Protein 5F8C (pdb70)

Solvent-accessible surface area: 46878 Å² total

Radius of gyration: 42.43 Å; Cα contacts (8 Å, |Δi|>4): 2053; chains: 3; bounding box: 80×77×141 Å

Organism: Mycobacterium tuberculosis (strain ATCC 25618 / H37Rv) (NCBI:txid83332)

Structure (mmCIF, N/CA/C/O backbone):
data_5F8C
#
_entry.id   5F8C
#
_cell.length_a   109.254
_cell.length_b   140.635
_cell.length_c   97.239
_cell.angle_alpha   90.00
_cell.angle_beta   98.56
_cell.angle_gamma   90.00
#
_symmetry.space_group_name_H-M   'C 1 2 1'
#
loop_
_entity.id
_entity.type
_entity.pdbx_description
1 polymer Methyltransferase
2 non-polymer GLYCEROL
3 water water
#
loop_
_atom_site.group_PDB
_atom_site.id
_atom_site.type_symbol
_atom_site.label_atom_id
_atom_site.label_alt_id
_atom_site.label_comp_id
_atom_site.label_asym_id
_atom_site.label_entity_id
_atom_site.label_seq_id
_atom_site.pdbx_PDB_ins_code
_atom_site.Cartn_x
_atom_site.Cartn_y
_atom_site.Cartn_z
_atom_site.occupancy
_atom_site.B_iso_or_equiv
_atom_site.auth_seq_id
_atom_site.auth_comp_id
_atom_site.auth_asym_id
_atom_site.auth_atom_id
_atom_site.pdbx_PDB_model_num
ATOM 1 N N . MET A 1 21 ? 11.794 4.005 8.166 1.00 42.40 5 MET A N 1
ATOM 2 C CA . MET A 1 21 ? 12.191 2.716 8.811 1.00 42.36 5 MET A CA 1
ATOM 3 C C . MET A 1 21 ? 10.956 1.939 9.267 1.00 37.82 5 MET A C 1
ATOM 4 O O . MET A 1 21 ? 10.130 2.441 10.019 1.00 37.64 5 MET A O 1
ATOM 9 N N . GLU A 1 22 ? 10.863 0.695 8.824 1.00 36.07 6 GLU A N 1
ATOM 10 C CA . GLU A 1 22 ? 9.751 -0.178 9.182 1.00 32.27 6 GLU A CA 1
ATOM 11 C C . GLU A 1 22 ? 9.772 -0.554 10.659 1.00 31.09 6 GLU A C 1
ATOM 12 O O . GLU A 1 22 ? 10.794 -1.035 11.174 1.00 31.61 6 GLU A O 1
ATOM 18 N N . THR A 1 23 ? 8.637 -0.358 11.331 1.00 29.12 7 THR A N 1
ATOM 19 C CA . THR A 1 23 ? 8.503 -0.739 12.725 1.00 31.01 7 THR A CA 1
ATOM 20 C C . THR A 1 23 ? 8.062 -2.179 12.908 1.00 32.25 7 THR A C 1
ATOM 21 O O . THR A 1 23 ? 7.551 -2.807 11.987 1.00 30.86 7 THR A O 1
ATOM 25 N N . THR A 1 24 ? 8.244 -2.675 14.124 1.00 34.30 8 THR A N 1
ATOM 26 C CA . THR A 1 24 ? 7.706 -3.967 14.531 1.00 36.79 8 THR A CA 1
ATOM 27 C C . THR A 1 24 ? 6.209 -4.063 14.198 1.00 38.52 8 THR A C 1
ATOM 28 O O . THR A 1 24 ? 5.778 -5.040 13.582 1.00 34.84 8 THR A O 1
ATOM 32 N N . GLU A 1 25 ? 5.440 -3.034 14.556 1.00 35.62 9 GLU A N 1
ATOM 33 C CA . GLU A 1 25 ? 3.992 -3.004 14.273 1.00 37.59 9 GLU A CA 1
ATOM 34 C C . GLU A 1 25 ? 3.684 -3.064 12.778 1.00 33.37 9 GLU A C 1
ATOM 35 O O . GLU A 1 25 ? 2.780 -3.807 12.351 1.00 30.34 9 GLU A O 1
ATOM 41 N N . GLU A 1 26 ? 4.413 -2.264 12.000 1.00 29.52 10 GLU A N 1
ATOM 42 C CA . GLU A 1 26 ? 4.253 -2.230 10.558 1.00 29.62 10 GLU A CA 1
ATOM 43 C C . GLU A 1 26 ? 4.633 -3.574 9.948 1.00 27.51 10 GLU A C 1
ATOM 44 O O . GLU A 1 26 ? 3.950 -4.044 9.042 1.00 25.29 10 GLU A O 1
ATOM 50 N N . PHE A 1 27 ? 5.713 -4.193 10.438 1.00 26.04 11 PHE A N 1
ATOM 51 C CA . PHE A 1 27 ? 6.062 -5.521 9.922 1.00 25.40 11 PHE A CA 1
ATOM 52 C C . PHE A 1 27 ? 4.986 -6.566 10.246 1.00 24.63 11 PHE A C 1
ATOM 53 O O . PHE A 1 27 ? 4.605 -7.364 9.373 1.00 24.02 11 PHE A O 1
ATOM 61 N N . GLY A 1 28 ? 4.505 -6.542 11.483 1.00 23.84 12 GLY A N 1
ATOM 62 C CA . GLY A 1 28 ? 3.411 -7.406 11.929 1.00 23.93 12 GLY A CA 1
ATOM 63 C C . GLY A 1 28 ? 2.199 -7.287 11.022 1.00 25.07 12 GLY A C 1
ATOM 64 O O . GLY A 1 28 ? 1.686 -8.306 10.539 1.00 26.68 12 GLY A O 1
ATOM 65 N N . ASN A 1 29 ? 1.769 -6.060 10.763 1.00 24.95 13 ASN A N 1
ATOM 66 C CA . ASN A 1 29 ? 0.657 -5.823 9.836 1.00 26.65 13 ASN A CA 1
ATOM 67 C C . ASN A 1 29 ? 0.925 -6.318 8.411 1.00 25.33 13 ASN A C 1
ATOM 68 O O . ASN A 1 29 ? 0.043 -6.919 7.804 1.00 23.06 13 ASN A O 1
ATOM 73 N N . ARG A 1 30 ? 2.132 -6.082 7.886 1.00 23.51 14 ARG A N 1
ATOM 74 C CA . ARG A 1 30 ? 2.480 -6.522 6.538 1.00 24.52 14 ARG A CA 1
ATOM 75 C C . ARG A 1 30 ? 2.463 -8.044 6.445 1.00 25.37 14 ARG A C 1
ATOM 76 O O . ARG A 1 30 ? 1.949 -8.617 5.460 1.00 22.78 14 ARG A O 1
ATOM 84 N N . PHE A 1 31 ? 3.018 -8.710 7.453 1.00 24.75 15 PHE A N 1
ATOM 85 C CA . PHE A 1 31 ? 3.057 -10.170 7.416 1.00 25.17 15 PHE A CA 1
ATOM 86 C C . PHE A 1 31 ? 1.682 -10.828 7.610 1.00 24.60 15 PHE A C 1
ATOM 87 O O . PHE A 1 31 ? 1.374 -11.830 6.954 1.00 22.00 15 PHE A O 1
ATOM 95 N N . VAL A 1 32 ? 0.869 -10.283 8.503 1.00 22.91 16 VAL A N 1
ATOM 96 C CA . VAL A 1 32 ? -0.509 -10.749 8.617 1.00 23.36 16 VAL A CA 1
ATOM 97 C C . VAL A 1 32 ? -1.244 -10.589 7.275 1.00 22.73 16 VAL A C 1
ATOM 98 O O . VAL A 1 32 ? -1.950 -11.512 6.832 1.00 21.96 16 VAL A O 1
ATOM 102 N N . ALA A 1 33 ? -1.052 -9.452 6.607 1.00 22.38 17 ALA A N 1
ATOM 103 C CA . ALA A 1 33 ? -1.592 -9.252 5.263 1.00 23.19 17 ALA A CA 1
ATOM 104 C C . ALA A 1 33 ? -1.051 -10.284 4.252 1.00 23.38 17 ALA A C 1
ATOM 105 O O . ALA A 1 33 ? -1.785 -10.727 3.358 1.00 22.37 17 ALA A O 1
ATOM 107 N N . ALA A 1 34 ? 0.200 -10.712 4.405 1.00 22.24 18 ALA A N 1
ATOM 108 C CA . ALA A 1 34 ? 0.742 -11.768 3.508 1.00 21.98 18 ALA A CA 1
ATOM 109 C C . ALA A 1 34 ? 0.001 -13.085 3.744 1.00 21.85 18 ALA A C 1
ATOM 110 O O . ALA A 1 34 ? -0.312 -13.813 2.780 1.00 20.43 18 ALA A O 1
ATOM 112 N N . ILE A 1 35 ? -0.277 -13.373 5.016 1.00 20.61 19 ILE A N 1
ATOM 113 C CA . ILE A 1 35 ? -1.009 -14.582 5.405 1.00 21.72 19 ILE A CA 1
ATOM 114 C C . ILE A 1 35 ? -2.411 -14.579 4.768 1.00 21.00 19 ILE A C 1
ATOM 115 O O . ILE A 1 35 ? -2.848 -15.595 4.208 1.00 20.61 19 ILE A O 1
ATOM 120 N N . ASP A 1 36 ? -3.099 -13.454 4.885 1.00 20.75 20 ASP A N 1
ATOM 121 C CA . ASP A 1 36 ? -4.395 -13.264 4.218 1.00 21.21 20 ASP A CA 1
ATOM 122 C C . ASP A 1 36 ? -4.289 -13.430 2.703 1.00 21.90 20 ASP A C 1
ATOM 123 O O . ASP A 1 36 ? -5.183 -14.042 2.090 1.00 21.73 20 ASP A O 1
ATOM 128 N N . SER A 1 37 ? -3.219 -12.884 2.094 1.00 21.47 21 SER A N 1
ATOM 129 C CA . SER A 1 37 ? -3.014 -13.000 0.646 1.00 22.02 21 SER A CA 1
ATOM 130 C C . SER A 1 37 ? -2.797 -14.450 0.200 1.00 22.07 21 SER A C 1
ATOM 131 O O . SER A 1 37 ? -3.319 -14.864 -0.843 1.00 21.76 21 SER A O 1
ATOM 134 N N . ALA A 1 38 ? -2.008 -15.196 0.972 1.00 20.71 22 ALA A N 1
ATOM 135 C CA . ALA A 1 38 ? -1.823 -16.617 0.778 1.00 21.82 22 ALA A CA 1
ATOM 136 C C . ALA A 1 38 ? -3.142 -17.407 0.810 1.00 20.66 22 ALA A C 1
ATOM 137 O O . ALA A 1 38 ? -3.388 -18.260 -0.053 1.00 21.46 22 ALA A O 1
ATOM 139 N N . GLY A 1 39 ? -3.979 -17.139 1.811 1.00 20.32 23 GLY A N 1
ATOM 140 C CA . GLY A 1 39 ? -5.316 -17.739 1.868 1.00 20.31 23 GLY A CA 1
ATOM 141 C C . GLY A 1 39 ? -6.112 -17.398 0.626 1.00 18.68 23 GLY A C 1
ATOM 142 O O . GLY A 1 39 ? -6.682 -18.276 -0.013 1.00 20.06 23 GLY A O 1
ATOM 143 N N . LEU A 1 40 ? -6.078 -16.129 0.237 1.00 19.57 24 LEU A N 1
ATOM 144 C CA . LEU A 1 40 ? -6.779 -15.661 -0.946 1.00 20.33 24 LEU A CA 1
ATOM 145 C C . LEU A 1 40 ? -6.286 -16.371 -2.217 1.00 20.49 24 LEU A C 1
ATOM 146 O O . LEU A 1 40 ? -7.100 -16.744 -3.049 1.00 19.03 24 LEU A O 1
ATOM 151 N N . ALA A 1 41 ? -4.975 -16.575 -2.345 1.00 20.35 25 ALA A N 1
ATOM 152 C CA . ALA A 1 41 ? -4.441 -17.325 -3.499 1.00 21.48 25 ALA A CA 1
ATOM 153 C C . ALA A 1 41 ? -4.999 -18.743 -3.578 1.00 20.97 25 ALA A C 1
ATOM 154 O O . ALA A 1 41 ? -5.415 -19.189 -4.655 1.00 21.42 25 ALA A O 1
ATOM 156 N N . ILE A 1 42 ? -5.066 -19.423 -2.437 1.00 20.59 26 ILE A N 1
ATOM 157 C CA . ILE A 1 42 ? -5.655 -20.748 -2.386 1.00 21.44 26 ILE A CA 1
ATOM 158 C C . ILE A 1 42 ? -7.147 -20.712 -2.797 1.00 20.09 26 ILE A C 1
ATOM 159 O O . ILE A 1 42 ? -7.589 -21.531 -3.591 1.00 19.44 26 ILE A O 1
ATOM 164 N N . LEU A 1 43 ? -7.900 -19.764 -2.255 1.00 19.67 27 LEU A N 1
ATOM 165 C CA . LEU A 1 43 ? -9.304 -19.585 -2.664 1.00 19.28 27 LEU A CA 1
ATOM 166 C C . LEU A 1 43 ? -9.457 -19.377 -4.164 1.00 18.93 27 LEU A C 1
ATOM 167 O O . LEU A 1 43 ? -10.321 -19.993 -4.787 1.00 18.32 27 LEU A O 1
ATOM 172 N N . VAL A 1 44 ? -8.615 -18.528 -4.759 1.00 18.49 28 VAL A N 1
ATOM 173 C CA . VAL A 1 44 ? -8.651 -18.308 -6.189 1.00 20.27 28 VAL A CA 1
ATOM 174 C C . VAL A 1 44 ? -8.356 -19.612 -6.950 1.00 20.51 28 VAL A C 1
ATOM 175 O O . VAL A 1 44 ? -9.035 -19.932 -7.921 1.00 18.94 28 VAL A O 1
ATOM 179 N N . SER A 1 45 ? -7.348 -20.354 -6.517 1.00 20.41 29 SER A N 1
ATOM 180 C CA . SER A 1 45 ? -7.067 -21.676 -7.087 1.00 21.25 29 SER A CA 1
ATOM 181 C C . SER A 1 45 ? -8.293 -22.623 -7.072 1.00 21.11 29 SER A C 1
ATOM 182 O O . SER A 1 45 ? -8.615 -23.275 -8.072 1.00 21.96 29 SER A O 1
ATOM 185 N N . VAL A 1 46 ? -8.948 -22.692 -5.923 1.00 20.68 30 VAL A N 1
ATOM 186 C CA . VAL A 1 46 ? -10.187 -23.450 -5.757 1.00 21.82 30 VAL A CA 1
ATOM 187 C C . VAL A 1 46 ? -11.278 -22.924 -6.709 1.00 21.51 30 VAL A C 1
ATOM 188 O O . VAL A 1 46 ? -11.981 -23.715 -7.343 1.00 22.39 30 VAL A O 1
ATOM 192 N N . GLY A 1 47 ? -11.383 -21.598 -6.807 1.00 21.55 31 GLY A N 1
ATOM 193 C CA . GLY A 1 47 ? -12.300 -20.926 -7.719 1.00 22.10 31 GLY A CA 1
ATOM 194 C C . GLY A 1 47 ? -12.106 -21.278 -9.178 1.00 22.68 31 GLY A C 1
ATOM 195 O O . GLY A 1 47 ? -13.080 -21.417 -9.928 1.00 22.08 31 GLY A O 1
ATOM 196 N N . HIS A 1 48 ? -10.852 -21.418 -9.570 1.00 20.96 32 HIS A N 1
ATOM 197 C CA . HIS A 1 48 ? -10.507 -21.855 -10.917 1.00 22.64 32 HIS A CA 1
ATOM 198 C C . HIS A 1 48 ? -10.896 -23.308 -11.159 1.00 22.95 32 HIS A C 1
ATOM 199 O O . HIS A 1 48 ? -11.640 -23.622 -12.102 1.00 24.37 32 HIS A O 1
ATOM 206 N N . GLN A 1 49 ? -10.424 -24.189 -10.292 1.00 22.30 33 GLN A N 1
ATOM 207 C CA . GLN A 1 49 ? -10.589 -25.627 -10.504 1.00 23.66 33 GLN A CA 1
ATOM 208 C C . GLN A 1 49 ? -12.044 -26.090 -10.409 1.00 24.88 33 GLN A C 1
ATOM 209 O O . GLN A 1 49 ? -12.419 -27.021 -11.106 1.00 24.23 33 GLN A O 1
ATOM 215 N N . THR A 1 50 ? -12.861 -25.414 -9.603 1.00 24.13 34 THR A N 1
ATOM 216 C CA . THR A 1 50 ? -14.275 -25.747 -9.459 1.00 24.06 34 THR A CA 1
ATOM 217 C C . THR A 1 50 ? -15.169 -25.107 -10.526 1.00 24.98 34 THR A C 1
ATOM 218 O O . THR A 1 50 ? -16.344 -25.415 -10.576 1.00 24.52 34 THR A O 1
ATOM 222 N N . GLY A 1 51 ? -14.643 -24.183 -11.327 1.00 24.65 35 GLY A N 1
ATOM 223 C CA . GLY A 1 51 ? -15.468 -23.389 -12.246 1.00 25.71 35 GLY A CA 1
ATOM 224 C C . GLY A 1 51 ? -16.289 -22.265 -11.619 1.00 25.20 35 GLY A C 1
ATOM 225 O O . GLY A 1 51 ? -17.099 -21.622 -12.321 1.00 24.39 35 GLY A O 1
ATOM 226 N N . LEU A 1 52 ? -16.084 -21.991 -10.324 1.00 23.22 36 LEU A N 1
ATOM 227 C CA . LEU A 1 52 ? -16.820 -20.924 -9.648 1.00 23.59 36 LEU A CA 1
ATOM 228 C C . LEU A 1 52 ? -16.568 -19.549 -10.243 1.00 23.00 36 LEU A C 1
ATOM 229 O O . LEU A 1 52 ? -17.508 -18.770 -10.388 1.00 22.95 36 LEU A O 1
ATOM 234 N N . LEU A 1 53 ? -15.308 -19.241 -10.566 1.00 21.47 37 LEU A N 1
ATOM 235 C CA . LEU A 1 53 ? -14.960 -17.956 -11.133 1.00 22.80 37 LEU A CA 1
ATOM 236 C C . LEU A 1 53 ? -15.605 -17.786 -12.506 1.00 24.10 37 LEU A C 1
ATOM 237 O O . LEU A 1 53 ? -16.184 -16.746 -12.779 1.00 24.09 37 LEU A O 1
ATOM 242 N N . ASP A 1 54 ? -15.496 -18.809 -13.349 1.00 25.58 38 ASP A N 1
ATOM 243 C CA . ASP A 1 54 ? -16.170 -18.820 -14.659 1.00 25.63 38 ASP A CA 1
ATOM 244 C C . ASP A 1 54 ? -17.686 -18.621 -14.501 1.00 27.47 38 ASP A C 1
ATOM 245 O O . ASP A 1 54 ? -18.286 -17.805 -15.206 1.00 26.62 38 ASP A O 1
ATOM 250 N N . THR A 1 55 ? -18.285 -19.348 -13.565 1.00 27.50 39 THR A N 1
ATOM 251 C CA . THR A 1 55 ? -19.720 -19.240 -13.303 1.00 26.86 39 THR A CA 1
ATOM 252 C C . THR A 1 55 ? -20.138 -17.821 -12.932 1.00 26.79 39 THR A C 1
ATOM 253 O O . THR A 1 55 ? -21.092 -17.292 -13.514 1.00 26.06 39 THR A O 1
ATOM 257 N N . MET A 1 56 ? -19.426 -17.185 -11.999 1.00 24.31 40 MET A N 1
ATOM 258 C CA . MET A 1 56 ? -19.782 -15.829 -11.567 1.00 23.79 40 MET A CA 1
ATOM 259 C C . MET A 1 56 ? -19.549 -14.788 -12.654 1.00 24.95 40 MET A C 1
ATOM 260 O O . MET A 1 56 ? -20.261 -13.797 -12.710 1.00 25.71 40 MET A O 1
ATOM 265 N N . ALA A 1 57 ? -18.567 -15.002 -13.527 1.00 24.39 41 ALA A N 1
ATOM 266 C CA . ALA A 1 57 ? -18.371 -14.095 -14.648 1.00 26.86 41 ALA A CA 1
ATOM 267 C C . ALA A 1 57 ? -19.584 -14.061 -15.607 1.00 28.42 41 ALA A C 1
ATOM 268 O O . ALA A 1 57 ? -19.772 -13.076 -16.286 1.00 29.67 41 ALA A O 1
ATOM 270 N N . GLY A 1 58 ? -20.391 -15.122 -15.639 1.00 29.69 42 GLY A N 1
ATOM 271 C CA . GLY A 1 58 ? -21.639 -15.155 -16.427 1.00 32.38 42 GLY A CA 1
ATOM 272 C C . GLY A 1 58 ? -22.934 -14.889 -15.669 1.00 34.05 42 GLY A C 1
ATOM 273 O O . GLY A 1 58 ? -24.019 -15.148 -16.214 1.00 34.25 42 GLY A O 1
ATOM 274 N N . LEU A 1 59 ? -22.842 -14.369 -14.437 1.00 32.22 43 LEU A N 1
ATOM 275 C CA . LEU A 1 59 ? -24.024 -14.109 -13.607 1.00 31.47 43 LEU A CA 1
ATOM 276 C C . LEU A 1 59 ? -24.163 -12.658 -13.197 1.00 31.18 43 LEU A C 1
ATOM 277 O O . LEU A 1 59 ? -23.155 -11.978 -12.945 1.00 32.61 43 LEU A O 1
ATOM 282 N N . PRO A 1 60 ? -25.423 -12.191 -13.058 1.00 30.27 44 PRO A N 1
ATOM 283 C CA . PRO A 1 60 ? -25.666 -10.950 -12.357 1.00 31.25 44 PRO A CA 1
ATOM 284 C C . PRO A 1 60 ? -25.431 -11.168 -10.847 1.00 29.70 44 PRO A C 1
ATOM 285 O O . PRO A 1 60 ? -25.172 -12.310 -10.425 1.00 27.80 44 PRO A O 1
ATOM 289 N N . PRO A 1 61 ? -25.518 -10.096 -10.043 1.00 28.66 45 PRO A N 1
ATOM 290 C CA . PRO A 1 61 ? -25.463 -10.279 -8.586 1.00 28.61 45 PRO A CA 1
ATOM 291 C C . PRO A 1 61 ? -26.408 -11.385 -8.124 1.00 28.21 45 PRO A C 1
ATOM 292 O O . PRO A 1 61 ? -27.550 -11.464 -8.582 1.00 27.78 45 PRO A O 1
ATOM 296 N N . ALA A 1 62 ? -25.898 -12.285 -7.288 1.00 25.05 46 ALA A N 1
ATOM 297 C CA . ALA A 1 62 ? -26.623 -13.515 -6.968 1.00 25.59 46 ALA A CA 1
ATOM 298 C C . ALA A 1 62 ? -26.335 -14.017 -5.562 1.00 25.07 46 ALA A C 1
ATOM 299 O O . ALA A 1 62 ? -25.270 -13.731 -4.996 1.00 24.48 46 ALA A O 1
ATOM 301 N N . THR A 1 63 ? -27.282 -14.764 -5.008 1.00 25.11 47 THR A N 1
ATOM 302 C CA . THR A 1 63 ? -27.103 -15.369 -3.680 1.00 25.01 47 THR A CA 1
ATOM 303 C C . THR A 1 63 ? -26.116 -16.538 -3.739 1.00 23.15 47 THR A C 1
ATOM 304 O O . THR A 1 63 ? -25.799 -17.045 -4.824 1.00 23.44 47 THR A O 1
ATOM 308 N N . SER A 1 64 ? -25.628 -16.945 -2.566 1.00 23.97 48 SER A N 1
ATOM 309 C CA . SER A 1 64 ? -24.789 -18.141 -2.423 1.00 23.75 48 SER A CA 1
ATOM 310 C C . SER A 1 64 ? -25.493 -19.359 -3.036 1.00 24.79 48 SER A C 1
ATOM 311 O O . SER A 1 64 ? -24.918 -20.094 -3.832 1.00 23.73 48 SER A O 1
ATOM 314 N N . MET A 1 65 ? -26.759 -19.542 -2.692 1.00 24.42 49 MET A N 1
ATOM 315 C CA . MET A 1 65 ? -27.540 -20.626 -3.287 1.00 26.38 49 MET A CA 1
ATOM 316 C C . MET A 1 65 ? -27.652 -20.528 -4.805 1.00 24.00 49 MET A C 1
ATOM 317 O O . MET A 1 65 ? -27.538 -21.534 -5.466 1.00 23.43 49 MET A O 1
ATOM 322 N N . GLU A 1 66 ? -27.886 -19.334 -5.340 1.00 24.22 50 GLU A N 1
ATOM 323 C CA . GLU A 1 66 ? -27.967 -19.156 -6.797 1.00 25.35 50 GLU A CA 1
ATOM 324 C C . GLU A 1 66 ? -26.633 -19.490 -7.491 1.00 24.62 50 GLU A C 1
ATOM 325 O O . GLU A 1 66 ? -26.586 -20.142 -8.531 1.00 22.74 50 GLU A O 1
ATOM 331 N N . ILE A 1 67 ? -25.538 -19.043 -6.894 1.00 23.16 51 ILE A N 1
ATOM 332 C CA . ILE A 1 67 ? -24.220 -19.298 -7.459 1.00 23.20 51 ILE A CA 1
ATOM 333 C C . ILE A 1 67 ? -23.914 -20.796 -7.452 1.00 22.45 51 ILE A C 1
ATOM 334 O O . ILE A 1 67 ? -23.434 -21.337 -8.451 1.00 22.90 51 ILE A O 1
ATOM 339 N N . ALA A 1 68 ? -24.204 -21.458 -6.333 1.00 23.53 52 ALA A N 1
ATOM 340 C CA . ALA A 1 68 ? -23.933 -22.868 -6.188 1.00 24.63 52 ALA A CA 1
ATOM 341 C C . ALA A 1 68 ? -24.769 -23.657 -7.204 1.00 27.08 52 ALA A C 1
ATOM 342 O O . ALA A 1 68 ? -24.280 -24.599 -7.824 1.00 26.79 52 ALA A O 1
ATOM 344 N N . GLU A 1 69 ? -26.022 -23.253 -7.371 1.00 29.10 53 GLU A N 1
ATOM 345 C CA . GLU A 1 69 ? -26.920 -23.915 -8.348 1.00 30.93 53 GLU A CA 1
ATOM 346 C C . GLU A 1 69 ? -26.388 -23.779 -9.756 1.00 30.14 53 GLU A C 1
ATOM 347 O O . GLU A 1 69 ? -26.284 -24.770 -10.480 1.00 28.56 53 GLU A O 1
ATOM 353 N N . ALA A 1 70 ? -25.992 -22.562 -10.123 1.00 30.23 54 ALA A N 1
ATOM 354 C CA . ALA A 1 70 ? -25.423 -22.297 -11.447 1.00 29.03 54 ALA A CA 1
ATOM 355 C C . ALA A 1 70 ? -24.119 -23.061 -11.689 1.00 30.35 54 ALA A C 1
ATOM 356 O O . ALA A 1 70 ? -23.865 -23.516 -12.804 1.00 27.41 54 ALA A O 1
ATOM 358 N N . ALA A 1 71 ? -23.306 -23.216 -10.639 1.00 28.72 55 ALA A N 1
ATOM 359 C CA . ALA A 1 71 ? -22.027 -23.922 -10.740 1.00 27.48 55 ALA A CA 1
ATOM 360 C C . ALA A 1 71 ? -22.160 -25.442 -10.657 1.00 26.82 55 ALA A C 1
ATOM 361 O O . ALA A 1 71 ? -21.234 -26.145 -10.986 1.00 28.53 55 ALA A O 1
ATOM 363 N N . GLY A 1 72 ? -23.287 -25.944 -10.172 1.00 27.34 56 GLY A N 1
ATOM 364 C CA . GLY A 1 72 ? -23.471 -27.370 -9.939 1.00 26.71 56 GLY A CA 1
ATOM 365 C C . GLY A 1 72 ? -22.676 -27.875 -8.743 1.00 26.63 56 GLY A C 1
ATOM 366 O O . GLY A 1 72 ? -22.164 -28.987 -8.776 1.00 26.95 56 GLY A O 1
ATOM 367 N N . LEU A 1 73 ? -22.587 -27.058 -7.694 1.00 26.43 57 LEU A N 1
ATOM 368 C CA . LEU A 1 73 ? -21.746 -27.351 -6.536 1.00 26.96 57 LEU A CA 1
ATOM 369 C C . LEU A 1 73 ? -22.515 -27.228 -5.232 1.00 26.35 57 LEU A C 1
ATOM 370 O O . LEU A 1 73 ? -23.582 -26.609 -5.168 1.00 26.09 57 LEU A O 1
ATOM 375 N N . GLU A 1 74 ? -21.933 -27.811 -4.191 1.00 24.46 58 GLU A N 1
ATOM 376 C CA . GLU A 1 74 ? -22.508 -27.834 -2.851 1.00 25.86 58 GLU A CA 1
ATOM 377 C C . GLU A 1 74 ? -22.526 -26.450 -2.231 1.00 24.15 58 GLU A C 1
ATOM 378 O O . GLU A 1 74 ? -21.461 -25.843 -2.050 1.00 23.60 58 GLU A O 1
ATOM 384 N N . GLU A 1 75 ? -23.719 -25.956 -1.882 1.00 22.36 59 GLU A N 1
ATOM 385 C CA . GLU A 1 75 ? -23.848 -24.568 -1.439 1.00 22.01 59 GLU A CA 1
ATOM 386 C C . GLU A 1 75 ? -23.032 -24.267 -0.190 1.00 21.31 59 GLU A C 1
ATOM 387 O O . GLU A 1 75 ? -22.485 -23.182 -0.071 1.00 21.33 59 GLU A O 1
ATOM 393 N N . ARG A 1 76 ? -22.956 -25.194 0.752 1.00 21.07 60 ARG A N 1
ATOM 394 C CA . ARG A 1 76 ? -22.237 -24.877 1.984 1.00 21.11 60 ARG A CA 1
ATOM 395 C C . ARG A 1 76 ? -20.758 -24.557 1.700 1.00 20.62 60 ARG A C 1
ATOM 396 O O . ARG A 1 76 ? -20.204 -23.627 2.304 1.00 20.52 60 ARG A O 1
ATOM 404 N N . TYR A 1 77 ? -20.158 -25.282 0.758 1.00 20.12 61 TYR A N 1
ATOM 405 C CA . TYR A 1 77 ? -18.772 -25.013 0.327 1.00 20.81 61 TYR A CA 1
ATOM 406 C C . TYR A 1 77 ? -18.612 -23.673 -0.401 1.00 22.22 61 TYR A C 1
ATOM 407 O O . TYR A 1 77 ? -17.732 -22.859 -0.058 1.00 19.52 61 TYR A O 1
ATOM 416 N N . VAL A 1 78 ? -19.493 -23.440 -1.372 1.00 19.81 62 VAL A N 1
ATOM 417 C CA . VAL A 1 78 ? -19.576 -22.183 -2.101 1.00 20.75 62 VAL A CA 1
ATOM 418 C C . VAL A 1 78 ? -19.715 -21.007 -1.141 1.00 19.85 62 VAL A C 1
ATOM 419 O O . VAL A 1 78 ? -19.015 -20.003 -1.315 1.00 18.93 62 VAL A O 1
ATOM 423 N N . ARG A 1 79 ? -20.578 -21.140 -0.123 1.00 19.11 63 ARG A N 1
ATOM 424 C CA . ARG A 1 79 ? -20.802 -20.069 0.834 1.00 19.24 63 ARG A CA 1
ATOM 425 C C . ARG A 1 79 ? -19.517 -19.690 1.572 1.00 18.91 63 ARG A C 1
ATOM 426 O O . ARG A 1 79 ? -19.204 -18.514 1.695 1.00 19.65 63 ARG A O 1
ATOM 434 N N . GLU A 1 80 ? -18.782 -20.675 2.056 1.00 19.06 64 GLU A N 1
ATOM 435 C CA . GLU A 1 80 ? -17.548 -20.368 2.817 1.00 18.70 64 GLU A CA 1
ATOM 436 C C . GLU A 1 80 ? -16.507 -19.754 1.898 1.00 18.17 64 GLU A C 1
ATOM 437 O O . GLU A 1 80 ? -15.849 -18.792 2.282 1.00 18.29 64 GLU A O 1
ATOM 443 N N . TRP A 1 81 ? -16.385 -20.309 0.695 1.00 17.45 65 TRP A N 1
ATOM 444 C CA . TRP A 1 81 ? -15.520 -19.777 -0.364 1.00 18.70 65 TRP A CA 1
ATOM 445 C C . TRP A 1 81 ? -15.836 -18.308 -0.680 1.00 19.16 65 TRP A C 1
ATOM 446 O O . TRP A 1 81 ? -14.926 -17.453 -0.706 1.00 18.57 65 TRP A O 1
ATOM 457 N N . LEU A 1 82 ? -17.122 -18.009 -0.865 1.00 18.49 66 LEU A N 1
ATOM 458 C CA . LEU A 1 82 ? -17.570 -16.651 -1.081 1.00 19.26 66 LEU A CA 1
ATOM 459 C C . LEU A 1 82 ? -17.141 -15.687 0.022 1.00 18.90 66 LEU A C 1
ATOM 460 O O . LEU A 1 82 ? -16.756 -14.565 -0.283 1.00 18.50 66 LEU A O 1
ATOM 465 N N . GLY A 1 83 ? -17.214 -16.136 1.280 1.00 18.82 67 GLY A N 1
ATOM 466 C CA . GLY A 1 83 ? -16.837 -15.321 2.441 1.00 19.42 67 GLY A CA 1
ATOM 467 C C . GLY A 1 83 ? -15.395 -14.852 2.333 1.00 18.46 67 GLY A C 1
ATOM 468 O O . GLY A 1 83 ? -15.116 -13.662 2.438 1.00 18.81 67 GLY A O 1
ATOM 469 N N . GLY A 1 84 ? -14.480 -15.786 2.090 1.00 19.05 68 GLY A N 1
ATOM 470 C CA . GLY A 1 84 ? -13.048 -15.432 1.943 1.00 19.24 68 GLY A CA 1
ATOM 471 C C . GLY A 1 84 ? -12.713 -14.637 0.690 1.00 19.36 68 GLY A C 1
ATOM 472 O O . GLY A 1 84 ? -11.844 -13.771 0.700 1.00 18.60 68 GLY A O 1
ATOM 473 N N . MET A 1 85 ? -13.402 -14.933 -0.409 1.00 19.32 69 MET A N 1
ATOM 474 C CA . MET A 1 85 ? -13.229 -14.167 -1.653 1.00 19.35 69 MET A CA 1
ATOM 475 C C . MET A 1 85 ? -13.694 -12.713 -1.487 1.00 18.69 69 MET A C 1
ATOM 476 O O . MET A 1 85 ? -13.185 -11.815 -2.164 1.00 18.86 69 MET A O 1
ATOM 481 N N . THR A 1 86 ? -14.673 -12.510 -0.603 1.00 18.24 70 THR A N 1
ATOM 482 C CA . THR A 1 86 ? -15.217 -11.199 -0.271 1.00 18.46 70 THR A CA 1
ATOM 483 C C . THR A 1 86 ? -14.295 -10.434 0.671 1.00 19.02 70 THR A C 1
ATOM 484 O O . THR A 1 86 ? -13.973 -9.274 0.421 1.00 20.18 70 THR A O 1
ATOM 488 N N . THR A 1 87 ? -13.829 -11.072 1.737 1.00 19.42 71 THR A N 1
ATOM 489 C CA . THR A 1 87 ? -12.875 -10.401 2.640 1.00 19.26 71 THR A CA 1
ATOM 490 C C . THR A 1 87 ? -11.533 -10.117 1.933 1.00 20.89 71 THR A C 1
ATOM 491 O O . THR A 1 87 ? -10.857 -9.145 2.260 1.00 20.52 71 THR A O 1
ATOM 495 N N . GLY A 1 88 ? -11.190 -10.931 0.939 1.00 20.24 72 GLY A N 1
ATOM 496 C CA . GLY A 1 88 ? -10.008 -10.691 0.104 1.00 21.65 72 GLY A CA 1
ATOM 497 C C . GLY A 1 88 ? -10.200 -9.631 -0.968 1.00 22.52 72 GLY A C 1
ATOM 498 O O . GLY A 1 88 ? -9.286 -9.401 -1.764 1.00 22.66 72 GLY A O 1
ATOM 499 N N . GLN A 1 89 ? -11.389 -9.026 -1.020 1.00 23.71 73 GLN A N 1
ATOM 500 C CA . GLN A 1 89 ? -11.714 -7.937 -1.947 1.00 25.48 73 GLN A CA 1
ATOM 501 C C . GLN A 1 89 ? -11.556 -8.346 -3.418 1.00 24.69 73 GLN A C 1
ATOM 502 O O . GLN A 1 89 ? -11.037 -7.586 -4.254 1.00 23.22 73 GLN A O 1
ATOM 508 N N . ILE A 1 90 ? -12.024 -9.555 -3.737 1.00 22.30 74 ILE A N 1
ATOM 509 C CA . ILE A 1 90 ? -12.188 -9.970 -5.124 1.00 21.72 74 ILE A CA 1
ATOM 510 C C . ILE A 1 90 ? -13.687 -10.017 -5.430 1.00 22.86 74 ILE A C 1
ATOM 511 O O . ILE A 1 90 ? -14.155 -9.331 -6.337 1.00 21.64 74 ILE A O 1
ATOM 516 N N . VAL A 1 91 ? -14.423 -10.819 -4.673 1.00 22.68 75 VAL A N 1
ATOM 517 C CA . VAL A 1 91 ? -15.887 -10.845 -4.763 1.00 22.44 75 VAL A CA 1
ATOM 518 C C . VAL A 1 91 ? -16.423 -9.660 -3.955 1.00 23.13 75 VAL A C 1
ATOM 519 O O . VAL A 1 91 ? -15.824 -9.290 -2.941 1.00 19.55 75 VAL A O 1
ATOM 523 N N . GLU A 1 92 ? -17.492 -9.033 -4.468 1.00 21.96 76 GLU A N 1
ATOM 524 C CA . GLU A 1 92 ? -18.192 -7.940 -3.792 1.00 24.44 76 GLU A CA 1
ATOM 525 C C . GLU A 1 92 ? -19.513 -8.457 -3.251 1.00 22.78 76 GLU A C 1
ATOM 526 O O . GLU A 1 92 ? -20.237 -9.146 -3.960 1.00 23.43 76 GLU A O 1
ATOM 532 N N . TYR A 1 93 ? -19.820 -8.108 -2.003 1.00 23.13 77 TYR A N 1
ATOM 533 C CA . TYR A 1 93 ? -21.006 -8.592 -1.308 1.00 21.99 77 TYR A CA 1
ATOM 534 C C . TYR A 1 93 ? -21.862 -7.404 -0.936 1.00 22.59 77 TYR A C 1
ATOM 535 O O . TYR A 1 93 ? -21.348 -6.394 -0.414 1.00 22.59 77 TYR A O 1
ATOM 544 N N . ASP A 1 94 ? -23.162 -7.545 -1.185 1.00 22.05 78 ASP A N 1
ATOM 545 C CA . ASP A 1 94 ? -24.129 -6.511 -0.832 1.00 23.71 78 ASP A CA 1
ATOM 546 C C . ASP A 1 94 ? -25.011 -7.046 0.280 1.00 22.80 78 ASP A C 1
ATOM 547 O O . ASP A 1 94 ? -25.874 -7.893 0.029 1.00 22.31 78 ASP A O 1
ATOM 552 N N . ALA A 1 95 ? -24.815 -6.525 1.493 1.00 21.53 79 ALA A N 1
ATOM 553 C CA . ALA A 1 95 ? -25.482 -7.066 2.691 1.00 22.99 79 ALA A CA 1
ATOM 554 C C . ALA A 1 95 ? -26.999 -6.875 2.664 1.00 22.89 79 ALA A C 1
ATOM 555 O O . ALA A 1 95 ? -27.744 -7.685 3.199 1.00 22.02 79 ALA A O 1
ATOM 557 N N . GLY A 1 96 ? -27.453 -5.809 2.009 1.00 23.52 80 GLY A N 1
ATOM 558 C CA . GLY A 1 96 ? -28.887 -5.505 1.917 1.00 23.48 80 GLY A CA 1
ATOM 559 C C . GLY A 1 96 ? -29.679 -6.583 1.213 1.00 24.27 80 GLY A C 1
ATOM 560 O O . GLY A 1 96 ? -30.785 -6.914 1.646 1.00 25.50 80 GLY A O 1
ATOM 561 N N . SER A 1 97 ? -29.102 -7.140 0.146 1.00 23.73 81 SER A N 1
ATOM 562 C CA . SER A 1 97 ? -29.716 -8.198 -0.663 1.00 25.32 81 SER A CA 1
ATOM 563 C C . SER A 1 97 ? -29.063 -9.591 -0.521 1.00 25.48 81 SER A C 1
ATOM 564 O O . SER A 1 97 ? -29.516 -10.555 -1.138 1.00 23.90 81 SER A O 1
ATOM 567 N N . SER A 1 98 ? -27.995 -9.696 0.267 1.00 25.67 82 SER A N 1
ATOM 568 C CA . SER A 1 98 ? -27.250 -10.942 0.417 1.00 24.82 82 SER A CA 1
ATOM 569 C C . SER A 1 98 ? -26.788 -11.502 -0.925 1.00 23.78 82 SER A C 1
ATOM 570 O O . SER A 1 98 ? -26.808 -12.717 -1.121 1.00 25.21 82 SER A O 1
ATOM 573 N N . THR A 1 99 ? -26.402 -10.611 -1.846 1.00 23.61 83 THR A N 1
ATOM 574 C CA . THR A 1 99 ? -25.917 -11.015 -3.151 1.00 22.82 83 THR A CA 1
ATOM 575 C C . THR A 1 99 ? -24.421 -10.767 -3.289 1.00 23.38 83 THR A C 1
ATOM 576 O O . THR A 1 99 ? -23.865 -9.871 -2.661 1.00 23.52 83 THR A O 1
ATOM 580 N N . TYR A 1 100 ? -23.807 -11.566 -4.151 1.00 22.10 84 TYR A N 1
ATOM 581 C CA . TYR A 1 100 ? -22.405 -11.489 -4.455 1.00 22.76 84 TYR A CA 1
ATOM 582 C C . TYR A 1 100 ? -22.199 -11.271 -5.941 1.00 23.25 84 TYR A C 1
ATOM 583 O O . TYR A 1 100 ? -22.975 -11.774 -6.763 1.00 24.33 84 TYR A O 1
ATOM 592 N N . SER A 1 101 ? -21.128 -10.568 -6.292 1.00 23.83 85 SER A N 1
ATOM 593 C CA . SER A 1 101 ? -20.767 -10.346 -7.681 1.00 25.48 85 SER A CA 1
ATOM 594 C C . SER A 1 101 ? -19.260 -10.270 -7.843 1.00 25.63 85 SER A C 1
ATOM 595 O O . SER A 1 101 ? -18.535 -9.862 -6.932 1.00 25.53 85 SER A O 1
ATOM 598 N N . LEU A 1 102 ? -18.813 -10.682 -9.022 1.00 25.22 86 LEU A N 1
ATOM 599 C CA . LEU A 1 102 ? -17.412 -10.631 -9.406 1.00 24.81 86 LEU A CA 1
ATOM 600 C C . LEU A 1 102 ? -17.292 -9.493 -10.419 1.00 26.31 86 LEU A C 1
ATOM 601 O O . LEU A 1 102 ? -17.784 -9.619 -11.534 1.00 25.43 86 LEU A O 1
ATOM 606 N N . PRO A 1 103 ? -16.673 -8.367 -10.034 1.00 24.95 87 PRO A N 1
ATOM 607 C CA . PRO A 1 103 ? -16.541 -7.255 -10.984 1.00 26.74 87 PRO A CA 1
ATOM 608 C C . PRO A 1 103 ? -15.851 -7.678 -12.280 1.00 27.60 87 PRO A C 1
ATOM 609 O O . PRO A 1 103 ? -14.924 -8.504 -12.252 1.00 24.63 87 PRO A O 1
ATOM 613 N N . ALA A 1 104 ? -16.324 -7.125 -13.400 1.00 26.87 88 ALA A N 1
ATOM 614 C CA . ALA A 1 104 ? -15.831 -7.496 -14.735 1.00 28.10 88 ALA A CA 1
ATOM 615 C C . ALA A 1 104 ? -14.322 -7.314 -14.881 1.00 25.62 88 ALA A C 1
ATOM 616 O O . ALA A 1 104 ? -13.654 -8.163 -15.469 1.00 26.67 88 ALA A O 1
ATOM 618 N N . HIS A 1 105 ? -13.785 -6.239 -14.323 1.00 26.48 89 HIS A N 1
ATOM 619 C CA . HIS A 1 105 ? -12.345 -5.955 -14.418 1.00 27.37 89 HIS A CA 1
ATOM 620 C C . HIS A 1 105 ? -11.503 -7.025 -13.710 1.00 27.97 89 HIS A C 1
ATOM 621 O O . HIS A 1 105 ? -10.371 -7.280 -14.110 1.00 29.23 89 HIS A O 1
ATOM 628 N N . ARG A 1 106 ? -12.071 -7.657 -12.683 1.00 25.26 90 ARG A N 1
ATOM 629 C CA . ARG A 1 106 ? -11.410 -8.768 -12.007 1.00 26.54 90 ARG A CA 1
ATOM 630 C C . ARG A 1 106 ? -11.641 -10.095 -12.715 1.00 25.79 90 ARG A C 1
ATOM 631 O O . ARG A 1 106 ? -10.689 -10.879 -12.896 1.00 26.71 90 ARG A O 1
ATOM 639 N N . ALA A 1 107 ? -12.889 -10.341 -13.117 1.00 25.88 91 ALA A N 1
ATOM 640 C CA . ALA A 1 107 ? -13.275 -11.541 -13.879 1.00 27.15 91 ALA A CA 1
ATOM 641 C C . ALA A 1 107 ? -12.416 -11.747 -15.109 1.00 28.81 91 ALA A C 1
ATOM 642 O O . ALA A 1 107 ? -11.963 -12.870 -15.382 1.00 28.98 91 ALA A O 1
ATOM 644 N N . GLY A 1 108 ? -12.174 -10.649 -15.820 1.00 30.50 92 GLY A N 1
ATOM 645 C CA . GLY A 1 108 ? -11.328 -10.635 -17.013 1.00 32.96 92 GLY A CA 1
ATOM 646 C C . GLY A 1 108 ? -9.959 -11.280 -16.888 1.00 35.50 92 GLY A C 1
ATOM 647 O O . GLY A 1 108 ? -9.406 -11.721 -17.902 1.00 36.57 92 GLY A O 1
ATOM 648 N N . MET A 1 109 ? -9.396 -11.344 -15.678 1.00 34.27 93 MET A N 1
ATOM 649 C CA . MET A 1 109 ? -8.096 -12.022 -15.485 1.00 34.04 93 MET A CA 1
ATOM 650 C C . MET A 1 109 ? -8.088 -13.194 -14.505 1.00 31.11 93 MET A C 1
ATOM 651 O O . MET A 1 109 ? -7.012 -13.594 -14.028 1.00 31.34 93 MET A O 1
ATOM 656 N N . LEU A 1 110 ? -9.270 -13.747 -14.231 1.00 28.21 94 LEU A N 1
ATOM 657 C CA . LEU A 1 110 ? -9.429 -14.876 -13.303 1.00 26.57 94 LEU A CA 1
ATOM 658 C C . LEU A 1 110 ? -10.258 -16.024 -13.885 1.00 26.63 94 LEU A C 1
ATOM 659 O O . LEU A 1 110 ? -10.587 -16.975 -13.169 1.00 26.73 94 LEU A O 1
ATOM 664 N N . THR A 1 111 ? -10.557 -15.949 -15.187 1.00 26.65 95 THR A N 1
ATOM 665 C CA . THR A 1 111 ? -11.437 -16.874 -15.860 1.00 26.49 95 THR A CA 1
ATOM 666 C C . THR A 1 111 ? -10.787 -17.467 -17.110 1.00 28.78 95 THR A C 1
ATOM 667 O O . THR A 1 111 ? -9.896 -16.857 -17.723 1.00 28.39 95 THR A O 1
ATOM 671 N N . ARG A 1 112 ? -11.296 -18.635 -17.489 1.00 29.88 96 ARG A N 1
ATOM 672 C CA . ARG A 1 112 ? -10.810 -19.387 -18.663 1.00 32.73 96 ARG A CA 1
ATOM 673 C C . ARG A 1 112 ? -10.949 -18.629 -19.974 1.00 35.61 96 ARG A C 1
ATOM 674 O O . ARG A 1 112 ? -10.145 -18.838 -20.884 1.00 37.01 96 ARG A O 1
ATOM 682 N N . ALA A 1 113 ? -11.911 -17.712 -20.046 1.00 35.40 97 ALA A N 1
ATOM 683 C CA . ALA A 1 113 ? -12.015 -16.780 -21.174 1.00 38.15 97 ALA A CA 1
ATOM 684 C C . ALA A 1 113 ? -10.749 -15.938 -21.438 1.00 41.29 97 ALA A C 1
ATOM 685 O O . ALA A 1 113 ? -10.577 -15.449 -22.543 1.00 40.24 97 ALA A O 1
ATOM 687 N N . ALA A 1 114 ? -9.872 -15.771 -20.446 1.00 42.07 98 ALA A N 1
ATOM 688 C CA . ALA A 1 114 ? -8.571 -15.107 -20.645 1.00 43.23 98 ALA A CA 1
ATOM 689 C C . ALA A 1 114 ? -7.430 -16.041 -21.103 1.00 44.66 98 ALA A C 1
ATOM 690 O O . ALA A 1 114 ? -6.307 -15.585 -21.293 1.00 46.79 98 ALA A O 1
ATOM 692 N N . GLY A 1 115 ? -7.710 -17.336 -21.258 1.00 45.78 99 GLY A N 1
ATOM 693 C CA . GLY A 1 115 ? -6.717 -18.328 -21.679 1.00 46.47 99 GLY A CA 1
ATOM 694 C C . GLY A 1 115 ? -5.385 -18.264 -20.930 1.00 49.08 99 GLY A C 1
ATOM 695 O O . GLY A 1 115 ? -5.358 -18.466 -19.705 1.00 45.28 99 GLY A O 1
ATOM 696 N N . PRO A 1 116 ? -4.272 -17.972 -21.654 1.00 48.27 100 PRO A N 1
ATOM 697 C CA . PRO A 1 116 ? -2.959 -17.888 -20.989 1.00 48.85 100 PRO A CA 1
ATOM 698 C C . PRO A 1 116 ? -2.794 -16.687 -20.022 1.00 46.82 100 PRO A C 1
ATOM 699 O O . PRO A 1 116 ? -1.898 -16.732 -19.182 1.00 48.87 100 PRO A O 1
ATOM 703 N N . ASP A 1 117 ? -3.645 -15.655 -20.137 1.00 43.52 101 ASP A N 1
ATOM 704 C CA . ASP A 1 117 ? -3.674 -14.517 -19.202 1.00 43.08 101 ASP A CA 1
ATOM 705 C C . ASP A 1 117 ? -4.610 -14.686 -17.984 1.00 39.74 101 ASP A C 1
ATOM 706 O O . ASP A 1 117 ? -4.866 -13.733 -17.240 1.00 39.48 101 ASP A O 1
ATOM 711 N N . ASN A 1 118 ? -5.131 -15.884 -17.799 1.00 36.07 102 ASN A N 1
ATOM 712 C CA . ASN A 1 118 ? -5.872 -16.221 -16.580 1.00 31.99 102 ASN A CA 1
ATOM 713 C C . ASN A 1 118 ? -4.915 -16.370 -15.387 1.00 29.08 102 ASN A C 1
ATOM 714 O O . ASN A 1 118 ? -4.304 -17.414 -15.218 1.00 27.39 102 ASN A O 1
ATOM 719 N N . LEU A 1 119 ? -4.831 -15.344 -14.542 1.00 27.45 103 LEU A N 1
ATOM 720 C CA . LEU A 1 119 ? -3.984 -15.384 -13.343 1.00 27.85 103 LEU A CA 1
ATOM 721 C C . LEU A 1 119 ? -4.424 -16.388 -12.273 1.00 27.08 103 LEU A C 1
ATOM 722 O O . LEU A 1 119 ? -3.630 -16.744 -11.408 1.00 28.24 103 LEU A O 1
ATOM 727 N N . ALA A 1 120 ? -5.677 -16.841 -12.302 1.00 25.98 104 ALA A N 1
ATOM 728 C CA . ALA A 1 120 ? -6.110 -17.897 -11.385 1.00 25.01 104 ALA A CA 1
ATOM 729 C C . ALA A 1 120 ? -5.310 -19.191 -11.533 1.00 25.65 104 ALA A C 1
ATOM 730 O O . ALA A 1 120 ? -5.179 -19.961 -10.588 1.00 24.57 104 ALA A O 1
ATOM 732 N N . VAL A 1 121 ? -4.777 -19.425 -12.727 1.00 27.40 105 VAL A N 1
ATOM 733 C CA . VAL A 1 121 ? -3.968 -20.609 -12.990 1.00 27.31 105 VAL A CA 1
ATOM 734 C C . VAL A 1 121 ? -2.687 -20.599 -12.162 1.00 27.40 105 VAL A C 1
ATOM 735 O O . VAL A 1 121 ? -2.309 -21.640 -11.583 1.00 27.59 105 VAL A O 1
ATOM 739 N N . ILE A 1 122 ? -2.013 -19.452 -12.115 1.00 25.28 106 ILE A N 1
ATOM 740 C CA . ILE A 1 122 ? -0.799 -19.310 -11.302 1.00 28.50 106 ILE A CA 1
ATOM 741 C C . ILE A 1 122 ? -1.061 -19.502 -9.797 1.00 25.85 106 ILE A C 1
ATOM 742 O O . ILE A 1 122 ? -0.216 -20.052 -9.078 1.00 25.63 106 ILE A O 1
ATOM 747 N N . ALA A 1 123 ? -2.256 -19.111 -9.338 1.00 24.96 107 ALA A N 1
ATOM 748 C CA . ALA A 1 123 ? -2.654 -19.364 -7.959 1.00 23.35 107 ALA A CA 1
ATOM 749 C C . ALA A 1 123 ? -2.601 -20.855 -7.579 1.00 22.73 107 ALA A C 1
ATOM 750 O O . ALA A 1 123 ? -2.306 -21.175 -6.437 1.00 22.28 107 ALA A O 1
ATOM 752 N N . GLN A 1 124 ? -2.894 -21.755 -8.523 1.00 22.16 108 GLN A N 1
ATOM 753 C CA . GLN A 1 124 ? -2.785 -23.218 -8.260 1.00 25.48 108 GLN A CA 1
ATOM 754 C C . GLN A 1 124 ? -1.418 -23.664 -7.751 1.00 27.70 108 GLN A C 1
ATOM 755 O O . GLN A 1 124 ? -1.311 -24.617 -6.991 1.00 24.47 108 GLN A O 1
ATOM 761 N N . PHE A 1 125 ? -0.370 -22.945 -8.118 1.00 34.23 109 PHE A N 1
ATOM 762 C CA . PHE A 1 125 ? 0.971 -23.318 -7.662 1.00 38.36 109 PHE A CA 1
ATOM 763 C C . PHE A 1 125 ? 1.185 -23.202 -6.129 1.00 38.82 109 PHE A C 1
ATOM 764 O O . PHE A 1 125 ? 2.031 -23.894 -5.574 1.00 36.02 109 PHE A O 1
ATOM 772 N N . VAL A 1 126 ? 0.340 -22.453 -5.412 1.00 38.64 110 VAL A N 1
ATOM 773 C CA . VAL A 1 126 ? 0.433 -22.389 -3.948 1.00 39.14 110 VAL A CA 1
ATOM 774 C C . VAL A 1 126 ? 0.133 -23.721 -3.244 1.00 38.33 110 VAL A C 1
ATOM 775 O O . VAL A 1 126 ? 0.885 -24.142 -2.352 1.00 34.84 110 VAL A O 1
ATOM 779 N N . SER A 1 127 ? -0.974 -24.366 -3.616 1.00 33.02 111 SER A N 1
ATOM 780 C CA . SER A 1 127 ? -1.260 -25.730 -3.143 1.00 32.79 111 SER A CA 1
ATOM 781 C C . SER A 1 127 ? -0.228 -26.720 -3.644 1.00 30.74 111 SER A C 1
ATOM 782 O O . SER A 1 127 ? 0.112 -27.680 -2.927 1.00 32.26 111 SER A O 1
ATOM 785 N N . LEU A 1 128 ? 0.210 -26.553 -4.892 1.00 27.69 112 LEU A N 1
ATOM 786 C CA . LEU A 1 128 ? 1.145 -27.523 -5.475 1.00 27.11 112 LEU A CA 1
ATOM 787 C C . LEU A 1 128 ? 2.492 -27.512 -4.747 1.00 27.17 112 LEU A C 1
ATOM 788 O O . LEU A 1 128 ? 3.072 -28.564 -4.497 1.00 25.09 112 LEU A O 1
ATOM 793 N N . LEU A 1 129 ? 2.980 -26.332 -4.391 1.00 29.15 113 LEU A N 1
ATOM 794 C CA . LEU A 1 129 ? 4.225 -26.239 -3.589 1.00 32.15 113 LEU A CA 1
ATOM 795 C C . LEU A 1 129 ? 3.995 -26.681 -2.156 1.00 32.93 113 LEU A C 1
ATOM 796 O O . LEU A 1 129 ? 4.818 -27.393 -1.582 1.00 35.20 113 LEU A O 1
ATOM 801 N N . GLY A 1 130 ? 2.854 -26.308 -1.581 1.00 32.81 114 GLY A N 1
ATOM 802 C CA . GLY A 1 130 ? 2.458 -26.810 -0.279 1.00 31.03 114 GLY A CA 1
ATOM 803 C C . GLY A 1 130 ? 2.415 -28.311 -0.141 1.00 32.15 114 GLY A C 1
ATOM 804 O O . GLY A 1 130 ? 2.825 -28.844 0.890 1.00 32.08 114 GLY A O 1
ATOM 805 N N . GLU A 1 131 ? 1.930 -29.018 -1.169 1.00 31.09 115 GLU A N 1
ATOM 806 C CA . GLU A 1 131 ? 1.910 -30.477 -1.134 1.00 30.13 115 GLU A CA 1
ATOM 807 C C . GLU A 1 131 ? 3.301 -31.113 -0.965 1.00 29.92 115 GLU A C 1
ATOM 808 O O . GLU A 1 131 ? 3.391 -32.271 -0.516 1.00 29.73 115 GLU A O 1
ATOM 814 N N . VAL A 1 132 ? 4.356 -30.411 -1.407 1.00 27.87 116 VAL A N 1
ATOM 815 C CA . VAL A 1 132 ? 5.741 -30.920 -1.307 1.00 26.75 116 VAL A CA 1
ATOM 816 C C . VAL A 1 132 ? 6.604 -30.282 -0.217 1.00 25.85 116 VAL A C 1
ATOM 817 O O . VAL A 1 132 ? 7.781 -30.637 -0.085 1.00 24.01 116 VAL A O 1
ATOM 821 N N . GLU A 1 133 ? 6.008 -29.428 0.609 1.00 24.22 117 GLU A N 1
ATOM 822 C CA . GLU A 1 133 ? 6.773 -28.673 1.582 1.00 24.84 117 GLU A CA 1
ATOM 823 C C . GLU A 1 133 ? 7.584 -29.572 2.510 1.00 24.38 117 GLU A C 1
ATOM 824 O O . GLU A 1 133 ? 8.775 -29.346 2.700 1.00 24.34 117 GLU A O 1
ATOM 830 N N . GLN A 1 134 ? 6.955 -30.598 3.067 1.00 24.82 118 GLN A N 1
ATOM 831 C CA . GLN A 1 134 ? 7.665 -31.494 3.991 1.00 25.37 118 GLN A CA 1
ATOM 832 C C . GLN A 1 134 ? 8.793 -32.255 3.288 1.00 25.37 118 GLN A C 1
ATOM 833 O O . GLN A 1 134 ? 9.892 -32.399 3.833 1.00 25.18 118 GLN A O 1
ATOM 839 N N . LYS A 1 135 ? 8.546 -32.698 2.064 1.00 24.42 119 LYS A N 1
ATOM 840 C CA . LYS A 1 135 ? 9.596 -33.351 1.251 1.00 24.59 119 LYS A CA 1
ATOM 841 C C . LYS A 1 135 ? 10.788 -32.441 0.969 1.00 24.24 119 LYS A C 1
ATOM 842 O O . LYS A 1 135 ? 11.936 -32.879 1.063 1.00 24.15 119 LYS A O 1
ATOM 848 N N . VAL A 1 136 ? 10.521 -31.180 0.639 1.00 22.99 120 VAL A N 1
ATOM 849 C CA . VAL A 1 136 ? 11.597 -30.212 0.390 1.00 23.14 120 VAL A CA 1
ATOM 850 C C . VAL A 1 136 ? 12.383 -29.905 1.671 1.00 23.65 120 VAL A C 1
ATOM 851 O O . VAL A 1 136 ? 13.617 -29.878 1.658 1.00 23.78 120 VAL A O 1
ATOM 855 N N . ILE A 1 137 ? 11.672 -29.694 2.775 1.00 22.67 121 ILE A N 1
ATOM 856 C CA . ILE A 1 137 ? 12.293 -29.469 4.077 1.00 24.09 121 ILE A CA 1
ATOM 857 C C . ILE A 1 137 ? 13.290 -30.590 4.431 1.00 25.06 121 ILE A C 1
ATOM 858 O O . ILE A 1 137 ? 14.384 -30.308 4.940 1.00 23.37 121 ILE A O 1
ATOM 863 N N . ARG A 1 138 ? 12.928 -31.838 4.150 1.00 25.00 122 ARG A N 1
ATOM 864 C CA . ARG A 1 138 ? 13.836 -32.955 4.397 1.00 27.32 122 ARG A CA 1
ATOM 865 C C . ARG A 1 138 ? 15.143 -32.770 3.621 1.00 27.62 122 ARG A C 1
ATOM 866 O O . ARG A 1 138 ? 16.213 -33.097 4.131 1.00 25.49 122 ARG A O 1
ATOM 874 N N . CYS A 1 139 ? 15.056 -32.242 2.404 1.00 24.06 123 CYS A N 1
ATOM 875 C CA . CYS A 1 139 ? 16.251 -32.006 1.606 1.00 25.60 123 CYS A CA 1
ATOM 876 C C . CYS A 1 139 ? 17.180 -30.945 2.167 1.00 24.65 123 CYS A C 1
ATOM 877 O O . CYS A 1 139 ? 18.367 -31.030 1.911 1.00 23.87 123 CYS A O 1
ATOM 880 N N . PHE A 1 140 ? 16.664 -29.965 2.917 1.00 23.41 124 PHE A N 1
ATOM 881 C CA . PHE A 1 140 ? 17.526 -28.977 3.604 1.00 24.56 124 PHE A CA 1
ATOM 882 C C . PHE A 1 140 ? 18.499 -29.688 4.559 1.00 26.63 124 PHE A C 1
ATOM 883 O O . PHE A 1 140 ? 19.621 -29.233 4.751 1.00 26.87 124 PHE A O 1
ATOM 891 N N . ARG A 1 141 ? 18.035 -30.778 5.168 1.00 29.07 125 ARG A N 1
ATOM 892 C CA . ARG A 1 141 ? 18.796 -31.534 6.165 1.00 31.52 125 ARG A CA 1
ATOM 893 C C . ARG A 1 141 ? 19.632 -32.621 5.515 1.00 32.21 125 ARG A C 1
ATOM 894 O O . ARG A 1 141 ? 20.816 -32.767 5.832 1.00 33.85 125 ARG A O 1
ATOM 902 N N . GLU A 1 142 ? 19.027 -33.370 4.588 1.00 28.83 126 GLU A N 1
ATOM 903 C CA . GLU A 1 142 ? 19.645 -34.573 4.029 1.00 31.41 126 GLU A CA 1
ATOM 904 C C . GLU A 1 142 ? 20.241 -34.452 2.616 1.00 30.37 126 GLU A C 1
ATOM 905 O O . GLU A 1 142 ? 20.844 -35.403 2.122 1.00 29.78 126 GLU A O 1
ATOM 911 N N . GLY A 1 143 ? 20.062 -33.308 1.956 1.00 27.79 127 GLY A N 1
ATOM 912 C CA . GLY A 1 143 ? 20.540 -33.131 0.600 1.00 26.42 127 GLY A CA 1
ATOM 913 C C . GLY A 1 143 ? 19.696 -33.892 -0.392 1.00 25.49 127 GLY A C 1
ATOM 914 O O . GLY A 1 143 ? 18.590 -34.317 -0.075 1.00 25.92 127 GLY A O 1
ATOM 915 N N . GLY A 1 144 ? 20.230 -34.049 -1.593 1.00 23.25 128 GLY A N 1
ATOM 916 C CA . GLY A 1 144 ? 19.490 -34.616 -2.692 1.00 23.53 128 GLY A CA 1
ATOM 917 C C . GLY A 1 144 ? 18.362 -33.670 -3.112 1.00 22.66 128 GLY A C 1
ATOM 918 O O . GLY A 1 144 ? 18.497 -32.442 -3.043 1.00 21.80 128 GLY A O 1
ATOM 919 N N . GLY A 1 145 ? 17.253 -34.249 -3.523 1.00 21.50 129 GLY A N 1
ATOM 920 C CA . GLY A 1 145 ? 16.126 -33.470 -4.033 1.00 22.04 129 GLY A CA 1
ATOM 921 C C . GLY A 1 145 ? 14.867 -34.281 -4.143 1.00 22.92 129 GLY A C 1
ATOM 922 O O . GLY A 1 145 ? 14.876 -35.500 -3.943 1.00 21.75 129 GLY A O 1
ATOM 923 N N . VAL A 1 146 ? 13.775 -33.602 -4.464 1.00 22.88 130 VAL A N 1
ATOM 924 C CA . VAL A 1 146 ? 12.491 -34.266 -4.692 1.00 23.88 130 VAL A CA 1
ATOM 925 C C . VAL A 1 146 ? 12.380 -34.609 -6.170 1.00 24.48 130 VAL A C 1
ATOM 926 O O . VAL A 1 146 ? 12.450 -33.710 -7.020 1.00 23.84 130 VAL A O 1
ATOM 930 N N . PRO A 1 147 ? 12.199 -35.911 -6.501 1.00 25.37 131 PRO A N 1
ATOM 931 C CA . PRO A 1 147 ? 12.193 -36.308 -7.909 1.00 25.09 131 PRO A CA 1
ATOM 932 C C . PRO A 1 147 ? 11.044 -35.762 -8.746 1.00 23.55 131 PRO A C 1
ATOM 933 O O . PRO A 1 147 ? 9.952 -35.519 -8.229 1.00 22.30 131 PRO A O 1
ATOM 937 N N . TYR A 1 148 ? 11.327 -35.603 -10.027 1.00 24.09 132 TYR A N 1
ATOM 938 C CA . TYR A 1 148 ? 10.371 -35.135 -11.029 1.00 27.08 132 TYR A CA 1
ATOM 939 C C . TYR A 1 148 ? 9.029 -35.890 -10.935 1.00 27.36 132 TYR A C 1
ATOM 940 O O . TYR A 1 148 ? 7.952 -35.287 -11.004 1.00 26.96 132 TYR A O 1
ATOM 949 N N . SER A 1 149 ? 9.109 -37.205 -10.737 1.00 27.92 133 SER A N 1
ATOM 950 C CA . SER A 1 149 ? 7.926 -38.060 -10.609 1.00 29.00 133 SER A CA 1
ATOM 951 C C . SER A 1 149 ? 6.973 -37.693 -9.470 1.00 28.97 133 SER A C 1
ATOM 952 O O . SER A 1 149 ? 5.839 -38.128 -9.476 1.00 29.22 133 SER A O 1
ATOM 955 N N . GLU A 1 150 ? 7.403 -36.888 -8.500 1.00 28.63 134 GLU A N 1
ATOM 956 C CA . GLU A 1 150 ? 6.508 -36.468 -7.425 1.00 28.66 134 GLU A CA 1
ATOM 957 C C . GLU A 1 150 ? 5.538 -35.342 -7.819 1.00 26.38 134 GLU A C 1
ATOM 958 O O . GLU A 1 150 ? 4.678 -35.012 -7.026 1.00 27.07 134 GLU A O 1
ATOM 964 N N . TYR A 1 151 ? 5.669 -34.764 -9.014 1.00 25.58 135 TYR A N 1
ATOM 965 C CA . TYR A 1 151 ? 4.921 -33.550 -9.393 1.00 24.67 135 TYR A CA 1
ATOM 966 C C . TYR A 1 151 ? 4.029 -33.726 -10.628 1.00 26.40 135 TYR A C 1
ATOM 967 O O . TYR A 1 151 ? 4.047 -32.877 -11.526 1.00 24.86 135 TYR A O 1
ATOM 976 N N . PRO A 1 152 ? 3.245 -34.818 -10.696 1.00 27.62 136 PRO A N 1
ATOM 977 C CA . PRO A 1 152 ? 2.467 -34.989 -11.936 1.00 28.65 136 PRO A CA 1
ATOM 978 C C . PRO A 1 152 ? 1.446 -33.877 -12.200 1.00 28.47 136 PRO A C 1
ATOM 979 O O . PRO A 1 152 ? 1.325 -33.416 -13.341 1.00 28.93 136 PRO A O 1
ATOM 983 N N . ARG A 1 153 ? 0.747 -33.411 -11.166 1.00 27.83 137 ARG A N 1
ATOM 984 C CA . ARG A 1 153 ? -0.254 -32.365 -11.367 1.00 29.24 137 ARG A CA 1
ATOM 985 C C . ARG A 1 153 ? 0.375 -31.055 -11.833 1.00 28.38 137 ARG A C 1
ATOM 986 O O . ARG A 1 153 ? -0.080 -30.445 -12.802 1.00 29.24 137 ARG A O 1
ATOM 994 N N . PHE A 1 154 ? 1.428 -30.651 -11.135 1.00 28.91 138 PHE A N 1
ATOM 995 C CA . PHE A 1 154 ? 2.273 -29.505 -11.494 1.00 30.76 138 PHE A CA 1
ATOM 996 C C . PHE A 1 154 ? 2.655 -29.543 -12.982 1.00 29.98 138 PHE A C 1
ATOM 997 O O . PHE A 1 154 ? 2.429 -28.576 -13.713 1.00 30.72 138 PHE A O 1
ATOM 1005 N N . HIS A 1 155 ? 3.194 -30.676 -13.429 1.00 28.90 139 HIS A N 1
ATOM 1006 C CA . HIS A 1 155 ? 3.634 -30.811 -14.837 1.00 30.00 139 HIS A CA 1
ATOM 1007 C C . HIS A 1 155 ? 2.486 -30.777 -15.856 1.00 31.54 139 HIS A C 1
ATOM 1008 O O . HIS A 1 155 ? 2.622 -30.182 -16.932 1.00 28.50 139 HIS A O 1
ATOM 1015 N N . LYS A 1 156 ? 1.368 -31.396 -15.490 1.00 31.94 140 LYS A N 1
ATOM 1016 C CA . LYS A 1 156 ? 0.161 -31.397 -16.319 1.00 34.97 140 LYS A CA 1
ATOM 1017 C C . LYS A 1 156 ? -0.315 -29.970 -16.535 1.00 33.98 140 LYS A C 1
ATOM 1018 O O . LYS A 1 156 ? -0.693 -29.597 -17.655 1.00 36.97 140 LYS A O 1
ATOM 1024 N N . LEU A 1 157 ? -0.255 -29.153 -15.484 1.00 33.88 141 LEU A N 1
ATOM 1025 C CA . LEU A 1 157 ? -0.695 -27.773 -15.575 1.00 34.56 141 LEU A CA 1
ATOM 1026 C C . LEU A 1 157 ? 0.225 -26.928 -16.438 1.00 34.00 141 LEU A C 1
ATOM 1027 O O . LEU A 1 157 ? -0.240 -26.121 -17.264 1.00 33.24 141 LEU A O 1
ATOM 1032 N N . MET A 1 158 ? 1.528 -27.059 -16.209 1.00 32.71 142 MET A N 1
ATOM 1033 C CA . MET A 1 158 ? 2.518 -26.395 -17.069 1.00 33.42 142 MET A CA 1
ATOM 1034 C C . MET A 1 158 ? 2.328 -26.748 -18.549 1.00 32.17 142 MET A C 1
ATOM 1035 O O . MET A 1 158 ? 2.442 -25.871 -19.403 1.00 33.69 142 MET A O 1
ATOM 1040 N N . ALA A 1 159 ? 2.022 -28.012 -18.846 1.00 31.56 143 ALA A N 1
ATOM 1041 C CA . ALA A 1 159 ? 1.814 -28.441 -20.229 1.00 34.06 143 ALA A CA 1
ATOM 1042 C C . ALA A 1 159 ? 0.573 -27.787 -20.848 1.00 36.13 143 ALA A C 1
ATOM 1043 O O . ALA A 1 159 ? 0.612 -27.334 -22.004 1.00 35.58 143 ALA A O 1
ATOM 1045 N N . GLU A 1 160 ? -0.515 -27.725 -20.080 1.00 35.93 144 GLU A N 1
ATOM 1046 C CA . GLU A 1 160 ? -1.740 -27.034 -20.524 1.00 38.38 144 GLU A CA 1
ATOM 1047 C C . GLU A 1 160 ? -1.492 -25.555 -20.791 1.00 37.84 144 GLU A C 1
ATOM 1048 O O . GLU A 1 160 ? -1.947 -25.022 -21.804 1.00 36.28 144 GLU A O 1
ATOM 1054 N N . MET A 1 161 ? -0.791 -24.901 -19.858 1.00 37.86 145 MET A N 1
ATOM 1055 C CA . MET A 1 161 ? -0.494 -23.457 -19.938 1.00 40.20 145 MET A CA 1
ATOM 1056 C C . MET A 1 161 ? 0.370 -23.175 -21.188 1.00 38.40 145 MET A C 1
ATOM 1057 O O . MET A 1 161 ? 0.053 -22.289 -21.992 1.00 37.03 145 MET A O 1
ATOM 1062 N N . SER A 1 162 ? 1.428 -23.963 -21.365 1.00 37.43 146 SER A N 1
ATOM 1063 C CA . SER A 1 162 ? 2.308 -23.835 -22.544 1.00 38.28 146 SER A CA 1
ATOM 1064 C C . SER A 1 162 ? 1.558 -24.081 -23.870 1.00 36.42 146 SER A C 1
ATOM 1065 O O . SER A 1 162 ? 1.753 -23.339 -24.840 1.00 33.84 146 SER A O 1
ATOM 1068 N N . GLY A 1 163 ? 0.703 -25.104 -23.899 1.00 37.80 147 GLY A N 1
ATOM 1069 C CA . GLY A 1 163 ? -0.185 -25.362 -25.047 1.00 39.12 147 GLY A CA 1
ATOM 1070 C C . GLY A 1 163 ? -0.959 -24.131 -25.515 1.00 39.29 147 GLY A C 1
ATOM 1071 O O . GLY A 1 163 ? -0.979 -23.816 -26.718 1.00 40.04 147 GLY A O 1
ATOM 1072 N N . MET A 1 164 ? -1.575 -23.429 -24.562 1.00 39.06 148 MET A N 1
ATOM 1073 C CA . MET A 1 164 ? -2.311 -22.179 -24.837 1.00 42.05 148 MET A CA 1
ATOM 1074 C C . MET A 1 164 ? -1.415 -21.045 -25.349 1.00 41.63 148 MET A C 1
ATOM 1075 O O . MET A 1 164 ? -1.791 -20.345 -26.304 1.00 40.95 148 MET A O 1
ATOM 1080 N N . VAL A 1 165 ? -0.238 -20.878 -24.739 1.00 36.64 149 VAL A N 1
ATOM 1081 C CA . VAL A 1 165 ? 0.743 -19.883 -25.204 1.00 37.16 149 VAL A CA 1
ATOM 1082 C C . VAL A 1 165 ? 1.232 -20.205 -26.624 1.00 36.07 149 VAL A C 1
ATOM 1083 O O . VAL A 1 165 ? 1.264 -19.319 -27.467 1.00 40.06 149 VAL A O 1
ATOM 1087 N N . PHE A 1 166 ? 1.597 -21.459 -26.893 1.00 35.15 150 PHE A N 1
ATOM 1088 C CA . PHE A 1 166 ? 1.972 -21.863 -28.254 1.00 36.46 150 PHE A CA 1
ATOM 1089 C C . PHE A 1 166 ? 0.858 -21.549 -29.275 1.00 39.53 150 PHE A C 1
ATOM 1090 O O . PHE A 1 166 ? 1.122 -20.925 -30.302 1.00 36.40 150 PHE A O 1
ATOM 1098 N N . ASP A 1 167 ? -0.375 -21.962 -28.972 1.00 40.21 151 ASP A N 1
ATOM 1099 C CA . ASP A 1 167 ? -1.546 -21.642 -29.819 1.00 40.77 151 ASP A CA 1
ATOM 1100 C C . ASP A 1 167 ? -1.680 -20.137 -30.088 1.00 40.27 151 ASP A C 1
ATOM 1101 O O . ASP A 1 167 ? -1.891 -19.734 -31.226 1.00 41.02 151 ASP A O 1
ATOM 1106 N N . ALA A 1 168 ? -1.515 -19.321 -29.047 1.00 42.04 152 ALA A N 1
ATOM 1107 C CA . ALA A 1 168 ? -1.713 -17.875 -29.133 1.00 41.68 152 ALA A CA 1
ATOM 1108 C C . ALA A 1 168 ? -0.579 -17.107 -29.827 1.00 44.28 152 ALA A C 1
ATOM 1109 O O . ALA A 1 168 ? -0.848 -16.129 -30.533 1.00 43.21 152 ALA A O 1
ATOM 1111 N N . ALA A 1 169 ? 0.674 -17.521 -29.622 1.00 41.84 153 ALA A N 1
ATOM 1112 C CA . ALA A 1 169 ? 1.811 -16.657 -29.967 1.00 38.73 153 ALA A CA 1
ATOM 1113 C C . ALA A 1 169 ? 3.007 -17.257 -30.717 1.00 35.86 153 ALA A C 1
ATOM 1114 O O . ALA A 1 169 ? 3.819 -16.487 -31.237 1.00 33.22 153 ALA A O 1
ATOM 1116 N N . LEU A 1 170 ? 3.118 -18.578 -30.810 1.00 34.56 154 LEU A N 1
ATOM 1117 C CA . LEU A 1 170 ? 4.343 -19.198 -31.341 1.00 34.94 154 LEU A CA 1
ATOM 1118 C C . LEU A 1 170 ? 4.614 -18.755 -32.777 1.00 35.25 154 LEU A C 1
ATOM 1119 O O . LEU A 1 170 ? 5.685 -18.229 -33.082 1.00 30.88 154 LEU A O 1
ATOM 1124 N N . ILE A 1 171 ? 3.610 -18.927 -33.636 1.00 35.54 155 ILE A N 1
ATOM 1125 C CA . ILE A 1 171 ? 3.779 -18.680 -35.061 1.00 37.15 155 ILE A CA 1
ATOM 1126 C C . ILE A 1 171 ? 3.891 -17.187 -35.354 1.00 34.24 155 ILE A C 1
ATOM 1127 O O . ILE A 1 171 ? 4.755 -16.781 -36.103 1.00 32.91 155 ILE A O 1
ATOM 1132 N N . ASP A 1 172 ? 3.039 -16.371 -34.755 1.00 37.37 156 ASP A N 1
ATOM 1133 C CA . ASP A 1 172 ? 2.919 -14.970 -35.164 1.00 38.19 156 ASP A CA 1
ATOM 1134 C C . ASP A 1 172 ? 3.741 -13.962 -34.355 1.00 37.14 156 ASP A C 1
ATOM 1135 O O . ASP A 1 172 ? 3.929 -12.833 -34.811 1.00 33.92 156 ASP A O 1
ATOM 1140 N N . VAL A 1 173 ? 4.225 -14.348 -33.170 1.00 32.33 157 VAL A N 1
ATOM 1141 C CA . VAL A 1 173 ? 4.941 -13.413 -32.281 1.00 33.56 157 VAL A CA 1
ATOM 1142 C C . VAL A 1 173 ? 6.353 -13.920 -31.957 1.00 31.94 157 VAL A C 1
ATOM 1143 O O . VAL A 1 173 ? 7.340 -13.183 -32.123 1.00 31.00 157 VAL A O 1
ATOM 1147 N N . VAL A 1 174 ? 6.448 -15.170 -31.503 1.00 29.38 158 VAL A N 1
ATOM 1148 C CA . VAL A 1 174 ? 7.740 -15.725 -31.031 1.00 28.95 158 VAL A CA 1
ATOM 1149 C C . VAL A 1 174 ? 8.735 -15.996 -32.167 1.00 27.09 158 VAL A C 1
ATOM 1150 O O . VAL A 1 174 ? 9.823 -15.450 -32.160 1.00 26.30 158 VAL A O 1
ATOM 1154 N N . LEU A 1 175 ? 8.375 -16.833 -33.134 1.00 26.62 159 LEU A N 1
ATOM 1155 C CA . LEU A 1 175 ? 9.298 -17.175 -34.221 1.00 27.40 159 LEU A CA 1
ATOM 1156 C C . LEU A 1 175 ? 9.793 -15.960 -35.041 1.00 27.74 159 LEU A C 1
ATOM 1157 O O . LEU A 1 175 ? 10.964 -15.922 -35.402 1.00 26.69 159 LEU A O 1
ATOM 1162 N N . PRO A 1 176 ? 8.928 -14.953 -35.292 1.00 29.67 160 PRO A N 1
ATOM 1163 C CA . PRO A 1 176 ? 9.378 -13.693 -35.926 1.00 30.09 160 PRO A CA 1
ATOM 1164 C C . PRO A 1 176 ? 10.414 -12.853 -35.148 1.00 31.03 160 PRO A C 1
ATOM 1165 O O . PRO A 1 176 ? 11.076 -12.009 -35.749 1.00 28.72 160 PRO A O 1
ATOM 1169 N N . LEU A 1 177 ? 10.615 -13.105 -33.851 1.00 28.65 161 LEU A N 1
ATOM 1170 C CA . LEU A 1 177 ? 11.752 -12.495 -33.147 1.00 28.45 161 LEU A CA 1
ATOM 1171 C C . LEU A 1 177 ? 13.109 -12.825 -33.775 1.00 27.04 161 LEU A C 1
ATOM 1172 O O . LEU A 1 177 ? 14.028 -12.030 -33.678 1.00 28.68 161 LEU A O 1
ATOM 1177 N N . VAL A 1 178 ? 13.231 -13.997 -34.390 1.00 26.81 162 VAL A N 1
ATOM 1178 C CA . VAL A 1 178 ? 14.462 -14.425 -35.017 1.00 28.50 162 VAL A CA 1
ATOM 1179 C C . VAL A 1 178 ? 14.432 -13.922 -36.459 1.00 29.24 162 VAL A C 1
ATOM 1180 O O . VAL A 1 178 ? 13.646 -14.435 -37.273 1.00 26.89 162 VAL A O 1
ATOM 1184 N N . ASP A 1 179 ? 15.269 -12.924 -36.754 1.00 30.79 163 ASP A N 1
ATOM 1185 C CA . ASP A 1 179 ? 15.305 -12.298 -38.079 1.00 33.52 163 ASP A CA 1
ATOM 1186 C C . ASP A 1 179 ? 15.510 -13.390 -39.121 1.00 34.39 163 ASP A C 1
ATOM 1187 O O . ASP A 1 179 ? 16.433 -14.203 -39.000 1.00 33.76 163 ASP A O 1
ATOM 1192 N N . GLY A 1 180 ? 14.600 -13.448 -40.086 1.00 32.11 164 GLY A N 1
ATOM 1193 C CA . GLY A 1 180 ? 14.700 -14.389 -41.194 1.00 33.06 164 GLY A CA 1
ATOM 1194 C C . GLY A 1 180 ? 14.189 -15.788 -40.935 1.00 32.36 164 GLY A C 1
ATOM 1195 O O . GLY A 1 180 ? 14.135 -16.596 -41.858 1.00 32.33 164 GLY A O 1
ATOM 1196 N N . LEU A 1 181 ? 13.789 -16.090 -39.699 1.00 30.70 165 LEU A N 1
ATOM 1197 C CA . LEU A 1 181 ? 13.375 -17.432 -39.366 1.00 30.27 165 LEU A CA 1
ATOM 1198 C C . LEU A 1 181 ? 12.050 -17.854 -40.031 1.00 30.89 165 LEU A C 1
ATOM 1199 O O . LEU A 1 181 ? 11.985 -18.942 -40.587 1.00 32.20 165 LEU A O 1
ATOM 1204 N N . PRO A 1 182 ? 10.997 -17.015 -39.971 1.00 32.39 166 PRO A N 1
ATOM 1205 C CA . PRO A 1 182 ? 9.786 -17.472 -40.675 1.00 34.82 166 PRO A CA 1
ATOM 1206 C C . PRO A 1 182 ? 10.020 -17.789 -42.175 1.00 35.40 166 PRO A C 1
ATOM 1207 O O . PRO A 1 182 ? 9.543 -18.811 -42.652 1.00 35.40 166 PRO A O 1
ATOM 1211 N N . ASP A 1 183 ? 10.795 -16.969 -42.882 1.00 39.28 167 ASP A N 1
ATOM 1212 C CA . ASP A 1 183 ? 11.090 -17.242 -44.312 1.00 41.21 167 ASP A CA 1
ATOM 1213 C C . ASP A 1 183 ? 11.935 -18.495 -44.533 1.00 41.72 167 ASP A C 1
ATOM 1214 O O . ASP A 1 183 ? 11.734 -19.230 -45.501 1.00 39.53 167 ASP A O 1
ATOM 1219 N N . ARG A 1 184 ? 12.883 -18.731 -43.633 1.00 39.44 168 ARG A N 1
ATOM 1220 C CA . ARG A 1 184 ? 13.709 -19.933 -43.664 1.00 40.34 168 ARG A CA 1
ATOM 1221 C C . ARG A 1 184 ? 12.886 -21.195 -43.457 1.00 36.90 168 ARG A C 1
ATOM 1222 O O . ARG A 1 184 ? 13.121 -22.213 -44.124 1.00 34.40 168 ARG A O 1
ATOM 1230 N N . LEU A 1 185 ? 11.928 -21.129 -42.530 1.00 34.99 169 LEU A N 1
ATOM 1231 C CA . LEU A 1 185 ? 11.015 -22.238 -42.284 1.00 34.19 169 LEU A CA 1
ATOM 1232 C C . LEU A 1 185 ? 10.052 -22.467 -43.465 1.00 35.96 169 LEU A C 1
ATOM 1233 O O . LEU A 1 185 ? 9.760 -23.613 -43.807 1.00 35.47 169 LEU A O 1
ATOM 1238 N N . ARG A 1 186 ? 9.537 -21.379 -44.030 1.00 39.53 170 ARG A N 1
ATOM 1239 C CA . ARG A 1 186 ? 8.663 -21.445 -45.223 1.00 40.50 170 ARG A CA 1
ATOM 1240 C C . ARG A 1 186 ? 9.409 -22.037 -46.411 1.00 37.81 170 ARG A C 1
ATOM 1241 O O . ARG A 1 186 ? 8.906 -22.921 -47.087 1.00 39.15 170 ARG A O 1
ATOM 1249 N N . SER A 1 187 ? 10.628 -21.563 -46.630 1.00 38.14 171 SER A N 1
ATOM 1250 C CA . SER A 1 187 ? 11.501 -22.065 -47.689 1.00 38.91 171 SER A CA 1
ATOM 1251 C C . SER A 1 187 ? 11.910 -23.540 -47.486 1.00 39.46 171 SER A C 1
ATOM 1252 O O . SER A 1 187 ? 11.934 -24.321 -48.439 1.00 37.08 171 SER A O 1
ATOM 1255 N N . GLY A 1 188 ? 12.234 -23.925 -46.253 1.00 37.04 172 GLY A N 1
ATOM 1256 C CA . GLY A 1 188 ? 12.500 -25.333 -45.931 1.00 35.93 172 GLY A CA 1
ATOM 1257 C C . GLY A 1 188 ? 13.743 -25.520 -45.090 1.00 35.45 172 GLY A C 1
ATOM 1258 O O . GLY A 1 188 ? 14.856 -25.173 -45.510 1.00 34.91 172 GLY A O 1
ATOM 1259 N N . ALA A 1 189 ? 13.543 -26.072 -43.897 1.00 34.98 173 ALA A N 1
ATOM 1260 C CA . ALA A 1 189 ? 14.605 -26.290 -42.927 1.00 34.25 173 ALA A CA 1
ATOM 1261 C C . ALA A 1 189 ? 14.387 -27.592 -42.156 1.00 32.27 173 ALA A C 1
ATOM 1262 O O . ALA A 1 189 ? 13.261 -28.070 -42.020 1.00 31.45 173 ALA A O 1
ATOM 1264 N N . ASP A 1 190 ? 15.479 -28.156 -41.652 1.00 30.97 174 ASP A N 1
ATOM 1265 C CA . ASP A 1 190 ? 15.404 -29.253 -40.674 1.00 30.97 174 ASP A CA 1
ATOM 1266 C C . ASP A 1 190 ? 15.398 -28.650 -39.274 1.00 30.11 174 ASP A C 1
ATOM 1267 O O . ASP A 1 190 ? 16.283 -27.869 -38.918 1.00 28.58 174 ASP A O 1
ATOM 1272 N N . VAL A 1 191 ? 14.358 -28.975 -38.521 1.00 29.20 175 VAL A N 1
ATOM 1273 C CA . VAL A 1 191 ? 14.057 -28.320 -37.264 1.00 30.39 175 VAL A CA 1
ATOM 1274 C C . VAL A 1 191 ? 13.866 -29.362 -36.172 1.00 30.66 175 VAL A C 1
ATOM 1275 O O . VAL A 1 191 ? 13.250 -30.402 -36.411 1.00 30.74 175 VAL A O 1
ATOM 1279 N N . ALA A 1 192 ? 14.377 -29.085 -34.969 1.00 27.47 176 ALA A N 1
ATOM 1280 C CA . ALA A 1 192 ? 14.047 -29.922 -33.808 1.00 26.82 176 ALA A CA 1
ATOM 1281 C C . ALA A 1 192 ? 13.588 -29.094 -32.636 1.00 26.24 176 ALA A C 1
ATOM 1282 O O . ALA A 1 192 ? 14.071 -27.979 -32.413 1.00 24.73 176 ALA A O 1
ATOM 1284 N N . ASP A 1 193 ? 12.627 -29.638 -31.902 1.00 26.51 177 ASP A N 1
ATOM 1285 C CA . ASP A 1 193 ? 12.188 -29.058 -30.663 1.00 26.14 177 ASP A CA 1
ATOM 1286 C C . ASP A 1 193 ? 12.628 -29.961 -29.499 1.00 26.84 177 ASP A C 1
ATOM 1287 O O . ASP A 1 193 ? 12.127 -31.075 -29.341 1.00 26.65 177 ASP A O 1
ATOM 1292 N N . PHE A 1 194 ? 13.563 -29.459 -28.686 1.00 25.30 178 PHE A N 1
ATOM 1293 C CA . PHE A 1 194 ? 14.161 -30.248 -27.611 1.00 25.32 178 PHE A CA 1
ATOM 1294 C C . PHE A 1 194 ? 13.325 -30.055 -26.362 1.00 24.48 178 PHE A C 1
ATOM 1295 O O . PHE A 1 194 ? 13.225 -28.954 -25.856 1.00 26.06 178 PHE A O 1
ATOM 1303 N N . GLY A 1 195 ? 12.754 -31.139 -25.837 1.00 25.03 179 GLY A N 1
ATOM 1304 C CA . GLY A 1 195 ? 11.870 -31.073 -24.678 1.00 26.34 179 GLY A CA 1
ATOM 1305 C C . GLY A 1 195 ? 10.458 -30.762 -25.128 1.00 28.28 179 GLY A C 1
ATOM 1306 O O . GLY A 1 195 ? 9.794 -29.903 -24.569 1.00 27.48 179 GLY A O 1
ATOM 1307 N N . CYS A 1 196 ? 9.997 -31.510 -26.124 1.00 29.38 180 CYS A N 1
ATOM 1308 C CA . CYS A 1 196 ? 8.764 -31.181 -26.843 1.00 30.89 180 CYS A CA 1
ATOM 1309 C C . CYS A 1 196 ? 7.471 -31.543 -26.099 1.00 32.95 180 CYS A C 1
ATOM 1310 O O . CYS A 1 196 ? 6.405 -31.119 -26.522 1.00 31.23 180 CYS A O 1
ATOM 1313 N N . GLY A 1 197 ? 7.556 -32.302 -25.000 1.00 33.04 181 GLY A N 1
ATOM 1314 C CA . GLY A 1 197 ? 6.359 -32.793 -24.316 1.00 33.68 181 GLY A CA 1
ATOM 1315 C C . GLY A 1 197 ? 5.479 -33.551 -25.295 1.00 35.62 181 GLY A C 1
ATOM 1316 O O . GLY A 1 197 ? 5.989 -34.335 -26.101 1.00 34.92 181 GLY A O 1
ATOM 1317 N N . SER A 1 198 ? 4.174 -33.268 -25.266 1.00 37.64 182 SER A N 1
ATOM 1318 C CA . SER A 1 198 ? 3.194 -33.868 -26.197 1.00 41.95 182 SER A CA 1
ATOM 1319 C C . SER A 1 198 ? 3.325 -33.420 -27.663 1.00 41.33 182 SER A C 1
ATOM 1320 O O . SER A 1 198 ? 2.617 -33.939 -28.528 1.00 40.19 182 SER A O 1
ATOM 1323 N N . GLY A 1 199 ? 4.164 -32.425 -27.942 1.00 38.92 183 GLY A N 1
ATOM 1324 C CA . GLY A 1 199 ? 4.479 -32.061 -29.316 1.00 37.23 183 GLY A CA 1
ATOM 1325 C C . GLY A 1 199 ? 3.648 -30.927 -29.895 1.00 36.75 183 GLY A C 1
ATOM 1326 O O . GLY A 1 199 ? 3.558 -30.799 -31.117 1.00 35.81 183 GLY A O 1
ATOM 1327 N N . ARG A 1 200 ? 3.036 -30.116 -29.033 1.00 35.17 184 ARG A N 1
ATOM 1328 C CA . ARG A 1 200 ? 2.210 -29.014 -29.480 1.00 36.79 184 ARG A CA 1
ATOM 1329 C C . ARG A 1 200 ? 2.979 -28.059 -30.401 1.00 37.87 184 ARG A C 1
ATOM 1330 O O . ARG A 1 200 ? 2.473 -27.657 -31.461 1.00 33.64 184 ARG A O 1
ATOM 1338 N N . ALA A 1 201 ? 4.196 -27.689 -29.995 1.00 32.99 185 ALA A N 1
ATOM 1339 C CA . ALA A 1 201 ? 4.954 -26.722 -30.758 1.00 32.55 185 ALA A CA 1
ATOM 1340 C C . ALA A 1 201 ? 5.299 -27.284 -32.135 1.00 31.57 185 ALA A C 1
ATOM 1341 O O . ALA A 1 201 ? 5.113 -26.599 -33.153 1.00 30.63 185 ALA A O 1
ATOM 1343 N N . VAL A 1 202 ? 5.778 -28.527 -32.160 1.00 31.14 186 VAL A N 1
ATOM 1344 C CA . VAL A 1 202 ? 6.089 -29.229 -33.404 1.00 32.35 186 VAL A CA 1
ATOM 1345 C C . VAL A 1 202 ? 4.847 -29.309 -34.315 1.00 34.63 186 VAL A C 1
ATOM 1346 O O . VAL A 1 202 ? 4.961 -29.106 -35.519 1.00 31.19 186 VAL A O 1
ATOM 1350 N N . LYS A 1 203 ? 3.682 -29.564 -33.726 1.00 36.86 187 LYS A N 1
ATOM 1351 C CA . LYS A 1 203 ? 2.440 -29.719 -34.486 1.00 42.06 187 LYS A CA 1
ATOM 1352 C C . LYS A 1 203 ? 2.107 -28.422 -35.205 1.00 40.99 187 LYS A C 1
ATOM 1353 O O . LYS A 1 203 ? 1.902 -28.420 -36.427 1.00 41.24 187 LYS A O 1
ATOM 1359 N N . LEU A 1 204 ? 2.097 -27.329 -34.441 1.00 39.11 188 LEU A N 1
ATOM 1360 C CA . LEU A 1 204 ? 1.847 -25.996 -34.982 1.00 39.06 188 LEU A CA 1
ATOM 1361 C C . LEU A 1 204 ? 2.837 -25.579 -36.071 1.00 39.11 188 LEU A C 1
ATOM 1362 O O . LEU A 1 204 ? 2.440 -25.039 -37.112 1.00 36.95 188 LEU A O 1
ATOM 1367 N N . MET A 1 205 ? 4.119 -25.797 -35.820 1.00 36.81 189 MET A N 1
ATOM 1368 C CA . MET A 1 205 ? 5.152 -25.428 -36.792 1.00 37.05 189 MET A CA 1
ATOM 1369 C C . MET A 1 205 ? 5.067 -26.280 -38.058 1.00 36.25 189 MET A C 1
ATOM 1370 O O . MET A 1 205 ? 5.190 -25.759 -39.167 1.00 37.33 189 MET A O 1
ATOM 1375 N N . ALA A 1 206 ? 4.849 -27.580 -37.888 1.00 34.30 190 ALA A N 1
ATOM 1376 C CA . ALA A 1 206 ? 4.717 -28.496 -39.014 1.00 36.99 190 ALA A CA 1
ATOM 1377 C C . ALA A 1 206 ? 3.519 -28.150 -39.912 1.00 38.05 190 ALA A C 1
ATOM 1378 O O . ALA A 1 206 ? 3.583 -28.393 -41.122 1.00 36.47 190 ALA A O 1
ATOM 1380 N N . GLN A 1 207 ? 2.462 -27.591 -39.307 1.00 39.34 191 GLN A N 1
ATOM 1381 C CA . GLN A 1 207 ? 1.277 -27.109 -40.029 1.00 42.79 191 GLN A CA 1
ATOM 1382 C C . GLN A 1 207 ? 1.551 -25.824 -40.780 1.00 43.60 191 GLN A C 1
ATOM 1383 O O . GLN A 1 207 ? 1.148 -25.687 -41.940 1.00 41.49 191 GLN A O 1
ATOM 1389 N N . ALA A 1 208 ? 2.193 -24.870 -40.100 1.00 39.09 192 ALA A N 1
ATOM 1390 C CA . ALA A 1 208 ? 2.511 -23.584 -40.693 1.00 37.37 192 ALA A CA 1
ATOM 1391 C C . ALA A 1 208 ? 3.564 -23.704 -41.795 1.00 38.39 192 ALA A C 1
ATOM 1392 O O . ALA A 1 208 ? 3.560 -22.899 -42.727 1.00 38.74 192 ALA A O 1
ATOM 1394 N N . PHE A 1 209 ? 4.448 -24.700 -41.701 1.00 35.53 193 PHE A N 1
ATOM 1395 C CA . PHE A 1 209 ? 5.639 -24.758 -42.566 1.00 36.52 193 PHE A CA 1
ATOM 1396 C C . PHE A 1 209 ? 5.815 -26.136 -43.217 1.00 34.02 193 PHE A C 1
ATOM 1397 O O . PHE A 1 209 ? 6.663 -26.944 -42.824 1.00 31.77 193 PHE A O 1
ATOM 1405 N N . GLY A 1 210 ? 4.999 -26.409 -44.239 1.00 30.89 194 GLY A N 1
ATOM 1406 C CA . GLY A 1 210 ? 5.073 -27.656 -44.947 1.00 30.60 194 GLY A CA 1
ATOM 1407 C C . GLY A 1 210 ? 6.403 -27.979 -45.613 1.00 31.51 194 GLY A C 1
ATOM 1408 O O . GLY A 1 210 ? 6.684 -29.140 -45.866 1.00 34.75 194 GLY A O 1
ATOM 1409 N N . ALA A 1 211 ? 7.218 -26.975 -45.935 1.00 32.68 195 ALA A N 1
ATOM 1410 C CA . ALA A 1 211 ? 8.530 -27.249 -46.561 1.00 34.01 195 ALA A CA 1
ATOM 1411 C C . ALA A 1 211 ? 9.557 -27.792 -45.553 1.00 34.46 195 ALA A C 1
ATOM 1412 O O . ALA A 1 211 ? 10.535 -28.461 -45.933 1.00 35.12 195 ALA A O 1
ATOM 1414 N N . SER A 1 212 ? 9.344 -27.497 -44.276 1.00 34.41 196 SER A N 1
ATOM 1415 C CA . SER A 1 212 ? 10.305 -27.881 -43.238 1.00 33.55 196 SER A CA 1
ATOM 1416 C C . SER A 1 212 ? 9.991 -29.247 -42.611 1.00 35.56 196 SER A C 1
ATOM 1417 O O . SER A 1 212 ? 8.856 -29.710 -42.657 1.00 35.41 196 SER A O 1
ATOM 1420 N N . ARG A 1 213 ? 11.035 -29.909 -42.100 1.00 36.88 197 ARG A N 1
ATOM 1421 C CA . ARG A 1 213 ? 10.921 -31.193 -41.401 1.00 37.72 197 ARG A CA 1
ATOM 1422 C C . ARG A 1 213 ? 11.154 -30.911 -39.909 1.00 39.38 197 ARG A C 1
ATOM 1423 O O . ARG A 1 213 ? 12.125 -30.239 -39.558 1.00 34.95 197 ARG A O 1
ATOM 1431 N N . PHE A 1 214 ? 10.246 -31.397 -39.059 1.00 37.69 198 PHE A N 1
ATOM 1432 C CA . PHE A 1 214 ? 10.291 -31.169 -37.612 1.00 36.85 198 PHE A CA 1
ATOM 1433 C C . PHE A 1 214 ? 10.437 -32.480 -36.833 1.00 37.95 198 PHE A C 1
ATOM 1434 O O . PHE A 1 214 ? 9.715 -33.450 -37.104 1.00 37.19 198 PHE A O 1
ATOM 1442 N N . THR A 1 215 ? 11.382 -32.510 -35.882 1.00 35.19 199 THR A N 1
ATOM 1443 C CA . THR A 1 215 ? 11.526 -33.615 -34.921 1.00 33.63 199 THR A CA 1
ATOM 1444 C C . THR A 1 215 ? 11.325 -33.064 -33.511 1.00 33.72 199 THR A C 1
ATOM 1445 O O . THR A 1 215 ? 12.033 -32.151 -33.107 1.00 31.05 199 THR A O 1
ATOM 1449 N N . GLY A 1 216 ? 10.325 -33.568 -32.796 1.00 31.81 200 GLY A N 1
ATOM 1450 C CA . GLY A 1 216 ? 10.161 -33.296 -31.364 1.00 30.25 200 GLY A CA 1
ATOM 1451 C C . GLY A 1 216 ? 10.908 -34.360 -30.567 1.00 29.94 200 GLY A C 1
ATOM 1452 O O . GLY A 1 216 ? 10.744 -35.551 -30.822 1.00 29.52 200 GLY A O 1
ATOM 1453 N N . ILE A 1 217 ? 11.740 -33.937 -29.615 1.00 28.06 201 ILE A N 1
ATOM 1454 C CA . ILE A 1 217 ? 12.497 -34.861 -28.753 1.00 26.73 201 ILE A CA 1
ATOM 1455 C C . ILE A 1 217 ? 12.020 -34.670 -27.317 1.00 28.14 201 ILE A C 1
ATOM 1456 O O . ILE A 1 217 ? 11.955 -33.547 -26.833 1.00 27.56 201 ILE A O 1
ATOM 1461 N N . ASP A 1 218 ? 11.664 -35.760 -26.641 1.00 28.82 202 ASP A N 1
ATOM 1462 C CA . ASP A 1 218 ? 11.250 -35.680 -25.237 1.00 31.86 202 ASP A CA 1
ATOM 1463 C C . ASP A 1 218 ? 11.680 -36.930 -24.479 1.00 33.68 202 ASP A C 1
ATOM 1464 O O . ASP A 1 218 ? 11.812 -37.994 -25.073 1.00 34.47 202 ASP A O 1
ATOM 1469 N N . PHE A 1 219 ? 11.875 -36.795 -23.170 1.00 33.22 203 PHE A N 1
ATOM 1470 C CA . PHE A 1 219 ? 12.309 -37.933 -22.343 1.00 36.93 203 PHE A CA 1
ATOM 1471 C C . PHE A 1 219 ? 11.204 -38.985 -22.127 1.00 37.55 203 PHE A C 1
ATOM 1472 O O . PHE A 1 219 ? 11.519 -40.108 -21.750 1.00 37.14 203 PHE A O 1
ATOM 1480 N N . SER A 1 220 ? 9.930 -38.614 -22.327 1.00 38.86 204 SER A N 1
ATOM 1481 C CA . SER A 1 220 ? 8.790 -39.468 -21.978 1.00 39.71 204 SER A CA 1
ATOM 1482 C C . SER A 1 220 ? 8.294 -40.296 -23.161 1.00 42.38 204 SER A C 1
ATOM 1483 O O . SER A 1 220 ? 7.856 -39.739 -24.172 1.00 35.95 204 SER A O 1
ATOM 1486 N N . ASP A 1 221 ? 8.335 -41.625 -23.008 1.00 45.26 205 ASP A N 1
ATOM 1487 C CA . ASP A 1 221 ? 7.793 -42.566 -24.011 1.00 49.51 205 ASP A CA 1
ATOM 1488 C C . ASP A 1 221 ? 6.325 -42.283 -24.334 1.00 47.74 205 ASP A C 1
ATOM 1489 O O . ASP A 1 221 ? 5.913 -42.391 -25.494 1.00 47.57 205 ASP A O 1
ATOM 1494 N N . GLU A 1 222 ? 5.561 -41.890 -23.312 1.00 48.04 206 GLU A N 1
ATOM 1495 C CA . GLU A 1 222 ? 4.140 -41.586 -23.474 1.00 49.94 206 GLU A CA 1
ATOM 1496 C C . GLU A 1 222 ? 3.913 -40.332 -24.304 1.00 47.22 206 GLU A C 1
ATOM 1497 O O . GLU A 1 222 ? 3.082 -40.329 -25.224 1.00 46.51 206 GLU A O 1
ATOM 1503 N N . ALA A 1 223 ? 4.634 -39.267 -23.954 1.00 42.00 207 ALA A N 1
ATOM 1504 C CA . ALA A 1 223 ? 4.540 -37.994 -24.671 1.00 39.48 207 ALA A CA 1
ATOM 1505 C C . ALA A 1 223 ? 4.885 -38.159 -26.148 1.00 37.95 207 ALA A C 1
ATOM 1506 O O . ALA A 1 223 ? 4.193 -37.622 -27.011 1.00 40.34 207 ALA A O 1
ATOM 1508 N N . VAL A 1 224 ? 5.952 -38.906 -26.416 1.00 36.36 208 VAL A N 1
ATOM 1509 C CA . VAL A 1 224 ? 6.405 -39.196 -27.774 1.00 38.05 208 VAL A CA 1
ATOM 1510 C C . VAL A 1 224 ? 5.321 -39.962 -28.551 1.00 41.80 208 VAL A C 1
ATOM 1511 O O . VAL A 1 224 ? 4.938 -39.548 -29.658 1.00 38.40 208 VAL A O 1
ATOM 1515 N N . ALA A 1 225 ? 4.805 -41.043 -27.961 1.00 43.08 209 ALA A N 1
ATOM 1516 C CA . ALA A 1 225 ? 3.722 -41.804 -28.597 1.00 45.38 209 ALA A CA 1
ATOM 1517 C C . ALA A 1 225 ? 2.495 -40.918 -28.896 1.00 46.12 209 ALA A C 1
ATOM 1518 O O . ALA A 1 225 ? 1.928 -40.984 -29.991 1.00 48.24 209 ALA A O 1
ATOM 1520 N N . ALA A 1 226 ? 2.114 -40.066 -27.942 1.00 47.78 210 ALA A N 1
ATOM 1521 C CA . ALA A 1 226 ? 0.999 -39.128 -28.139 1.00 46.12 210 ALA A CA 1
ATOM 1522 C C . ALA A 1 226 ? 1.263 -38.135 -29.281 1.00 48.57 210 ALA A C 1
ATOM 1523 O O . ALA A 1 226 ? 0.341 -37.770 -30.017 1.00 47.30 210 ALA A O 1
ATOM 1525 N N . GLY A 1 227 ? 2.514 -37.689 -29.413 1.00 46.12 211 GLY A N 1
ATOM 1526 C CA . GLY A 1 227 ? 2.908 -36.821 -30.521 1.00 46.11 211 GLY A CA 1
ATOM 1527 C C . GLY A 1 227 ? 2.757 -37.504 -31.869 1.00 44.31 211 GLY A C 1
ATOM 1528 O O . GLY A 1 227 ? 2.215 -36.926 -32.808 1.00 41.20 211 GLY A O 1
ATOM 1529 N N . THR A 1 228 ? 3.245 -38.736 -31.948 1.00 45.85 212 THR A N 1
ATOM 1530 C CA . THR A 1 228 ? 3.217 -39.535 -33.171 1.00 47.44 212 THR A CA 1
ATOM 1531 C C . THR A 1 228 ? 1.774 -39.805 -33.630 1.00 51.11 212 THR A C 1
ATOM 1532 O O . THR A 1 228 ? 1.448 -39.628 -34.813 1.00 49.50 212 THR A O 1
ATOM 1536 N N . GLU A 1 229 ? 0.926 -40.190 -32.672 1.00 53.69 213 GLU A N 1
ATOM 1537 C CA . GLU A 1 229 ? -0.496 -40.464 -32.913 1.00 56.69 213 GLU A CA 1
ATOM 1538 C C . GLU A 1 229 ? -1.177 -39.232 -33.507 1.00 55.27 213 GLU A C 1
ATOM 1539 O O . GLU A 1 229 ? -1.881 -39.325 -34.517 1.00 51.87 213 GLU A O 1
ATOM 1545 N N . GLU A 1 230 ? -0.933 -38.080 -32.885 1.00 53.12 214 GLU A N 1
ATOM 1546 C CA . GLU A 1 230 ? -1.547 -36.822 -33.299 1.00 52.12 214 GLU A CA 1
ATOM 1547 C C . GLU A 1 230 ? -1.082 -36.361 -34.689 1.00 52.16 214 GLU A C 1
ATOM 1548 O O . GLU A 1 230 ? -1.882 -35.851 -35.472 1.00 49.85 214 GLU A O 1
ATOM 1554 N N . ALA A 1 231 ? 0.204 -36.542 -34.984 1.00 51.09 215 ALA A N 1
ATOM 1555 C CA . ALA A 1 231 ? 0.746 -36.271 -36.324 1.00 51.35 215 ALA A CA 1
ATOM 1556 C C . ALA A 1 231 ? 0.110 -37.172 -37.387 1.00 51.27 215 ALA A C 1
ATOM 1557 O O . ALA A 1 231 ? -0.134 -36.729 -38.508 1.00 53.01 215 ALA A O 1
ATOM 1559 N N . ALA A 1 232 ? -0.131 -38.433 -37.031 1.00 53.37 216 ALA A N 1
ATOM 1560 C CA . ALA A 1 232 ? -0.846 -39.366 -37.907 1.00 54.00 216 ALA A CA 1
ATOM 1561 C C . ALA A 1 232 ? -2.291 -38.896 -38.125 1.00 57.00 216 ALA A C 1
ATOM 1562 O O . ALA A 1 232 ? -2.739 -38.806 -39.270 1.00 60.17 216 ALA A O 1
ATOM 1564 N N . ARG A 1 233 ? -2.995 -38.578 -37.032 1.00 57.79 217 ARG A N 1
ATOM 1565 C CA . ARG A 1 233 ? -4.350 -37.988 -37.098 1.00 59.18 217 ARG A CA 1
ATOM 1566 C C . ARG A 1 233 ? -4.486 -36.881 -38.144 1.00 58.84 217 ARG A C 1
ATOM 1567 O O . ARG A 1 233 ? -5.401 -36.906 -38.962 1.00 56.54 217 ARG A O 1
ATOM 1575 N N . LEU A 1 234 ? -3.562 -35.924 -38.105 1.00 56.13 218 LEU A N 1
ATOM 1576 C CA . LEU A 1 234 ? -3.632 -34.711 -38.922 1.00 55.15 218 LEU A CA 1
ATOM 1577 C C . LEU A 1 234 ? -2.880 -34.780 -40.266 1.00 52.53 218 LEU A C 1
ATOM 1578 O O . LEU A 1 234 ? -2.788 -33.770 -40.968 1.00 52.19 218 LEU A O 1
ATOM 1583 N N . GLY A 1 235 ? -2.356 -35.953 -40.625 1.00 49.33 219 GLY A N 1
ATOM 1584 C CA . GLY A 1 235 ? -1.601 -36.121 -41.866 1.00 50.98 219 GLY A CA 1
ATOM 1585 C C . GLY A 1 235 ? -0.331 -35.281 -41.952 1.00 50.98 219 GLY A C 1
ATOM 1586 O O . GLY A 1 235 ? 0.027 -34.799 -43.035 1.00 45.65 219 GLY A O 1
ATOM 1587 N N . LEU A 1 236 ? 0.348 -35.108 -40.814 1.00 48.18 220 LEU A N 1
ATOM 1588 C CA . LEU A 1 236 ? 1.581 -34.324 -40.757 1.00 47.46 220 LEU A CA 1
ATOM 1589 C C . LEU A 1 236 ? 2.791 -35.222 -40.976 1.00 47.30 220 LEU A C 1
ATOM 1590 O O . LEU A 1 236 ? 3.498 -35.569 -40.031 1.00 46.47 220 LEU A O 1
ATOM 1595 N N . ALA A 1 237 ? 3.033 -35.584 -42.236 1.00 46.63 221 ALA A N 1
ATOM 1596 C CA . ALA A 1 237 ? 4.197 -36.412 -42.603 1.00 48.15 221 ALA A CA 1
ATOM 1597 C C . ALA A 1 237 ? 5.545 -35.751 -42.246 1.00 45.54 221 ALA A C 1
ATOM 1598 O O . ALA A 1 237 ? 6.529 -36.448 -42.013 1.00 46.82 221 ALA A O 1
ATOM 1600 N N . ASN A 1 238 ? 5.575 -34.418 -42.207 1.00 43.26 222 ASN A N 1
ATOM 1601 C CA . ASN A 1 238 ? 6.792 -33.660 -41.868 1.00 42.23 222 ASN A CA 1
ATOM 1602 C C . ASN A 1 238 ? 7.049 -33.425 -40.349 1.00 42.43 222 ASN A C 1
ATOM 1603 O O . ASN A 1 238 ? 7.862 -32.563 -39.987 1.00 41.04 222 ASN A O 1
ATOM 1608 N N . ALA A 1 239 ? 6.337 -34.155 -39.485 1.00 41.92 223 ALA A N 1
ATOM 1609 C CA . ALA A 1 239 ? 6.543 -34.115 -38.034 1.00 40.13 223 ALA A CA 1
ATOM 1610 C C . ALA A 1 239 ? 6.812 -35.531 -37.525 1.00 39.87 223 ALA A C 1
ATOM 1611 O O . ALA A 1 239 ? 5.986 -36.423 -37.721 1.00 39.35 223 ALA A O 1
ATOM 1613 N N . THR A 1 240 ? 7.961 -35.742 -36.880 1.00 38.28 224 THR A N 1
ATOM 1614 C CA . THR A 1 240 ? 8.245 -36.996 -36.173 1.00 38.85 224 THR A CA 1
ATOM 1615 C C . THR A 1 240 ? 8.641 -36.709 -34.726 1.00 38.05 224 THR A C 1
ATOM 1616 O O . THR A 1 240 ? 8.998 -35.577 -34.368 1.00 35.73 224 THR A O 1
ATOM 1620 N N . PHE A 1 241 ? 8.572 -37.749 -33.902 1.00 35.36 225 PHE A N 1
ATOM 1621 C CA . PHE A 1 241 ? 8.872 -37.642 -32.475 1.00 36.02 225 PHE A CA 1
ATOM 1622 C C . PHE A 1 241 ? 9.778 -38.773 -32.036 1.00 35.52 225 PHE A C 1
ATOM 1623 O O . PHE A 1 241 ? 9.679 -39.886 -32.540 1.00 34.11 225 PHE A O 1
ATOM 1631 N N . GLU A 1 242 ? 10.683 -38.469 -31.113 1.00 34.53 226 GLU A N 1
ATOM 1632 C CA . GLU A 1 242 ? 11.687 -39.422 -30.696 1.00 33.47 226 GLU A CA 1
ATOM 1633 C C . GLU A 1 242 ? 11.916 -39.300 -29.198 1.00 34.84 226 GLU A C 1
ATOM 1634 O O . GLU A 1 242 ? 11.992 -38.175 -28.678 1.00 33.02 226 GLU A O 1
ATOM 1640 N N . ARG A 1 243 ? 12.015 -40.435 -28.506 1.00 31.64 227 ARG A N 1
ATOM 1641 C CA . ARG A 1 243 ? 12.280 -40.431 -27.071 1.00 32.26 227 ARG A CA 1
ATOM 1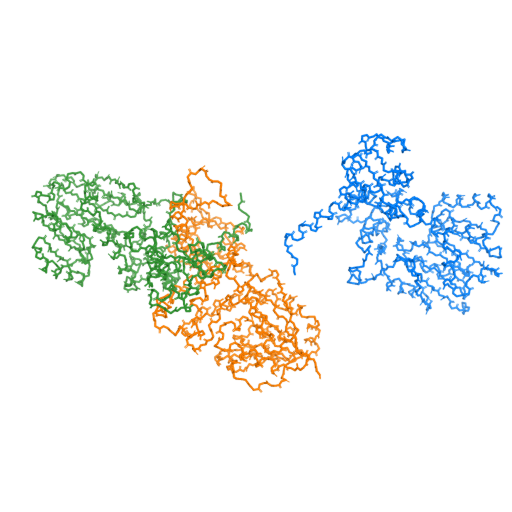642 C C . ARG A 1 243 ? 13.769 -40.420 -26.861 1.00 30.91 227 ARG A C 1
ATOM 1643 O O . ARG A 1 243 ? 14.465 -41.322 -27.310 1.00 31.14 227 ARG A O 1
ATOM 1651 N N . HIS A 1 244 ? 14.265 -39.364 -26.222 1.00 29.87 228 HIS A N 1
ATOM 1652 C CA . HIS A 1 244 ? 15.654 -39.296 -25.799 1.00 29.33 228 HIS A CA 1
ATOM 1653 C C . HIS A 1 244 ? 15.734 -38.418 -24.553 1.00 28.72 228 HIS A C 1
ATOM 1654 O O . HIS A 1 244 ? 14.920 -37.509 -24.369 1.00 28.14 228 HIS A O 1
ATOM 1661 N N . ASP A 1 245 ? 16.722 -38.691 -23.711 1.00 29.36 229 ASP A N 1
ATOM 1662 C CA . ASP A 1 245 ? 17.102 -37.771 -22.633 1.00 29.22 229 ASP A CA 1
ATOM 1663 C C . ASP A 1 245 ? 17.973 -36.705 -23.275 1.00 27.13 229 ASP A C 1
ATOM 1664 O O . ASP A 1 245 ? 18.924 -37.036 -23.978 1.00 25.99 229 ASP A O 1
ATOM 1669 N N . LEU A 1 246 ? 17.693 -35.431 -23.010 1.00 25.45 230 LEU A N 1
ATOM 1670 C CA . LEU A 1 246 ? 18.412 -34.355 -23.701 1.00 25.78 230 LEU A CA 1
ATOM 1671 C C . LEU A 1 246 ? 19.919 -34.317 -23.405 1.00 22.83 230 LEU A C 1
ATOM 1672 O O . LEU A 1 246 ? 20.681 -33.786 -24.201 1.00 21.02 230 LEU A O 1
ATOM 1677 N N . ALA A 1 247 ? 20.347 -34.900 -22.284 1.00 22.68 231 ALA A N 1
ATOM 1678 C CA . ALA A 1 247 ? 21.779 -34.933 -21.935 1.00 23.15 231 ALA A CA 1
ATOM 1679 C C . ALA A 1 247 ? 22.594 -35.990 -22.703 1.00 23.44 231 ALA A C 1
ATOM 1680 O O . ALA A 1 247 ? 23.817 -35.962 -22.649 1.00 23.20 231 ALA A O 1
ATOM 1682 N N . GLU A 1 248 ? 21.927 -36.911 -23.393 1.00 24.41 232 GLU A N 1
ATOM 1683 C CA . GLU A 1 248 ? 22.615 -37.957 -24.141 1.00 25.83 232 GLU A CA 1
ATOM 1684 C C . GLU A 1 248 ? 22.000 -38.107 -25.541 1.00 25.04 232 GLU A C 1
ATOM 1685 O O . GLU A 1 248 ? 20.996 -38.798 -25.731 1.00 23.93 232 GLU A O 1
ATOM 1691 N N . LEU A 1 249 ? 22.600 -37.410 -26.509 1.00 24.23 233 LEU A N 1
ATOM 1692 C CA . LEU A 1 249 ? 22.079 -37.362 -27.877 1.00 24.31 233 LEU A CA 1
ATOM 1693 C C . LEU A 1 249 ? 23.167 -37.693 -28.863 1.00 24.56 233 LEU A C 1
ATOM 1694 O O . LEU A 1 249 ? 24.340 -37.439 -28.603 1.00 23.53 233 LEU A O 1
ATOM 1699 N N . ASP A 1 250 ? 22.769 -38.234 -30.014 1.00 24.70 234 ASP A N 1
ATOM 1700 C CA . ASP A 1 250 ? 23.714 -38.537 -31.075 1.00 25.81 234 ASP A CA 1
ATOM 1701 C C . ASP A 1 250 ? 23.515 -37.663 -32.323 1.00 28.38 234 ASP A C 1
ATOM 1702 O O . ASP A 1 250 ? 24.060 -37.981 -33.387 1.00 27.80 234 ASP A O 1
ATOM 1707 N N . LYS A 1 251 ? 22.762 -36.565 -32.178 1.00 25.74 235 LYS A N 1
ATOM 1708 C CA . LYS A 1 251 ? 22.453 -35.677 -33.297 1.00 26.18 235 LYS A CA 1
ATOM 1709 C C . LYS A 1 251 ? 23.672 -34.816 -33.604 1.00 26.73 235 LYS A C 1
ATOM 1710 O O . LYS A 1 251 ? 24.185 -34.120 -32.716 1.00 25.80 235 LYS A O 1
ATOM 1716 N N . VAL A 1 252 ? 24.163 -34.891 -34.840 1.00 27.40 236 VAL A N 1
ATOM 1717 C CA . VAL A 1 252 ? 25.328 -34.111 -35.256 1.00 28.29 236 VAL A CA 1
ATOM 1718 C C . VAL A 1 252 ? 25.080 -33.463 -36.616 1.00 28.86 236 VAL A C 1
ATOM 1719 O O . VAL A 1 252 ? 24.850 -34.158 -37.615 1.00 25.85 236 VAL A O 1
ATOM 1723 N N . GLY A 1 253 ? 25.121 -32.127 -36.652 1.00 27.50 237 GLY A N 1
ATOM 1724 C CA . GLY A 1 253 ? 24.820 -31.380 -37.876 1.00 28.39 237 GLY A CA 1
ATOM 1725 C C . GLY A 1 253 ? 23.513 -31.839 -38.499 1.00 28.83 237 GLY A C 1
ATOM 1726 O O . GLY A 1 253 ? 23.421 -32.032 -39.710 1.00 30.41 237 GLY A O 1
ATOM 1727 N N . ALA A 1 254 ? 22.503 -32.006 -37.660 1.00 27.71 238 ALA A N 1
ATOM 1728 C CA . ALA A 1 254 ? 21.224 -32.558 -38.077 1.00 29.10 238 ALA A CA 1
ATOM 1729 C C . ALA A 1 254 ? 20.171 -31.502 -38.357 1.00 29.84 238 ALA A C 1
ATOM 1730 O O . ALA A 1 254 ? 19.284 -31.743 -39.158 1.00 31.45 238 ALA A O 1
ATOM 1732 N N . TYR A 1 255 ? 20.245 -30.357 -37.678 1.00 27.07 239 TYR A N 1
ATOM 1733 C CA . TYR A 1 255 ? 19.161 -29.378 -37.702 1.00 28.17 239 TYR A CA 1
ATOM 1734 C C . TYR A 1 255 ? 19.687 -27.981 -38.048 1.00 26.83 239 TYR A C 1
ATOM 1735 O O . TYR A 1 255 ? 20.800 -27.608 -37.657 1.00 27.92 239 TYR A O 1
ATOM 1744 N N . ASP A 1 256 ? 18.894 -27.248 -38.824 1.00 27.51 240 ASP A N 1
ATOM 1745 C CA . ASP A 1 256 ? 19.134 -25.824 -39.111 1.00 27.64 240 ASP A CA 1
ATOM 1746 C C . ASP A 1 256 ? 18.575 -24.957 -38.005 1.00 25.56 240 ASP A C 1
ATOM 1747 O O . ASP A 1 256 ? 19.075 -23.861 -37.768 1.00 26.74 240 ASP A O 1
ATOM 1752 N N . VAL A 1 257 ? 17.515 -25.427 -37.357 1.00 24.08 241 VAL A N 1
ATOM 1753 C CA . VAL A 1 257 ? 16.834 -24.673 -36.321 1.00 25.17 241 VAL A CA 1
ATOM 1754 C C . VAL A 1 257 ? 16.557 -25.602 -35.132 1.00 26.53 241 VAL A C 1
ATOM 1755 O O . VAL A 1 257 ? 16.119 -26.731 -35.323 1.00 26.35 241 VAL A O 1
ATOM 1759 N N . ILE A 1 258 ? 16.845 -25.139 -33.912 1.00 24.58 242 ILE A N 1
ATOM 1760 C CA . ILE A 1 258 ? 16.472 -25.868 -32.701 1.00 23.22 242 ILE A CA 1
ATOM 1761 C C . ILE A 1 258 ? 15.768 -24.923 -31.756 1.00 22.96 242 ILE A C 1
ATOM 1762 O O . ILE A 1 258 ? 16.251 -23.825 -31.503 1.00 22.94 242 ILE A O 1
ATOM 1767 N N . THR A 1 259 ? 14.628 -25.363 -31.234 1.00 23.68 243 THR A N 1
ATOM 1768 C CA . THR A 1 259 ? 13.898 -24.633 -30.225 1.00 23.80 243 THR A CA 1
ATOM 1769 C C . THR A 1 259 ? 13.968 -25.355 -28.902 1.00 23.32 243 THR A C 1
ATOM 1770 O O . THR A 1 259 ? 13.980 -26.572 -28.860 1.00 24.16 243 THR A O 1
ATOM 1774 N N . VAL A 1 260 ? 14.024 -24.589 -27.827 1.00 25.06 244 VAL A N 1
ATOM 1775 C CA . VAL A 1 260 ? 14.002 -25.135 -26.478 1.00 25.76 244 VAL A CA 1
ATOM 1776 C C . VAL A 1 260 ? 13.148 -24.203 -25.633 1.00 25.24 244 VAL A C 1
ATOM 1777 O O . VAL A 1 260 ? 13.586 -23.107 -25.251 1.00 24.35 244 VAL A O 1
ATOM 1781 N N . PHE A 1 261 ? 11.927 -24.631 -25.341 1.00 25.33 245 PHE A N 1
ATOM 1782 C CA . PHE A 1 261 ? 10.979 -23.837 -24.571 1.00 27.15 245 PHE A CA 1
ATOM 1783 C C . PHE A 1 261 ? 10.944 -24.250 -23.089 1.00 29.12 245 PHE A C 1
ATOM 1784 O O . PHE A 1 261 ? 10.400 -25.288 -22.748 1.00 30.29 245 PHE A O 1
ATOM 1792 N N . ASP A 1 262 ? 11.551 -23.424 -22.236 1.00 29.02 246 ASP A N 1
ATOM 1793 C CA . ASP A 1 262 ? 11.538 -23.549 -20.769 1.00 35.58 246 ASP A CA 1
ATOM 1794 C C . ASP A 1 262 ? 12.261 -24.758 -20.164 1.00 34.56 246 ASP A C 1
ATOM 1795 O O . ASP A 1 262 ? 12.265 -24.917 -18.938 1.00 42.05 246 ASP A O 1
ATOM 1800 N N . ALA A 1 263 ? 12.916 -25.566 -20.981 1.00 31.62 247 ALA A N 1
ATOM 1801 C CA . ALA A 1 263 ? 13.439 -26.855 -20.530 1.00 32.19 247 ALA A CA 1
ATOM 1802 C C . ALA A 1 263 ? 14.850 -26.829 -19.871 1.00 31.36 247 ALA A C 1
ATOM 1803 O O . ALA A 1 263 ? 15.163 -27.715 -19.078 1.00 34.44 247 ALA A O 1
ATOM 1805 N N . ILE A 1 264 ? 15.694 -25.848 -20.174 1.00 29.33 248 ILE A N 1
ATOM 1806 C CA . ILE A 1 264 ? 17.124 -25.964 -19.824 1.00 27.67 248 ILE A CA 1
ATOM 1807 C C . ILE A 1 264 ? 17.386 -25.884 -18.315 1.00 29.65 248 ILE A C 1
ATOM 1808 O O . ILE A 1 264 ? 18.163 -26.681 -17.763 1.00 30.50 248 ILE A O 1
ATOM 1813 N N . HIS A 1 265 ? 16.751 -24.938 -17.630 1.00 28.81 249 HIS A N 1
ATOM 1814 C CA . HIS A 1 265 ? 17.158 -24.668 -16.247 1.00 28.42 249 HIS A CA 1
ATOM 1815 C C . HIS A 1 265 ? 16.805 -25.807 -15.285 1.00 27.35 249 HIS A C 1
ATOM 1816 O O . HIS A 1 265 ? 17.434 -25.912 -14.254 1.00 26.21 249 HIS A O 1
ATOM 1823 N N . ASP A 1 266 ? 15.825 -26.643 -15.650 1.00 28.01 250 ASP A N 1
ATOM 1824 C CA . ASP A 1 266 ? 15.441 -27.869 -14.918 1.00 30.10 250 ASP A CA 1
ATOM 1825 C C . ASP A 1 266 ? 16.402 -29.065 -15.063 1.00 27.88 250 ASP A C 1
ATOM 1826 O O . ASP A 1 266 ? 16.304 -30.028 -14.313 1.00 26.52 250 ASP A O 1
ATOM 1831 N N . GLN A 1 267 ? 17.281 -29.024 -16.051 1.00 26.04 251 GLN A N 1
ATOM 1832 C CA . GLN A 1 267 ? 18.063 -30.207 -16.403 1.00 25.00 251 GLN A CA 1
ATOM 1833 C C . GLN A 1 267 ? 19.018 -30.596 -15.281 1.00 23.43 251 GLN A C 1
ATOM 1834 O O . GLN A 1 267 ? 19.463 -29.747 -14.505 1.00 23.76 251 GLN A O 1
ATOM 1840 N N . ALA A 1 268 ? 19.335 -31.878 -15.212 1.00 22.21 252 ALA A N 1
ATOM 1841 C CA . ALA A 1 268 ? 20.437 -32.355 -14.381 1.00 21.31 252 ALA A CA 1
ATOM 1842 C C . ALA A 1 268 ? 21.782 -31.855 -14.905 1.00 19.75 252 ALA A C 1
ATOM 1843 O O . ALA A 1 268 ? 22.665 -31.498 -14.126 1.00 20.79 252 ALA A O 1
ATOM 1845 N N . GLN A 1 269 ? 21.934 -31.839 -16.218 1.00 19.60 253 GLN A N 1
ATOM 1846 C CA . GLN A 1 269 ? 23.208 -31.503 -16.849 1.00 20.29 253 GLN A CA 1
ATOM 1847 C C . GLN A 1 269 ? 22.971 -30.448 -17.922 1.00 20.48 253 GLN A C 1
ATOM 1848 O O . GLN A 1 269 ? 23.111 -30.732 -19.117 1.00 20.16 253 GLN A O 1
ATOM 1854 N N . PRO A 1 270 ? 22.642 -29.202 -17.494 1.00 19.53 254 PRO A N 1
ATOM 1855 C CA . PRO A 1 270 ? 22.321 -28.153 -18.493 1.00 19.54 254 PRO A CA 1
ATOM 1856 C C . PRO A 1 270 ? 23.457 -27.820 -19.459 1.00 19.00 254 PRO A C 1
ATOM 1857 O O . PRO A 1 270 ? 23.198 -27.569 -20.621 1.00 18.28 254 PRO A O 1
ATOM 1861 N N . ALA A 1 271 ? 24.704 -27.827 -18.988 1.00 18.32 255 ALA A N 1
ATOM 1862 C CA . ALA A 1 271 ? 25.833 -27.534 -19.847 1.00 19.13 255 ALA A CA 1
ATOM 1863 C C . ALA A 1 271 ? 25.986 -28.598 -20.928 1.00 19.85 255 ALA A C 1
ATOM 1864 O O . ALA A 1 271 ? 26.273 -28.272 -22.075 1.00 19.99 255 ALA A O 1
ATOM 1866 N N . ARG A 1 272 ? 25.759 -29.860 -20.572 1.00 19.46 256 ARG A N 1
ATOM 1867 C CA . ARG A 1 272 ? 25.869 -30.930 -21.542 1.00 19.81 256 ARG A CA 1
ATOM 1868 C C . ARG A 1 272 ? 24.717 -30.832 -22.558 1.00 19.60 256 ARG A C 1
ATOM 1869 O O . ARG A 1 272 ? 24.924 -31.027 -23.763 1.00 19.34 256 ARG A O 1
ATOM 1877 N N . VAL A 1 273 ? 23.522 -30.500 -22.084 1.00 19.42 257 VAL A N 1
ATOM 1878 C CA . VAL A 1 273 ? 22.382 -30.269 -22.992 1.00 20.12 257 VAL A CA 1
ATOM 1879 C C . VAL A 1 273 ? 22.687 -29.164 -24.001 1.00 19.86 257 VAL A C 1
ATOM 1880 O O . VAL A 1 273 ? 22.447 -29.337 -25.198 1.00 20.42 257 VAL A O 1
ATOM 1884 N N . LEU A 1 274 ? 23.236 -28.042 -23.538 1.00 19.57 258 LEU A N 1
ATOM 1885 C CA . LEU A 1 274 ? 23.591 -26.947 -24.436 1.00 20.22 258 LEU A CA 1
ATOM 1886 C C . LEU A 1 274 ? 24.696 -27.343 -25.411 1.00 21.13 258 LEU A C 1
ATOM 1887 O O . LEU A 1 274 ? 24.672 -26.951 -26.573 1.00 20.56 258 LEU A O 1
ATOM 1892 N N . GLN A 1 275 ? 25.649 -28.142 -24.943 1.00 22.33 259 GLN A N 1
ATOM 1893 C CA . GLN A 1 275 ? 26.715 -28.668 -25.829 1.00 24.32 259 GLN A CA 1
ATOM 1894 C C . GLN A 1 275 ? 26.125 -29.584 -26.926 1.00 23.63 259 GLN A C 1
ATOM 1895 O O . GLN A 1 275 ? 26.539 -29.539 -28.090 1.00 23.11 259 GLN A O 1
ATOM 1901 N N . ASN A 1 276 ? 25.176 -30.421 -26.531 1.00 21.78 260 ASN A N 1
ATOM 1902 C CA . ASN A 1 276 ? 24.454 -31.286 -27.463 1.00 22.27 260 ASN A CA 1
ATOM 1903 C C . ASN A 1 276 ? 23.671 -30.480 -28.496 1.00 22.15 260 ASN A C 1
ATOM 1904 O O . ASN A 1 276 ? 23.630 -30.853 -29.656 1.00 21.79 260 ASN A O 1
ATOM 1909 N N . ILE A 1 277 ? 23.061 -29.379 -28.061 1.00 22.21 261 ILE A N 1
ATOM 1910 C CA . ILE A 1 277 ? 22.350 -28.479 -28.979 1.00 21.64 261 ILE A CA 1
ATOM 1911 C C . ILE A 1 277 ? 23.317 -27.901 -30.017 1.00 22.89 261 ILE A C 1
ATOM 1912 O O . ILE A 1 277 ? 23.034 -27.918 -31.212 1.00 22.01 261 ILE A O 1
ATOM 1917 N N . TYR A 1 278 ? 24.456 -27.383 -29.560 1.00 21.74 262 TYR A N 1
ATOM 1918 C CA . TYR A 1 278 ? 25.459 -26.839 -30.462 1.00 22.25 262 TYR A CA 1
ATOM 1919 C C . TYR A 1 278 ? 25.953 -27.879 -31.482 1.00 22.90 262 TYR A C 1
ATOM 1920 O O . TYR A 1 278 ? 26.114 -27.574 -32.659 1.00 23.16 262 TYR A O 1
ATOM 1929 N N . ARG A 1 279 ? 26.202 -29.102 -31.017 1.00 23.17 263 ARG A N 1
ATOM 1930 C CA . ARG A 1 279 ? 26.664 -30.190 -31.891 1.00 24.61 263 ARG A CA 1
ATOM 1931 C C . ARG A 1 279 ? 25.612 -30.574 -32.926 1.00 23.66 263 ARG A C 1
ATOM 1932 O O . ARG A 1 279 ? 25.950 -30.874 -34.073 1.00 24.54 263 ARG A O 1
ATOM 1940 N N . ALA A 1 280 ? 24.351 -30.577 -32.496 1.00 22.86 264 ALA A N 1
ATOM 1941 C CA . ALA A 1 280 ? 23.213 -30.950 -33.331 1.00 23.52 264 ALA A CA 1
ATOM 1942 C C . ALA A 1 280 ? 22.877 -29.945 -34.437 1.00 25.10 264 ALA A C 1
ATOM 1943 O O . ALA A 1 280 ? 22.262 -30.320 -35.457 1.00 23.91 264 ALA A O 1
ATOM 1945 N N . LEU A 1 281 ? 23.236 -28.687 -34.218 1.00 25.40 265 LEU A N 1
ATOM 1946 C CA . LEU A 1 281 ? 23.060 -27.644 -35.224 1.00 26.33 265 LEU A CA 1
ATOM 1947 C C . LEU A 1 281 ? 24.055 -27.782 -36.335 1.00 26.26 265 LEU A C 1
ATOM 1948 O O . LEU A 1 281 ? 25.233 -28.028 -36.101 1.00 26.69 265 LEU A O 1
ATOM 1953 N N . ARG A 1 282 ? 23.588 -27.533 -37.543 1.00 27.27 266 ARG A N 1
ATOM 1954 C CA . ARG A 1 282 ? 24.478 -27.381 -38.684 1.00 28.91 266 ARG A CA 1
ATOM 1955 C C . ARG A 1 282 ? 25.126 -26.011 -38.669 1.00 28.62 266 ARG A C 1
ATOM 1956 O O . ARG A 1 282 ? 24.596 -25.093 -38.040 1.00 26.98 266 ARG A O 1
ATOM 1964 N N . PRO A 1 283 ? 26.261 -25.856 -39.380 1.00 30.38 267 PRO A N 1
ATOM 1965 C CA . PRO A 1 283 ? 26.814 -24.515 -39.565 1.00 29.51 267 PRO A CA 1
ATOM 1966 C C . PRO A 1 283 ? 25.751 -23.561 -40.137 1.00 27.46 267 PRO A C 1
ATOM 1967 O O . PRO A 1 283 ? 24.946 -23.962 -40.968 1.00 28.41 267 PRO A O 1
ATOM 1971 N N . GLY A 1 284 ? 25.698 -22.333 -39.628 1.00 26.73 268 GLY A N 1
ATOM 1972 C CA . GLY A 1 284 ? 24.668 -21.369 -40.033 1.00 26.93 268 GLY A CA 1
ATOM 1973 C C . GLY A 1 284 ? 23.345 -21.544 -39.308 1.00 26.81 268 GLY A C 1
ATOM 1974 O O . GLY A 1 284 ? 22.400 -20.806 -39.559 1.00 26.77 268 GLY A O 1
ATOM 1975 N N . GLY A 1 285 ? 23.295 -22.493 -38.377 1.00 25.08 269 GLY A N 1
ATOM 1976 C CA . GLY A 1 285 ? 22.081 -22.826 -37.677 1.00 25.69 269 GLY A CA 1
ATOM 1977 C C . GLY A 1 285 ? 21.742 -21.835 -36.582 1.00 24.31 269 GLY A C 1
ATOM 1978 O O . GLY A 1 285 ? 22.551 -20.981 -36.225 1.00 25.36 269 GLY A O 1
ATOM 1979 N N . VAL A 1 286 ? 20.547 -21.967 -36.036 1.00 23.60 270 VAL A N 1
ATOM 1980 C CA . VAL A 1 286 ? 20.133 -21.094 -34.949 1.00 23.51 270 VAL A CA 1
ATOM 1981 C C . VAL A 1 286 ? 19.354 -21.851 -33.882 1.00 23.75 270 VAL A C 1
ATOM 1982 O O . VAL A 1 286 ? 18.478 -22.686 -34.176 1.00 22.66 270 VAL A O 1
ATOM 1986 N N . LEU A 1 287 ? 19.682 -21.526 -32.635 1.00 22.32 271 LEU A N 1
ATOM 1987 C CA . LEU A 1 287 ? 18.959 -21.977 -31.459 1.00 22.32 271 LEU A CA 1
ATOM 1988 C C . LEU A 1 287 ? 18.082 -20.849 -30.955 1.00 22.83 271 LEU A C 1
ATOM 1989 O O . LEU A 1 287 ? 18.573 -19.733 -30.747 1.00 23.09 271 LEU A O 1
ATOM 1994 N N . LEU A 1 288 ? 16.806 -21.143 -30.735 1.00 21.39 272 LEU A N 1
ATOM 1995 C CA . LEU A 1 288 ? 15.920 -20.261 -30.019 1.00 21.47 272 LEU A CA 1
ATOM 1996 C C . LEU A 1 288 ? 15.653 -20.910 -28.664 1.00 21.80 272 LEU A C 1
ATOM 1997 O O . LEU A 1 288 ? 14.956 -21.923 -28.574 1.00 22.22 272 LEU A O 1
ATOM 2002 N N . MET A 1 289 ? 16.213 -20.323 -27.604 1.00 21.16 273 MET A N 1
ATOM 2003 C CA . MET A 1 289 ? 16.016 -20.847 -26.252 1.00 22.17 273 MET A CA 1
ATOM 2004 C C . MET A 1 289 ? 15.169 -19.845 -25.498 1.00 21.64 273 MET A C 1
ATOM 2005 O O . MET A 1 289 ? 15.564 -18.697 -25.346 1.00 21.71 273 MET A O 1
ATOM 2010 N N . VAL A 1 290 ? 14.033 -20.303 -24.992 1.00 21.77 274 VAL A N 1
ATOM 2011 C CA . VAL A 1 290 ? 13.134 -19.457 -24.225 1.00 21.68 274 VAL A CA 1
ATOM 2012 C C . VAL A 1 290 ? 13.257 -19.887 -22.765 1.00 22.32 274 VAL A C 1
ATOM 2013 O O . VAL A 1 290 ? 13.078 -21.046 -22.444 1.00 22.76 274 VAL A O 1
ATOM 2017 N N . ASP A 1 291 ? 13.596 -18.949 -21.882 1.00 22.24 275 ASP A N 1
ATOM 2018 C CA . ASP A 1 291 ? 13.747 -19.284 -20.477 1.00 23.82 275 ASP A CA 1
ATOM 2019 C C . ASP A 1 291 ? 13.456 -18.051 -19.630 1.00 24.49 275 ASP A C 1
ATOM 2020 O O . ASP A 1 291 ? 13.176 -16.972 -20.159 1.00 24.60 275 ASP A O 1
ATOM 2025 N N . ILE A 1 292 ? 13.501 -18.222 -18.317 1.00 23.43 276 ILE A N 1
ATOM 2026 C CA . ILE A 1 292 ? 12.922 -17.265 -17.391 1.00 24.21 276 ILE A CA 1
ATOM 2027 C C . ILE A 1 292 ? 13.681 -15.957 -17.321 1.00 23.28 276 ILE A C 1
ATOM 2028 O O . ILE A 1 292 ? 14.907 -15.937 -17.128 1.00 23.33 276 ILE A O 1
ATOM 2033 N N . LYS A 1 293 ? 12.928 -14.863 -17.424 1.00 22.66 277 LYS A N 1
ATOM 2034 C CA . LYS A 1 293 ? 13.484 -13.524 -17.333 1.00 22.63 277 LYS A CA 1
ATOM 2035 C C . LYS A 1 293 ? 13.728 -13.178 -15.875 1.00 21.63 277 LYS A C 1
ATOM 2036 O O . LYS A 1 293 ? 12.787 -13.051 -15.074 1.00 21.91 277 LYS A O 1
ATOM 2042 N N . ALA A 1 294 ? 15.006 -13.069 -15.537 1.00 20.40 278 ALA A N 1
ATOM 2043 C CA . ALA A 1 294 ? 15.455 -12.652 -14.232 1.00 20.48 278 ALA A CA 1
ATOM 2044 C C . ALA A 1 294 ? 16.952 -12.403 -1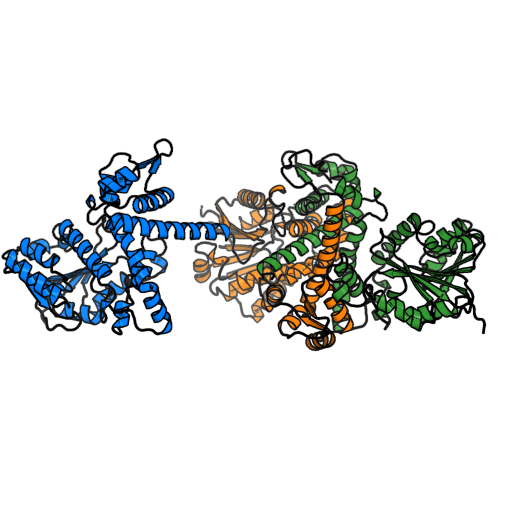4.314 1.00 20.04 278 ALA A C 1
ATOM 2045 O O . ALA A 1 294 ? 17.603 -12.787 -15.280 1.00 20.37 278 ALA A O 1
ATOM 2047 N N . SER A 1 295 ? 17.494 -11.759 -13.290 1.00 20.84 279 SER A N 1
ATOM 2048 C CA . SER A 1 295 ? 18.923 -11.551 -13.183 1.00 20.09 279 SER A CA 1
ATOM 2049 C C . SER A 1 295 ? 19.540 -12.701 -12.406 1.00 19.75 279 SER A C 1
ATOM 2050 O O . SER A 1 295 ? 18.907 -13.275 -11.519 1.00 18.99 279 SER A O 1
ATOM 2053 N N . SER A 1 296 ? 20.793 -12.987 -12.742 1.00 18.85 280 SER A N 1
ATOM 2054 C CA . SER A 1 296 ? 21.641 -13.900 -11.998 1.00 19.18 280 SER A CA 1
ATOM 2055 C C . SER A 1 296 ? 22.173 -13.268 -10.710 1.00 20.66 280 SER A C 1
ATOM 2056 O O . SER A 1 296 ? 22.761 -13.975 -9.889 1.00 20.55 280 SER A O 1
ATOM 2059 N N . GLN A 1 297 ? 21.972 -11.960 -10.528 1.00 20.99 281 GLN A N 1
ATOM 2060 C CA . GLN A 1 297 ? 22.357 -11.278 -9.286 1.00 21.65 281 GLN A CA 1
ATOM 2061 C C . GLN A 1 297 ? 21.115 -10.930 -8.486 1.00 20.51 281 GLN A C 1
ATOM 2062 O O . GLN A 1 297 ? 20.268 -10.182 -8.935 1.00 19.42 281 GLN A O 1
ATOM 2068 N N . LEU A 1 298 ? 21.037 -11.486 -7.288 1.00 19.87 282 LEU A N 1
ATOM 2069 C CA . LEU A 1 298 ? 19.886 -11.341 -6.407 1.00 20.23 282 LEU A CA 1
ATOM 2070 C C . LEU A 1 298 ? 19.403 -9.895 -6.248 1.00 21.12 282 LEU A C 1
ATOM 2071 O O . LEU A 1 298 ? 18.204 -9.633 -6.290 1.00 20.79 282 LEU A O 1
ATOM 2076 N N . GLU A 1 299 ? 20.328 -8.965 -6.025 1.00 21.56 283 GLU A N 1
ATOM 2077 C CA . GLU A 1 299 ? 19.943 -7.571 -5.780 1.00 22.15 283 GLU A CA 1
ATOM 2078 C C . GLU A 1 299 ? 19.102 -6.964 -6.910 1.00 21.84 283 GLU A C 1
ATOM 2079 O O . GLU A 1 299 ? 18.271 -6.106 -6.652 1.00 22.06 283 GLU A O 1
ATOM 2085 N N . ASP A 1 300 ? 19.302 -7.421 -8.144 1.00 21.34 284 ASP A N 1
ATOM 2086 C CA . ASP A 1 300 ? 18.528 -6.929 -9.301 1.00 22.16 284 ASP A CA 1
ATOM 2087 C C . ASP A 1 300 ? 17.064 -7.395 -9.305 1.00 22.56 284 ASP A C 1
ATOM 2088 O O . ASP A 1 300 ? 16.223 -6.760 -9.954 1.00 22.40 284 ASP A O 1
ATOM 2093 N N . ASN A 1 301 ? 16.769 -8.523 -8.651 1.00 21.04 285 ASN A N 1
ATOM 2094 C CA . ASN A 1 301 ? 15.433 -9.092 -8.660 1.00 21.48 285 ASN A CA 1
ATOM 2095 C C . ASN A 1 301 ? 14.548 -8.548 -7.543 1.00 21.42 285 ASN A C 1
ATOM 2096 O O . ASN A 1 301 ? 13.326 -8.686 -7.584 1.00 20.67 285 ASN A O 1
ATOM 2101 N N . VAL A 1 302 ? 15.169 -7.888 -6.568 1.00 22.45 286 VAL A N 1
ATOM 2102 C CA . VAL A 1 302 ? 14.437 -7.295 -5.452 1.00 23.64 286 VAL A CA 1
ATOM 2103 C C . VAL A 1 302 ? 13.551 -6.174 -6.019 1.00 25.09 286 VAL A C 1
ATOM 2104 O O . VAL A 1 302 ? 14.034 -5.312 -6.752 1.00 26.68 286 VAL A O 1
ATOM 2108 N N . GLY A 1 303 ? 12.267 -6.225 -5.719 1.00 25.99 287 GLY A N 1
ATOM 2109 C CA . GLY A 1 303 ? 11.325 -5.231 -6.226 1.00 28.15 287 GLY A CA 1
ATOM 2110 C C . GLY A 1 303 ? 10.656 -5.557 -7.544 1.00 28.02 287 GLY A C 1
ATOM 2111 O O . GLY A 1 303 ? 9.693 -4.886 -7.924 1.00 31.00 287 GLY A O 1
ATOM 2112 N N . VAL A 1 304 ? 11.134 -6.572 -8.260 1.00 26.30 288 VAL A N 1
ATOM 2113 C CA . VAL A 1 304 ? 10.522 -6.940 -9.517 1.00 24.60 288 VAL A CA 1
ATOM 2114 C C . VAL A 1 304 ? 9.372 -7.882 -9.195 1.00 23.80 288 VAL A C 1
ATOM 2115 O O . VAL A 1 304 ? 9.574 -8.872 -8.488 1.00 22.35 288 VAL A O 1
ATOM 2119 N N . PRO A 1 305 ? 8.154 -7.579 -9.699 1.00 22.93 289 PRO A N 1
ATOM 2120 C CA . PRO A 1 305 ? 7.045 -8.498 -9.466 1.00 22.75 289 PRO A CA 1
ATOM 2121 C C . PRO A 1 305 ? 7.352 -9.930 -9.914 1.00 20.97 289 PRO A C 1
ATOM 2122 O O . PRO A 1 305 ? 8.040 -10.142 -10.919 1.00 20.09 289 PRO A O 1
ATOM 2126 N N . LEU A 1 306 ? 6.862 -10.871 -9.120 1.00 20.37 290 LEU A N 1
ATOM 2127 C CA . LEU A 1 306 ? 6.993 -12.314 -9.317 1.00 21.25 290 LEU A CA 1
ATOM 2128 C C . LEU A 1 306 ? 8.356 -12.873 -8.891 1.00 19.54 290 LEU A C 1
ATOM 2129 O O . LEU A 1 306 ? 8.531 -14.086 -8.959 1.00 19.11 290 LEU A O 1
ATOM 2134 N N . SER A 1 307 ? 9.296 -12.041 -8.441 1.00 19.22 291 SER A N 1
ATOM 2135 C CA . SER A 1 307 ? 10.604 -12.577 -8.017 1.00 19.03 291 SER A CA 1
ATOM 2136 C C . SER A 1 307 ? 10.474 -13.593 -6.857 1.00 18.67 291 SER A C 1
ATOM 2137 O O . SER A 1 307 ? 11.068 -14.650 -6.912 1.00 18.38 291 SER A O 1
ATOM 2140 N N . THR A 1 308 ? 9.686 -13.289 -5.827 1.00 17.60 292 THR A N 1
ATOM 2141 C CA . THR A 1 308 ? 9.518 -14.229 -4.719 1.00 18.21 292 THR A CA 1
ATOM 2142 C C . THR A 1 308 ? 8.891 -15.543 -5.177 1.00 18.29 292 THR A C 1
ATOM 2143 O O . THR A 1 308 ? 9.338 -16.623 -4.775 1.00 18.65 292 THR A O 1
ATOM 2147 N N . TYR A 1 309 ? 7.844 -15.439 -5.990 1.00 18.47 293 TYR A N 1
ATOM 2148 C CA . TYR A 1 309 ? 7.228 -16.588 -6.638 1.00 19.34 293 TYR A CA 1
ATOM 2149 C C . TYR A 1 309 ? 8.264 -17.421 -7.397 1.00 19.04 293 TYR A C 1
ATOM 2150 O O . TYR A 1 309 ? 8.276 -18.648 -7.264 1.00 19.59 293 TYR A O 1
ATOM 2159 N N . LEU A 1 310 ? 9.156 -16.762 -8.147 1.00 18.33 294 LEU A N 1
ATOM 2160 C CA . LEU A 1 310 ? 10.161 -17.490 -8.911 1.00 18.36 294 LEU A CA 1
ATOM 2161 C C . LEU A 1 310 ? 11.186 -18.183 -8.019 1.00 17.47 294 LEU A C 1
ATOM 2162 O O . LEU A 1 310 ? 11.526 -19.332 -8.306 1.00 17.60 294 LEU A O 1
ATOM 2167 N N . TYR A 1 311 ? 11.662 -17.518 -6.957 1.00 17.48 295 TYR A N 1
ATOM 2168 C CA . TYR A 1 311 ? 12.570 -18.191 -5.995 1.00 18.64 295 TYR A CA 1
ATOM 2169 C C . TYR A 1 311 ? 11.879 -19.356 -5.292 1.00 18.61 295 TYR A C 1
ATOM 2170 O O . TYR A 1 311 ? 12.496 -20.401 -5.048 1.00 17.80 295 TYR A O 1
ATOM 2179 N N . THR A 1 312 ? 10.601 -19.185 -4.964 1.00 18.36 296 THR A N 1
ATOM 2180 C CA . THR A 1 312 ? 9.868 -20.214 -4.242 1.00 19.03 296 THR A CA 1
ATOM 2181 C C . THR A 1 312 ? 9.629 -21.447 -5.126 1.00 19.91 296 THR A C 1
ATOM 2182 O O . THR A 1 312 ? 9.862 -22.591 -4.690 1.00 18.98 296 THR A O 1
ATOM 2186 N N . THR A 1 313 ? 9.188 -21.203 -6.361 1.00 19.86 297 THR A N 1
ATOM 2187 C CA . THR A 1 313 ? 9.025 -22.238 -7.392 1.00 22.36 297 THR A CA 1
ATOM 2188 C C . THR A 1 313 ? 10.343 -22.975 -7.660 1.00 21.57 297 THR A C 1
ATOM 2189 O O . THR A 1 313 ? 10.348 -24.199 -7.833 1.00 21.37 297 THR A O 1
ATOM 2193 N N . SER A 1 314 ? 11.447 -22.232 -7.650 1.00 19.83 298 SER A N 1
ATOM 2194 C CA . SER A 1 314 ? 12.774 -22.820 -7.832 1.00 20.01 298 SER A CA 1
ATOM 2195 C C . SER A 1 314 ? 13.102 -23.767 -6.660 1.00 19.12 298 SER A C 1
ATOM 2196 O O . SER A 1 314 ? 13.350 -24.940 -6.867 1.00 18.04 298 SER A O 1
ATOM 2199 N N . LEU A 1 315 ? 13.084 -23.228 -5.445 1.00 19.19 299 LEU A N 1
ATOM 2200 C CA . LEU A 1 315 ? 13.408 -23.974 -4.235 1.00 19.72 299 LEU A CA 1
ATOM 2201 C C . LEU A 1 315 ? 12.607 -25.270 -4.141 1.00 20.70 299 LEU A C 1
ATOM 2202 O O . LEU A 1 315 ? 13.151 -26.338 -3.782 1.00 20.16 299 LEU A O 1
ATOM 2207 N N . MET A 1 316 ? 11.314 -25.170 -4.432 1.00 20.58 300 MET A N 1
ATOM 2208 C CA . MET A 1 316 ? 10.374 -26.243 -4.122 1.00 22.04 300 MET A CA 1
ATOM 2209 C C . MET A 1 316 ? 10.041 -27.126 -5.300 1.00 20.96 300 MET A C 1
ATOM 2210 O O . MET A 1 316 ? 9.364 -28.125 -5.114 1.00 21.61 300 MET A O 1
ATOM 2215 N N . HIS A 1 317 ? 10.574 -26.808 -6.478 1.00 20.43 301 HIS A N 1
ATOM 2216 C CA . HIS A 1 317 ? 10.378 -27.615 -7.673 1.00 21.22 301 HIS A CA 1
ATOM 2217 C C . HIS A 1 317 ? 11.568 -27.600 -8.632 1.00 20.86 301 HIS A C 1
ATOM 2218 O O . HIS A 1 317 ? 12.287 -28.592 -8.728 1.00 21.09 301 HIS A O 1
ATOM 2233 N N . MET A 1 319 ? 14.639 -26.291 -8.935 1.00 19.34 303 MET A N 1
ATOM 2234 C CA . MET A 1 319 ? 15.993 -26.578 -8.403 1.00 18.93 303 MET A CA 1
ATOM 2235 C C . MET A 1 319 ? 16.056 -28.002 -7.844 1.00 20.02 303 MET A C 1
ATOM 2236 O O . MET A 1 319 ? 16.982 -28.740 -8.149 1.00 20.29 303 MET A O 1
ATOM 2241 N N . THR A 1 320 ? 15.071 -28.371 -7.026 1.00 19.50 304 THR A N 1
ATOM 2242 C CA . THR A 1 320 ? 15.122 -29.642 -6.281 1.00 19.27 304 THR A CA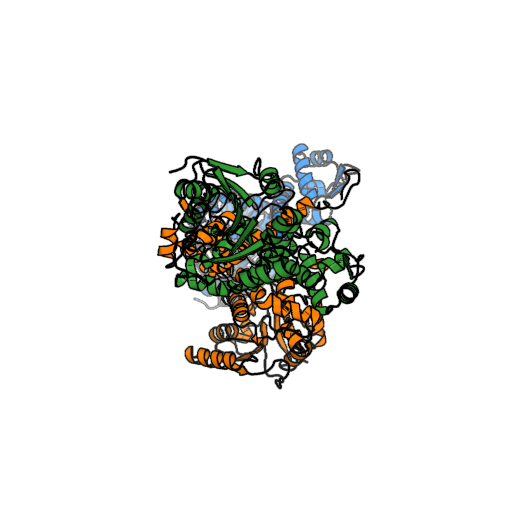 1
ATOM 2243 C C . THR A 1 320 ? 15.002 -30.865 -7.213 1.00 19.97 304 THR A C 1
ATOM 2244 O O . THR A 1 320 ? 15.640 -31.853 -6.965 1.00 20.38 304 THR A O 1
ATOM 2248 N N . VAL A 1 321 ? 14.249 -30.766 -8.308 1.00 20.25 305 VAL A N 1
ATOM 2249 C CA . VAL A 1 321 ? 14.130 -31.872 -9.259 1.00 22.08 305 VAL A CA 1
ATOM 2250 C C . VAL A 1 321 ? 15.476 -32.194 -9.916 1.00 22.31 305 VAL A C 1
ATOM 2251 O O . VAL A 1 321 ? 15.798 -33.372 -10.139 1.00 22.71 305 VAL A O 1
ATOM 2255 N N . SER A 1 322 ? 16.256 -31.158 -10.192 1.00 19.94 306 SER A N 1
ATOM 2256 C CA . SER A 1 322 ? 17.603 -31.310 -10.753 1.00 20.25 306 SER A CA 1
ATOM 2257 C C . SER A 1 322 ? 18.549 -31.923 -9.717 1.00 19.90 306 SER A C 1
ATOM 2258 O O . SER A 1 322 ? 19.304 -32.860 -10.026 1.00 21.49 306 SER A O 1
ATOM 2261 N N . LEU A 1 323 ? 18.493 -31.417 -8.495 1.00 19.74 307 LEU A N 1
ATOM 2262 C CA . LEU A 1 323 ? 19.300 -31.953 -7.395 1.00 20.96 307 LEU A CA 1
ATOM 2263 C C . LEU A 1 323 ? 18.978 -33.414 -7.039 1.00 21.64 307 LEU A C 1
ATOM 2264 O O . LEU A 1 323 ? 19.877 -34.123 -6.604 1.00 20.30 307 LEU A O 1
ATOM 2269 N N . ALA A 1 324 ? 17.733 -33.854 -7.258 1.00 20.98 308 ALA A N 1
ATOM 2270 C CA . ALA A 1 324 ? 17.319 -35.262 -7.092 1.00 21.57 308 ALA A CA 1
ATOM 2271 C C . ALA A 1 324 ? 18.154 -36.203 -7.962 1.00 23.05 308 ALA A C 1
ATOM 2272 O O . ALA A 1 324 ? 18.444 -37.331 -7.564 1.00 23.62 308 ALA A O 1
ATOM 2274 N N . LEU A 1 325 ? 18.506 -35.721 -9.150 1.00 22.59 309 LEU A N 1
ATOM 2275 C CA . LEU A 1 325 ? 19.324 -36.445 -10.123 1.00 22.98 309 LEU A CA 1
ATOM 2276 C C . LEU A 1 325 ? 20.832 -36.205 -9.936 1.00 23.16 309 LEU A C 1
ATOM 2277 O O . LEU A 1 325 ? 21.604 -36.463 -10.866 1.00 23.32 309 LEU A O 1
ATOM 2282 N N . ASP A 1 326 ? 21.235 -35.709 -8.766 1.00 24.00 310 ASP A N 1
ATOM 2283 C CA . ASP A 1 326 ? 22.586 -35.206 -8.529 1.00 25.00 310 ASP A CA 1
ATOM 2284 C C . ASP A 1 326 ? 23.004 -34.261 -9.667 1.00 24.17 310 ASP A C 1
ATOM 2285 O O . ASP A 1 326 ? 24.079 -34.392 -10.277 1.00 22.07 310 ASP A O 1
ATOM 2290 N N . GLY A 1 327 ? 22.127 -33.304 -9.960 1.00 21.79 311 GLY A N 1
ATOM 2291 C CA . GLY A 1 327 ? 22.325 -32.395 -11.069 1.00 20.83 311 GLY A CA 1
ATOM 2292 C C . GLY A 1 327 ? 22.808 -31.025 -10.644 1.00 21.02 311 GLY A C 1
ATOM 2293 O O . GLY A 1 327 ? 23.151 -30.792 -9.471 1.00 20.05 311 GLY A O 1
ATOM 2294 N N . ALA A 1 328 ? 22.807 -30.115 -11.619 1.00 20.62 312 ALA A N 1
ATOM 2295 C CA . ALA A 1 328 ? 23.385 -28.785 -11.473 1.00 20.78 312 ALA A CA 1
ATOM 2296 C C . ALA A 1 328 ? 22.595 -27.885 -10.529 1.00 19.44 312 ALA A C 1
ATOM 2297 O O . ALA A 1 328 ? 23.176 -27.047 -9.826 1.00 19.40 312 ALA A O 1
ATOM 2299 N N . GLY A 1 329 ? 21.288 -28.082 -10.483 1.00 18.97 313 GLY A N 1
ATOM 2300 C CA . GLY A 1 329 ? 20.426 -27.305 -9.610 1.00 19.22 313 GLY A CA 1
ATOM 2301 C C . GLY A 1 329 ? 20.527 -25.805 -9.853 1.00 19.60 313 GLY A C 1
ATOM 2302 O O . GLY A 1 329 ? 20.591 -25.014 -8.907 1.00 20.05 313 GLY A O 1
ATOM 2303 N N . LEU A 1 330 ? 20.528 -25.415 -11.120 1.00 19.35 314 LEU A N 1
ATOM 2304 C CA . LEU A 1 330 ? 20.621 -23.999 -11.462 1.00 20.34 314 LEU A CA 1
ATOM 2305 C C . LEU A 1 330 ? 19.395 -23.222 -10.986 1.00 19.55 314 LEU A C 1
ATOM 2306 O O . LEU A 1 330 ? 19.526 -22.063 -10.577 1.00 18.92 314 LEU A O 1
ATOM 2311 N N . GLY A 1 331 ? 18.227 -23.865 -11.034 1.00 18.82 315 GLY A N 1
ATOM 2312 C CA . GLY A 1 331 ? 16.998 -23.251 -10.573 1.00 19.35 315 GLY A CA 1
ATOM 2313 C C . GLY A 1 331 ? 16.380 -22.304 -11.578 1.00 19.03 315 GLY A C 1
ATOM 2314 O O . GLY A 1 331 ? 16.992 -21.942 -12.593 1.00 17.78 315 GLY A O 1
ATOM 2315 N N . THR A 1 332 ? 15.149 -21.916 -11.270 1.00 19.14 316 THR A N 1
ATOM 2316 C CA . THR A 1 332 ? 14.299 -21.050 -12.122 1.00 20.59 316 THR A CA 1
ATOM 2317 C C . THR A 1 332 ? 14.911 -19.658 -12.344 1.00 19.60 316 THR A C 1
ATOM 2318 O O . THR A 1 332 ? 14.709 -19.055 -13.403 1.00 20.69 316 THR A O 1
ATOM 2322 N N . VAL A 1 333 ? 15.674 -19.178 -11.360 1.00 19.37 317 VAL A N 1
ATOM 2323 C CA . VAL A 1 333 ? 16.228 -17.837 -11.372 1.00 19.45 317 VAL A CA 1
ATOM 2324 C C . VAL A 1 333 ? 17.690 -17.860 -11.812 1.00 19.43 317 VAL A C 1
ATOM 2325 O O . VAL A 1 333 ? 18.481 -16.993 -11.428 1.00 19.29 317 VAL A O 1
ATOM 2329 N N . TRP A 1 334 ? 18.078 -18.870 -12.586 1.00 19.06 318 TRP A N 1
ATOM 2330 C CA . TRP A 1 334 ? 19.469 -18.936 -13.051 1.00 19.46 318 TRP A CA 1
ATOM 2331 C C . TRP A 1 334 ? 19.936 -17.612 -13.670 1.00 19.74 318 TRP A C 1
ATOM 2332 O O . TRP A 1 334 ? 21.051 -17.194 -13.440 1.00 19.28 318 TRP A O 1
ATOM 2343 N N . GLY A 1 335 ? 19.052 -16.954 -14.429 1.00 18.95 319 GLY A N 1
ATOM 2344 C CA . GLY A 1 335 ? 19.243 -15.564 -14.805 1.00 18.86 319 GLY A CA 1
ATOM 2345 C C . GLY A 1 335 ? 19.912 -15.345 -16.142 1.00 19.09 319 GLY A C 1
ATOM 2346 O O . GLY A 1 335 ? 20.609 -16.210 -16.654 1.00 18.47 319 GLY A O 1
ATOM 2347 N N . ARG A 1 336 ? 19.680 -14.168 -16.718 1.00 19.22 320 ARG A N 1
ATOM 2348 C CA . ARG A 1 336 ? 20.213 -13.825 -18.036 1.00 19.98 320 ARG A CA 1
ATOM 2349 C C . ARG A 1 336 ? 21.725 -13.976 -18.167 1.00 19.48 320 ARG A C 1
ATOM 2350 O O . ARG A 1 336 ? 22.221 -14.537 -19.141 1.00 18.65 320 ARG A O 1
ATOM 2358 N N . GLN A 1 337 ? 22.454 -13.440 -17.193 1.00 20.18 321 GLN A N 1
ATOM 2359 C CA . GLN A 1 337 ? 23.910 -13.379 -17.292 1.00 19.93 321 GLN A CA 1
ATOM 2360 C C . GLN A 1 337 ? 24.495 -14.781 -17.353 1.00 18.83 321 GLN A C 1
ATOM 2361 O O . GLN A 1 337 ? 25.334 -15.068 -18.223 1.00 18.72 321 GLN A O 1
ATOM 2367 N N . LEU A 1 338 ? 24.041 -15.652 -16.458 1.00 19.34 322 LEU A N 1
ATOM 2368 C CA . LEU A 1 338 ? 24.491 -17.052 -16.427 1.00 19.13 322 LEU A CA 1
ATOM 2369 C C . LEU A 1 338 ? 24.051 -17.817 -17.686 1.00 18.95 322 LEU A C 1
ATOM 2370 O O . LEU A 1 338 ? 24.834 -18.571 -18.259 1.00 16.99 322 LEU A O 1
ATOM 2375 N N . ALA A 1 339 ? 22.811 -17.600 -18.131 1.00 18.28 323 ALA A N 1
ATOM 2376 C CA . ALA A 1 339 ? 22.338 -18.228 -19.354 1.00 17.85 323 ALA A CA 1
ATOM 2377 C C . ALA A 1 339 ? 23.205 -17.833 -20.564 1.00 18.37 323 ALA A C 1
ATOM 2378 O O . ALA A 1 339 ? 23.603 -18.681 -21.356 1.00 19.50 323 ALA A O 1
ATOM 2380 N N . THR A 1 340 ? 23.506 -16.544 -20.675 1.00 19.42 324 THR A N 1
ATOM 2381 C CA . THR A 1 340 ? 24.352 -16.000 -21.733 1.00 20.08 324 THR A CA 1
ATOM 2382 C C . THR A 1 340 ? 25.765 -16.591 -21.718 1.00 20.30 324 THR A C 1
ATOM 2383 O O . THR A 1 340 ? 26.276 -17.007 -22.780 1.00 18.85 324 THR A O 1
ATOM 2387 N N . SER A 1 341 ? 26.388 -16.646 -20.543 1.00 20.50 325 SER A N 1
ATOM 2388 C CA . SER A 1 341 ? 27.743 -17.224 -20.431 1.00 22.03 325 SER A CA 1
ATOM 2389 C C . SER A 1 341 ? 27.766 -18.745 -20.676 1.00 20.97 325 SER A C 1
ATOM 2390 O O . SER A 1 341 ? 28.686 -19.239 -21.324 1.00 21.02 325 SER A O 1
ATOM 2393 N N . MET A 1 342 ? 26.737 -19.472 -20.239 1.00 19.46 326 MET A N 1
ATOM 2394 C CA . MET A 1 342 ? 26.646 -20.916 -20.559 1.00 19.56 326 MET A CA 1
ATOM 2395 C C . MET A 1 342 ? 26.470 -21.203 -22.055 1.00 19.44 326 MET A C 1
ATOM 2396 O O . MET A 1 342 ? 26.983 -22.195 -22.552 1.00 19.84 326 MET A O 1
ATOM 2401 N N . LEU A 1 343 ? 25.754 -20.337 -22.765 1.00 19.82 327 LEU A N 1
ATOM 2402 C CA . LEU A 1 343 ? 25.643 -20.445 -24.208 1.00 20.13 327 LEU A CA 1
ATOM 2403 C C . LEU A 1 343 ? 27.003 -20.256 -24.849 1.00 20.99 327 LEU A C 1
ATOM 2404 O O . LEU A 1 343 ? 27.361 -21.006 -25.752 1.00 20.40 327 LEU A O 1
ATOM 2409 N N . ALA A 1 344 ? 27.768 -19.268 -24.367 1.00 21.09 328 ALA A N 1
ATOM 2410 C CA . ALA A 1 344 ? 29.165 -19.114 -24.806 1.00 22.19 328 ALA A CA 1
ATOM 2411 C C . ALA A 1 344 ? 30.012 -20.372 -24.517 1.00 23.28 328 ALA A C 1
ATOM 2412 O O . ALA A 1 344 ? 30.764 -20.827 -25.403 1.00 23.56 328 ALA A O 1
ATOM 2414 N N . ASP A 1 345 ? 29.874 -20.945 -23.323 1.00 21.80 329 ASP A N 1
ATOM 2415 C CA . ASP A 1 345 ? 30.607 -22.173 -22.957 1.00 23.21 329 ASP A CA 1
ATOM 2416 C C . ASP A 1 345 ? 30.278 -23.320 -23.916 1.00 22.99 329 ASP A C 1
ATOM 2417 O O . ASP A 1 345 ? 31.137 -24.135 -24.237 1.00 23.58 329 ASP A O 1
ATOM 2422 N N . ALA A 1 346 ? 29.033 -23.365 -24.395 1.00 22.25 330 ALA A N 1
ATOM 2423 C CA . ALA A 1 346 ? 28.596 -24.399 -25.319 1.00 21.88 330 ALA A CA 1
ATOM 2424 C C . ALA A 1 346 ? 29.114 -24.232 -26.744 1.00 23.69 330 ALA A C 1
ATOM 2425 O O . ALA A 1 346 ? 28.911 -25.125 -27.562 1.00 24.64 330 ALA A O 1
ATOM 2427 N N . GLY A 1 347 ? 29.694 -23.074 -27.062 1.00 23.80 331 GLY A N 1
ATOM 2428 C CA . GLY A 1 347 ? 30.334 -22.813 -28.362 1.00 25.82 331 GLY A CA 1
ATOM 2429 C C . GLY A 1 347 ? 29.730 -21.672 -29.174 1.00 26.91 331 GLY A C 1
ATOM 2430 O O . GLY A 1 347 ? 30.281 -21.298 -30.217 1.00 28.42 331 GLY A O 1
ATOM 2431 N N . PHE A 1 348 ? 28.612 -21.105 -28.718 1.00 26.78 332 PHE A N 1
ATOM 2432 C CA . PHE A 1 348 ? 27.968 -19.996 -29.422 1.00 27.31 332 PHE A CA 1
ATOM 2433 C C . PHE A 1 348 ? 28.753 -18.705 -29.189 1.00 29.24 332 PHE A C 1
ATOM 2434 O O . PHE A 1 348 ? 28.945 -18.308 -28.045 1.00 31.34 332 PHE A O 1
ATOM 2442 N N . THR A 1 349 ? 29.252 -18.084 -30.261 1.00 29.25 333 THR A N 1
ATOM 2443 C CA . THR A 1 349 ? 29.924 -16.777 -30.188 1.00 27.61 333 THR A CA 1
ATOM 2444 C C . THR A 1 349 ? 28.975 -15.624 -30.577 1.00 28.04 333 THR A C 1
ATOM 2445 O O . THR A 1 349 ? 29.392 -14.465 -30.604 1.00 29.27 333 THR A O 1
ATOM 2449 N N . ASP A 1 350 ? 27.712 -15.937 -30.862 1.00 25.14 334 ASP A N 1
ATOM 2450 C CA . ASP A 1 350 ? 26.748 -14.973 -31.392 1.00 24.20 334 ASP A CA 1
ATOM 2451 C C . ASP A 1 350 ? 25.421 -15.175 -30.677 1.00 24.95 334 ASP A C 1
ATOM 2452 O O . ASP A 1 350 ? 24.605 -16.037 -31.063 1.00 24.99 334 ASP A O 1
ATOM 2457 N N . VAL A 1 351 ? 25.201 -14.377 -29.635 1.00 23.71 335 VAL A N 1
ATOM 2458 C CA . VAL A 1 351 ? 23.999 -14.507 -28.799 1.00 24.27 335 VAL A CA 1
ATOM 2459 C C . VAL A 1 351 ? 23.314 -13.150 -28.639 1.00 25.91 335 VAL A C 1
ATOM 2460 O O . VAL A 1 351 ? 23.983 -12.154 -28.287 1.00 25.61 335 VAL A O 1
ATOM 2464 N N . THR A 1 352 ? 22.000 -13.106 -28.877 1.00 24.47 336 THR A N 1
ATOM 2465 C CA . THR A 1 352 ? 21.194 -11.940 -28.541 1.00 24.96 336 THR A CA 1
ATOM 2466 C C . THR A 1 352 ? 20.026 -12.351 -27.642 1.00 25.44 336 THR A C 1
ATOM 2467 O O . THR A 1 352 ? 19.666 -13.538 -27.549 1.00 25.58 336 THR A O 1
ATOM 2471 N N . VAL A 1 353 ? 19.493 -11.381 -26.925 1.00 23.93 337 VAL A N 1
ATOM 2472 C CA . VAL A 1 353 ? 18.378 -11.610 -25.997 1.00 24.51 337 VAL A CA 1
ATOM 2473 C C . VAL A 1 353 ? 17.266 -10.719 -26.474 1.00 26.29 337 VAL A C 1
ATOM 2474 O O . VAL A 1 353 ? 17.432 -9.506 -26.521 1.00 26.99 337 VAL A O 1
ATOM 2478 N N . ALA A 1 354 ? 16.157 -11.325 -26.876 1.00 27.06 338 ALA A N 1
ATOM 2479 C CA . ALA A 1 354 ? 14.984 -10.577 -27.293 1.00 28.37 338 ALA A CA 1
ATOM 2480 C C . ALA A 1 354 ? 13.931 -10.636 -26.195 1.00 27.55 338 ALA A C 1
ATOM 2481 O O . ALA A 1 354 ? 13.845 -11.604 -25.428 1.00 26.28 338 ALA A O 1
ATOM 2483 N N . GLU A 1 355 ? 13.158 -9.565 -26.100 1.00 30.43 339 GLU A N 1
ATOM 2484 C CA . GLU A 1 355 ? 12.011 -9.492 -25.206 1.00 33.04 339 GLU A CA 1
ATOM 2485 C C . GLU A 1 355 ? 10.733 -9.190 -26.001 1.00 37.37 339 GLU A C 1
ATOM 2486 O O . GLU A 1 355 ? 10.793 -8.570 -27.058 1.00 39.44 339 GLU A O 1
ATOM 2492 N N . ILE A 1 356 ? 9.592 -9.666 -25.513 1.00 38.41 340 ILE A N 1
ATOM 2493 C CA . ILE A 1 356 ? 8.290 -9.231 -26.025 1.00 41.34 340 ILE A CA 1
ATOM 2494 C C . ILE A 1 356 ? 7.676 -8.373 -24.928 1.00 43.86 340 ILE A C 1
ATOM 2495 O O . ILE A 1 356 ? 7.558 -8.830 -23.789 1.00 40.39 340 ILE A O 1
ATOM 2500 N N . GLU A 1 357 ? 7.314 -7.134 -25.278 1.00 48.73 341 GLU A N 1
ATOM 2501 C CA . GLU A 1 357 ? 6.662 -6.182 -24.359 1.00 53.56 341 GLU A CA 1
ATOM 2502 C C . GLU A 1 357 ? 5.519 -6.829 -23.571 1.00 52.80 341 GLU A C 1
ATOM 2503 O O . GLU A 1 357 ? 5.384 -6.581 -22.374 1.00 50.36 341 GLU A O 1
ATOM 2509 N N . SER A 1 358 ? 4.723 -7.660 -24.249 1.00 52.50 342 SER A N 1
ATOM 2510 C CA . SER A 1 358 ? 3.607 -8.396 -23.637 1.00 57.90 342 SER A CA 1
ATOM 2511 C C . SER A 1 358 ? 4.005 -9.751 -23.028 1.00 56.51 342 SER A C 1
ATOM 2512 O O . SER A 1 358 ? 3.243 -10.731 -23.129 1.00 61.13 342 SER A O 1
ATOM 2515 N N . ASP A 1 359 ? 5.189 -9.816 -22.415 1.00 52.29 343 ASP A N 1
ATOM 2516 C CA . ASP A 1 359 ? 5.674 -11.041 -21.793 1.00 45.45 343 ASP A CA 1
ATOM 2517 C C . ASP A 1 359 ? 6.752 -10.702 -20.754 1.00 41.50 343 ASP A C 1
ATOM 2518 O O . ASP A 1 359 ? 7.914 -10.481 -21.100 1.00 36.12 343 ASP A O 1
ATOM 2523 N N . VAL A 1 360 ? 6.344 -10.653 -19.490 1.00 35.91 344 VAL A N 1
ATOM 2524 C CA . VAL A 1 360 ? 7.254 -10.293 -18.399 1.00 36.69 344 VAL A CA 1
ATOM 2525 C C . VAL A 1 360 ? 8.072 -11.478 -17.895 1.00 32.46 344 VAL A C 1
ATOM 2526 O O . VAL A 1 360 ? 9.075 -11.264 -17.226 1.00 34.18 344 VAL A O 1
ATOM 2530 N N . LEU A 1 361 ? 7.650 -12.709 -18.188 1.00 31.03 345 LEU A N 1
ATOM 2531 C CA . LEU A 1 361 ? 8.296 -13.873 -17.571 1.00 32.39 345 LEU A CA 1
ATOM 2532 C C . LEU A 1 361 ? 9.414 -14.510 -18.381 1.00 28.92 345 LEU A C 1
ATOM 2533 O O . LEU A 1 361 ? 10.218 -15.216 -17.787 1.00 28.73 345 LEU A O 1
ATOM 2538 N N . ASN A 1 362 ? 9.484 -14.276 -19.698 1.00 26.41 346 ASN A N 1
ATOM 2539 C CA . ASN A 1 362 ? 10.441 -15.010 -20.563 1.00 26.44 346 ASN A CA 1
ATOM 2540 C C . ASN A 1 362 ? 11.441 -14.108 -21.258 1.00 23.53 346 ASN A C 1
ATOM 2541 O O . ASN A 1 362 ? 11.090 -13.037 -21.738 1.00 22.22 346 ASN A O 1
ATOM 2546 N N . ASN A 1 363 ? 12.694 -14.557 -21.315 1.00 22.82 347 ASN A N 1
ATOM 2547 C CA . ASN A 1 363 ? 13.672 -14.056 -22.276 1.00 21.65 347 ASN A CA 1
ATOM 2548 C C . ASN A 1 363 ? 13.719 -14.992 -23.460 1.00 21.95 347 ASN A C 1
ATOM 2549 O O . ASN A 1 363 ? 13.563 -16.200 -23.305 1.00 23.74 347 ASN A O 1
ATOM 2554 N N . TYR A 1 364 ? 13.999 -14.429 -24.627 1.00 21.36 348 TYR A N 1
ATOM 2555 C CA . TYR A 1 364 ? 14.150 -15.168 -25.867 1.00 21.73 348 TYR A CA 1
ATOM 2556 C C . TYR A 1 364 ? 15.586 -15.072 -26.312 1.00 21.84 348 TYR A C 1
ATOM 2557 O O . TYR A 1 364 ? 15.993 -14.062 -26.876 1.00 22.36 348 TYR A O 1
ATOM 2566 N N . TYR A 1 365 ? 16.356 -16.128 -26.051 1.00 21.62 349 TYR A N 1
ATOM 2567 C CA . TYR A 1 365 ? 17.777 -16.168 -26.394 1.00 21.48 349 TYR A CA 1
ATOM 2568 C C . TYR A 1 365 ? 17.940 -16.707 -27.806 1.00 21.41 349 TYR A C 1
ATOM 2569 O O . TYR A 1 365 ? 17.419 -17.779 -28.128 1.00 21.89 349 TYR A O 1
ATOM 2578 N N . ILE A 1 366 ? 18.642 -15.949 -28.648 1.00 22.30 350 ILE A N 1
ATOM 2579 C CA . ILE A 1 366 ? 18.836 -16.301 -30.047 1.00 22.65 350 ILE A CA 1
ATOM 2580 C C . ILE A 1 366 ? 20.317 -16.518 -30.228 1.00 22.74 350 ILE A C 1
ATOM 2581 O O . ILE A 1 366 ? 21.099 -15.569 -30.164 1.00 23.09 350 ILE A O 1
ATOM 2586 N N . ALA A 1 367 ? 20.701 -17.776 -30.433 1.00 21.49 351 ALA A N 1
ATOM 2587 C CA . ALA A 1 367 ? 22.108 -18.157 -30.463 1.00 22.13 351 ALA A CA 1
ATOM 2588 C C . ALA A 1 367 ? 22.397 -18.745 -31.826 1.00 23.83 351 ALA A C 1
ATOM 2589 O O . ALA A 1 367 ? 21.821 -19.770 -32.181 1.00 23.06 351 ALA A O 1
ATOM 2591 N N . ARG A 1 368 ? 23.271 -18.087 -32.595 1.00 25.04 352 ARG A N 1
ATOM 2592 C CA . ARG A 1 368 ? 23.571 -18.514 -33.964 1.00 26.63 352 ARG A CA 1
ATOM 2593 C C . ARG A 1 368 ? 24.909 -19.212 -34.055 1.00 26.79 352 ARG A C 1
ATOM 2594 O O . ARG A 1 368 ? 25.871 -18.815 -33.397 1.00 27.33 352 ARG A O 1
ATOM 2602 N N . LYS A 1 369 ? 24.961 -20.265 -34.871 1.00 25.11 353 LYS A N 1
ATOM 2603 C CA . LYS A 1 369 ? 26.187 -21.027 -35.081 1.00 26.03 353 LYS A CA 1
ATOM 2604 C C . LYS A 1 369 ? 26.906 -20.505 -36.333 1.00 26.23 353 LYS A C 1
ATOM 2605 O O . LYS A 1 369 ? 26.266 -20.243 -37.353 1.00 23.78 353 LYS A O 1
ATOM 2611 N N . LEU A 1 370 ? 28.229 -20.351 -36.214 1.00 29.08 354 LEU A N 1
ATOM 2612 C CA . LEU A 1 370 ? 29.143 -19.971 -37.309 1.00 33.58 354 LEU A CA 1
ATOM 2613 C C . LEU A 1 370 ? 28.850 -20.785 -38.586 1.00 34.22 354 LEU A C 1
ATOM 2614 O O . LEU A 1 370 ? 28.477 -21.957 -38.513 1.00 29.46 354 LEU A O 1
ATOM 2619 N N . GLU A 1 371 ? 29.029 -20.170 -39.750 1.00 32.96 355 GLU A N 1
ATOM 2620 C CA . GLU A 1 371 ? 28.783 -20.861 -41.023 1.00 38.09 355 GLU A CA 1
ATOM 2621 C C . GLU A 1 371 ? 29.946 -21.778 -41.456 1.00 35.59 355 GLU A C 1
ATOM 2622 O O . GLU A 1 371 ? 29.809 -22.584 -42.363 1.00 31.68 355 GLU A O 1
ATOM 2628 N N . HIS A 1 372 ? 31.053 -21.649 -40.798 1.00 36.36 356 HIS A N 1
ATOM 2629 C CA . HIS A 1 372 ? 32.245 -22.363 -41.141 1.00 45.21 356 HIS A CA 1
ATOM 2630 C C . HIS A 1 372 ? 32.175 -23.887 -41.043 1.00 45.24 356 HIS A C 1
ATOM 2631 O O . HIS A 1 372 ? 31.623 -24.393 -40.123 1.00 38.99 356 HIS A O 1
ATOM 2638 N N . HIS A 1 373 ? 32.685 -24.601 -42.039 1.00 48.35 357 HIS A N 1
ATOM 2639 C CA . HIS A 1 373 ? 32.583 -26.072 -42.007 1.00 55.94 357 HIS A CA 1
ATOM 2640 C C . HIS A 1 373 ? 33.507 -26.667 -40.947 1.00 57.98 357 HIS A C 1
ATOM 2641 O O . HIS A 1 373 ? 34.497 -26.043 -40.573 1.00 56.95 357 HIS A O 1
ATOM 2648 N N . HIS A 1 374 ? 33.172 -27.841 -40.451 1.00 66.04 358 HIS A N 1
ATOM 2649 C CA . HIS A 1 374 ? 34.023 -28.470 -39.469 1.00 74.53 358 HIS A CA 1
ATOM 2650 C C . HIS A 1 374 ? 35.488 -28.383 -39.913 1.00 75.17 358 HIS A C 1
ATOM 2651 O O . HIS A 1 374 ? 35.851 -28.818 -41.002 1.00 73.33 358 HIS A O 1
ATOM 2658 N N . HIS B 1 10 ? -11.370 13.381 41.471 1.00 72.38 -6 HIS B N 1
ATOM 2659 C CA . HIS B 1 10 ? -11.580 11.994 41.993 1.00 72.37 -6 HIS B CA 1
ATOM 2660 C C . HIS B 1 10 ? -12.918 11.445 41.510 1.00 65.02 -6 HIS B C 1
ATOM 2661 O O . HIS B 1 10 ? -13.904 12.181 41.436 1.00 61.94 -6 HIS B O 1
ATOM 2668 N N . SER B 1 11 ? -12.939 10.150 41.192 1.00 59.85 -5 SER B N 1
ATOM 2669 C CA . SER B 1 11 ? -14.121 9.504 40.613 1.00 55.20 -5 SER B CA 1
ATOM 2670 C C . SER B 1 11 ? -15.112 9.027 41.676 1.00 50.68 -5 SER B C 1
ATOM 2671 O O . SER B 1 11 ? -14.789 8.194 42.527 1.00 48.28 -5 SER B O 1
ATOM 2674 N N . SER B 1 12 ? -16.325 9.567 41.597 1.00 46.36 -4 SER B N 1
ATOM 2675 C CA . SER B 1 12 ? -17.449 9.133 42.418 1.00 47.13 -4 SER B CA 1
ATOM 2676 C C . SER B 1 12 ? -17.953 7.729 42.051 1.00 46.33 -4 SER B C 1
ATOM 2677 O O . SER B 1 12 ? -18.565 7.059 42.886 1.00 47.37 -4 SER B O 1
ATOM 2680 N N . GLY B 1 13 ? -17.714 7.303 40.804 1.00 42.42 -3 GLY B N 1
ATOM 2681 C CA . GLY B 1 13 ? -18.366 6.118 40.253 1.00 41.81 -3 GLY B CA 1
ATOM 2682 C C . GLY B 1 13 ? -19.655 6.432 39.505 1.00 40.21 -3 GLY B C 1
ATOM 2683 O O . GLY B 1 13 ? -20.235 5.535 38.897 1.00 40.97 -3 GLY B O 1
ATOM 2684 N N . LEU B 1 14 ? -20.107 7.687 39.537 1.00 41.06 -2 LEU B N 1
ATOM 2685 C CA . LEU B 1 14 ? -21.358 8.097 38.881 1.00 43.44 -2 LEU B CA 1
ATOM 2686 C C . LEU B 1 14 ? -21.175 8.639 37.465 1.00 42.67 -2 LEU B C 1
ATOM 2687 O O . LEU B 1 14 ? -22.175 8.914 36.787 1.00 43.47 -2 LEU B O 1
ATOM 2692 N N . VAL B 1 15 ? -19.925 8.843 37.031 1.00 40.00 -1 VAL B N 1
ATOM 2693 C CA . VAL B 1 15 ? -19.650 9.574 35.793 1.00 38.19 -1 VAL B CA 1
ATOM 2694 C C . VAL B 1 15 ? -18.676 8.788 34.920 1.00 34.96 -1 VAL B C 1
ATOM 2695 O O . VAL B 1 15 ? -17.614 8.400 35.394 1.00 35.53 -1 VAL B O 1
ATOM 2699 N N . PRO B 1 16 ? -19.035 8.548 33.646 1.00 31.65 0 PRO B N 1
ATOM 2700 C CA . PRO B 1 16 ? -18.072 7.913 32.741 1.00 31.66 0 PRO B CA 1
ATOM 2701 C C . PRO B 1 16 ? -16.919 8.861 32.417 1.00 33.09 0 PRO B C 1
ATOM 2702 O O . PRO B 1 16 ? -17.158 10.027 32.112 1.00 34.06 0 PRO B O 1
ATOM 2706 N N . ARG B 1 17 ? -15.687 8.361 32.524 1.00 35.82 1 ARG B N 1
ATOM 2707 C CA . ARG B 1 17 ? -14.492 9.142 32.226 1.00 36.96 1 ARG B CA 1
ATOM 2708 C C . ARG B 1 17 ? -13.682 8.438 31.161 1.00 35.40 1 ARG B C 1
ATOM 2709 O O . ARG B 1 17 ? -13.747 7.217 31.030 1.00 34.02 1 ARG B O 1
ATOM 2717 N N . GLY B 1 18 ? -12.919 9.230 30.407 1.00 36.62 2 GLY B N 1
ATOM 2718 C CA . GLY B 1 18 ? -12.105 8.725 29.313 1.00 38.11 2 GLY B CA 1
ATOM 2719 C C . GLY B 1 18 ? -10.874 7.992 29.784 1.00 41.65 2 GLY B C 1
ATOM 2720 O O . GLY B 1 18 ? -10.323 7.177 29.048 1.00 44.10 2 GLY B O 1
ATOM 2721 N N . SER B 1 19 ? -10.437 8.293 31.006 1.00 43.17 3 SER B N 1
ATOM 2722 C CA . SER B 1 19 ? -9.303 7.606 31.620 1.00 46.09 3 SER B CA 1
ATOM 2723 C C . SER B 1 19 ? -9.495 7.457 33.130 1.00 46.63 3 SER B C 1
ATOM 2724 O O . SER B 1 19 ? -10.286 8.190 33.743 1.00 48.30 3 SER B O 1
ATOM 2727 N N . HIS B 1 20 ? -8.772 6.501 33.712 1.00 48.97 4 HIS B N 1
ATOM 2728 C CA . HIS B 1 20 ? -8.747 6.289 35.161 1.00 50.77 4 HIS B CA 1
ATOM 2729 C C . HIS B 1 20 ? -8.216 7.544 35.854 1.00 49.88 4 HIS B C 1
ATOM 2730 O O . HIS B 1 20 ? -7.196 8.103 35.432 1.00 46.89 4 HIS B O 1
ATOM 2737 N N . MET B 1 21 ? -8.910 7.971 36.908 1.00 46.80 5 MET B N 1
ATOM 2738 C CA . MET B 1 21 ? -8.515 9.134 37.700 1.00 48.90 5 MET B CA 1
ATOM 2739 C C . MET B 1 21 ? -7.687 8.671 38.893 1.00 47.85 5 MET B C 1
ATOM 2740 O O . MET B 1 21 ? -8.192 7.961 39.766 1.00 46.48 5 MET B O 1
ATOM 2745 N N . GLU B 1 22 ? -6.422 9.081 38.926 1.00 44.91 6 GLU B N 1
ATOM 2746 C CA . GLU B 1 22 ? -5.474 8.607 39.937 1.00 44.50 6 GLU B CA 1
ATOM 2747 C C . GLU B 1 22 ? -5.830 9.185 41.307 1.00 43.45 6 GLU B C 1
ATOM 2748 O O . GLU B 1 22 ? -6.047 10.395 41.436 1.00 43.83 6 GLU B O 1
ATOM 2754 N N . THR B 1 23 ? -5.875 8.317 42.318 1.00 47.40 7 THR B N 1
ATOM 2755 C CA . THR B 1 23 ? -6.161 8.727 43.705 1.00 48.55 7 THR B CA 1
ATOM 2756 C C . THR B 1 23 ? -4.901 9.202 44.423 1.00 51.77 7 THR B C 1
ATOM 2757 O O . THR B 1 23 ? -3.776 8.980 43.955 1.00 48.29 7 THR B O 1
ATOM 2761 N N . THR B 1 24 ? -5.100 9.857 45.562 1.00 54.88 8 THR B N 1
ATOM 2762 C CA . THR B 1 24 ? -3.997 10.252 46.445 1.00 57.41 8 THR B CA 1
ATOM 2763 C C . THR B 1 24 ? -3.152 9.016 46.825 1.00 57.55 8 THR B C 1
ATOM 2764 O O . THR B 1 24 ? -1.924 9.044 46.699 1.00 54.91 8 THR B O 1
ATOM 2768 N N . GLU B 1 25 ? -3.813 7.929 47.227 1.00 55.89 9 GLU B N 1
ATOM 2769 C CA . GLU B 1 25 ? -3.127 6.673 47.581 1.00 56.90 9 GLU B CA 1
ATOM 2770 C C . GLU B 1 25 ? -2.268 6.089 46.452 1.00 53.12 9 GLU B C 1
ATOM 2771 O O . GLU B 1 25 ? -1.112 5.726 46.680 1.00 46.99 9 GLU B O 1
ATOM 2777 N N . GLU B 1 26 ? -2.863 5.948 45.265 1.00 48.24 10 GLU B N 1
ATOM 2778 C CA . GLU B 1 26 ? -2.177 5.375 44.107 1.00 45.32 10 GLU B CA 1
ATOM 2779 C C . GLU B 1 26 ? -0.950 6.196 43.722 1.00 39.51 10 GLU B C 1
ATOM 2780 O O . GLU B 1 26 ? 0.048 5.625 43.296 1.00 39.30 10 GLU B O 1
ATOM 2786 N N . PHE B 1 27 ? -1.045 7.518 43.848 1.00 36.81 11 PHE B N 1
ATOM 2787 C CA . PHE B 1 27 ? 0.092 8.382 43.554 1.00 37.25 11 PHE B CA 1
ATOM 2788 C C . PHE B 1 27 ? 1.202 8.174 44.589 1.00 36.66 11 PHE B C 1
ATOM 2789 O O . PHE B 1 27 ? 2.379 8.113 44.236 1.00 30.83 11 PHE B O 1
ATOM 2797 N N . GLY B 1 28 ? 0.813 8.072 45.857 1.00 35.24 12 GLY B N 1
ATOM 2798 C CA . GLY B 1 28 ? 1.755 7.772 46.939 1.00 35.33 12 GLY B CA 1
ATOM 2799 C C . GLY B 1 28 ? 2.549 6.519 46.686 1.00 34.45 12 GLY B C 1
ATOM 2800 O O . GLY B 1 28 ? 3.779 6.526 46.804 1.00 36.99 12 GLY B O 1
ATOM 2801 N N . ASN B 1 29 ? 1.855 5.460 46.284 1.00 35.16 13 ASN B N 1
ATOM 2802 C CA . ASN B 1 29 ? 2.499 4.210 45.918 1.00 35.94 13 ASN B CA 1
ATOM 2803 C C . ASN B 1 29 ? 3.388 4.345 44.688 1.00 34.70 13 ASN B C 1
ATOM 2804 O O . ASN B 1 29 ? 4.492 3.783 44.651 1.00 31.14 13 ASN B O 1
ATOM 2809 N N . ARG B 1 30 ? 2.890 5.052 43.673 1.00 33.96 14 ARG B N 1
ATOM 2810 C CA . ARG B 1 30 ? 3.686 5.276 42.461 1.00 34.54 14 ARG B CA 1
ATOM 2811 C C . ARG B 1 30 ? 4.973 6.022 42.794 1.00 29.73 14 ARG B C 1
ATOM 2812 O O . ARG B 1 30 ? 6.039 5.620 42.338 1.00 30.77 14 ARG B O 1
ATOM 2820 N N . PHE B 1 31 ? 4.885 7.072 43.599 1.00 30.47 15 PHE B N 1
ATOM 2821 C CA . PHE B 1 31 ? 6.073 7.855 43.902 1.00 30.51 15 PHE B CA 1
ATOM 2822 C C . PHE B 1 31 ? 7.076 7.100 44.771 1.00 30.94 15 PHE B C 1
ATOM 2823 O O . PHE B 1 31 ? 8.277 7.227 44.565 1.00 27.53 15 PHE B O 1
ATOM 2831 N N . VAL B 1 32 ? 6.593 6.302 45.723 1.00 30.02 16 VAL B N 1
ATOM 2832 C CA . VAL B 1 32 ? 7.496 5.456 46.521 1.00 29.19 16 VAL B CA 1
ATOM 2833 C C . VAL B 1 32 ? 8.202 4.447 45.614 1.00 29.39 16 VAL B C 1
ATOM 2834 O O . VAL B 1 32 ? 9.416 4.222 45.747 1.00 27.33 16 VAL B O 1
ATOM 2838 N N . ALA B 1 33 ? 7.464 3.861 44.673 1.00 28.09 17 ALA B N 1
ATOM 2839 C CA . ALA B 1 33 ? 8.072 2.966 43.690 1.00 28.43 17 ALA B CA 1
ATOM 2840 C C . ALA B 1 33 ? 9.162 3.669 42.852 1.00 27.95 17 ALA B C 1
ATOM 2841 O O . ALA B 1 33 ? 10.177 3.052 42.511 1.00 27.58 17 ALA B O 1
ATOM 2843 N N . ALA B 1 34 ? 8.949 4.947 42.543 1.00 28.27 18 ALA B N 1
ATOM 2844 C CA . ALA B 1 34 ? 9.945 5.749 41.807 1.00 27.07 18 ALA B CA 1
ATOM 2845 C C . ALA B 1 34 ? 11.231 5.916 42.617 1.00 26.84 18 ALA B C 1
ATOM 2846 O O . ALA B 1 34 ? 12.330 5.791 42.071 1.00 24.97 18 ALA B O 1
ATOM 2848 N N . ILE B 1 35 ? 11.080 6.193 43.908 1.00 26.22 19 ILE B N 1
ATOM 2849 C CA . ILE B 1 35 ? 12.229 6.282 44.826 1.00 26.93 19 ILE B CA 1
ATOM 2850 C C . ILE B 1 35 ? 13.001 4.969 44.872 1.00 26.44 19 ILE B C 1
ATOM 2851 O O . ILE B 1 35 ? 14.247 4.983 44.839 1.00 26.14 19 ILE B O 1
ATOM 2856 N N . ASP B 1 36 ? 12.290 3.844 44.984 1.00 24.39 20 ASP B N 1
ATOM 2857 C CA . ASP B 1 36 ? 12.942 2.527 44.909 1.00 26.26 20 ASP B CA 1
ATOM 2858 C C . ASP B 1 36 ? 13.641 2.321 43.561 1.00 25.94 20 ASP B C 1
ATOM 2859 O O . ASP B 1 36 ? 14.749 1.787 43.517 1.00 24.66 20 ASP B O 1
ATOM 2864 N N . SER B 1 37 ? 12.999 2.738 42.465 1.00 25.81 21 SER B N 1
ATOM 2865 C CA . SER B 1 37 ? 13.622 2.625 41.136 1.00 26.89 21 SER B CA 1
ATOM 2866 C C . SER B 1 37 ? 14.911 3.447 41.001 1.00 25.76 21 SER B C 1
ATOM 2867 O O . SER B 1 37 ? 15.848 3.006 40.334 1.00 28.11 21 SER B O 1
ATOM 2870 N N . ALA B 1 38 ? 14.934 4.626 41.613 1.00 25.46 22 ALA B N 1
ATOM 2871 C CA . ALA B 1 38 ? 16.111 5.488 41.636 1.00 24.85 22 ALA B CA 1
ATOM 2872 C C . ALA B 1 38 ? 17.253 4.816 42.371 1.00 23.72 22 ALA B C 1
ATOM 2873 O O . ALA B 1 38 ? 18.392 4.833 41.913 1.00 23.81 22 ALA B O 1
ATOM 2875 N N . GLY B 1 39 ? 16.943 4.240 43.532 1.00 22.80 23 GLY B N 1
ATOM 2876 C CA . GLY B 1 39 ? 17.906 3.392 44.245 1.00 22.93 23 GLY B CA 1
ATOM 2877 C C . GLY B 1 39 ? 18.445 2.261 43.390 1.00 22.59 23 GLY B C 1
ATOM 2878 O O . GLY B 1 39 ? 19.665 2.050 43.315 1.00 22.62 23 GLY B O 1
ATOM 2879 N N . LEU B 1 40 ? 17.551 1.548 42.713 1.00 22.58 24 LEU B N 1
ATOM 2880 C CA . LEU B 1 40 ? 17.966 0.431 41.870 1.00 23.66 24 LEU B CA 1
ATOM 2881 C C . LEU B 1 40 ? 18.857 0.899 40.714 1.00 23.79 24 LEU B C 1
ATOM 2882 O O . LEU B 1 40 ? 19.837 0.241 40.393 1.00 24.15 24 LEU B O 1
ATOM 2887 N N . ALA B 1 41 ? 18.529 2.033 40.108 1.00 25.59 25 ALA B N 1
ATOM 2888 C CA . ALA B 1 41 ? 19.388 2.552 39.031 1.00 25.46 25 ALA B CA 1
ATOM 2889 C C . ALA B 1 41 ? 20.817 2.829 39.547 1.00 25.57 25 ALA B C 1
ATOM 2890 O O . ALA B 1 41 ? 21.799 2.494 38.870 1.00 27.54 25 ALA B O 1
ATOM 2892 N N . ILE B 1 42 ? 20.928 3.428 40.728 1.00 24.84 26 ILE B N 1
ATOM 2893 C CA . ILE B 1 42 ? 22.230 3.663 41.351 1.00 25.41 26 ILE B CA 1
ATOM 2894 C C . ILE B 1 42 ? 22.967 2.333 41.591 1.00 26.53 26 ILE B C 1
ATOM 2895 O O . ILE B 1 42 ? 24.167 2.218 41.307 1.00 25.79 26 ILE B O 1
ATOM 2900 N N . LEU B 1 43 ? 22.248 1.324 42.086 1.00 24.08 27 LEU B N 1
ATOM 2901 C CA . LEU B 1 43 ? 22.839 0.005 42.278 1.00 25.02 27 LEU B CA 1
ATOM 2902 C C . LEU B 1 43 ? 23.321 -0.606 40.955 1.00 24.06 27 LEU B C 1
ATOM 2903 O O . LEU B 1 43 ? 24.397 -1.201 40.907 1.00 24.64 27 LEU B O 1
ATOM 2908 N N . VAL B 1 44 ? 22.550 -0.441 39.883 1.00 24.43 28 VAL B N 1
ATOM 2909 C CA . VAL B 1 44 ? 22.956 -0.991 38.577 1.00 25.27 28 VAL B CA 1
ATOM 2910 C C . VAL B 1 44 ? 24.212 -0.267 38.049 1.00 26.07 28 VAL B C 1
ATOM 2911 O O . VAL B 1 44 ? 25.127 -0.913 37.521 1.00 25.48 28 VAL B O 1
ATOM 2915 N N . SER B 1 45 ? 24.260 1.047 38.242 1.00 26.81 29 SER B N 1
ATOM 2916 C CA . SER B 1 45 ? 25.456 1.856 37.945 1.00 26.87 29 SER B CA 1
ATOM 2917 C C . SER B 1 45 ? 26.683 1.371 38.694 1.00 26.64 29 SER B C 1
ATOM 2918 O O . SER B 1 45 ? 27.745 1.228 38.106 1.00 26.68 29 SER B O 1
ATOM 2921 N N . VAL B 1 46 ? 26.532 1.115 39.986 1.00 26.33 30 VAL B N 1
ATOM 2922 C CA . VAL B 1 46 ? 27.620 0.561 40.794 1.00 27.58 30 VAL B CA 1
ATOM 2923 C C . VAL B 1 46 ? 28.007 -0.827 40.264 1.00 28.57 30 VAL B C 1
ATOM 2924 O O . VAL B 1 46 ? 29.200 -1.166 40.192 1.00 29.95 30 VAL B O 1
ATOM 2928 N N . GLY B 1 47 ? 27.004 -1.622 39.903 1.00 28.86 31 GLY B N 1
ATOM 2929 C CA . GLY B 1 47 ? 27.226 -2.957 39.336 1.00 28.98 31 GLY B CA 1
ATOM 2930 C C . GLY B 1 47 ? 28.023 -2.948 38.034 1.00 29.54 31 GLY B C 1
ATOM 2931 O O . GLY B 1 47 ? 28.861 -3.837 37.809 1.00 28.53 31 GLY B O 1
ATOM 2932 N N . HIS B 1 48 ? 27.759 -1.948 37.194 1.00 28.66 32 HIS B N 1
ATOM 2933 C CA . HIS B 1 48 ? 28.517 -1.747 35.939 1.00 29.57 32 HIS B CA 1
ATOM 2934 C C . HIS B 1 48 ? 29.959 -1.325 36.221 1.00 30.45 32 HIS B C 1
ATOM 2935 O O . HIS B 1 48 ? 30.887 -1.914 35.680 1.00 32.30 32 HIS B O 1
ATOM 2942 N N . GLN B 1 49 ? 30.145 -0.336 37.091 1.00 30.24 33 GLN B N 1
ATOM 2943 C CA . GLN B 1 49 ? 31.475 0.243 37.322 1.00 30.45 33 GLN B CA 1
ATOM 2944 C C . GLN B 1 49 ? 32.424 -0.641 38.125 1.00 32.73 33 GLN B C 1
ATOM 2945 O O . GLN B 1 49 ? 33.636 -0.542 37.955 1.00 32.90 33 GLN B O 1
ATOM 2951 N N . THR B 1 50 ? 31.879 -1.496 38.995 1.00 32.35 34 THR B N 1
ATOM 2952 C CA . THR B 1 50 ? 32.667 -2.478 39.749 1.00 33.14 34 THR B CA 1
ATOM 2953 C C . THR B 1 50 ? 32.924 -3.793 39.010 1.00 33.08 34 THR B C 1
ATOM 2954 O O . THR B 1 50 ? 33.658 -4.636 39.515 1.00 32.73 34 THR B O 1
ATOM 2958 N N . GLY B 1 51 ? 32.268 -4.002 37.873 1.00 34.54 35 GLY B N 1
ATOM 2959 C CA . GLY B 1 51 ? 32.310 -5.295 37.175 1.00 34.40 35 GLY B CA 1
ATOM 2960 C C . GLY B 1 51 ? 31.503 -6.416 37.824 1.00 34.31 35 GLY B C 1
ATOM 2961 O O . GLY B 1 51 ? 31.647 -7.577 37.445 1.00 34.79 35 GLY B O 1
ATOM 2962 N N . LEU B 1 52 ? 30.631 -6.082 38.783 1.00 32.44 36 LEU B N 1
ATOM 2963 C CA . LEU B 1 52 ? 29.810 -7.083 39.462 1.00 30.69 36 LEU B CA 1
ATOM 2964 C C . LEU B 1 52 ? 28.803 -7.746 38.534 1.00 29.21 36 LEU B C 1
ATOM 2965 O O . LEU B 1 52 ? 28.613 -8.953 38.587 1.00 30.69 36 LEU B O 1
ATOM 2970 N N . LEU B 1 53 ? 28.156 -6.969 37.683 1.00 29.60 37 LEU B N 1
ATOM 2971 C CA . LEU B 1 53 ? 27.183 -7.528 36.758 1.00 31.40 37 LEU B CA 1
ATOM 2972 C C . LEU B 1 53 ? 27.886 -8.474 35.764 1.00 33.90 37 LEU B C 1
ATOM 2973 O O . LEU B 1 53 ? 27.408 -9.585 35.505 1.00 30.41 37 LEU B O 1
ATOM 2978 N N . ASP B 1 54 ? 29.038 -8.038 35.250 1.00 34.87 38 ASP B N 1
ATOM 2979 C CA . ASP B 1 54 ? 29.855 -8.883 34.379 1.00 35.85 38 ASP B CA 1
ATOM 2980 C C . ASP B 1 54 ? 30.216 -10.196 35.069 1.00 37.66 38 ASP B C 1
ATOM 2981 O O . ASP B 1 54 ? 29.948 -11.272 34.523 1.00 38.08 38 ASP B O 1
ATOM 2986 N N . THR B 1 55 ? 30.772 -10.104 36.280 1.00 38.91 39 THR B N 1
ATOM 2987 C CA . THR B 1 55 ? 31.152 -11.281 37.071 1.00 39.14 39 THR B CA 1
ATOM 2988 C C . THR B 1 55 ? 30.004 -12.271 37.231 1.00 38.98 39 THR B C 1
ATOM 2989 O O . THR B 1 55 ? 30.159 -13.465 36.955 1.00 37.01 39 THR B O 1
ATOM 2993 N N . MET B 1 56 ? 28.851 -11.777 37.667 1.00 37.10 40 MET B N 1
ATOM 2994 C CA . MET B 1 56 ? 27.690 -12.638 37.870 1.00 36.67 40 MET B CA 1
ATOM 2995 C C . MET B 1 56 ? 27.181 -13.294 36.581 1.00 38.34 40 MET B C 1
ATOM 2996 O O . MET B 1 56 ? 26.713 -14.439 36.623 1.00 38.95 40 MET B O 1
ATOM 3001 N N . ALA B 1 57 ? 27.295 -12.604 35.442 1.00 37.90 41 ALA B N 1
ATOM 3002 C CA . ALA B 1 57 ? 26.898 -13.177 34.151 1.00 38.13 41 ALA B CA 1
ATOM 3003 C C . ALA B 1 57 ? 27.673 -14.443 33.754 1.00 40.07 41 ALA B C 1
ATOM 3004 O O . ALA B 1 57 ? 27.161 -15.235 32.975 1.00 43.73 41 ALA B O 1
ATOM 3006 N N . GLY B 1 58 ? 28.879 -14.622 34.287 1.00 40.79 42 GLY B N 1
ATOM 3007 C CA . GLY B 1 58 ? 29.669 -15.845 34.083 1.00 45.00 42 GLY B CA 1
ATOM 3008 C C . GLY B 1 58 ? 29.816 -16.742 35.305 1.00 46.47 42 GLY B C 1
ATOM 3009 O O . GLY B 1 58 ? 30.833 -17.426 35.442 1.00 48.01 42 GLY B O 1
ATOM 3010 N N . LEU B 1 59 ? 28.811 -16.742 36.188 1.00 46.71 43 LEU B N 1
ATOM 3011 C CA . LEU B 1 59 ? 28.800 -17.591 37.387 1.00 44.80 43 LEU B CA 1
ATOM 3012 C C . LEU B 1 59 ? 27.499 -18.350 37.468 1.00 41.69 43 LEU B C 1
ATOM 3013 O O . LEU B 1 59 ? 26.470 -17.846 37.043 1.00 40.97 43 LEU B O 1
ATOM 3018 N N . PRO B 1 60 ? 27.530 -19.552 38.059 1.00 40.90 44 PRO B N 1
ATOM 3019 C CA . PRO B 1 60 ? 26.284 -20.205 38.429 1.00 41.89 44 PRO B CA 1
ATOM 3020 C C . PRO B 1 60 ? 25.758 -19.562 39.730 1.00 40.25 44 PRO B C 1
ATOM 3021 O O . PRO B 1 60 ? 26.429 -18.683 40.282 1.00 39.86 44 PRO B O 1
ATOM 3025 N N . PRO B 1 61 ? 24.582 -20.000 40.224 1.00 40.60 45 PRO B N 1
ATOM 3026 C CA . PRO B 1 61 ? 24.130 -19.497 41.523 1.00 39.85 45 PRO B CA 1
ATOM 3027 C C . PRO B 1 61 ? 25.253 -19.568 42.560 1.00 38.41 45 PRO B C 1
ATOM 3028 O O . PRO B 1 61 ? 25.956 -20.581 42.645 1.00 38.51 45 PRO B O 1
ATOM 3032 N N . ALA B 1 62 ? 25.471 -18.473 43.284 1.00 34.76 46 ALA B N 1
ATOM 3033 C CA . ALA B 1 62 ? 26.608 -18.376 44.18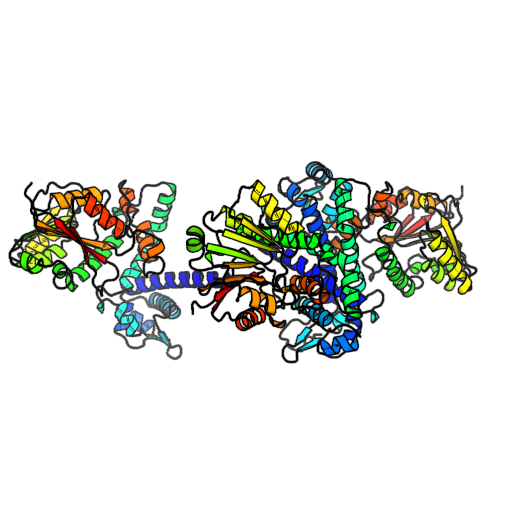9 1.00 33.85 46 ALA B CA 1
ATOM 3034 C C . ALA B 1 62 ? 26.278 -17.546 45.424 1.00 34.69 46 ALA B C 1
ATOM 3035 O O . ALA B 1 62 ? 25.353 -16.731 45.406 1.00 33.71 46 ALA B O 1
ATOM 3037 N N . THR B 1 63 ? 27.041 -17.776 46.486 1.00 34.64 47 THR B N 1
ATOM 3038 C CA . THR B 1 63 ? 26.904 -17.031 47.727 1.00 35.92 47 THR B CA 1
ATOM 3039 C C . THR B 1 63 ? 27.477 -15.631 47.560 1.00 36.01 47 THR B C 1
ATOM 3040 O O . THR B 1 63 ? 28.190 -15.331 46.586 1.00 35.19 47 THR B O 1
ATOM 3044 N N . SER B 1 64 ? 27.184 -14.773 48.534 1.00 36.43 48 SER B N 1
ATOM 3045 C CA . SER B 1 64 ? 27.759 -13.435 48.575 1.00 34.63 48 SER B CA 1
ATOM 3046 C C . SER B 1 64 ? 29.294 -13.494 48.573 1.00 36.52 48 SER B C 1
ATOM 3047 O O . SER B 1 64 ? 29.952 -12.783 47.791 1.00 34.54 48 SER B O 1
ATOM 3050 N N . MET B 1 65 ? 29.855 -14.360 49.421 1.00 37.25 49 MET B N 1
ATOM 3051 C CA . MET B 1 65 ? 31.316 -14.505 49.514 1.00 38.79 49 MET B CA 1
ATOM 3052 C C . MET B 1 65 ? 31.932 -14.996 48.201 1.00 37.79 49 MET B C 1
ATOM 3053 O O . MET B 1 65 ? 32.970 -14.482 47.781 1.00 37.84 49 MET B O 1
ATOM 3058 N N . GLU B 1 66 ? 31.285 -15.966 47.564 1.00 38.65 50 GLU B N 1
ATOM 3059 C CA . GLU B 1 66 ? 31.723 -16.475 46.250 1.00 40.28 50 GLU B CA 1
ATOM 3060 C C . GLU B 1 66 ? 31.754 -15.381 45.165 1.00 41.68 50 GLU B C 1
ATOM 3061 O O . GLU B 1 66 ? 32.736 -15.249 44.420 1.00 39.43 50 GLU B O 1
ATOM 3067 N N . ILE B 1 67 ? 30.687 -14.588 45.096 1.00 39.01 51 ILE B N 1
ATOM 3068 C CA . ILE B 1 67 ? 30.590 -13.507 44.119 1.00 37.63 51 ILE B CA 1
ATOM 3069 C C . ILE B 1 67 ? 31.665 -12.462 44.366 1.00 38.09 51 ILE B C 1
ATOM 3070 O O . ILE B 1 67 ? 32.263 -11.959 43.413 1.00 38.96 51 ILE B O 1
ATOM 3075 N N . ALA B 1 68 ? 31.898 -12.143 45.638 1.00 37.28 52 ALA B N 1
ATOM 3076 C CA . ALA B 1 68 ? 32.906 -11.164 46.024 1.00 37.94 52 ALA B CA 1
ATOM 3077 C C . ALA B 1 68 ? 34.313 -11.605 45.621 1.00 40.06 52 ALA B C 1
ATOM 3078 O O . ALA B 1 68 ? 35.095 -10.795 45.093 1.00 38.22 52 ALA B O 1
ATOM 3080 N N . GLU B 1 69 ? 34.627 -12.870 45.905 1.00 42.92 53 GLU B N 1
ATOM 3081 C CA . GLU B 1 69 ? 35.928 -13.462 45.546 1.00 47.28 53 GLU B CA 1
ATOM 3082 C C . GLU B 1 69 ? 36.138 -13.457 44.043 1.00 44.47 53 GLU B C 1
ATOM 3083 O O . GLU B 1 69 ? 37.174 -13.003 43.566 1.00 47.71 53 GLU B O 1
ATOM 3089 N N . ALA B 1 70 ? 35.134 -13.916 43.308 1.00 43.36 54 ALA B N 1
ATOM 3090 C CA . ALA B 1 70 ? 35.173 -13.900 41.845 1.00 42.71 54 ALA B CA 1
ATOM 3091 C C . ALA B 1 70 ? 35.337 -12.482 41.264 1.00 44.01 54 ALA B C 1
ATOM 3092 O O . ALA B 1 70 ? 36.113 -12.281 40.327 1.00 41.53 54 ALA B O 1
ATOM 3094 N N . ALA B 1 71 ? 34.638 -11.500 41.833 1.00 39.33 55 ALA B N 1
ATOM 3095 C CA . ALA B 1 71 ? 34.735 -10.118 41.355 1.00 38.91 55 ALA B CA 1
ATOM 3096 C C . ALA B 1 71 ? 35.970 -9.405 41.877 1.00 35.34 55 ALA B C 1
ATOM 3097 O O . ALA B 1 71 ? 36.315 -8.354 41.360 1.00 37.98 55 ALA B O 1
ATOM 3099 N N . GLY B 1 72 ? 36.615 -9.948 42.907 1.00 37.08 56 GLY B N 1
ATOM 3100 C CA . GLY B 1 72 ? 37.804 -9.334 43.517 1.00 37.51 56 GLY B CA 1
ATOM 3101 C C . GLY B 1 72 ? 37.507 -8.118 44.372 1.00 39.18 56 GLY B C 1
ATOM 3102 O O . GLY B 1 72 ? 38.274 -7.153 44.383 1.00 41.36 56 GLY B O 1
ATOM 3103 N N . LEU B 1 73 ? 36.405 -8.182 45.117 1.00 39.13 57 LEU B N 1
ATOM 3104 C CA . LEU B 1 73 ? 35.880 -7.037 45.863 1.00 38.05 57 LEU B CA 1
ATOM 3105 C C . LEU B 1 73 ? 35.541 -7.408 47.312 1.00 37.15 57 LEU B C 1
ATOM 3106 O O . LEU B 1 73 ? 35.444 -8.584 47.662 1.00 35.68 57 LEU B O 1
ATOM 3111 N N . GLU B 1 74 ? 35.348 -6.378 48.132 1.00 36.85 58 GLU B N 1
ATOM 3112 C CA . GLU B 1 74 ? 35.012 -6.531 49.551 1.00 37.15 58 GLU B CA 1
ATOM 3113 C C . GLU B 1 74 ? 33.627 -7.146 49.700 1.00 35.39 58 GLU B C 1
ATOM 3114 O O . GLU B 1 74 ? 32.642 -6.584 49.200 1.00 33.19 58 GLU B O 1
ATOM 3120 N N . GLU B 1 75 ? 33.558 -8.287 50.386 1.00 32.41 59 GLU B N 1
ATOM 3121 C CA . GLU B 1 75 ? 32.311 -9.026 50.510 1.00 31.73 59 GLU B CA 1
ATOM 3122 C C . GLU B 1 75 ? 31.194 -8.221 51.175 1.00 29.96 59 GLU B C 1
ATOM 3123 O O . GLU B 1 75 ? 30.031 -8.375 50.790 1.00 29.33 59 GLU B O 1
ATOM 3129 N N . ARG B 1 76 ? 31.529 -7.394 52.164 1.00 29.48 60 ARG B N 1
ATOM 3130 C CA . ARG B 1 76 ? 30.477 -6.678 52.923 1.00 29.95 60 ARG B CA 1
ATOM 3131 C C . ARG B 1 76 ? 29.727 -5.678 52.033 1.00 29.41 60 ARG B C 1
ATOM 3132 O O . ARG B 1 76 ? 28.501 -5.529 52.153 1.00 28.71 60 ARG B O 1
ATOM 3140 N N . TYR B 1 77 ? 30.464 -5.030 51.126 1.00 29.56 61 TYR B N 1
ATOM 3141 C CA . TYR B 1 77 ? 29.875 -4.156 50.104 1.00 28.04 61 TYR B CA 1
ATOM 3142 C C . TYR B 1 77 ? 29.049 -4.918 49.079 1.00 26.88 61 TYR B C 1
ATOM 3143 O O . TYR B 1 77 ? 27.915 -4.531 48.791 1.00 25.12 61 TYR B O 1
ATOM 3152 N N . VAL B 1 78 ? 29.596 -6.020 48.563 1.00 27.33 62 VAL B N 1
ATOM 3153 C CA . VAL B 1 78 ? 28.886 -6.874 47.620 1.00 28.50 62 VAL B CA 1
ATOM 3154 C C . VAL B 1 78 ? 27.573 -7.389 48.221 1.00 29.04 62 VAL B C 1
ATOM 3155 O O . VAL B 1 78 ? 26.551 -7.434 47.529 1.00 28.66 62 VAL B O 1
ATOM 3159 N N . ARG B 1 79 ? 27.614 -7.775 49.496 1.00 29.00 63 ARG B N 1
ATOM 3160 C CA . ARG B 1 79 ? 26.419 -8.292 50.191 1.00 27.52 63 ARG B CA 1
ATOM 3161 C C . ARG B 1 79 ? 25.297 -7.271 50.203 1.00 25.72 63 ARG B C 1
ATOM 3162 O O . ARG B 1 79 ? 24.171 -7.586 49.810 1.00 27.08 63 ARG B O 1
ATOM 3170 N N . GLU B 1 80 ? 25.604 -6.042 50.618 1.00 26.63 64 GLU B N 1
ATOM 3171 C CA . GLU B 1 80 ? 24.564 -4.993 50.693 1.00 25.60 64 GLU B CA 1
ATOM 3172 C C . GLU B 1 80 ? 24.041 -4.624 49.309 1.00 24.67 64 GLU B C 1
ATOM 3173 O O . GLU B 1 80 ? 22.836 -4.444 49.121 1.00 23.99 64 GLU B O 1
ATOM 3179 N N . TRP B 1 81 ? 24.952 -4.550 48.336 1.00 25.11 65 TRP B N 1
ATOM 3180 C CA . TRP B 1 81 ? 24.600 -4.383 46.928 1.00 24.79 65 TRP B CA 1
ATOM 3181 C C . TRP B 1 81 ? 23.642 -5.472 46.432 1.00 24.21 65 TRP B C 1
ATOM 3182 O O . TRP B 1 81 ? 22.617 -5.153 45.825 1.00 25.81 65 TRP B O 1
ATOM 3193 N N . LEU B 1 82 ? 23.964 -6.739 46.708 1.00 24.98 66 LEU B N 1
ATOM 3194 C CA . LEU B 1 82 ? 23.103 -7.869 46.327 1.00 25.70 66 LEU B CA 1
ATOM 3195 C C . LEU B 1 82 ? 21.705 -7.747 46.939 1.00 24.66 66 LEU B C 1
ATOM 3196 O O . LEU B 1 82 ? 20.723 -8.102 46.292 1.00 25.29 66 LEU B O 1
ATOM 3201 N N . GLY B 1 83 ? 21.630 -7.235 48.164 1.00 24.44 67 GLY B N 1
ATOM 3202 C CA . GLY B 1 83 ? 20.339 -7.056 48.857 1.00 24.15 67 GLY B CA 1
ATOM 3203 C C . GLY B 1 83 ? 19.399 -6.202 48.040 1.00 23.48 67 GLY B C 1
ATOM 3204 O O . GLY B 1 83 ? 18.286 -6.619 47.687 1.00 25.43 67 GLY B O 1
ATOM 3205 N N . GLY B 1 84 ? 19.862 -5.010 47.699 1.00 23.84 68 GLY B N 1
ATOM 3206 C CA . GLY B 1 84 ? 19.068 -4.072 46.909 1.00 23.46 68 GLY B CA 1
ATOM 3207 C C . GLY B 1 84 ? 18.796 -4.540 45.486 1.00 23.93 68 GLY B C 1
ATOM 3208 O O . GLY B 1 84 ? 17.706 -4.327 44.944 1.00 22.57 68 GLY B O 1
ATOM 3209 N N . MET B 1 85 ? 19.791 -5.178 44.877 1.00 25.46 69 MET B N 1
ATOM 3210 C CA . MET B 1 85 ? 19.606 -5.774 43.540 1.00 26.11 69 MET B CA 1
ATOM 3211 C C . MET B 1 85 ? 18.560 -6.886 43.546 1.00 25.55 69 MET B C 1
ATOM 3212 O O . MET B 1 85 ? 17.860 -7.104 42.532 1.00 25.93 69 MET B O 1
ATOM 3217 N N . THR B 1 86 ? 18.448 -7.573 44.688 1.00 24.73 70 THR B N 1
ATOM 3218 C CA . THR B 1 86 ? 17.437 -8.605 44.890 1.00 24.83 70 THR B CA 1
ATOM 3219 C C . THR B 1 86 ? 16.059 -8.015 45.161 1.00 25.21 70 THR B C 1
ATOM 3220 O O . THR B 1 86 ? 15.075 -8.416 44.511 1.00 26.10 70 THR B O 1
ATOM 3224 N N . THR B 1 87 ? 15.966 -7.039 46.072 1.00 24.21 71 THR B N 1
ATOM 3225 C CA . THR B 1 87 ? 14.673 -6.396 46.338 1.00 25.82 71 THR B CA 1
ATOM 3226 C C . THR B 1 87 ? 14.147 -5.657 45.110 1.00 26.28 71 THR B C 1
ATOM 3227 O O . THR B 1 87 ? 12.938 -5.583 44.900 1.00 25.86 71 THR B O 1
ATOM 3231 N N . GLY B 1 88 ? 15.064 -5.155 44.284 1.00 25.91 72 GLY B N 1
ATOM 3232 C CA . GLY B 1 88 ? 14.720 -4.548 43.006 1.00 27.21 72 GLY B CA 1
ATOM 3233 C C . GLY B 1 88 ? 14.350 -5.534 41.900 1.00 28.68 72 GLY B C 1
ATOM 3234 O O . GLY B 1 88 ? 14.050 -5.096 40.788 1.00 28.48 72 GLY B O 1
ATOM 3235 N N . GLN B 1 89 ? 14.405 -6.841 42.190 1.00 28.40 73 GLN B N 1
ATOM 3236 C CA . GLN B 1 89 ? 14.007 -7.916 41.267 1.00 31.43 73 GLN B CA 1
ATOM 3237 C C . GLN B 1 89 ? 14.840 -7.923 39.975 1.00 30.29 73 GLN B C 1
ATOM 3238 O O . GLN B 1 89 ? 14.310 -8.062 38.863 1.00 30.41 73 GLN B O 1
ATOM 3244 N N . ILE B 1 90 ? 16.145 -7.748 40.149 1.00 28.84 74 ILE B N 1
ATOM 3245 C CA . ILE B 1 90 ? 17.119 -7.981 39.088 1.00 28.93 74 ILE B CA 1
ATOM 3246 C C . ILE B 1 90 ? 17.850 -9.257 39.451 1.00 28.26 74 ILE B C 1
ATOM 3247 O O . ILE B 1 90 ? 17.768 -10.226 38.717 1.00 28.97 74 ILE B O 1
ATOM 3252 N N . VAL B 1 91 ? 18.566 -9.255 40.573 1.00 27.72 75 VAL B N 1
ATOM 3253 C CA . VAL B 1 91 ? 19.205 -10.453 41.104 1.00 28.65 75 VAL B CA 1
ATOM 3254 C C . VAL B 1 91 ? 18.143 -11.330 41.777 1.00 30.66 75 VAL B C 1
ATOM 3255 O O . VAL B 1 91 ? 17.188 -10.810 42.366 1.00 30.37 75 VAL B O 1
ATOM 3259 N N . GLU B 1 92 ? 18.292 -12.650 41.633 1.00 31.86 76 GLU B N 1
ATOM 3260 C CA . GLU B 1 92 ? 17.401 -13.648 42.247 1.00 32.96 76 GLU B CA 1
ATO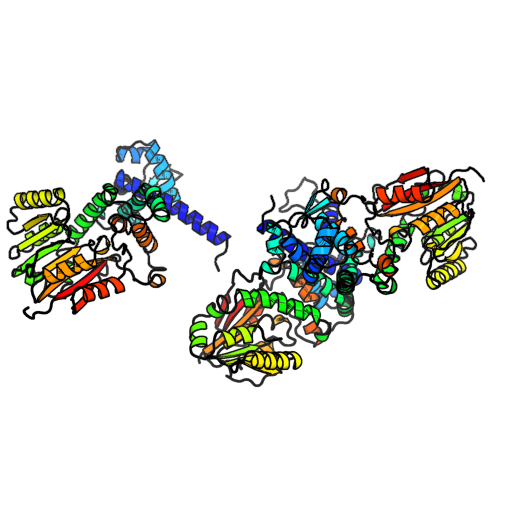M 3261 C C . GLU B 1 92 ? 18.133 -14.282 43.421 1.00 30.89 76 GLU B C 1
ATOM 3262 O O . GLU B 1 92 ? 19.291 -14.670 43.295 1.00 28.68 76 GLU B O 1
ATOM 3268 N N . TYR B 1 93 ? 17.449 -14.379 44.562 1.00 30.80 77 TYR B N 1
ATOM 3269 C CA . TYR B 1 93 ? 18.007 -14.963 45.772 1.00 30.99 77 TYR B CA 1
ATOM 3270 C C . TYR B 1 93 ? 17.233 -16.218 46.133 1.00 30.11 77 TYR B C 1
ATOM 3271 O O . TYR B 1 93 ? 16.002 -16.207 46.157 1.00 30.40 77 TYR B O 1
ATOM 3280 N N . ASP B 1 94 ? 17.967 -17.278 46.418 1.00 32.18 78 ASP B N 1
ATOM 3281 C CA . ASP B 1 94 ? 17.375 -18.510 46.914 1.00 33.90 78 ASP B CA 1
ATOM 3282 C C . ASP B 1 94 ? 17.713 -18.653 48.386 1.00 30.73 78 ASP B C 1
ATOM 3283 O O . ASP B 1 94 ? 18.864 -18.946 48.759 1.00 29.03 78 ASP B O 1
ATOM 3288 N N . ALA B 1 95 ? 16.698 -18.464 49.221 1.00 31.50 79 ALA B N 1
ATOM 3289 C CA . ALA B 1 95 ? 16.872 -18.493 50.669 1.00 32.60 79 ALA B CA 1
ATOM 3290 C C . ALA B 1 95 ? 17.298 -19.880 51.202 1.00 32.21 79 ALA B C 1
ATOM 3291 O O . ALA B 1 95 ? 18.010 -19.964 52.198 1.00 33.03 79 ALA B O 1
ATOM 3293 N N . GLY B 1 96 ? 16.881 -20.955 50.537 1.00 32.12 80 GLY B N 1
ATOM 3294 C CA . GLY B 1 96 ? 17.306 -22.316 50.920 1.00 32.50 80 GLY B CA 1
ATOM 3295 C C . GLY B 1 96 ? 18.821 -22.479 50.965 1.00 33.32 80 GLY B C 1
ATOM 3296 O O . GLY B 1 96 ? 19.398 -23.018 51.929 1.00 32.10 80 GLY B O 1
ATOM 3297 N N . SER B 1 97 ? 19.474 -21.965 49.929 1.00 34.77 81 SER B N 1
ATOM 3298 C CA . SER B 1 97 ? 20.909 -22.126 49.756 1.00 36.85 81 SER B CA 1
ATOM 3299 C C . SER B 1 97 ? 21.732 -20.870 50.044 1.00 35.86 81 SER B C 1
ATOM 3300 O O . SER B 1 97 ? 22.958 -20.947 50.044 1.00 37.83 81 SER B O 1
ATOM 3303 N N . SER B 1 98 ? 21.077 -19.730 50.298 1.00 36.80 82 SER B N 1
ATOM 3304 C CA . SER B 1 98 ? 21.751 -18.419 50.372 1.00 36.08 82 SER B CA 1
ATOM 3305 C C . SER B 1 98 ? 22.610 -18.121 49.138 1.00 32.92 82 SER B C 1
ATOM 3306 O O . SER B 1 98 ? 23.729 -17.624 49.262 1.00 31.95 82 SER B O 1
ATOM 3309 N N . THR B 1 99 ? 22.079 -18.432 47.963 1.00 31.15 83 THR B N 1
ATOM 3310 C CA . THR B 1 99 ? 22.767 -18.168 46.697 1.00 31.67 83 THR B CA 1
ATOM 3311 C C . THR B 1 99 ? 22.030 -17.119 45.878 1.00 30.22 83 THR B C 1
ATOM 3312 O O . THR B 1 99 ? 20.810 -17.002 45.957 1.00 31.45 83 THR B O 1
ATOM 3316 N N . TYR B 1 100 ? 22.790 -16.371 45.087 1.00 30.21 84 TYR B N 1
ATOM 3317 C CA . TYR B 1 100 ? 22.280 -15.307 44.253 1.00 31.63 84 TYR B CA 1
ATOM 3318 C C . TYR B 1 100 ? 22.608 -15.612 42.797 1.00 32.42 84 TYR B C 1
ATOM 3319 O O . TYR B 1 100 ? 23.679 -16.137 42.504 1.00 32.18 84 TYR B O 1
ATOM 3328 N N . SER B 1 101 ? 21.700 -15.229 41.910 1.00 32.38 85 SER B N 1
ATOM 3329 C CA . SER B 1 101 ? 21.825 -15.469 40.479 1.00 36.25 85 SER B CA 1
ATOM 3330 C C . SER B 1 101 ? 21.336 -14.257 39.674 1.00 34.72 85 SER B C 1
ATOM 3331 O O . SER B 1 101 ? 20.335 -13.629 40.036 1.00 36.41 85 SER B O 1
ATOM 3334 N N . LEU B 1 102 ? 22.030 -13.941 38.578 1.00 33.75 86 LEU B N 1
ATOM 3335 C CA . LEU B 1 102 ? 21.554 -12.943 37.609 1.00 32.89 86 LEU B CA 1
ATOM 3336 C C . LEU B 1 102 ? 20.940 -13.666 36.408 1.00 33.69 86 LEU B C 1
ATOM 3337 O O . LEU B 1 102 ? 21.673 -14.233 35.623 1.00 33.78 86 LEU B O 1
ATOM 3342 N N . PRO B 1 103 ? 19.603 -13.670 36.269 1.00 35.80 87 PRO B N 1
ATOM 3343 C CA . PRO B 1 103 ? 18.985 -14.339 35.122 1.00 35.41 87 PRO B CA 1
ATOM 3344 C C . PRO B 1 103 ? 19.576 -13.904 33.763 1.00 37.30 87 PRO B C 1
ATOM 3345 O O . PRO B 1 103 ? 19.894 -12.719 33.566 1.00 34.65 87 PRO B O 1
ATOM 3349 N N . ALA B 1 104 ? 19.724 -14.865 32.849 1.00 37.82 88 ALA B N 1
ATOM 3350 C CA . ALA B 1 104 ? 20.353 -14.623 31.535 1.00 37.86 88 ALA B CA 1
ATOM 3351 C C . ALA B 1 104 ? 19.657 -13.530 30.752 1.00 37.79 88 ALA B C 1
ATOM 3352 O O . ALA B 1 104 ? 20.321 -12.708 30.136 1.00 40.13 88 ALA B O 1
ATOM 3354 N N . HIS B 1 105 ? 18.326 -13.520 30.770 1.00 38.73 89 HIS B N 1
ATOM 3355 C CA . HIS B 1 105 ? 17.562 -12.494 30.059 1.00 39.57 89 HIS B CA 1
ATOM 3356 C C . HIS B 1 105 ? 17.833 -11.071 30.576 1.00 40.49 89 HIS B C 1
ATOM 3357 O O . HIS B 1 105 ? 17.692 -10.100 29.822 1.00 39.11 89 HIS B O 1
ATOM 3364 N N . ARG B 1 106 ? 18.218 -10.958 31.848 1.00 35.30 90 ARG B N 1
ATOM 3365 C CA . ARG B 1 106 ? 18.610 -9.673 32.430 1.00 34.87 90 ARG B CA 1
ATOM 3366 C C . ARG B 1 106 ? 20.097 -9.380 32.205 1.00 33.11 90 ARG B C 1
ATOM 3367 O O . ARG B 1 106 ? 20.457 -8.246 31.883 1.00 33.05 90 ARG B O 1
ATOM 3375 N N . ALA B 1 107 ? 20.948 -10.388 32.376 1.00 33.68 91 ALA B N 1
ATOM 3376 C CA . ALA B 1 107 ? 22.388 -10.262 32.108 1.00 36.34 91 ALA B CA 1
ATOM 3377 C C . ALA B 1 107 ? 22.660 -9.756 30.681 1.00 39.51 91 ALA B C 1
ATOM 3378 O O . ALA B 1 107 ? 23.548 -8.943 30.476 1.00 39.46 91 ALA B O 1
ATOM 3380 N N . GLY B 1 108 ? 21.851 -10.208 29.721 1.00 41.64 92 GLY B N 1
ATOM 3381 C CA . GLY B 1 108 ? 21.884 -9.691 28.345 1.00 43.32 92 GLY B CA 1
ATOM 3382 C C . GLY B 1 108 ? 21.455 -8.244 28.114 1.00 42.26 92 GLY B C 1
ATOM 3383 O O . GLY B 1 108 ? 21.551 -7.771 26.992 1.00 42.57 92 GLY B O 1
ATOM 3384 N N . MET B 1 109 ? 20.968 -7.548 29.146 1.00 40.11 93 MET B N 1
ATOM 3385 C CA . MET B 1 109 ? 20.659 -6.112 29.082 1.00 39.32 93 MET B CA 1
ATOM 3386 C C . MET B 1 109 ? 21.528 -5.267 30.040 1.00 35.55 93 MET B C 1
ATOM 3387 O O . MET B 1 109 ? 21.295 -4.063 30.163 1.00 32.41 93 MET B O 1
ATOM 3392 N N . LEU B 1 110 ? 22.514 -5.875 30.706 1.00 31.04 94 LEU B N 1
ATOM 3393 C CA . LEU B 1 110 ? 23.213 -5.231 31.838 1.00 31.02 94 LEU B CA 1
ATOM 3394 C C . LEU B 1 110 ? 24.720 -5.472 31.917 1.00 29.05 94 LEU B C 1
ATOM 3395 O O . LEU B 1 110 ? 25.349 -5.088 32.901 1.00 29.18 94 LEU B O 1
ATOM 3400 N N . THR B 1 111 ? 25.316 -6.053 30.880 1.00 30.69 95 THR B N 1
ATOM 3401 C CA . THR B 1 111 ? 26.724 -6.447 30.910 1.00 32.38 95 THR B CA 1
ATOM 3402 C C . THR B 1 111 ? 27.443 -5.958 29.654 1.00 33.51 95 THR B C 1
ATOM 3403 O O . THR B 1 111 ? 26.804 -5.718 28.618 1.00 35.01 95 THR B O 1
ATOM 3407 N N . ARG B 1 112 ? 28.761 -5.832 29.759 1.00 35.24 96 ARG B N 1
ATOM 3408 C CA . ARG B 1 112 ? 29.603 -5.341 28.656 1.00 39.04 96 ARG B CA 1
ATOM 3409 C C . ARG B 1 112 ? 29.506 -6.229 27.415 1.00 42.29 96 ARG B C 1
ATOM 3410 O O . ARG B 1 112 ? 29.432 -5.712 26.292 1.00 45.43 96 ARG B O 1
ATOM 3418 N N . ALA B 1 113 ? 29.441 -7.545 27.622 1.00 42.20 97 ALA B N 1
ATOM 3419 C CA . ALA B 1 113 ? 29.231 -8.491 26.526 1.00 44.11 97 ALA B CA 1
ATOM 3420 C C . ALA B 1 113 ? 27.961 -8.225 25.708 1.00 44.75 97 ALA B C 1
ATOM 3421 O O . ALA B 1 113 ? 27.894 -8.626 24.554 1.00 45.96 97 ALA B O 1
ATOM 3423 N N . ALA B 1 114 ? 26.965 -7.546 26.279 1.00 42.56 98 ALA B N 1
ATOM 3424 C CA . ALA B 1 114 ? 25.769 -7.155 25.522 1.00 41.82 98 ALA B CA 1
ATOM 3425 C C . ALA B 1 114 ? 25.986 -5.968 24.567 1.00 42.52 98 ALA B C 1
ATOM 3426 O O . ALA B 1 114 ? 25.038 -5.548 23.909 1.00 38.99 98 ALA B O 1
ATOM 3428 N N . GLY B 1 115 ? 27.194 -5.399 24.533 1.00 44.26 99 GLY B N 1
ATOM 3429 C CA . GLY B 1 115 ? 27.549 -4.366 23.564 1.00 47.40 99 GLY B CA 1
ATOM 3430 C C . GLY B 1 115 ? 26.613 -3.177 23.650 1.00 47.61 99 GLY B C 1
ATOM 3431 O O . GLY B 1 115 ? 26.530 -2.550 24.707 1.00 51.43 99 GLY B O 1
ATOM 3432 N N . PRO B 1 116 ? 25.867 -2.890 22.563 1.00 48.51 100 PRO B N 1
ATOM 3433 C CA . PRO B 1 116 ? 24.960 -1.742 22.553 1.00 46.54 100 PRO B CA 1
ATOM 3434 C C . PRO B 1 116 ? 23.640 -1.922 23.322 1.00 44.95 100 PRO B C 1
ATOM 3435 O O . PRO B 1 116 ? 22.911 -0.947 23.489 1.00 40.14 100 PRO B O 1
ATOM 3439 N N . ASP B 1 117 ? 23.323 -3.139 23.773 1.00 44.00 101 ASP B N 1
ATOM 3440 C CA . ASP B 1 117 ? 22.114 -3.356 24.574 1.00 43.84 101 ASP B CA 1
ATOM 3441 C C . ASP B 1 117 ? 22.379 -3.247 26.082 1.00 39.78 101 ASP B C 1
ATOM 3442 O O . ASP B 1 117 ? 21.469 -3.505 26.877 1.00 40.20 101 ASP B O 1
ATOM 3447 N N . ASN B 1 118 ? 23.600 -2.872 26.474 1.00 35.62 102 ASN B N 1
ATOM 3448 C CA . ASN B 1 118 ? 23.940 -2.725 27.887 1.00 35.57 102 ASN B CA 1
ATOM 3449 C C . ASN B 1 118 ? 23.296 -1.485 28.519 1.00 34.40 102 ASN B C 1
ATOM 3450 O O . ASN B 1 118 ? 23.847 -0.390 28.461 1.00 35.03 102 ASN B O 1
ATOM 3455 N N . LEU B 1 119 ? 22.151 -1.687 29.167 1.00 34.35 103 LEU B N 1
ATOM 3456 C CA . LEU B 1 119 ? 21.411 -0.610 29.826 1.00 32.52 103 LEU B CA 1
ATOM 3457 C C . LEU B 1 119 ? 22.004 -0.144 31.153 1.00 31.49 103 LEU B C 1
ATOM 3458 O O . LEU B 1 119 ? 21.559 0.864 31.687 1.00 30.73 103 LEU B O 1
ATOM 3463 N N . ALA B 1 120 ? 22.992 -0.862 31.685 1.00 31.86 104 ALA B N 1
ATOM 3464 C CA . ALA B 1 120 ? 23.668 -0.451 32.917 1.00 31.82 104 ALA B CA 1
ATOM 3465 C C . ALA B 1 120 ? 24.551 0.779 32.731 1.00 32.08 104 ALA B C 1
ATOM 3466 O O . ALA B 1 120 ? 24.895 1.446 33.707 1.00 29.32 104 ALA B O 1
ATOM 3468 N N . VAL B 1 121 ? 24.908 1.081 31.480 1.00 32.87 105 VAL B N 1
ATOM 3469 C CA . VAL B 1 121 ? 25.683 2.276 31.175 1.00 30.29 105 VAL B CA 1
ATOM 3470 C C . VAL B 1 121 ? 24.868 3.540 31.455 1.00 27.79 105 VAL B C 1
ATOM 3471 O O . VAL B 1 121 ? 25.327 4.393 32.189 1.00 27.34 105 VAL B O 1
ATOM 3475 N N . ILE B 1 122 ? 23.670 3.655 30.880 1.00 26.69 106 ILE B N 1
ATOM 3476 C CA . ILE B 1 122 ? 22.801 4.814 31.118 1.00 28.13 106 ILE B CA 1
ATOM 3477 C C . ILE B 1 122 ? 22.431 4.990 32.606 1.00 26.85 106 ILE B C 1
ATOM 3478 O O . ILE B 1 122 ? 22.238 6.116 33.051 1.00 26.25 106 ILE B O 1
ATOM 3483 N N . ALA B 1 123 ? 22.386 3.897 33.376 1.00 26.63 107 ALA B N 1
ATOM 3484 C CA . ALA B 1 123 ? 22.161 3.974 34.841 1.00 26.56 107 ALA B CA 1
ATOM 3485 C C . ALA B 1 123 ? 23.133 4.913 35.573 1.00 26.70 107 ALA B C 1
ATOM 3486 O O . ALA B 1 123 ? 22.799 5.491 36.606 1.00 27.14 107 ALA B O 1
ATOM 3488 N N . GLN B 1 124 ? 24.334 5.072 35.030 1.00 27.81 108 GLN B N 1
ATOM 3489 C CA . GLN B 1 124 ? 25.332 5.973 35.624 1.00 27.93 108 GLN B CA 1
ATOM 3490 C C . GLN B 1 124 ? 24.899 7.430 35.664 1.00 28.35 108 GLN B C 1
ATOM 3491 O O . GLN B 1 124 ? 25.467 8.191 36.448 1.00 28.74 108 GLN B O 1
ATOM 3497 N N . PHE B 1 125 ? 23.896 7.814 34.860 1.00 29.35 109 PHE B N 1
ATOM 3498 C CA . PHE B 1 125 ? 23.407 9.200 34.823 1.00 29.65 109 PHE B CA 1
ATOM 3499 C C . PHE B 1 125 ? 22.910 9.710 36.166 1.00 29.13 109 PHE B C 1
ATOM 3500 O O . PHE B 1 125 ? 23.100 10.883 36.470 1.00 27.34 109 PHE B O 1
ATOM 3508 N N . VAL B 1 126 ? 22.299 8.825 36.975 1.00 27.09 110 VAL B N 1
ATOM 3509 C CA . VAL B 1 126 ? 21.612 9.249 38.195 1.00 29.27 110 VAL B CA 1
ATOM 3510 C C . VAL B 1 126 ? 22.594 9.962 39.125 1.00 28.66 110 VAL B C 1
ATOM 3511 O O . VAL B 1 126 ? 22.360 11.089 39.538 1.00 29.95 110 VAL B O 1
ATOM 3515 N N . SER B 1 127 ? 23.703 9.301 39.418 1.00 30.03 111 SER B N 1
ATOM 3516 C CA . SER B 1 127 ? 24.721 9.875 40.290 1.00 30.48 111 SER B CA 1
ATOM 3517 C C . SER B 1 127 ? 25.433 11.062 39.670 1.00 29.91 111 SER B C 1
ATOM 3518 O O . SER B 1 127 ? 25.810 12.002 40.379 1.00 29.61 111 SER B O 1
ATOM 3521 N N . LEU B 1 128 ? 25.639 11.027 38.357 1.00 29.08 112 LEU B N 1
ATOM 3522 C CA . LEU B 1 128 ? 26.263 12.169 37.678 1.00 30.28 112 LEU B CA 1
ATOM 3523 C C . LEU B 1 128 ? 25.410 13.442 37.763 1.00 29.88 112 LEU B C 1
ATOM 3524 O O . LEU B 1 128 ? 25.941 14.526 38.011 1.00 28.62 112 LEU B O 1
ATOM 3529 N N . LEU B 1 129 ? 24.099 13.321 37.582 1.00 29.50 113 LEU B N 1
ATOM 3530 C CA . LEU B 1 129 ? 23.212 14.478 37.796 1.00 29.80 113 LEU B CA 1
ATOM 3531 C C . LEU B 1 129 ? 23.078 14.811 39.282 1.00 29.49 113 LEU B C 1
ATOM 3532 O O . LEU B 1 129 ? 22.968 15.998 39.661 1.00 29.49 113 LEU B O 1
ATOM 3537 N N . GLY B 1 130 ? 23.089 13.785 40.130 1.00 27.25 114 GLY B N 1
ATOM 3538 C CA . GLY B 1 130 ? 23.077 13.991 41.566 1.00 29.54 114 GLY B CA 1
ATOM 3539 C C . GLY B 1 130 ? 24.228 14.849 42.049 1.00 30.12 114 GLY B C 1
ATOM 3540 O O . GLY B 1 130 ? 24.047 15.711 42.910 1.00 31.94 114 GLY B O 1
ATOM 3541 N N . GLU B 1 131 ? 25.406 14.624 41.470 1.00 31.35 115 GLU B N 1
ATOM 3542 C CA . GLU B 1 131 ? 26.612 15.421 41.778 1.00 30.39 115 GLU B CA 1
ATOM 3543 C C . GLU B 1 131 ? 26.493 16.918 41.455 1.00 29.34 115 GLU B C 1
ATOM 3544 O O . GLU B 1 131 ? 27.214 17.720 42.051 1.00 31.35 115 GLU B O 1
ATOM 3550 N N . VAL B 1 132 ? 25.619 17.300 40.517 1.00 28.26 116 VAL B N 1
ATOM 3551 C CA . VAL B 1 132 ? 25.455 18.718 40.165 1.00 27.59 116 VAL B CA 1
ATOM 3552 C C . VAL B 1 132 ? 24.128 19.333 40.595 1.00 27.69 116 VAL B C 1
ATOM 3553 O O . VAL B 1 132 ? 23.854 20.485 40.249 1.00 27.03 116 VAL B O 1
ATOM 3557 N N . GLU B 1 133 ? 23.308 18.592 41.355 1.00 27.19 117 GLU B N 1
ATOM 3558 C CA . GLU B 1 133 ? 21.969 19.069 41.694 1.00 28.29 117 GLU B CA 1
ATOM 3559 C C . GLU B 1 133 ? 21.983 20.448 42.363 1.00 27.03 117 GLU B C 1
ATOM 3560 O O . GLU B 1 133 ? 21.204 21.317 41.992 1.00 27.09 117 GLU B O 1
ATOM 3566 N N . GLN B 1 134 ? 22.842 20.635 43.360 1.00 27.98 118 GLN B N 1
ATOM 3567 C CA . GLN B 1 134 ? 22.875 21.895 44.114 1.00 28.94 118 GLN B CA 1
ATOM 3568 C C . GLN B 1 134 ? 23.268 23.069 43.207 1.00 28.72 118 GLN B C 1
ATOM 3569 O O . GLN B 1 134 ? 22.661 24.133 43.269 1.00 29.53 118 GLN B O 1
ATOM 3575 N N . LYS B 1 135 ? 24.245 22.844 42.335 1.00 29.58 119 LYS B N 1
ATOM 3576 C CA . LYS B 1 135 ? 24.665 23.860 41.355 1.00 30.62 119 LYS B CA 1
ATOM 3577 C C . LYS B 1 135 ? 23.557 24.227 40.381 1.00 30.47 119 LYS B C 1
ATOM 3578 O O . LYS B 1 135 ? 23.352 25.398 40.095 1.00 33.00 119 LYS B O 1
ATOM 3584 N N . VAL B 1 136 ? 22.834 23.229 39.882 1.00 28.87 120 VAL B N 1
ATOM 3585 C CA . VAL B 1 136 ? 21.724 23.489 38.964 1.00 28.76 120 VAL B CA 1
ATOM 3586 C C . VAL B 1 136 ? 20.621 24.263 39.691 1.00 28.83 120 VAL B C 1
ATOM 3587 O O . VAL B 1 136 ? 20.039 25.196 39.122 1.00 30.04 120 VAL B O 1
ATOM 3591 N N . ILE B 1 137 ? 20.323 23.869 40.933 1.00 28.65 121 ILE B N 1
ATOM 3592 C CA . ILE B 1 137 ? 19.290 24.545 41.716 1.00 29.84 121 ILE B CA 1
ATOM 3593 C C . ILE B 1 137 ? 19.595 26.044 41.848 1.00 30.71 121 ILE B C 1
ATOM 3594 O O . ILE B 1 137 ? 18.701 26.868 41.702 1.00 31.06 121 ILE B O 1
ATOM 3599 N N . ARG B 1 138 ? 20.855 26.378 42.099 1.00 32.39 122 ARG B N 1
ATOM 3600 C CA . ARG B 1 138 ? 21.280 27.771 42.205 1.00 35.33 122 ARG B CA 1
ATOM 3601 C C . ARG B 1 138 ? 20.907 28.572 40.951 1.00 34.87 122 ARG B C 1
ATOM 3602 O O . ARG B 1 138 ? 20.443 29.708 41.066 1.00 33.71 122 ARG B O 1
ATOM 3610 N N . CYS B 1 139 ? 21.067 27.967 39.771 1.00 33.39 123 CYS B N 1
ATOM 3611 C CA . CYS B 1 139 ? 20.718 28.634 38.510 1.00 31.96 123 CYS B CA 1
ATOM 3612 C C . CYS B 1 139 ? 19.239 28.941 38.342 1.00 31.41 123 CYS B C 1
ATOM 3613 O O . CYS B 1 139 ? 18.902 29.877 37.612 1.00 31.36 123 CYS B O 1
ATOM 3616 N N . PHE B 1 140 ? 18.351 28.173 38.987 1.00 31.38 124 PHE B N 1
ATOM 3617 C CA . PHE B 1 140 ? 16.920 28.509 38.992 1.00 32.61 124 PHE B CA 1
ATOM 3618 C C . PHE B 1 140 ? 16.726 29.899 39.623 1.00 35.48 124 PHE B C 1
ATOM 3619 O O . PHE B 1 140 ? 15.860 30.656 39.192 1.00 36.22 124 PHE B O 1
ATOM 3627 N N . ARG B 1 141 ? 17.530 30.209 40.641 1.00 38.70 125 ARG B N 1
ATOM 3628 C CA . ARG B 1 141 ? 17.447 31.489 41.355 1.00 41.96 125 ARG B CA 1
ATOM 3629 C C . ARG B 1 141 ? 18.240 32.581 40.629 1.00 41.66 125 ARG B C 1
ATOM 3630 O O . ARG B 1 141 ? 17.721 33.669 40.370 1.00 41.51 125 ARG B O 1
ATOM 3638 N N . GLU B 1 142 ? 19.486 32.260 40.280 1.00 40.06 126 GLU B N 1
ATOM 3639 C CA . GLU B 1 142 ? 20.482 33.242 39.848 1.00 40.28 126 GLU B CA 1
ATOM 3640 C C . GLU B 1 142 ? 20.747 33.335 38.342 1.00 39.26 126 GLU B C 1
ATOM 3641 O O . GLU B 1 142 ? 21.562 34.150 37.915 1.00 37.85 126 GLU B O 1
ATOM 3647 N N . GLY B 1 143 ? 20.078 32.515 37.537 1.00 36.44 127 GLY B N 1
ATOM 3648 C CA . GLY B 1 143 ? 20.334 32.495 36.102 1.00 34.69 127 GLY B CA 1
ATOM 3649 C C . GLY B 1 143 ? 21.684 31.924 35.726 1.00 33.74 127 GLY B C 1
ATOM 3650 O O . GLY B 1 143 ? 22.350 31.274 36.538 1.00 32.18 127 GLY B O 1
ATOM 3651 N N . GLY B 1 144 ? 22.086 32.159 34.479 1.00 32.60 128 GLY B N 1
ATOM 3652 C CA . GLY B 1 144 ? 23.324 31.580 33.961 1.00 33.10 128 GLY B CA 1
ATOM 3653 C C . GLY B 1 144 ? 23.196 30.066 33.860 1.00 30.30 128 GLY B C 1
ATOM 3654 O O . GLY B 1 144 ? 22.113 29.554 33.589 1.00 30.71 128 GLY B O 1
ATOM 3655 N N . GLY B 1 145 ? 24.291 29.362 34.100 1.00 27.47 129 GLY B N 1
ATOM 3656 C CA . GLY B 1 145 ? 24.289 27.904 34.065 1.00 29.75 129 GLY B CA 1
ATOM 3657 C C . GLY B 1 145 ? 25.530 27.293 34.663 1.00 30.28 129 GLY B C 1
ATOM 3658 O O . GLY B 1 145 ? 26.436 28.005 35.079 1.00 33.05 129 GLY B O 1
ATOM 3659 N N . VAL B 1 146 ? 25.573 25.966 34.684 1.00 29.64 130 VAL B N 1
ATOM 3660 C CA . VAL B 1 146 ? 26.719 25.227 35.171 1.00 28.34 130 VAL B CA 1
ATOM 3661 C C . VAL B 1 146 ? 27.670 24.966 34.001 1.00 29.75 130 VAL B C 1
ATOM 3662 O O . VAL B 1 146 ? 27.267 24.344 33.010 1.00 29.01 130 VAL B O 1
ATOM 3666 N N . PRO B 1 147 ? 28.935 25.423 34.113 1.00 28.98 131 PRO B N 1
ATOM 3667 C CA . PRO B 1 147 ? 29.873 25.277 33.004 1.00 30.46 131 PRO B CA 1
ATOM 3668 C C . PRO B 1 147 ? 30.191 23.842 32.625 1.00 30.75 131 PRO B C 1
ATOM 3669 O O . PRO B 1 147 ? 30.189 22.940 33.495 1.00 29.42 131 PRO B O 1
ATOM 3673 N N . TYR B 1 148 ? 30.498 23.667 31.342 1.00 29.92 132 TYR B N 1
ATOM 3674 C CA . TYR B 1 148 ? 30.950 22.400 30.751 1.00 31.72 132 TYR B CA 1
ATOM 3675 C C . TYR B 1 148 ? 32.034 21.725 31.587 1.00 32.01 132 TYR B C 1
ATOM 3676 O O . TYR B 1 148 ? 31.992 20.516 31.808 1.00 31.36 132 TYR B O 1
ATOM 3685 N N . SER B 1 149 ? 32.988 22.520 32.066 1.00 31.87 133 SER B N 1
ATOM 3686 C CA . SER B 1 149 ? 34.145 22.024 32.833 1.00 32.32 133 SER B CA 1
ATOM 3687 C C . SER B 1 149 ? 33.801 21.301 34.129 1.00 31.41 133 SER B C 1
ATOM 3688 O O . SER B 1 149 ? 34.634 20.585 34.661 1.00 34.10 133 SER B O 1
ATOM 3691 N N . GLU B 1 150 ? 32.597 21.510 34.646 1.00 32.30 134 GLU B N 1
ATOM 3692 C CA . GLU B 1 150 ? 32.119 20.812 35.843 1.00 34.19 134 GLU B CA 1
ATOM 3693 C C . GLU B 1 150 ? 31.715 19.349 35.605 1.00 32.38 134 GLU B C 1
ATOM 3694 O O . GLU B 1 150 ? 31.451 18.639 36.566 1.00 32.98 134 GLU B O 1
ATOM 3700 N N . TYR B 1 151 ? 31.677 18.896 34.350 1.00 31.36 135 TYR B N 1
ATOM 3701 C CA . TYR B 1 151 ? 31.139 17.582 34.003 1.00 30.57 135 TYR B CA 1
ATOM 3702 C C . TYR B 1 151 ? 32.125 16.590 33.341 1.00 30.96 135 TYR B C 1
ATOM 3703 O O . TYR B 1 151 ? 31.739 15.882 32.398 1.00 31.42 135 TYR B O 1
ATOM 3712 N N . PRO B 1 152 ? 33.378 16.492 33.824 1.00 32.96 136 PRO B N 1
ATOM 3713 C CA . PRO B 1 152 ? 34.295 15.578 33.119 1.00 34.41 136 PRO B CA 1
ATOM 3714 C C . PRO B 1 152 ? 33.802 14.116 33.054 1.00 36.85 136 PRO B C 1
ATOM 3715 O O . PRO B 1 152 ? 33.829 13.509 31.969 1.00 35.01 136 PRO B O 1
ATOM 3719 N N . ARG B 1 153 ? 33.287 13.579 34.166 1.00 32.97 137 ARG B N 1
ATOM 3720 C CA . ARG B 1 153 ? 32.815 12.199 34.157 1.00 32.97 137 ARG B CA 1
ATOM 3721 C C . ARG B 1 153 ? 31.526 12.015 33.346 1.00 33.37 137 ARG B C 1
ATOM 3722 O O . ARG B 1 153 ? 31.364 10.990 32.694 1.00 35.36 137 ARG B O 1
ATOM 3730 N N . PHE B 1 154 ? 30.622 12.993 33.380 1.00 33.82 138 PHE B N 1
ATOM 3731 C CA . PHE B 1 154 ? 29.407 12.942 32.548 1.00 36.19 138 PHE B CA 1
ATOM 3732 C C . PHE B 1 154 ? 29.743 12.900 31.057 1.00 37.85 138 PHE B C 1
ATOM 3733 O O . PHE B 1 154 ? 29.058 12.217 30.283 1.00 36.84 138 PHE B O 1
ATOM 3741 N N . HIS B 1 155 ? 30.801 13.605 30.659 1.00 35.45 139 HIS B N 1
ATOM 3742 C CA . HIS B 1 155 ? 31.236 13.578 29.263 1.00 37.09 139 HIS B CA 1
ATOM 3743 C C . HIS B 1 155 ? 31.824 12.222 28.884 1.00 39.23 139 HIS B C 1
ATOM 3744 O O . HIS B 1 155 ? 31.654 11.775 27.746 1.00 36.65 139 HIS B O 1
ATOM 3751 N N . LYS B 1 156 ? 32.491 11.561 29.828 1.00 38.83 140 LYS B N 1
ATOM 3752 C CA . LYS B 1 156 ? 32.863 10.160 29.629 1.00 42.04 140 LYS B CA 1
ATOM 3753 C C . LYS B 1 156 ? 31.625 9.253 29.470 1.00 39.88 140 LYS B C 1
ATOM 3754 O O . LYS B 1 156 ? 31.623 8.367 28.626 1.00 37.69 140 LYS B O 1
ATOM 3760 N N . LEU B 1 157 ? 30.561 9.493 30.237 1.00 39.25 141 LEU B N 1
ATOM 3761 C CA . LEU B 1 157 ? 29.312 8.737 30.033 1.00 38.80 141 LEU B CA 1
ATOM 3762 C C . LEU B 1 157 ? 28.782 8.894 28.602 1.00 38.69 141 LEU B C 1
ATOM 3763 O O . LEU B 1 157 ? 28.481 7.905 27.936 1.00 37.15 141 LEU B O 1
ATOM 3768 N N . MET B 1 158 ? 28.672 10.140 28.147 1.00 38.75 142 MET B N 1
ATOM 3769 C CA . MET B 1 158 ? 28.183 10.432 26.794 1.00 39.35 142 MET B CA 1
ATOM 3770 C C . MET B 1 158 ? 29.035 9.739 25.713 1.00 37.10 142 MET B C 1
ATOM 3771 O O . MET B 1 158 ? 28.492 9.176 24.750 1.00 35.28 142 MET B O 1
ATOM 3776 N N . ALA B 1 159 ? 30.352 9.754 25.894 1.00 34.15 143 ALA B N 1
ATOM 3777 C CA . ALA B 1 159 ? 31.277 9.056 24.995 1.00 33.85 143 ALA B CA 1
ATOM 3778 C C . ALA B 1 159 ? 31.122 7.527 25.025 1.00 35.10 143 ALA B C 1
ATOM 3779 O O . ALA B 1 159 ? 31.264 6.859 23.981 1.00 34.88 143 ALA B O 1
ATOM 3781 N N . GLU B 1 160 ? 30.845 6.973 26.213 1.00 32.36 144 GLU B N 1
ATOM 3782 C CA . GLU B 1 160 ? 30.591 5.536 26.367 1.00 34.15 144 GLU B CA 1
ATOM 3783 C C . GLU B 1 160 ? 29.310 5.151 25.629 1.00 33.09 144 GLU B C 1
ATOM 3784 O O . GLU B 1 160 ? 29.299 4.184 24.876 1.00 34.31 144 GLU B O 1
ATOM 3790 N N . MET B 1 161 ? 28.247 5.926 25.835 1.00 32.65 145 MET B N 1
ATOM 3791 C CA . MET B 1 161 ? 26.965 5.677 25.160 1.00 33.99 145 MET B CA 1
ATOM 3792 C C . MET B 1 161 ? 27.050 5.820 23.636 1.00 35.88 145 MET B C 1
ATOM 3793 O O . MET B 1 161 ? 26.585 4.942 22.904 1.00 36.26 145 MET B O 1
ATOM 3798 N N . SER B 1 162 ? 27.641 6.922 23.171 1.00 36.59 146 SER B N 1
ATOM 3799 C CA . SER B 1 162 ? 27.923 7.127 21.744 1.00 37.51 146 SER B CA 1
ATOM 3800 C C . SER B 1 162 ? 28.821 6.022 21.187 1.00 36.00 146 SER B C 1
ATOM 3801 O O . SER B 1 162 ? 28.558 5.499 20.105 1.00 36.45 146 SER B O 1
ATOM 3804 N N . GLY B 1 163 ? 29.858 5.659 21.939 1.00 35.23 147 GLY B N 1
ATOM 3805 C CA . GLY B 1 163 ? 30.788 4.594 21.530 1.00 37.25 147 GLY B CA 1
ATOM 3806 C C . GLY B 1 163 ? 30.133 3.252 21.238 1.00 37.48 147 GLY B C 1
ATOM 3807 O O . GLY B 1 163 ? 30.475 2.572 20.265 1.00 36.16 147 GLY B O 1
ATOM 3808 N N . MET B 1 164 ? 29.181 2.872 22.082 1.00 36.71 148 MET B N 1
ATOM 3809 C CA . MET B 1 164 ? 28.387 1.658 21.867 1.00 38.59 148 MET B CA 1
ATOM 3810 C C . MET B 1 164 ? 27.688 1.656 20.498 1.00 35.48 148 MET B C 1
ATOM 3811 O O . MET B 1 164 ? 27.721 0.654 19.789 1.00 36.18 148 MET B O 1
ATOM 3816 N N . VAL B 1 165 ? 27.101 2.793 20.126 1.00 33.77 149 VAL B N 1
ATOM 3817 C CA . VAL B 1 165 ? 26.423 2.932 18.835 1.00 36.28 149 VAL B CA 1
ATOM 3818 C C . VAL B 1 165 ? 27.447 3.014 17.681 1.00 35.63 149 VAL B C 1
ATOM 3819 O O . VAL B 1 165 ? 27.251 2.372 16.647 1.00 35.96 149 VAL B O 1
ATOM 3823 N N . PHE B 1 166 ? 28.531 3.769 17.870 1.00 35.39 150 PHE B N 1
ATOM 3824 C CA . PHE B 1 166 ? 29.628 3.823 16.875 1.00 35.83 150 PHE B CA 1
ATOM 3825 C C . PHE B 1 166 ? 30.188 2.442 16.535 1.00 37.32 150 PHE B C 1
ATOM 3826 O O . PHE B 1 166 ? 30.309 2.078 15.361 1.00 36.53 150 PHE B O 1
ATOM 3834 N N . ASP B 1 167 ? 30.551 1.686 17.562 1.00 37.92 151 ASP B N 1
ATOM 3835 C CA . ASP B 1 167 ? 31.174 0.376 17.360 1.00 40.24 151 ASP B CA 1
ATOM 3836 C C . ASP B 1 167 ? 30.233 -0.601 16.674 1.00 39.32 151 ASP B C 1
ATOM 3837 O O . ASP B 1 167 ? 30.663 -1.394 15.840 1.00 39.72 151 ASP B O 1
ATOM 3842 N N . ALA B 1 168 ? 28.957 -0.529 17.037 1.00 38.33 152 ALA B N 1
ATOM 3843 C CA . ALA B 1 168 ? 27.943 -1.429 16.514 1.00 39.08 152 ALA B CA 1
ATOM 3844 C C . ALA B 1 168 ? 27.427 -1.026 15.127 1.00 37.91 152 ALA B C 1
ATOM 3845 O O . ALA B 1 168 ? 26.961 -1.900 14.390 1.00 38.10 152 ALA B O 1
ATOM 3847 N N . ALA B 1 169 ? 27.468 0.265 14.770 1.00 33.20 153 ALA B N 1
ATOM 3848 C CA . ALA B 1 169 ? 26.660 0.743 13.638 1.00 31.07 153 ALA B CA 1
ATOM 3849 C C . ALA B 1 169 ? 27.248 1.756 12.641 1.00 30.90 153 ALA B C 1
ATOM 3850 O O . ALA B 1 169 ? 26.659 1.951 11.577 1.00 27.86 153 ALA B O 1
ATOM 3852 N N . LEU B 1 170 ? 28.364 2.408 12.963 1.00 29.77 154 LEU B N 1
ATOM 3853 C CA . LEU B 1 170 ? 28.785 3.591 12.194 1.00 30.04 154 LEU B CA 1
ATOM 3854 C C . LEU B 1 170 ? 29.116 3.253 10.754 1.00 29.43 154 LEU B C 1
ATOM 3855 O O . LEU B 1 170 ? 28.542 3.829 9.832 1.00 30.07 154 LEU B O 1
ATOM 3860 N N . ILE B 1 171 ? 30.039 2.315 10.579 1.00 30.57 155 ILE B N 1
ATOM 3861 C CA . ILE B 1 171 ? 30.550 1.969 9.258 1.00 32.03 155 ILE B CA 1
ATOM 3862 C C . ILE B 1 171 ? 29.517 1.207 8.429 1.00 31.72 155 ILE B C 1
ATOM 3863 O O . ILE B 1 171 ? 29.316 1.541 7.265 1.00 30.77 155 ILE B O 1
ATOM 3868 N N . ASP B 1 172 ? 28.842 0.219 9.027 1.00 32.73 156 ASP B N 1
ATOM 3869 C CA . ASP B 1 172 ? 27.946 -0.682 8.269 1.00 34.11 156 ASP B CA 1
ATOM 3870 C C . ASP B 1 172 ? 26.480 -0.263 8.217 1.00 32.97 156 ASP B C 1
ATOM 3871 O O . ASP B 1 172 ? 25.750 -0.718 7.331 1.00 31.76 156 ASP B O 1
ATOM 3876 N N . VAL B 1 173 ? 26.035 0.593 9.134 1.00 29.35 157 VAL B N 1
ATOM 3877 C CA . VAL B 1 173 ? 24.627 1.036 9.156 1.00 30.54 157 VAL B CA 1
ATOM 3878 C C . VAL B 1 173 ? 24.428 2.544 8.959 1.00 29.11 157 VAL B C 1
ATOM 3879 O O . VAL B 1 173 ? 23.558 2.974 8.194 1.00 26.64 157 VAL B O 1
ATOM 3883 N N . VAL B 1 174 ? 25.210 3.349 9.672 1.00 29.04 158 VAL B N 1
ATOM 3884 C CA . VAL B 1 174 ? 25.009 4.807 9.671 1.00 26.76 158 VAL B CA 1
ATOM 3885 C C . VAL B 1 174 ? 25.437 5.430 8.341 1.00 25.88 158 VAL B C 1
ATOM 3886 O O . VAL B 1 174 ? 24.651 6.115 7.693 1.00 25.36 158 VAL B O 1
ATOM 3890 N N . LEU B 1 175 ? 26.688 5.224 7.957 1.00 25.59 159 LEU B N 1
ATOM 3891 C CA . LEU B 1 175 ? 27.200 5.881 6.756 1.00 26.47 159 LEU B CA 1
ATOM 3892 C C . LEU B 1 175 ? 26.415 5.455 5.495 1.00 28.18 159 LEU B C 1
ATOM 3893 O O . LEU B 1 175 ? 26.107 6.302 4.649 1.00 26.47 159 LEU B O 1
ATOM 3898 N N . PRO B 1 176 ? 26.034 4.158 5.400 1.00 29.37 160 PRO B N 1
ATOM 3899 C CA . PRO B 1 176 ? 25.166 3.737 4.291 1.00 29.41 160 PRO B CA 1
ATOM 3900 C C . PRO B 1 176 ? 23.771 4.340 4.253 1.00 28.25 160 PRO B C 1
ATOM 3901 O O . PRO B 1 176 ? 23.099 4.191 3.244 1.00 29.75 160 PRO B O 1
ATOM 3905 N N . LEU B 1 177 ? 23.312 5.008 5.314 1.00 29.08 161 LEU B N 1
ATOM 3906 C CA . LEU B 1 177 ? 22.072 5.797 5.217 1.00 28.80 161 LEU B CA 1
ATOM 3907 C C . LEU B 1 177 ? 22.132 6.874 4.143 1.00 29.90 161 LEU B C 1
ATOM 3908 O O . LEU B 1 177 ? 21.105 7.246 3.593 1.00 28.81 161 LEU B O 1
ATOM 3913 N N . VAL B 1 178 ? 23.327 7.413 3.884 1.00 30.76 162 VAL B N 1
ATOM 3914 C CA . VAL B 1 178 ? 23.489 8.473 2.897 1.00 31.02 162 VAL B CA 1
ATOM 3915 C C . VAL B 1 178 ? 23.798 7.818 1.562 1.00 29.52 162 VAL B C 1
ATOM 3916 O O . VAL B 1 178 ? 24.855 7.193 1.389 1.00 25.72 162 VAL B O 1
ATOM 3920 N N . ASP B 1 179 ? 22.878 7.984 0.613 1.00 31.39 163 ASP B N 1
ATOM 3921 C CA . ASP B 1 179 ? 22.955 7.287 -0.670 1.00 33.37 163 ASP B CA 1
ATOM 3922 C C . ASP B 1 179 ? 24.245 7.682 -1.375 1.00 31.13 163 ASP B C 1
ATOM 3923 O O . ASP B 1 179 ? 24.519 8.862 -1.531 1.00 31.53 163 ASP B O 1
ATOM 3928 N N . GLY B 1 180 ? 25.044 6.688 -1.738 1.00 29.59 164 GLY B N 1
ATOM 3929 C CA . GLY B 1 180 ? 26.309 6.898 -2.429 1.00 29.17 164 GLY B CA 1
ATOM 3930 C C . GLY B 1 180 ? 27.498 7.228 -1.547 1.00 27.07 164 GLY B C 1
ATOM 3931 O O . GLY B 1 180 ? 28.624 7.314 -2.042 1.00 25.77 164 GLY B O 1
ATOM 3932 N N . LEU B 1 181 ? 27.281 7.379 -0.243 1.00 26.52 165 LEU B N 1
ATOM 3933 C CA . LEU B 1 181 ? 28.364 7.841 0.635 1.00 27.07 165 LEU B CA 1
ATOM 3934 C C . LEU B 1 181 ? 29.472 6.823 0.772 1.00 25.45 165 LEU B C 1
ATOM 3935 O O . LEU B 1 181 ? 30.638 7.171 0.611 1.00 26.20 165 LEU B O 1
ATOM 3940 N N . PRO B 1 182 ? 29.128 5.537 1.020 1.00 26.05 166 PRO B N 1
ATOM 3941 C CA . PRO B 1 182 ? 30.198 4.565 1.133 1.00 25.94 166 PRO B CA 1
ATOM 3942 C C . PRO B 1 182 ? 31.082 4.480 -0.112 1.00 25.71 166 PRO B C 1
ATOM 3943 O O . PRO B 1 182 ? 32.300 4.428 0.019 1.00 25.84 166 PRO B O 1
ATOM 3947 N N . ASP B 1 183 ? 30.486 4.498 -1.306 1.00 25.78 167 ASP B N 1
ATOM 3948 C CA . ASP B 1 183 ? 31.264 4.552 -2.562 1.00 27.80 167 ASP B CA 1
ATOM 3949 C C . ASP B 1 183 ? 32.183 5.783 -2.617 1.00 28.62 167 ASP B C 1
ATOM 3950 O O . ASP B 1 183 ? 33.355 5.673 -2.979 1.00 27.65 167 ASP B O 1
ATOM 3955 N N . ARG B 1 184 ? 31.636 6.945 -2.265 1.00 29.31 168 ARG B N 1
ATOM 3956 C CA . ARG B 1 184 ? 32.404 8.195 -2.270 1.00 30.00 168 ARG B CA 1
ATOM 3957 C C . ARG B 1 184 ? 33.596 8.089 -1.302 1.00 28.12 168 ARG B C 1
ATOM 3958 O O . ARG B 1 184 ? 34.721 8.439 -1.653 1.00 27.51 168 ARG B O 1
ATOM 3966 N N . LEU B 1 185 ? 33.359 7.528 -0.119 1.00 27.42 169 LEU B N 1
ATOM 3967 C CA . LEU B 1 185 ? 34.424 7.363 0.884 1.00 27.00 169 LEU B CA 1
ATOM 3968 C C . LEU B 1 185 ? 35.490 6.380 0.428 1.00 28.66 169 LEU B C 1
ATOM 3969 O O . LEU B 1 185 ? 36.671 6.597 0.662 1.00 27.08 169 LEU B O 1
ATOM 3974 N N . ARG B 1 186 ? 35.074 5.324 -0.279 1.00 27.61 170 ARG B N 1
ATOM 3975 C CA . ARG B 1 186 ? 36.011 4.358 -0.848 1.00 29.87 170 ARG B CA 1
ATOM 3976 C C . ARG B 1 186 ? 36.878 4.975 -1.947 1.00 29.59 170 ARG B C 1
ATOM 3977 O O . ARG B 1 186 ? 38.083 4.715 -1.989 1.00 30.54 170 ARG B O 1
ATOM 3985 N N . SER B 1 187 ? 36.275 5.791 -2.812 1.00 29.53 171 SER B N 1
ATOM 3986 C CA . SER B 1 187 ? 37.024 6.521 -3.844 1.00 30.83 171 SER B CA 1
ATOM 3987 C C . SER B 1 187 ? 37.955 7.578 -3.272 1.00 32.21 171 SER B C 1
ATOM 3988 O O . SER B 1 187 ? 39.038 7.784 -3.806 1.00 30.94 171 SER B O 1
ATOM 3991 N N . GLY B 1 188 ? 37.496 8.287 -2.239 1.00 28.99 172 GLY B N 1
ATOM 3992 C CA . GLY B 1 188 ? 38.269 9.384 -1.643 1.00 30.20 172 GLY B CA 1
ATOM 3993 C C . GLY B 1 188 ? 37.455 10.656 -1.544 1.00 28.65 172 GLY B C 1
ATOM 3994 O O . GLY B 1 188 ? 37.032 11.216 -2.552 1.00 28.48 172 GLY B O 1
ATOM 3995 N N . ALA B 1 189 ? 37.207 11.087 -0.314 1.00 29.04 173 ALA B N 1
ATOM 3996 C CA . ALA B 1 189 ? 36.519 12.339 -0.034 1.00 28.08 173 ALA B CA 1
ATOM 3997 C C . ALA B 1 189 ? 37.221 13.054 1.113 1.00 28.58 173 ALA B C 1
ATOM 3998 O O . ALA B 1 189 ? 37.970 12.433 1.866 1.00 26.44 173 ALA B O 1
ATOM 4000 N N . ASP B 1 190 ? 36.949 14.351 1.235 1.00 28.09 174 ASP B N 1
ATOM 4001 C CA . ASP B 1 190 ? 37.386 15.155 2.378 1.00 27.84 174 ASP B CA 1
ATOM 4002 C C . ASP B 1 190 ? 36.252 15.239 3.391 1.00 25.31 174 ASP B C 1
ATOM 4003 O O . ASP B 1 190 ? 35.201 15.771 3.088 1.00 26.77 174 ASP B O 1
ATOM 4008 N N . VAL B 1 191 ? 36.483 14.705 4.584 1.00 25.46 175 VAL B N 1
ATOM 4009 C CA . VAL B 1 191 ? 35.459 14.544 5.596 1.00 26.47 175 VAL B CA 1
ATOM 4010 C C . VAL B 1 191 ? 35.869 15.244 6.890 1.00 26.63 175 VAL B C 1
ATOM 4011 O O . VAL B 1 191 ? 37.012 15.108 7.328 1.00 29.89 175 VAL B O 1
ATOM 4015 N N . ALA B 1 192 ? 34.932 15.939 7.523 1.00 26.81 176 ALA B N 1
ATOM 4016 C CA . ALA B 1 192 ? 35.170 16.471 8.869 1.00 27.08 176 ALA B CA 1
ATOM 4017 C C . ALA B 1 192 ? 34.104 16.011 9.836 1.00 26.86 176 ALA B C 1
ATOM 4018 O O . ALA B 1 192 ? 32.924 15.920 9.478 1.00 25.76 176 ALA B O 1
ATOM 4020 N N . ASP B 1 193 ? 34.532 15.724 11.062 1.00 26.55 177 ASP B N 1
ATOM 4021 C CA . ASP B 1 193 ? 33.643 15.442 12.168 1.00 27.33 177 ASP B CA 1
ATOM 4022 C C . ASP B 1 193 ? 33.702 16.645 13.115 1.00 28.53 177 ASP B C 1
ATOM 4023 O O . ASP B 1 193 ? 34.742 16.899 13.735 1.00 28.30 177 ASP B O 1
ATOM 4028 N N . PHE B 1 194 ? 32.600 17.373 13.211 1.00 28.51 178 PHE B N 1
ATOM 4029 C CA . PHE B 1 194 ? 32.542 18.598 14.035 1.00 29.59 178 PHE B CA 1
ATOM 4030 C C . PHE B 1 194 ? 32.117 18.173 15.424 1.00 29.84 178 PHE B C 1
ATOM 4031 O O . PHE B 1 194 ? 31.034 17.643 15.589 1.00 29.59 178 PHE B O 1
ATOM 4039 N N . GLY B 1 195 ? 32.953 18.451 16.422 1.00 31.54 179 GLY B N 1
ATOM 4040 C CA . GLY B 1 195 ? 32.669 18.097 17.807 1.00 32.97 179 GLY B CA 1
ATOM 4041 C C . GLY B 1 195 ? 33.070 16.669 18.096 1.00 34.63 179 GLY B C 1
ATOM 4042 O O . GLY B 1 195 ? 32.287 15.896 18.653 1.00 35.27 179 GLY B O 1
ATOM 4043 N N . CYS B 1 196 ? 34.304 16.337 17.741 1.00 34.35 180 CYS B N 1
ATOM 4044 C CA . CYS B 1 196 ? 34.768 14.952 17.684 1.00 37.29 180 CYS B CA 1
ATOM 4045 C C . CYS B 1 196 ? 35.222 14.333 19.019 1.00 39.86 180 CYS B C 1
ATOM 4046 O O . CYS B 1 196 ? 35.352 13.114 19.117 1.00 37.99 180 CYS B O 1
ATOM 4049 N N . GLY B 1 197 ? 35.473 15.160 20.033 1.00 40.50 181 GLY B N 1
ATOM 4050 C CA . GLY B 1 197 ? 35.987 14.678 21.318 1.00 41.48 181 GLY B CA 1
ATOM 4051 C C . GLY B 1 197 ? 37.272 13.882 21.140 1.00 42.42 181 GLY B C 1
ATOM 4052 O O . GLY B 1 197 ? 38.182 14.320 20.436 1.00 41.86 181 GLY B O 1
ATOM 4053 N N . SER B 1 198 ? 37.314 12.684 21.728 1.00 46.87 182 SER B N 1
ATOM 4054 C CA . SER B 1 198 ? 38.490 11.805 21.646 1.00 50.51 182 SER B CA 1
ATOM 4055 C C . SER B 1 198 ? 38.765 11.252 20.236 1.00 50.29 182 SER B C 1
ATOM 4056 O O . SER B 1 198 ? 39.840 10.700 19.991 1.00 53.72 182 SER B O 1
ATOM 4059 N N . GLY B 1 199 ? 37.796 11.371 19.328 1.00 45.64 183 GLY B N 1
ATOM 4060 C CA . GLY B 1 199 ? 37.994 11.008 17.936 1.00 42.61 183 GLY B CA 1
ATOM 4061 C C . GLY B 1 199 ? 37.643 9.571 17.586 1.00 41.42 183 GLY B C 1
ATOM 4062 O O . GLY B 1 199 ? 38.161 9.057 16.609 1.00 41.33 183 GLY B O 1
ATOM 4063 N N . ARG B 1 200 ? 36.762 8.930 18.359 1.00 41.22 184 ARG B N 1
ATOM 4064 C CA . ARG B 1 200 ? 36.348 7.538 18.095 1.00 41.94 184 ARG B CA 1
ATOM 4065 C C . ARG B 1 200 ? 35.750 7.357 16.687 1.00 38.67 184 ARG B C 1
ATOM 4066 O O . ARG B 1 200 ? 36.134 6.438 15.964 1.00 36.57 184 ARG B O 1
ATOM 4074 N N . ALA B 1 201 ? 34.793 8.207 16.330 1.00 34.51 185 ALA B N 1
ATOM 4075 C CA . ALA B 1 201 ? 34.172 8.140 15.005 1.00 35.83 185 ALA B CA 1
ATOM 4076 C C . ALA B 1 201 ? 35.208 8.381 13.897 1.00 34.57 185 ALA B C 1
ATOM 4077 O O . ALA B 1 201 ? 35.234 7.646 12.910 1.00 34.06 185 ALA B O 1
ATOM 4079 N N . VAL B 1 202 ? 36.087 9.370 14.078 1.00 34.04 186 VAL B N 1
ATOM 4080 C CA . VAL B 1 202 ? 37.123 9.664 13.085 1.00 31.97 186 VAL B CA 1
ATOM 4081 C C . VAL B 1 202 ? 38.073 8.477 12.882 1.00 33.85 186 VAL B C 1
ATOM 4082 O O . VAL B 1 202 ? 38.403 8.134 11.741 1.00 31.02 186 VAL B O 1
ATOM 4086 N N . LYS B 1 203 ? 38.502 7.846 13.975 1.00 35.57 187 LYS B N 1
ATOM 4087 C CA . LYS B 1 203 ? 39.382 6.666 13.883 1.00 39.20 187 LYS B CA 1
ATOM 4088 C C . LYS B 1 203 ? 38.702 5.481 13.178 1.00 36.85 187 LYS B C 1
ATOM 4089 O O . LYS B 1 203 ? 39.314 4.862 12.322 1.00 36.86 187 LYS B O 1
ATOM 4095 N N . LEU B 1 204 ? 37.451 5.182 13.533 1.00 34.96 188 LEU B N 1
ATOM 4096 C CA . LEU B 1 204 ? 36.690 4.119 12.856 1.00 35.15 188 LEU B CA 1
ATOM 4097 C C . LEU B 1 204 ? 36.584 4.393 11.353 1.00 33.69 188 LEU B C 1
ATOM 4098 O O . LEU B 1 204 ? 36.866 3.509 10.547 1.00 32.24 188 LEU B O 1
ATOM 4103 N N . MET B 1 205 ? 36.212 5.625 10.986 1.00 31.96 189 MET B N 1
ATOM 4104 C CA . MET B 1 205 ? 36.060 5.992 9.571 1.00 32.00 189 MET B CA 1
ATOM 4105 C C . MET B 1 205 ? 37.382 5.973 8.813 1.00 32.49 189 MET B C 1
ATOM 4106 O O . MET B 1 205 ? 37.443 5.435 7.701 1.00 31.79 189 MET B O 1
ATOM 4111 N N . ALA B 1 206 ? 38.440 6.519 9.423 1.00 32.67 190 ALA B N 1
ATOM 4112 C CA . ALA B 1 206 ? 39.753 6.590 8.769 1.00 31.72 190 ALA B CA 1
ATOM 4113 C C . ALA B 1 206 ? 40.411 5.213 8.600 1.00 33.85 190 ALA B C 1
ATOM 4114 O O . ALA B 1 206 ? 41.120 4.992 7.610 1.00 33.64 190 ALA B O 1
ATOM 4116 N N . GLN B 1 207 ? 40.175 4.307 9.559 1.00 37.32 191 GLN B N 1
ATOM 4117 C CA . GLN B 1 207 ? 40.581 2.889 9.431 1.00 40.21 191 GLN B CA 1
ATOM 4118 C C . GLN B 1 207 ? 39.831 2.187 8.299 1.00 40.12 191 GLN B C 1
ATOM 4119 O O . GLN B 1 207 ? 40.436 1.461 7.512 1.00 41.10 191 GLN B O 1
ATOM 4125 N N . ALA B 1 208 ? 38.519 2.414 8.226 1.00 37.43 192 ALA B N 1
ATOM 4126 C CA . ALA B 1 208 ? 37.670 1.792 7.197 1.00 35.08 192 ALA B CA 1
ATOM 4127 C C . ALA B 1 208 ? 37.869 2.361 5.782 1.00 35.61 192 ALA B C 1
ATOM 4128 O O . ALA B 1 208 ? 37.752 1.623 4.805 1.00 35.31 192 ALA B O 1
ATOM 4130 N N . PHE B 1 209 ? 38.160 3.662 5.656 1.00 34.01 193 PHE B N 1
ATOM 4131 C CA . PHE B 1 209 ? 38.291 4.310 4.334 1.00 32.71 193 PHE B CA 1
ATOM 4132 C C . PHE B 1 209 ? 39.651 4.980 4.146 1.00 32.02 193 PHE B C 1
ATOM 4133 O O . PHE B 1 209 ? 39.789 6.192 4.279 1.00 30.46 193 PHE B O 1
ATOM 4141 N N . GLY B 1 210 ? 40.645 4.175 3.795 1.00 34.01 194 GLY B N 1
ATOM 4142 C CA . GLY B 1 210 ? 42.022 4.641 3.615 1.00 34.23 194 GLY B CA 1
ATOM 4143 C C . GLY B 1 210 ? 42.239 5.721 2.567 1.00 35.12 194 GLY B C 1
ATOM 4144 O O . GLY B 1 210 ? 43.173 6.513 2.678 1.00 37.27 194 GLY B O 1
ATOM 4145 N N . ALA B 1 211 ? 41.389 5.767 1.545 1.00 34.52 195 ALA B N 1
ATOM 4146 C CA . ALA B 1 211 ? 41.507 6.787 0.495 1.00 33.43 195 ALA B CA 1
ATOM 4147 C C . ALA B 1 211 ? 40.925 8.156 0.880 1.00 31.40 195 ALA B C 1
ATOM 4148 O O . ALA B 1 211 ? 41.195 9.140 0.205 1.00 32.26 195 ALA B O 1
ATOM 4150 N N . SER B 1 212 ? 40.127 8.216 1.948 1.00 31.08 196 SER B N 1
ATOM 4151 C CA . SER B 1 212 ? 39.497 9.468 2.388 1.00 30.17 196 SER B CA 1
ATOM 4152 C C . SER B 1 212 ? 40.336 10.159 3.459 1.00 31.85 196 SER B C 1
ATOM 4153 O O . SER B 1 212 ? 41.128 9.511 4.129 1.00 32.62 196 SER B O 1
ATOM 4156 N N . ARG B 1 213 ? 40.173 11.480 3.572 1.00 34.39 197 ARG B N 1
ATOM 4157 C CA . ARG B 1 213 ? 40.886 12.298 4.572 1.00 35.23 197 ARG B CA 1
ATOM 4158 C C . ARG B 1 213 ? 39.873 12.782 5.582 1.00 33.28 197 ARG B C 1
ATOM 4159 O O . ARG B 1 213 ? 38.826 13.302 5.202 1.00 32.88 197 ARG B O 1
ATOM 4167 N N . PHE B 1 214 ? 40.191 12.605 6.863 1.00 33.42 198 PHE B N 1
ATOM 4168 C CA . PHE B 1 214 ? 39.266 12.859 7.961 1.00 33.09 198 PHE B CA 1
ATOM 4169 C C . PHE B 1 214 ? 39.877 13.884 8.915 1.00 34.80 198 PHE B C 1
ATOM 4170 O O . PHE B 1 214 ? 41.029 13.730 9.326 1.00 35.69 198 PHE B O 1
ATOM 4178 N N . THR B 1 215 ? 39.114 14.924 9.242 1.00 33.35 199 THR B N 1
ATOM 4179 C CA . THR B 1 215 ? 39.538 15.932 10.221 1.00 32.98 199 THR B CA 1
ATOM 4180 C C . THR B 1 215 ? 38.523 15.959 11.344 1.00 33.25 199 THR B C 1
ATOM 4181 O O . THR B 1 215 ? 37.343 16.212 11.108 1.00 32.18 199 THR B O 1
ATOM 4185 N N . GLY B 1 216 ? 38.980 15.681 12.562 1.00 32.52 200 GLY B N 1
ATOM 4186 C CA . GLY B 1 216 ? 38.168 15.883 13.756 1.00 33.51 200 GLY B CA 1
ATOM 4187 C C . GLY B 1 216 ? 38.402 17.299 14.244 1.00 34.97 200 GLY B C 1
ATOM 4188 O O . GLY B 1 216 ? 39.553 17.725 14.373 1.00 35.04 200 GLY B O 1
ATOM 4189 N N . ILE B 1 217 ? 37.323 18.031 14.486 1.00 33.35 201 ILE B N 1
ATOM 4190 C CA . ILE B 1 217 ? 37.408 19.380 15.044 1.00 34.19 201 ILE B CA 1
ATOM 4191 C C . ILE B 1 217 ? 36.744 19.363 16.413 1.00 35.72 201 ILE B C 1
ATOM 4192 O O . ILE B 1 217 ? 35.572 18.990 16.531 1.00 34.16 201 ILE B O 1
ATOM 4197 N N . ASP B 1 218 ? 37.491 19.774 17.444 1.00 36.94 202 ASP B N 1
ATOM 4198 C CA . ASP B 1 218 ? 36.968 19.849 18.816 1.00 38.33 202 ASP B CA 1
ATOM 4199 C C . ASP B 1 218 ? 37.509 21.110 19.519 1.00 39.40 202 ASP B C 1
ATOM 4200 O O . ASP B 1 218 ? 38.584 21.583 19.182 1.00 34.07 202 ASP B O 1
ATOM 4205 N N . PHE B 1 219 ? 36.757 21.631 20.481 1.00 42.50 203 PHE B N 1
ATOM 4206 C CA . PHE B 1 219 ? 37.174 22.825 21.237 1.00 46.05 203 PHE B CA 1
ATOM 4207 C C . PHE B 1 219 ? 38.348 22.567 22.199 1.00 48.36 203 PHE B C 1
ATOM 4208 O O . PHE B 1 219 ? 39.080 23.500 22.529 1.00 50.34 203 PHE B O 1
ATOM 4216 N N . SER B 1 220 ? 38.504 21.332 22.677 1.00 49.54 204 SER B N 1
ATOM 4217 C CA . SER B 1 220 ? 39.501 21.013 23.705 1.00 52.13 204 SER B CA 1
ATOM 4218 C C . SER B 1 220 ? 40.820 20.593 23.079 1.00 53.58 204 SER B C 1
ATOM 4219 O O . SER B 1 220 ? 40.856 19.614 22.344 1.00 54.06 204 SER B O 1
ATOM 4222 N N . ASP B 1 221 ? 41.907 21.300 23.394 1.00 55.57 205 ASP B N 1
ATOM 4223 C CA . ASP B 1 221 ? 43.217 20.954 22.829 1.00 60.49 205 ASP B CA 1
ATOM 4224 C C . ASP B 1 221 ? 43.810 19.678 23.446 1.00 62.11 205 ASP B C 1
ATOM 4225 O O . ASP B 1 221 ? 44.712 19.079 22.852 1.00 61.84 205 ASP B O 1
ATOM 4230 N N . GLU B 1 222 ? 43.316 19.264 24.617 1.00 62.24 206 GLU B N 1
ATOM 4231 C CA . GLU B 1 222 ? 43.685 17.961 25.191 1.00 63.38 206 GLU B CA 1
ATOM 4232 C C . GLU B 1 222 ? 43.115 16.834 24.331 1.00 59.75 206 GLU B C 1
ATOM 4233 O O . GLU B 1 222 ? 43.854 15.952 23.888 1.00 60.80 206 GLU B O 1
ATOM 4239 N N . ALA B 1 223 ? 41.802 16.883 24.100 1.00 56.50 207 ALA B N 1
ATOM 4240 C CA . ALA B 1 223 ? 41.113 15.938 23.206 1.00 55.72 207 ALA B CA 1
ATOM 4241 C C . ALA B 1 223 ? 41.774 15.857 21.826 1.00 52.82 207 ALA B C 1
ATOM 4242 O O . ALA B 1 223 ? 42.029 14.761 21.315 1.00 55.07 207 ALA B O 1
ATOM 4244 N N . VAL B 1 224 ? 42.062 17.024 21.253 1.00 51.18 208 VAL B N 1
ATOM 4245 C CA . VAL B 1 224 ? 42.733 17.149 19.949 1.00 50.65 208 VAL B CA 1
ATOM 4246 C C . VAL B 1 224 ? 44.137 16.534 19.960 1.00 53.00 208 VAL B C 1
ATOM 4247 O O . VAL B 1 224 ? 44.504 15.803 19.031 1.00 51.94 208 VAL B O 1
ATOM 4251 N N . ALA B 1 225 ? 44.918 16.846 20.996 1.00 54.44 209 ALA B N 1
ATOM 4252 C CA . ALA B 1 225 ? 46.244 16.232 21.191 1.00 55.21 209 ALA B CA 1
ATOM 4253 C C . ALA B 1 225 ? 46.161 14.708 21.365 1.00 54.06 209 ALA B C 1
ATOM 4254 O O . ALA B 1 225 ? 47.018 13.978 20.864 1.00 54.48 209 ALA B O 1
ATOM 4256 N N . ALA B 1 226 ? 45.128 14.243 22.069 1.00 55.56 210 ALA B N 1
ATOM 4257 C CA . ALA B 1 226 ? 44.886 12.808 22.273 1.00 56.35 210 ALA B CA 1
ATOM 4258 C C . ALA B 1 226 ? 44.531 12.105 20.961 1.00 58.81 210 ALA B C 1
ATOM 4259 O O . ALA B 1 226 ? 45.085 11.047 20.641 1.00 62.91 210 ALA B O 1
ATOM 4261 N N . GLY B 1 227 ? 43.605 12.702 20.213 1.00 58.55 211 GLY B N 1
ATOM 4262 C CA . GLY B 1 227 ? 43.241 12.222 18.884 1.00 56.06 211 GLY B CA 1
ATOM 4263 C C . GLY B 1 227 ? 44.438 12.118 17.959 1.00 54.41 211 GLY B C 1
ATOM 4264 O O . GLY B 1 227 ? 44.595 11.118 17.256 1.00 54.55 211 GLY B O 1
ATOM 4265 N N . THR B 1 228 ? 45.284 13.150 17.973 1.00 55.63 212 THR B N 1
ATOM 4266 C CA . THR B 1 228 ? 46.492 13.203 17.144 1.00 54.86 212 THR B CA 1
ATOM 4267 C C . THR B 1 228 ? 47.516 12.136 17.546 1.00 59.87 212 THR B C 1
ATOM 4268 O O . THR B 1 228 ? 48.166 11.539 16.678 1.00 57.25 212 THR B O 1
ATOM 4272 N N . GLU B 1 229 ? 47.647 11.903 18.854 1.00 64.81 213 GLU B N 1
ATOM 4273 C CA . GLU B 1 229 ? 48.592 10.910 19.389 1.00 67.65 213 GLU B CA 1
ATOM 4274 C C . GLU B 1 229 ? 48.116 9.499 19.027 1.00 64.59 213 GLU B C 1
ATOM 4275 O O . GLU B 1 229 ? 48.879 8.703 18.476 1.00 62.64 213 GLU B O 1
ATOM 4281 N N . GLU B 1 230 ? 46.845 9.220 19.315 1.00 62.41 214 GLU B N 1
ATOM 4282 C CA . GLU B 1 230 ? 46.227 7.919 19.026 1.00 60.16 214 GLU B CA 1
ATOM 4283 C C . GLU B 1 230 ? 46.213 7.563 17.528 1.00 57.67 214 GLU B C 1
ATOM 4284 O O . GLU B 1 230 ? 46.306 6.389 17.181 1.00 55.22 214 GLU B O 1
ATOM 4290 N N . ALA B 1 231 ? 46.094 8.566 16.654 1.00 58.07 215 ALA B N 1
ATOM 4291 C CA . ALA B 1 231 ? 46.177 8.354 15.196 1.00 55.62 215 ALA B CA 1
ATOM 4292 C C . ALA B 1 231 ? 47.596 7.991 14.762 1.00 55.40 215 ALA B C 1
ATOM 4293 O O . ALA B 1 231 ? 47.780 7.165 13.865 1.00 54.14 215 ALA B O 1
ATOM 4295 N N . ALA B 1 232 ? 48.591 8.614 15.396 1.00 56.35 216 ALA B N 1
ATOM 4296 C CA . ALA B 1 232 ? 50.000 8.267 15.166 1.00 58.03 216 ALA B CA 1
ATOM 4297 C C . ALA B 1 232 ? 50.310 6.845 15.639 1.00 58.21 216 ALA B C 1
ATOM 4298 O O . ALA B 1 232 ? 50.939 6.078 14.908 1.00 58.97 216 ALA B O 1
ATOM 4300 N N . ARG B 1 233 ? 49.845 6.492 16.841 1.00 59.10 217 ARG B N 1
ATOM 4301 C CA . ARG B 1 233 ? 49.991 5.129 17.375 1.00 58.71 217 ARG B CA 1
ATOM 4302 C C . ARG B 1 233 ? 49.388 4.076 16.441 1.00 59.11 217 ARG B C 1
ATOM 4303 O O . ARG B 1 233 ? 49.973 3.009 16.267 1.00 61.47 217 ARG B O 1
ATOM 4311 N N . LEU B 1 234 ? 48.230 4.380 15.848 1.00 56.49 218 LEU B N 1
ATOM 4312 C CA . LEU B 1 234 ? 47.580 3.485 14.877 1.00 54.94 218 LEU B CA 1
ATOM 4313 C C . LEU B 1 234 ? 48.100 3.629 13.438 1.00 52.55 218 LEU B C 1
ATOM 4314 O O . LEU B 1 234 ? 47.690 2.871 12.562 1.00 55.02 218 LEU B O 1
ATOM 4319 N N . GLY B 1 235 ? 48.982 4.598 13.192 1.00 53.65 219 GLY B N 1
ATOM 4320 C CA . GLY B 1 235 ? 49.543 4.843 11.861 1.00 53.45 219 GLY B CA 1
ATOM 4321 C C . GLY B 1 235 ? 48.566 5.446 10.860 1.00 54.10 219 GLY B C 1
ATOM 4322 O O . GLY B 1 235 ? 48.840 5.453 9.659 1.00 55.31 219 GLY B O 1
ATOM 4323 N N . LEU B 1 236 ? 47.439 5.970 11.348 1.00 51.34 220 LEU B N 1
ATOM 4324 C CA . LEU B 1 236 ? 46.404 6.533 10.484 1.00 48.78 220 LEU B CA 1
ATOM 4325 C C . LEU B 1 236 ? 46.820 7.923 10.023 1.00 46.73 220 LEU B C 1
ATOM 4326 O O . LEU B 1 236 ? 46.468 8.929 10.638 1.00 45.83 220 LEU B O 1
ATOM 4331 N N . ALA B 1 237 ? 47.574 7.967 8.930 1.00 45.69 221 ALA B N 1
ATOM 4332 C CA . ALA B 1 237 ? 48.013 9.229 8.323 1.00 44.89 221 ALA B CA 1
ATOM 4333 C C . ALA B 1 237 ? 46.849 10.042 7.734 1.00 45.95 221 ALA B C 1
ATOM 4334 O O . ALA B 1 237 ? 46.949 11.271 7.594 1.00 42.96 221 ALA B O 1
ATOM 4336 N N . ASN B 1 238 ? 45.748 9.358 7.407 1.00 42.85 222 ASN B N 1
ATOM 4337 C CA . ASN B 1 238 ? 44.549 10.005 6.857 1.00 42.34 222 ASN B CA 1
ATOM 4338 C C . ASN B 1 238 ? 43.585 10.613 7.906 1.00 41.50 222 ASN B C 1
ATOM 4339 O O . ASN B 1 238 ? 42.473 11.027 7.559 1.00 39.75 222 ASN B O 1
ATOM 4344 N N . ALA B 1 239 ? 44.007 10.668 9.176 1.00 41.97 223 ALA B N 1
ATOM 4345 C CA . ALA B 1 239 ? 43.216 11.257 10.259 1.00 41.62 223 ALA B CA 1
ATOM 4346 C C . ALA B 1 239 ? 44.011 12.372 10.936 1.00 41.33 223 ALA B C 1
ATOM 4347 O O . ALA B 1 239 ? 45.111 12.125 11.422 1.00 40.05 223 ALA B O 1
ATOM 4349 N N . THR B 1 240 ? 43.462 13.583 10.947 1.00 38.85 224 THR B N 1
ATOM 4350 C CA . THR B 1 240 ? 44.060 14.713 11.672 1.00 40.99 224 THR B CA 1
ATOM 4351 C C . THR B 1 240 ? 43.025 15.372 12.562 1.00 39.43 224 THR B C 1
ATOM 4352 O O . THR B 1 240 ? 41.825 15.144 12.409 1.00 39.12 224 THR B O 1
ATOM 4356 N N . PHE B 1 241 ? 43.501 16.197 13.489 1.00 37.69 225 PHE B N 1
ATOM 4357 C CA . PHE B 1 241 ? 42.654 16.839 14.481 1.00 38.19 225 PHE B CA 1
ATOM 4358 C C . PHE B 1 241 ? 43.027 18.314 14.652 1.00 38.82 225 PHE B C 1
ATOM 4359 O O . PHE B 1 241 ? 44.201 18.669 14.588 1.00 38.75 225 PHE B O 1
ATOM 4367 N N . GLU B 1 242 ? 42.018 19.165 14.820 1.00 38.23 226 GLU B N 1
ATOM 4368 C CA . GLU B 1 242 ? 42.217 20.609 14.931 1.00 36.49 226 GLU B CA 1
ATOM 4369 C C . GLU B 1 242 ? 41.374 21.154 16.053 1.00 36.95 226 GLU B C 1
ATOM 4370 O O . GLU B 1 242 ? 40.196 20.803 16.166 1.00 35.76 226 GLU B O 1
ATOM 4376 N N . ARG B 1 243 ? 41.958 22.038 16.869 1.00 36.48 227 ARG B N 1
ATOM 4377 C CA . ARG B 1 243 ? 41.206 22.715 17.912 1.00 36.80 227 ARG B CA 1
ATOM 4378 C C . ARG B 1 243 ? 40.527 23.945 17.335 1.00 34.98 227 ARG B C 1
ATOM 4379 O O . ARG B 1 243 ? 41.194 24.822 16.779 1.00 34.88 227 ARG B O 1
ATOM 4387 N N . HIS B 1 244 ? 39.201 23.994 17.439 1.00 33.14 228 HIS B N 1
ATOM 4388 C CA . HIS B 1 244 ? 38.428 25.182 17.081 1.00 33.91 228 HIS B CA 1
ATOM 4389 C C . HIS B 1 244 ? 37.162 25.206 17.902 1.00 34.67 228 HIS B C 1
ATOM 4390 O O . HIS B 1 244 ? 36.622 24.151 18.269 1.00 36.02 228 HIS B O 1
ATOM 4397 N N . ASP B 1 245 ? 36.668 26.404 18.165 1.00 35.15 229 ASP B N 1
ATOM 4398 C CA . ASP B 1 245 ? 35.323 26.574 18.690 1.00 35.99 229 ASP B CA 1
ATOM 4399 C C . ASP B 1 245 ? 34.411 26.521 17.452 1.00 33.63 229 ASP B C 1
ATOM 4400 O O . ASP B 1 245 ? 34.653 27.225 16.457 1.00 30.48 229 ASP B O 1
ATOM 4405 N N . LEU B 1 246 ? 33.395 25.663 17.500 1.00 29.96 230 LEU B N 1
ATOM 4406 C CA . LEU B 1 246 ? 32.522 25.422 16.330 1.00 28.68 230 LEU B CA 1
ATOM 4407 C C . LEU B 1 246 ? 31.756 26.651 15.841 1.00 26.81 230 LEU B C 1
ATOM 4408 O O . LEU B 1 246 ? 31.361 26.712 14.669 1.00 26.95 230 LEU B O 1
ATOM 4413 N N . ALA B 1 247 ? 31.525 27.621 16.736 1.00 25.75 231 ALA B N 1
ATOM 4414 C CA . ALA B 1 247 ? 30.860 28.869 16.382 1.00 25.91 231 ALA B CA 1
ATOM 4415 C C . ALA B 1 247 ? 31.738 29.864 15.615 1.00 25.63 231 ALA B C 1
ATOM 4416 O O . ALA B 1 247 ? 31.212 30.820 15.054 1.00 26.58 231 ALA B O 1
ATOM 4418 N N . GLU B 1 248 ? 33.044 29.650 15.577 1.00 26.75 232 GLU B N 1
ATOM 4419 C CA . GLU B 1 248 ? 33.947 30.583 14.900 1.00 28.62 232 GLU B CA 1
ATOM 4420 C C . GLU B 1 248 ? 34.946 29.805 14.054 1.00 25.74 232 GLU B C 1
ATOM 4421 O O . GLU B 1 248 ? 35.968 29.349 14.527 1.00 27.32 232 GLU B O 1
ATOM 4427 N N . LEU B 1 249 ? 34.583 29.617 12.790 1.00 26.38 233 LEU B N 1
ATOM 4428 C CA . LEU B 1 249 ? 35.369 28.849 11.832 1.00 25.77 233 LEU B CA 1
ATOM 4429 C C . LEU B 1 249 ? 35.616 29.682 10.578 1.00 23.73 233 LEU B C 1
ATOM 4430 O O . LEU B 1 249 ? 34.790 30.521 10.210 1.00 23.36 233 LEU B O 1
ATOM 4435 N N . ASP B 1 250 ? 36.725 29.411 9.914 1.00 23.72 234 ASP B N 1
ATOM 4436 C CA . ASP B 1 250 ? 37.041 30.016 8.622 1.00 25.57 234 ASP B CA 1
ATOM 4437 C C . ASP B 1 250 ? 37.020 29.013 7.452 1.00 26.36 234 ASP B C 1
ATOM 4438 O O . ASP B 1 250 ? 37.550 29.310 6.370 1.00 25.66 234 ASP B O 1
ATOM 4443 N N . LYS B 1 251 ? 36.388 27.854 7.659 1.00 25.35 235 LYS B N 1
ATOM 4444 C CA . LYS B 1 251 ? 36.338 26.784 6.656 1.00 25.84 235 LYS B CA 1
ATOM 4445 C C . LYS B 1 251 ? 35.366 27.153 5.562 1.00 26.06 235 LYS B C 1
ATOM 4446 O O . LYS B 1 251 ? 34.203 27.439 5.833 1.00 25.84 235 LYS B O 1
ATOM 4452 N N . VAL B 1 252 ? 35.843 27.184 4.320 1.00 25.91 236 VAL B N 1
ATOM 4453 C CA . VAL B 1 252 ? 34.996 27.524 3.182 1.00 27.25 236 VAL B CA 1
ATOM 4454 C C . VAL B 1 252 ? 35.192 26.484 2.092 1.00 28.07 236 VAL B C 1
ATOM 4455 O O . VAL B 1 252 ? 36.296 26.359 1.538 1.00 28.38 236 VAL B O 1
ATOM 4459 N N . GLY B 1 253 ? 34.128 25.739 1.785 1.00 28.79 237 GLY B N 1
ATOM 4460 C CA . GLY B 1 253 ? 34.194 24.653 0.803 1.00 28.64 237 GLY B CA 1
ATOM 4461 C C . GLY B 1 253 ? 35.381 23.732 0.998 1.00 28.69 237 GLY B C 1
ATOM 4462 O O . GLY B 1 253 ? 36.085 23.412 0.036 1.00 31.27 237 GLY B O 1
ATOM 4463 N N . ALA B 1 254 ? 35.609 23.325 2.243 1.00 27.03 238 ALA B N 1
ATOM 4464 C CA . ALA B 1 254 ? 36.742 22.485 2.620 1.00 28.48 238 ALA B CA 1
ATOM 4465 C C . ALA B 1 254 ? 36.421 20.981 2.618 1.00 28.78 238 ALA B C 1
ATOM 4466 O O . ALA B 1 254 ? 37.331 20.163 2.506 1.00 29.97 238 ALA B O 1
ATOM 4468 N N . TYR B 1 255 ? 35.142 20.632 2.745 1.00 26.65 239 TYR B N 1
ATOM 4469 C CA . TYR B 1 255 ? 34.737 19.252 3.007 1.00 27.72 239 TYR B CA 1
ATOM 4470 C C . TYR B 1 255 ? 33.592 18.823 2.098 1.00 27.44 239 TYR B C 1
ATOM 4471 O O . TYR B 1 255 ? 32.665 19.593 1.834 1.00 28.24 239 TYR B O 1
ATOM 4480 N N . ASP B 1 256 ? 33.683 17.575 1.626 1.00 26.95 240 ASP B N 1
ATOM 4481 C CA . ASP B 1 256 ? 32.600 16.920 0.885 1.00 26.11 240 ASP B CA 1
ATOM 4482 C C . ASP B 1 256 ? 31.524 16.395 1.839 1.00 24.99 240 ASP B C 1
ATOM 4483 O O . ASP B 1 256 ? 30.350 16.303 1.474 1.00 25.44 240 ASP B O 1
ATOM 4488 N N . VAL B 1 257 ? 31.952 16.021 3.043 1.00 24.60 241 VAL B N 1
ATOM 4489 C CA . VAL B 1 257 ? 31.091 15.399 4.053 1.00 24.98 241 VAL B CA 1
ATOM 4490 C C . VAL B 1 257 ? 31.428 15.973 5.411 1.00 24.17 241 VAL B C 1
ATOM 4491 O O . VAL B 1 257 ? 32.606 16.046 5.776 1.00 25.53 241 VAL B O 1
ATOM 4495 N N . ILE B 1 258 ? 30.408 16.371 6.154 1.00 23.64 242 ILE B N 1
ATOM 4496 C CA . ILE B 1 258 ? 30.572 16.758 7.538 1.00 24.08 242 ILE B CA 1
ATOM 4497 C C . ILE B 1 258 ? 29.614 15.927 8.373 1.00 24.10 242 ILE B C 1
ATOM 4498 O O . ILE B 1 258 ? 28.423 15.862 8.060 1.00 25.28 242 ILE B O 1
ATOM 4503 N N . THR B 1 259 ? 30.139 15.321 9.421 1.00 24.20 243 THR B N 1
ATOM 4504 C CA . THR B 1 259 ? 29.346 14.629 10.418 1.00 25.85 243 THR B CA 1
ATOM 4505 C C . THR B 1 259 ? 29.298 15.451 11.717 1.00 27.93 243 THR B C 1
ATOM 4506 O O . THR B 1 259 ? 30.290 16.101 12.101 1.00 27.09 243 THR B O 1
ATOM 4510 N N . VAL B 1 260 ? 28.152 15.432 12.381 1.00 26.53 244 VAL B N 1
ATOM 4511 C CA . VAL B 1 260 ? 28.047 16.004 13.718 1.00 28.94 244 VAL B CA 1
ATOM 4512 C C . VAL B 1 260 ? 27.190 15.077 14.587 1.00 28.84 244 VAL B C 1
ATOM 4513 O O . VAL B 1 260 ? 25.972 14.954 14.403 1.00 29.30 244 VAL B O 1
ATOM 4517 N N . PHE B 1 261 ? 27.872 14.399 15.506 1.00 29.49 245 PHE B N 1
ATOM 4518 C CA . PHE B 1 261 ? 27.255 13.366 16.344 1.00 30.09 245 PHE B CA 1
ATOM 4519 C C . PHE B 1 261 ? 26.855 13.934 17.712 1.00 31.25 245 PHE B C 1
ATOM 4520 O O . PHE B 1 261 ? 27.681 14.037 18.609 1.00 31.92 245 PHE B O 1
ATOM 4528 N N . ASP B 1 262 ? 25.585 14.325 17.834 1.00 31.31 246 ASP B N 1
ATOM 4529 C CA . ASP B 1 262 ? 25.001 14.826 19.082 1.00 33.92 246 ASP B CA 1
ATOM 4530 C C . ASP B 1 262 ? 25.689 16.082 19.695 1.00 34.56 246 ASP B C 1
ATOM 4531 O O . ASP B 1 262 ? 25.587 16.303 20.899 1.00 39.89 246 ASP B O 1
ATOM 4536 N N . ALA B 1 263 ? 26.310 16.926 18.868 1.00 34.49 247 ALA B N 1
ATOM 4537 C CA . ALA B 1 263 ? 27.022 18.130 19.356 1.00 33.78 247 ALA B CA 1
ATOM 4538 C C . ALA B 1 263 ? 26.204 19.421 19.253 1.00 36.79 247 ALA B C 1
ATOM 4539 O O . ALA B 1 263 ? 26.450 20.361 19.995 1.00 39.94 247 ALA B O 1
ATOM 4541 N N . ILE B 1 264 ? 25.223 19.474 18.358 1.00 35.41 248 ILE B N 1
ATOM 4542 C CA . ILE B 1 264 ? 24.541 20.733 18.049 1.00 34.90 248 ILE B CA 1
ATOM 4543 C C . ILE B 1 264 ? 23.686 21.253 19.207 1.00 35.95 248 ILE B C 1
ATOM 4544 O O . ILE B 1 264 ? 23.715 22.446 19.519 1.00 31.83 248 ILE B O 1
ATOM 4549 N N . HIS B 1 265 ? 22.911 20.376 19.831 1.00 35.61 249 HIS B N 1
ATOM 4550 C CA . HIS B 1 265 ? 21.904 20.850 20.791 1.00 36.56 249 HIS B CA 1
ATOM 4551 C C . HIS B 1 265 ? 22.484 21.482 22.065 1.00 35.46 249 HIS B C 1
ATOM 4552 O O . HIS B 1 265 ? 21.790 22.303 22.663 1.00 35.63 249 HIS B O 1
ATOM 4559 N N . ASP B 1 266 ? 23.710 21.116 22.478 1.00 34.68 250 ASP B N 1
ATOM 4560 C CA . ASP B 1 266 ? 24.356 21.771 23.635 1.00 37.93 250 ASP B CA 1
ATOM 4561 C C . ASP B 1 266 ? 25.214 23.031 23.303 1.00 37.16 250 ASP B C 1
ATOM 4562 O O . ASP B 1 266 ? 25.816 23.623 24.201 1.00 34.45 250 ASP B O 1
ATOM 4567 N N . GLN B 1 267 ? 25.237 23.449 22.037 1.00 33.04 251 GLN B N 1
ATOM 4568 C CA . GLN B 1 267 ? 26.025 24.624 21.633 1.00 31.67 251 GLN B CA 1
ATOM 4569 C C . GLN B 1 267 ? 25.502 25.920 22.237 1.00 27.78 251 GLN B C 1
ATOM 4570 O O . GLN B 1 267 ? 24.299 26.077 22.451 1.00 27.27 251 GLN B O 1
ATOM 4576 N N . ALA B 1 268 ? 26.414 26.862 22.478 1.00 26.05 252 ALA B N 1
ATOM 4577 C CA . ALA B 1 268 ? 26.013 28.238 22.798 1.00 24.96 252 ALA B CA 1
ATOM 4578 C C . ALA B 1 268 ? 25.276 28.892 21.621 1.00 23.73 252 ALA B C 1
ATOM 4579 O O . ALA B 1 268 ? 24.263 29.556 21.818 1.00 25.56 252 ALA B O 1
ATOM 4581 N N . GLN B 1 269 ? 25.773 28.681 20.403 1.00 22.57 253 GLN B N 1
ATOM 4582 C CA . GLN B 1 269 ? 25.235 29.354 19.211 1.00 23.14 253 GLN B CA 1
ATOM 4583 C C . GLN B 1 269 ? 24.955 28.333 18.108 1.00 24.50 253 GLN B C 1
ATOM 4584 O O . GLN B 1 269 ? 25.635 28.321 17.063 1.00 22.92 253 GLN B O 1
ATOM 4590 N N . PRO B 1 270 ? 23.955 27.465 18.328 1.00 25.04 254 PRO B N 1
ATOM 4591 C CA . PRO B 1 270 ? 23.722 26.385 17.348 1.00 24.97 254 PRO B CA 1
ATOM 4592 C C . PRO B 1 270 ? 23.423 26.847 15.917 1.00 25.67 254 PRO B C 1
ATOM 4593 O O . PRO B 1 270 ? 23.889 26.213 14.956 1.00 25.40 254 PRO B O 1
ATOM 4597 N N . ALA B 1 271 ? 22.661 27.929 15.780 1.00 25.68 255 ALA B N 1
ATOM 4598 C CA . ALA B 1 271 ? 22.333 28.475 14.459 1.00 26.38 255 ALA B CA 1
ATOM 4599 C C . ALA B 1 271 ? 23.602 28.910 13.730 1.00 26.30 255 ALA B C 1
ATOM 4600 O O . ALA B 1 271 ? 23.780 28.605 12.546 1.00 23.82 255 ALA B O 1
ATOM 4602 N N . ARG B 1 272 ? 24.512 29.561 14.458 1.00 25.05 256 ARG B N 1
ATOM 4603 C CA . ARG B 1 272 ? 25.811 29.930 13.893 1.00 24.61 256 ARG B CA 1
ATOM 4604 C C . ARG B 1 272 ? 26.654 28.709 13.529 1.00 24.21 256 ARG B C 1
ATOM 4605 O O . ARG B 1 272 ? 27.298 28.704 12.488 1.00 22.70 256 ARG B O 1
ATOM 4613 N N . VAL B 1 273 ? 26.646 27.670 14.372 1.00 23.88 257 VAL B N 1
ATOM 4614 C CA . VAL B 1 273 ? 27.381 26.444 14.065 1.00 24.25 257 VAL B CA 1
ATOM 4615 C C . VAL B 1 273 ? 26.859 25.815 12.752 1.00 23.95 257 VAL B C 1
ATOM 4616 O O . VAL B 1 273 ? 27.651 25.405 11.900 1.00 23.87 257 VAL B O 1
ATOM 4620 N N . LEU B 1 274 ? 25.543 25.777 12.592 1.00 23.61 258 LEU B N 1
ATOM 4621 C CA . LEU B 1 274 ? 24.923 25.252 11.365 1.00 23.69 258 LEU B CA 1
ATOM 4622 C C . LEU B 1 274 ? 25.246 26.111 10.122 1.00 25.10 258 LEU B C 1
ATOM 4623 O O . LEU B 1 274 ? 25.522 25.559 9.032 1.00 23.34 258 LEU B O 1
ATOM 4628 N N . GLN B 1 275 ? 25.276 27.442 10.297 1.00 24.64 259 GLN B N 1
ATOM 4629 C CA . GLN B 1 275 ? 25.739 28.342 9.235 1.00 26.46 259 GLN B CA 1
ATOM 4630 C C . GLN B 1 275 ? 27.168 28.027 8.855 1.00 24.04 259 GLN B C 1
ATOM 4631 O O . GLN B 1 275 ? 27.468 28.007 7.667 1.00 24.77 259 GLN B O 1
ATOM 4637 N N . ASN B 1 276 ? 28.040 27.843 9.855 1.00 22.90 260 ASN B N 1
ATOM 4638 C CA . ASN B 1 276 ? 29.444 27.493 9.613 1.00 23.11 260 ASN B CA 1
ATOM 4639 C C . ASN B 1 276 ? 29.599 26.166 8.888 1.00 24.13 260 ASN B C 1
ATOM 4640 O O . ASN B 1 276 ? 30.465 26.012 8.035 1.00 22.56 260 ASN B O 1
ATOM 4645 N N . ILE B 1 277 ? 28.774 25.201 9.258 1.00 22.68 261 ILE B N 1
ATOM 4646 C CA . ILE B 1 277 ? 28.761 23.915 8.551 1.00 23.86 261 ILE B CA 1
ATOM 4647 C C . ILE B 1 277 ? 28.397 24.086 7.088 1.00 22.45 261 ILE B C 1
ATOM 4648 O O . ILE B 1 277 ? 29.073 23.529 6.223 1.00 24.57 261 ILE B O 1
ATOM 4653 N N . TYR B 1 278 ? 27.332 24.825 6.815 1.00 23.37 262 TYR B N 1
ATOM 4654 C CA . TYR B 1 278 ? 26.899 25.065 5.445 1.00 25.61 262 TYR B CA 1
ATOM 4655 C C . TYR B 1 278 ? 28.020 25.707 4.623 1.00 25.32 262 TYR B C 1
ATOM 4656 O O . TYR B 1 278 ? 28.308 25.273 3.507 1.00 23.51 262 TYR B O 1
ATOM 4665 N N A ARG B 1 279 ? 28.652 26.740 5.179 0.50 24.46 263 ARG B N 1
ATOM 4666 N N B ARG B 1 279 ? 28.639 26.739 5.195 0.50 24.28 263 ARG B N 1
ATOM 4667 C CA A ARG B 1 279 ? 29.761 27.412 4.497 0.50 23.98 263 ARG B CA 1
ATOM 4668 C CA B ARG B 1 279 ? 29.771 27.423 4.574 0.50 23.79 263 ARG B CA 1
ATOM 4669 C C A ARG B 1 279 ? 30.956 26.482 4.297 0.50 22.68 263 ARG B C 1
ATOM 4670 C C B ARG B 1 279 ? 30.941 26.485 4.310 0.50 22.52 263 ARG B C 1
ATOM 4671 O O A ARG B 1 279 ? 31.614 26.543 3.260 0.50 22.55 263 ARG B O 1
ATOM 4672 O O B ARG B 1 279 ? 31.566 26.548 3.253 0.50 22.46 263 ARG B O 1
ATOM 4687 N N . ALA B 1 280 ? 31.242 25.630 5.285 1.00 23.00 264 ALA B N 1
ATOM 4688 C CA . ALA B 1 280 ? 32.368 24.697 5.206 1.00 22.84 264 ALA B CA 1
ATOM 4689 C C . ALA B 1 280 ? 32.212 23.582 4.155 1.00 25.07 264 ALA B C 1
ATOM 4690 O O . ALA B 1 280 ? 33.219 23.022 3.687 1.00 25.10 264 ALA B O 1
ATOM 4692 N N . LEU B 1 281 ? 30.964 23.271 3.801 1.00 26.46 265 LEU B N 1
ATOM 4693 C CA . LEU B 1 281 ? 30.679 22.255 2.770 1.00 27.04 265 LEU B CA 1
ATOM 4694 C C . LEU B 1 281 ? 30.889 22.795 1.369 1.00 27.31 265 LEU B C 1
ATOM 4695 O O . LEU B 1 281 ? 30.497 23.927 1.050 1.00 26.82 265 LEU B O 1
ATOM 4700 N N . ARG B 1 282 ? 31.438 21.951 0.509 1.00 27.04 266 ARG B N 1
ATOM 4701 C CA . ARG B 1 282 ? 31.477 22.243 -0.910 1.00 28.22 266 ARG B CA 1
ATOM 4702 C C . ARG B 1 282 ? 30.062 22.109 -1.484 1.00 28.24 266 ARG B C 1
ATOM 4703 O O . ARG B 1 282 ? 29.242 21.391 -0.919 1.00 28.56 266 ARG B O 1
ATOM 4711 N N . PRO B 1 283 ? 29.757 22.836 -2.574 1.00 29.73 267 PRO B N 1
ATOM 4712 C CA . PRO B 1 283 ? 28.483 22.633 -3.291 1.00 28.55 267 PRO B CA 1
ATOM 4713 C C . PRO B 1 283 ? 28.313 21.142 -3.633 1.00 28.88 267 PRO B C 1
ATOM 4714 O O . PRO B 1 283 ? 29.287 20.508 -3.986 1.00 28.96 267 PRO B O 1
ATOM 4718 N N . GLY B 1 284 ? 27.118 20.587 -3.450 1.00 29.11 268 GLY B N 1
ATOM 4719 C CA . GLY B 1 284 ? 26.890 19.141 -3.622 1.00 29.87 268 GLY B CA 1
ATOM 4720 C C . GLY B 1 284 ? 27.280 18.284 -2.417 1.00 30.41 268 GLY B C 1
ATOM 4721 O O . GLY B 1 284 ? 27.061 17.080 -2.433 1.00 31.71 268 GLY B O 1
ATOM 4722 N N . GLY B 1 285 ? 27.833 18.886 -1.365 1.00 28.03 269 GLY B N 1
ATOM 4723 C CA . GLY B 1 285 ? 28.257 18.136 -0.182 1.00 28.98 269 GLY B CA 1
ATOM 4724 C C . GLY B 1 285 ? 27.094 17.760 0.726 1.00 26.33 269 GLY B C 1
ATOM 4725 O O . GLY B 1 285 ? 25.952 18.146 0.490 1.00 27.39 269 GLY B O 1
ATOM 4726 N N . VAL B 1 286 ? 27.403 17.021 1.779 1.00 25.42 270 VAL B N 1
ATOM 4727 C CA . VAL B 1 286 ? 26.386 16.501 2.690 1.00 25.80 270 VAL B CA 1
ATOM 4728 C C . VAL B 1 286 ? 26.784 16.625 4.148 1.00 24.13 270 VAL B C 1
ATOM 4729 O O . VAL B 1 286 ? 27.916 16.339 4.519 1.00 24.11 270 VAL B O 1
ATOM 4733 N N . LEU B 1 287 ? 25.817 17.055 4.956 1.00 24.99 271 LEU B N 1
ATOM 4734 C CA . LEU B 1 287 ? 25.918 17.041 6.403 1.00 24.67 271 LEU B CA 1
ATOM 4735 C C . LEU B 1 287 ? 25.089 15.864 6.912 1.00 24.86 271 LEU B C 1
ATOM 4736 O O . LEU B 1 287 ? 23.896 15.764 6.577 1.00 23.16 271 LEU B O 1
ATOM 4741 N N . LEU B 1 288 ? 25.719 15.021 7.720 1.00 23.86 272 LEU B N 1
ATOM 4742 C CA . LEU B 1 288 ? 25.008 14.033 8.535 1.00 25.31 272 LEU B CA 1
ATOM 4743 C C . LEU B 1 288 ? 25.031 14.506 9.978 1.00 24.52 272 LEU B C 1
ATOM 4744 O O . LEU B 1 288 ? 26.066 14.430 10.648 1.00 24.62 272 LEU B O 1
ATOM 4749 N N . MET B 1 289 ? 23.890 14.994 10.434 1.00 24.74 273 MET B N 1
ATOM 4750 C CA . MET B 1 289 ? 23.730 15.491 11.789 1.00 26.63 273 MET B CA 1
ATOM 4751 C C . MET B 1 289 ? 22.901 14.473 12.549 1.00 26.69 273 MET B C 1
ATOM 4752 O O . MET B 1 289 ? 21.741 14.250 12.229 1.00 24.54 273 MET B O 1
ATOM 4757 N N . VAL B 1 290 ? 23.514 13.883 13.560 1.00 27.47 274 VAL B N 1
ATOM 4758 C CA . VAL B 1 290 ? 22.827 12.921 14.413 1.00 28.34 274 VAL B CA 1
ATOM 4759 C C . VAL B 1 290 ? 22.427 13.650 15.680 1.00 29.57 274 VAL B C 1
ATOM 4760 O O . VAL B 1 290 ? 23.282 14.224 16.383 1.00 29.26 274 VAL B O 1
ATOM 4764 N N . ASP B 1 291 ? 21.093 13.681 15.939 1.00 30.29 275 ASP B N 1
ATOM 4765 C CA . ASP B 1 291 ? 20.636 14.310 17.173 1.00 31.03 275 ASP B CA 1
ATOM 4766 C C . ASP B 1 291 ? 19.327 13.704 17.681 1.00 32.21 275 ASP B C 1
ATOM 4767 O O . ASP B 1 291 ? 18.645 12.931 16.978 1.00 31.43 275 ASP B O 1
ATOM 4772 N N . ILE B 1 292 ? 19.020 14.101 18.930 1.00 29.81 276 ILE B N 1
ATOM 4773 C CA . ILE B 1 292 ? 18.102 13.350 19.778 1.00 29.83 276 ILE B CA 1
ATOM 4774 C C . ILE B 1 292 ? 16.712 13.278 19.163 1.00 29.15 276 ILE B C 1
ATOM 4775 O O . ILE B 1 292 ? 16.148 14.281 18.726 1.00 27.84 276 ILE B O 1
ATOM 4780 N N . LYS B 1 293 ? 16.188 12.056 19.119 1.00 30.54 277 LYS B N 1
ATOM 4781 C CA . LYS B 1 293 ? 14.858 11.781 18.595 1.00 30.37 277 LYS B CA 1
ATOM 4782 C C . LYS B 1 293 ? 13.823 12.173 19.638 1.00 30.40 277 LYS B C 1
ATOM 4783 O O . LYS B 1 293 ? 13.728 11.556 20.705 1.00 30.31 277 LYS B O 1
ATOM 4789 N N . ALA B 1 294 ? 13.081 13.223 19.333 1.00 29.98 278 ALA B N 1
ATOM 4790 C CA . ALA B 1 294 ? 11.972 13.670 20.145 1.00 28.85 278 ALA B CA 1
ATOM 4791 C C . ALA B 1 294 ? 11.198 14.688 19.339 1.00 29.40 278 ALA B C 1
ATOM 4792 O O . ALA B 1 294 ? 11.664 15.128 18.279 1.00 28.50 278 ALA B O 1
ATOM 4794 N N . SER B 1 295 ? 10.026 15.055 19.849 1.00 28.40 279 SER B N 1
ATOM 4795 C CA . SER B 1 295 ? 9.213 16.119 19.281 1.00 28.54 279 SER B CA 1
ATOM 4796 C C . SER B 1 295 ? 9.589 17.425 19.926 1.00 29.25 279 SER B C 1
ATOM 4797 O O . SER B 1 295 ? 9.916 17.464 21.114 1.00 31.33 279 SER B O 1
ATOM 4800 N N . SER B 1 296 ? 9.517 18.502 19.153 1.00 28.98 280 SER B N 1
ATOM 4801 C CA . SER B 1 296 ? 9.598 19.850 19.707 1.00 29.73 280 SER B CA 1
ATOM 4802 C C . SER B 1 296 ? 8.343 20.237 20.501 1.00 30.39 280 SER B C 1
ATOM 4803 O O . SER B 1 296 ? 8.355 21.243 21.197 1.00 30.12 280 SER B O 1
ATOM 4806 N N . GLN B 1 297 ? 7.264 19.459 20.384 1.00 31.18 281 GLN B N 1
ATOM 4807 C CA . GLN B 1 297 ? 6.036 19.697 21.136 1.00 32.75 281 GLN B CA 1
ATOM 4808 C C . GLN B 1 297 ? 5.950 18.747 22.343 1.00 30.52 281 GLN B C 1
ATOM 4809 O O . GLN B 1 297 ? 5.890 17.522 22.182 1.00 30.74 281 GLN B O 1
ATOM 4815 N N . LEU B 1 298 ? 5.917 19.325 23.535 1.00 31.29 282 LEU B N 1
ATOM 4816 C CA . LEU B 1 298 ? 5.946 18.567 24.802 1.00 31.68 282 LEU B CA 1
ATOM 4817 C C . LEU B 1 298 ? 4.913 17.450 24.834 1.00 31.94 282 LEU B C 1
ATOM 4818 O O . LEU B 1 298 ? 5.229 16.308 25.183 1.00 30.60 282 LEU B O 1
ATOM 4823 N N . GLU B 1 299 ? 3.685 17.778 24.441 1.00 33.27 283 GLU B N 1
ATOM 4824 C CA . GLU B 1 299 ? 2.585 16.804 24.476 1.00 34.78 283 GLU B CA 1
ATOM 4825 C C . GLU B 1 299 ? 2.895 15.504 23.752 1.00 35.61 283 GLU B C 1
ATOM 4826 O O . GLU B 1 299 ? 2.445 14.441 24.192 1.00 35.29 283 GLU B O 1
ATOM 4832 N N . ASP B 1 300 ? 3.686 15.571 22.670 1.00 32.66 284 ASP B N 1
ATOM 4833 C CA . ASP B 1 300 ? 4.031 14.385 21.898 1.00 32.68 284 ASP B CA 1
ATOM 4834 C C . ASP B 1 300 ? 4.999 13.465 22.617 1.00 31.67 284 ASP B C 1
ATOM 4835 O O . ASP B 1 300 ? 5.070 12.285 22.290 1.00 33.43 284 ASP B O 1
ATOM 4840 N N . ASN B 1 301 ? 5.786 14.009 23.545 1.00 31.98 285 ASN B N 1
ATOM 4841 C CA . ASN B 1 301 ? 6.807 13.227 24.257 1.00 31.09 285 ASN B CA 1
ATOM 4842 C C . ASN B 1 301 ? 6.282 12.469 25.491 1.00 32.87 285 ASN B C 1
ATOM 4843 O O . ASN B 1 301 ? 6.945 11.530 25.961 1.00 31.22 285 ASN B O 1
ATOM 4848 N N . VAL B 1 302 ? 5.099 12.861 25.980 1.00 35.81 286 VAL B N 1
ATOM 4849 C CA . VAL B 1 302 ? 4.481 12.255 27.169 1.00 38.50 286 VAL B CA 1
ATOM 4850 C C . VAL B 1 302 ? 4.148 10.797 26.864 1.00 41.51 286 VAL B C 1
ATOM 4851 O O . VAL B 1 302 ? 3.459 10.514 25.891 1.00 43.49 286 VAL B O 1
ATOM 4855 N N . GLY B 1 303 ? 4.684 9.881 27.670 1.00 43.79 287 GLY B N 1
ATOM 4856 C CA . GLY B 1 303 ? 4.507 8.452 27.453 1.00 42.55 287 GLY B CA 1
ATOM 4857 C C . GLY B 1 303 ? 5.493 7.769 26.521 1.00 42.68 287 GLY B C 1
ATOM 4858 O O . GLY B 1 303 ? 5.389 6.561 26.324 1.00 45.57 287 GLY B O 1
ATOM 4859 N N . VAL B 1 304 ? 6.446 8.501 25.931 1.00 37.65 288 VAL B N 1
ATOM 4860 C CA . VAL B 1 304 ? 7.498 7.860 25.147 1.00 35.24 288 VAL B CA 1
ATOM 4861 C C . VAL B 1 304 ? 8.603 7.495 26.136 1.00 33.11 288 VAL B C 1
ATOM 4862 O O . VAL B 1 304 ? 8.996 8.345 26.944 1.00 31.02 288 VAL B O 1
ATOM 4866 N N . PRO B 1 305 ? 9.093 6.237 26.094 1.00 31.99 289 PRO B N 1
ATOM 4867 C CA . PRO B 1 305 ? 10.170 5.867 27.014 1.00 32.23 289 PRO B CA 1
ATOM 4868 C C . PRO B 1 305 ? 11.408 6.753 26.842 1.00 32.52 289 PRO B C 1
ATOM 4869 O O . PRO B 1 305 ? 11.723 7.191 25.712 1.00 30.54 289 PRO B O 1
ATOM 4873 N N . LEU B 1 306 ? 12.077 6.998 27.967 1.00 31.14 290 LEU B N 1
ATOM 4874 C CA . LEU B 1 306 ? 13.249 7.878 28.069 1.00 30.47 290 LEU B CA 1
ATOM 4875 C C . LEU B 1 306 ? 12.984 9.378 27.953 1.00 29.04 290 LEU B C 1
ATOM 4876 O O . LEU B 1 306 ? 13.923 10.160 28.097 1.00 27.92 290 LEU B O 1
ATOM 4881 N N . SER B 1 307 ? 11.733 9.813 27.765 1.00 28.39 291 SER B N 1
ATOM 4882 C CA . SER B 1 307 ? 11.452 11.243 27.711 1.00 28.84 291 SER B CA 1
ATOM 4883 C C . SER B 1 307 ? 11.842 11.979 28.993 1.00 29.23 291 SER B C 1
ATOM 4884 O O . SER B 1 307 ? 12.456 13.040 28.918 1.00 26.26 291 SER B O 1
ATOM 4887 N N . THR B 1 308 ? 11.489 11.438 30.158 1.00 27.05 292 THR B N 1
ATOM 4888 C CA . THR B 1 308 ? 11.800 12.117 31.416 1.00 26.67 292 THR B CA 1
ATOM 4889 C C . THR B 1 308 ? 13.312 12.183 31.637 1.00 26.72 292 THR B C 1
ATOM 4890 O O . THR B 1 308 ? 13.834 13.204 32.092 1.00 25.57 292 THR B O 1
ATOM 4894 N N . TYR B 1 309 ? 13.988 11.093 31.298 1.00 26.94 293 TYR B N 1
ATOM 4895 C CA . TYR B 1 309 ? 15.455 11.041 31.274 1.00 27.92 293 TYR B CA 1
ATOM 4896 C C . TYR B 1 309 ? 16.026 12.169 30.378 1.00 27.99 293 TYR B C 1
ATOM 4897 O O . TYR B 1 309 ? 16.943 12.873 30.792 1.00 25.45 293 TYR B O 1
ATOM 4906 N N . LEU B 1 310 ? 15.455 12.345 29.184 1.00 27.32 294 LEU B N 1
ATOM 4907 C CA . LEU B 1 310 ? 15.919 13.390 28.246 1.00 27.72 294 LEU B CA 1
ATOM 4908 C C . LEU B 1 310 ? 15.696 14.811 28.794 1.00 27.26 294 LEU B C 1
ATOM 4909 O O . LEU B 1 310 ? 16.621 15.629 28.760 1.00 25.87 294 LEU B O 1
ATOM 4914 N N . TYR B 1 311 ? 14.506 15.099 29.335 1.00 26.21 295 TYR B N 1
ATOM 4915 C CA . TYR B 1 311 ? 14.260 16.400 29.957 1.00 26.85 295 TYR B CA 1
ATOM 4916 C C . TYR B 1 311 ? 15.145 16.624 31.193 1.00 25.07 295 TYR B C 1
ATOM 4917 O O . TYR B 1 311 ? 15.576 17.755 31.445 1.00 25.17 295 TYR B O 1
ATOM 4926 N N . THR B 1 312 ? 15.418 15.569 31.957 1.00 24.80 296 THR B N 1
ATOM 4927 C CA . THR B 1 312 ? 16.219 15.712 33.189 1.00 25.23 296 THR B CA 1
ATOM 4928 C C . THR B 1 312 ? 17.685 15.950 32.856 1.00 25.00 296 THR B C 1
ATOM 4929 O O . THR B 1 312 ? 18.324 16.815 33.465 1.00 25.84 296 THR B O 1
ATOM 4933 N N . THR B 1 313 ? 18.225 15.185 31.913 1.00 25.94 297 THR B N 1
ATOM 4934 C CA . THR B 1 313 ? 19.605 15.401 31.455 1.00 26.86 297 THR B CA 1
ATOM 4935 C C . THR B 1 313 ? 19.760 16.756 30.752 1.00 26.13 297 THR B C 1
ATOM 4936 O O . THR B 1 313 ? 20.823 17.363 30.835 1.00 27.44 297 THR B O 1
ATOM 4940 N N . SER B 1 314 ? 18.708 17.226 30.085 1.00 24.59 298 SER B N 1
ATOM 4941 C CA . SER B 1 314 ? 18.702 18.554 29.490 1.00 25.49 298 SER B CA 1
ATOM 4942 C C . SER B 1 314 ? 18.810 19.621 30.577 1.00 25.59 298 SER B C 1
ATOM 4943 O O . SER B 1 314 ? 19.756 20.392 30.597 1.00 25.03 298 SER B O 1
ATOM 4946 N N . LEU B 1 315 ? 17.847 19.629 31.493 1.00 25.10 299 LEU B N 1
ATOM 4947 C CA . LEU B 1 315 ? 17.814 20.592 32.581 1.00 25.89 299 LEU B CA 1
ATOM 4948 C C . LEU B 1 315 ? 19.140 20.679 33.327 1.00 26.53 299 LEU B C 1
ATOM 4949 O O . LEU B 1 315 ? 19.616 21.771 33.647 1.00 27.49 299 LEU B O 1
ATOM 4954 N N . MET B 1 316 ? 19.710 19.513 33.622 1.00 26.93 300 MET B N 1
ATOM 4955 C CA . MET B 1 316 ? 20.829 19.417 34.532 1.00 27.15 300 MET B CA 1
ATOM 4956 C C . MET B 1 316 ? 22.164 19.293 33.832 1.00 26.78 300 MET B C 1
ATOM 4957 O O . MET B 1 316 ? 23.203 19.226 34.502 1.00 26.71 300 MET B O 1
ATOM 4962 N N . HIS B 1 317 ? 22.158 19.288 32.495 1.00 26.74 301 HIS B N 1
ATOM 4963 C CA . HIS B 1 317 ? 23.406 19.311 31.730 1.00 27.18 301 HIS B CA 1
ATOM 4964 C C . HIS B 1 317 ? 23.324 20.068 30.399 1.00 28.60 301 HIS B C 1
ATOM 4965 O O . HIS B 1 317 ? 23.862 21.159 30.286 1.00 25.80 301 HIS B O 1
ATOM 4980 N N . MET B 1 319 ? 21.171 21.753 28.535 1.00 26.82 303 MET B N 1
ATOM 4981 C CA . MET B 1 319 ? 20.647 23.112 28.544 1.00 26.90 303 MET B CA 1
ATOM 4982 C C . MET B 1 319 ? 21.533 24.058 29.362 1.00 25.99 303 MET B C 1
ATOM 4983 O O . MET B 1 319 ? 21.884 25.151 28.899 1.00 24.31 303 MET B O 1
ATOM 4988 N N . THR B 1 320 ? 21.899 23.632 30.564 1.00 25.49 304 THR B N 1
ATOM 4989 C CA . THR B 1 320 ? 22.601 24.511 31.500 1.00 26.12 304 THR B CA 1
ATOM 4990 C C . THR B 1 320 ? 24.015 24.864 31.039 1.00 26.12 304 THR B C 1
ATOM 4991 O O . THR B 1 320 ? 24.435 25.999 31.246 1.00 27.01 304 THR B O 1
ATOM 4995 N N . VAL B 1 321 ? 24.726 23.938 30.399 1.00 26.28 305 VAL B N 1
ATOM 4996 C CA . VAL B 1 321 ? 26.082 24.252 29.870 1.00 26.12 305 VAL B CA 1
ATOM 4997 C C . VAL B 1 321 ? 26.015 25.346 28.786 1.00 25.89 305 VAL B C 1
ATOM 4998 O O . VAL B 1 321 ? 26.873 26.229 28.745 1.00 26.90 305 VAL B O 1
ATOM 5002 N N . SER B 1 322 ? 24.976 25.312 27.951 1.00 25.49 306 SER B N 1
ATOM 5003 C CA . SER B 1 322 ? 24.766 26.330 26.925 1.00 25.03 306 SER B CA 1
ATOM 5004 C C . SER B 1 322 ? 24.414 27.674 27.567 1.00 25.12 306 SER B C 1
ATOM 5005 O O . SER B 1 322 ? 24.959 28.713 27.195 1.00 25.15 306 SER B O 1
ATOM 5008 N N . LEU B 1 323 ? 23.510 27.649 28.540 1.00 26.04 307 LEU B N 1
ATOM 5009 C CA . LEU B 1 323 ? 23.139 28.864 29.269 1.00 25.79 307 LEU B CA 1
ATOM 5010 C C . LEU B 1 323 ? 24.295 29.477 30.071 1.00 25.24 307 LEU B C 1
ATOM 5011 O O . LEU B 1 323 ? 24.337 30.694 30.241 1.00 25.85 307 LEU B O 1
ATOM 5016 N N . ALA B 1 324 ? 25.236 28.658 30.539 1.00 25.60 308 ALA B N 1
ATOM 5017 C CA . ALA B 1 324 ? 26.445 29.177 31.211 1.00 25.75 308 ALA B CA 1
ATOM 5018 C C . ALA B 1 324 ? 27.238 30.148 30.318 1.00 26.13 308 ALA B C 1
ATOM 5019 O O . ALA B 1 324 ? 27.834 31.098 30.818 1.00 25.00 308 ALA B O 1
ATOM 5021 N N . LEU B 1 325 ? 27.239 29.874 29.012 1.00 25.39 309 LEU B N 1
ATOM 5022 C CA . LEU B 1 325 ? 27.917 30.684 27.997 1.00 25.19 309 LEU B CA 1
ATOM 5023 C C . LEU B 1 325 ? 27.012 31.778 27.413 1.00 25.63 309 LEU B C 1
ATOM 5024 O O . LEU B 1 325 ? 27.318 32.336 26.354 1.00 26.78 309 LEU B O 1
ATOM 5029 N N . ASP B 1 326 ? 25.903 32.075 28.085 1.00 26.34 310 ASP B N 1
ATOM 5030 C CA . ASP B 1 326 ? 24.874 32.992 27.567 1.00 28.77 310 ASP B CA 1
ATOM 5031 C C . ASP B 1 326 ? 24.377 32.526 26.189 1.00 27.22 310 ASP B C 1
ATOM 5032 O O . ASP B 1 326 ? 24.200 33.323 25.255 1.00 26.82 310 ASP B O 1
ATOM 5037 N N . GLY B 1 327 ? 24.172 31.216 26.085 1.00 26.49 311 GLY B N 1
ATOM 5038 C CA . GLY B 1 327 ? 23.861 30.542 24.834 1.00 25.34 311 GLY B CA 1
ATOM 5039 C C . GLY B 1 327 ? 22.385 30.338 24.654 1.00 25.72 311 GLY B C 1
ATOM 5040 O O . GLY B 1 327 ? 21.574 30.828 25.449 1.00 24.74 311 GLY B O 1
ATOM 5041 N N . ALA B 1 328 ? 22.049 29.620 23.590 1.00 24.97 312 ALA B N 1
ATOM 5042 C CA . ALA B 1 328 ? 20.666 29.433 23.175 1.00 25.15 312 ALA B CA 1
ATOM 5043 C C . ALA B 1 328 ? 19.849 28.552 24.137 1.00 24.64 312 ALA B C 1
ATOM 5044 O O . ALA B 1 328 ? 18.640 28.721 24.222 1.00 25.46 312 ALA B O 1
ATOM 5046 N N . GLY B 1 329 ? 20.508 27.613 24.805 1.00 24.55 313 GLY B N 1
ATOM 5047 C CA . GLY B 1 329 ? 19.869 26.687 25.734 1.00 25.81 313 GLY B CA 1
ATOM 5048 C C . GLY B 1 329 ? 18.709 25.925 25.130 1.00 26.24 313 GLY B C 1
ATOM 5049 O O . GLY B 1 329 ? 17.638 25.824 25.743 1.00 27.57 313 GLY B O 1
ATOM 5050 N N . LEU B 1 330 ? 18.901 25.404 23.924 1.00 26.25 314 LEU B N 1
ATOM 5051 C CA . LEU B 1 330 ? 17.819 24.671 23.241 1.00 28.77 314 LEU B CA 1
ATOM 5052 C C . LEU B 1 330 ? 17.505 23.369 23.970 1.00 27.72 314 LEU B C 1
ATOM 5053 O O . LEU B 1 330 ? 16.347 22.953 24.009 1.00 27.07 314 LEU B O 1
ATOM 5058 N N . GLY B 1 331 ? 18.529 22.769 24.573 1.00 26.36 315 GLY B N 1
ATOM 5059 C CA . GLY B 1 331 ? 18.377 21.552 25.342 1.00 28.31 315 GLY B CA 1
ATOM 5060 C C . GLY B 1 331 ? 18.309 20.299 24.493 1.00 28.44 315 GLY B C 1
ATOM 5061 O O . GLY B 1 331 ? 18.196 20.351 23.257 1.00 27.51 315 GLY B O 1
ATOM 5062 N N . THR B 1 332 ? 18.369 19.172 25.191 1.00 28.00 316 THR B N 1
ATOM 5063 C CA . THR B 1 332 ? 18.347 17.838 24.608 1.00 27.76 316 THR B CA 1
ATOM 5064 C C . THR B 1 332 ? 17.078 17.541 23.794 1.00 27.43 316 THR B C 1
ATOM 5065 O O . THR B 1 332 ? 17.126 16.761 22.840 1.00 26.71 316 THR B O 1
ATOM 5069 N N . VAL B 1 333 ? 15.955 18.140 24.191 1.00 26.95 317 VAL B N 1
ATOM 5070 C CA . VAL B 1 333 ? 14.639 17.840 23.595 1.00 28.18 317 VAL B CA 1
ATOM 5071 C C . VAL B 1 333 ? 14.230 18.947 22.618 1.00 27.63 317 VAL B C 1
ATOM 5072 O O . VAL B 1 333 ? 13.038 19.212 22.417 1.00 29.70 317 VAL B O 1
ATOM 5076 N N . TRP B 1 334 ? 15.219 19.607 22.011 1.00 26.62 318 TRP B N 1
ATOM 5077 C CA . TRP B 1 334 ? 14.932 20.632 20.993 1.00 27.24 318 TRP B CA 1
ATOM 5078 C C . TRP B 1 334 ? 13.971 20.119 19.899 1.00 25.19 318 TRP B C 1
ATOM 5079 O O . TRP B 1 334 ? 13.036 20.822 19.491 1.00 25.11 318 TRP B O 1
ATOM 5090 N N . GLY B 1 335 ? 14.186 18.889 19.479 1.00 26.08 319 GLY B N 1
ATOM 5091 C CA . GLY B 1 335 ? 13.194 18.130 18.726 1.00 28.45 319 GLY B CA 1
ATOM 5092 C C . GLY B 1 335 ? 13.291 18.215 17.224 1.00 28.33 319 GLY B C 1
ATOM 5093 O O . GLY B 1 335 ? 13.950 19.103 16.667 1.00 27.24 319 GLY B O 1
ATOM 5094 N N . ARG B 1 336 ? 12.606 17.273 16.579 1.00 28.02 320 ARG B N 1
ATOM 5095 C CA . ARG B 1 336 ? 12.667 17.098 15.129 1.00 30.58 320 ARG B CA 1
ATOM 5096 C C . ARG B 1 336 ? 12.224 18.325 14.354 1.00 29.75 320 ARG B C 1
ATOM 5097 O O . ARG B 1 336 ? 12.882 18.707 13.386 1.00 30.34 320 ARG B O 1
ATOM 5105 N N . GLN B 1 337 ? 11.134 18.953 14.782 1.00 28.88 321 GLN B N 1
ATOM 5106 C CA . GLN B 1 337 ? 10.590 20.093 14.054 1.00 30.20 321 GLN B CA 1
ATOM 5107 C C . GLN B 1 337 ? 11.543 21.289 14.103 1.00 30.17 321 GLN B C 1
ATOM 5108 O O . GLN B 1 337 ? 11.773 21.953 13.086 1.00 30.65 321 GLN B O 1
ATOM 5114 N N . LEU B 1 338 ? 12.100 21.572 15.276 1.00 29.81 322 LEU B N 1
ATOM 5115 C CA . LEU B 1 338 ? 13.060 22.680 15.401 1.00 28.05 322 LEU B CA 1
ATOM 5116 C C . LEU B 1 338 ? 14.370 22.369 14.673 1.00 27.93 322 LEU B C 1
ATOM 5117 O O . LEU B 1 338 ? 14.926 23.240 13.999 1.00 29.20 322 LEU B O 1
ATOM 5122 N N . ALA B 1 339 ? 14.864 21.148 14.807 1.00 27.12 323 ALA B N 1
ATOM 5123 C CA . ALA B 1 339 ? 16.089 20.740 14.109 1.00 27.41 323 ALA B CA 1
ATOM 5124 C C . ALA B 1 339 ? 15.943 20.925 12.603 1.00 28.83 323 ALA B C 1
ATOM 5125 O O . ALA B 1 339 ? 16.845 21.439 11.941 1.00 27.99 323 ALA B O 1
ATOM 5127 N N . THR B 1 340 ? 14.796 20.513 12.059 1.00 28.04 324 THR B N 1
ATOM 5128 C CA . THR B 1 340 ? 14.600 20.588 10.622 1.00 29.84 324 THR B CA 1
ATOM 5129 C C . THR B 1 340 ? 14.444 22.029 10.165 1.00 29.33 324 THR B C 1
ATOM 5130 O O . THR B 1 340 ? 15.000 22.402 9.132 1.00 28.83 324 THR B O 1
ATOM 5134 N N . SER B 1 341 ? 13.738 22.851 10.933 1.00 28.70 325 SER B N 1
ATOM 5135 C CA . SER B 1 341 ? 13.577 24.254 10.562 1.00 30.43 325 SER B CA 1
ATOM 5136 C C . SER B 1 341 ? 14.914 25.026 10.682 1.00 29.70 325 SER B C 1
ATOM 5137 O O . SER B 1 341 ? 15.193 25.878 9.846 1.00 27.59 325 SER B O 1
ATOM 5140 N N . MET B 1 342 ? 15.746 24.690 11.674 1.00 27.02 326 MET B N 1
ATOM 5141 C CA . MET B 1 342 ? 17.081 25.308 11.797 1.00 27.74 326 MET B CA 1
ATOM 5142 C C . MET B 1 342 ? 18.049 24.899 10.684 1.00 27.44 326 MET B C 1
ATOM 5143 O O . MET B 1 342 ? 18.852 25.724 10.205 1.00 26.62 326 MET B O 1
ATOM 5148 N N . LEU B 1 343 ? 17.982 23.641 10.259 1.00 26.30 327 LEU B N 1
ATOM 5149 C CA . LEU B 1 343 ? 18.691 23.214 9.046 1.00 27.31 327 LEU B CA 1
ATOM 5150 C C . LEU B 1 343 ? 18.267 24.035 7.822 1.00 28.69 327 LEU B C 1
ATOM 5151 O O . LEU B 1 343 ? 19.128 24.461 7.041 1.00 27.64 327 LEU B O 1
ATOM 5156 N N . ALA B 1 344 ? 16.950 24.240 7.660 1.00 28.41 328 ALA B N 1
ATOM 5157 C CA . ALA B 1 344 ? 16.404 25.100 6.591 1.00 30.75 328 ALA B CA 1
ATOM 5158 C C . ALA B 1 344 ? 16.953 26.520 6.678 1.00 31.30 328 ALA B C 1
ATOM 5159 O O . ALA B 1 344 ? 17.446 27.052 5.666 1.00 30.64 328 ALA B O 1
ATOM 5161 N N . ASP B 1 345 ? 16.935 27.096 7.890 1.00 31.94 329 ASP B N 1
ATOM 5162 C CA . ASP B 1 345 ? 17.464 28.453 8.142 1.00 32.86 329 ASP B CA 1
ATOM 5163 C C . ASP B 1 345 ? 18.933 28.614 7.729 1.00 32.12 329 ASP B C 1
ATOM 5164 O O . ASP B 1 345 ? 19.333 29.685 7.269 1.00 30.81 329 ASP B O 1
ATOM 5169 N N . ALA B 1 346 ? 19.726 27.562 7.913 1.00 30.26 330 ALA B N 1
ATOM 5170 C CA . ALA B 1 346 ? 21.147 27.580 7.558 1.00 30.66 330 ALA B CA 1
ATOM 5171 C C . ALA B 1 346 ? 21.423 27.369 6.065 1.00 31.66 330 ALA B C 1
ATOM 5172 O O . ALA B 1 346 ? 22.578 27.417 5.657 1.00 33.79 330 ALA B O 1
ATOM 5174 N N . GLY B 1 347 ? 20.383 27.103 5.271 1.00 32.40 331 GLY B N 1
ATOM 5175 C CA . GLY B 1 347 ? 20.492 26.981 3.809 1.00 33.64 331 GLY B CA 1
ATOM 5176 C C . GLY B 1 347 ? 20.312 25.571 3.267 1.00 35.20 331 GLY B C 1
ATOM 5177 O O . GLY B 1 347 ? 20.349 25.365 2.051 1.00 35.64 331 GLY B O 1
ATOM 5178 N N . PHE B 1 348 ? 20.126 24.585 4.141 1.00 32.68 332 PHE B N 1
ATOM 5179 C CA . PHE B 1 348 ? 19.908 23.225 3.672 1.00 34.28 332 PHE B CA 1
ATOM 5180 C C . PHE B 1 348 ? 18.458 23.132 3.201 1.00 37.94 332 PHE B C 1
ATOM 5181 O O . PHE B 1 348 ? 17.559 23.089 4.012 1.00 41.29 332 PHE B O 1
ATOM 5189 N N . THR B 1 349 ? 18.242 23.167 1.890 1.00 44.85 333 THR B N 1
ATOM 5190 C CA . THR B 1 349 ? 16.898 22.992 1.301 1.00 46.10 333 THR B CA 1
ATOM 5191 C C . THR B 1 349 ? 16.548 21.529 1.023 1.00 47.68 333 THR B C 1
ATOM 5192 O O . THR B 1 349 ? 15.421 21.242 0.601 1.00 50.79 333 THR B O 1
ATOM 5196 N N . ASP B 1 350 ? 17.496 20.612 1.245 1.00 44.58 334 ASP B N 1
ATOM 5197 C CA . ASP B 1 350 ? 17.298 19.190 0.967 1.00 41.49 334 ASP B CA 1
ATOM 5198 C C . ASP B 1 350 ? 17.639 18.380 2.224 1.00 39.68 334 ASP B C 1
ATOM 5199 O O . ASP B 1 350 ? 18.818 18.109 2.481 1.00 38.10 334 ASP B O 1
ATOM 5204 N N . VAL B 1 351 ? 16.603 17.994 2.980 1.00 35.67 335 VAL B N 1
ATOM 5205 C CA . VAL B 1 351 ? 16.756 17.350 4.296 1.00 33.94 335 VAL B CA 1
ATOM 5206 C C . VAL B 1 351 ? 15.857 16.126 4.432 1.00 33.27 335 VAL B C 1
ATOM 5207 O O . VAL B 1 351 ? 14.662 16.205 4.181 1.00 31.92 335 VAL B O 1
ATOM 5211 N N . THR B 1 352 ? 16.441 15.016 4.867 1.00 33.76 336 THR B N 1
ATOM 5212 C CA . THR B 1 352 ? 15.690 13.802 5.176 1.00 35.74 336 THR B CA 1
ATOM 5213 C C . THR B 1 352 ? 16.093 13.351 6.572 1.00 34.54 336 THR B C 1
ATOM 5214 O O . THR B 1 352 ? 17.205 13.641 7.026 1.00 32.67 336 THR B O 1
ATOM 5218 N N . VAL B 1 353 ? 15.168 12.687 7.252 1.00 31.54 337 VAL B N 1
ATOM 5219 C CA . VAL B 1 353 ? 15.349 12.238 8.628 1.00 31.27 337 VAL B CA 1
ATOM 5220 C C . VAL B 1 353 ? 15.305 10.723 8.603 1.00 33.21 337 VAL B C 1
ATOM 5221 O O . VAL B 1 353 ? 14.292 10.150 8.211 1.00 35.04 337 VAL B O 1
ATOM 5225 N N . ALA B 1 354 ? 16.405 10.085 8.978 1.00 32.52 338 ALA B N 1
ATOM 5226 C CA . ALA B 1 354 ? 16.508 8.645 9.001 1.00 34.07 338 ALA B CA 1
ATOM 5227 C C . ALA B 1 354 ? 16.550 8.146 10.440 1.00 36.70 338 ALA B C 1
ATOM 5228 O O . ALA B 1 354 ? 16.813 8.906 11.382 1.00 34.61 338 ALA B O 1
ATOM 5230 N N . GLU B 1 355 ? 16.272 6.856 10.595 1.00 37.48 339 GLU B N 1
ATOM 5231 C CA . GLU B 1 355 ? 16.349 6.173 11.876 1.00 38.92 339 GLU B CA 1
ATOM 5232 C C . GLU B 1 355 ? 16.995 4.831 11.664 1.00 41.25 339 GLU B C 1
ATOM 5233 O O . GLU B 1 355 ? 16.865 4.257 10.581 1.00 43.55 339 GLU B O 1
ATOM 5239 N N . ILE B 1 356 ? 17.682 4.334 12.690 1.00 39.30 340 ILE B N 1
ATOM 5240 C CA . ILE B 1 356 ? 18.253 2.993 12.683 1.00 40.63 340 ILE B CA 1
ATOM 5241 C C . ILE B 1 356 ? 17.826 2.232 13.946 1.00 40.23 340 ILE B C 1
ATOM 5242 O O . ILE B 1 356 ? 17.602 2.838 14.996 1.00 33.88 340 ILE B O 1
ATOM 5247 N N . GLU B 1 357 ? 17.704 0.908 13.825 1.00 41.50 341 GLU B N 1
ATOM 5248 C CA . GLU B 1 357 ? 17.241 0.050 14.938 1.00 41.15 341 GLU B CA 1
ATOM 5249 C C . GLU B 1 357 ? 18.188 0.030 16.119 1.00 41.50 341 GLU B C 1
ATOM 5250 O O . GLU B 1 357 ? 17.746 -0.037 17.262 1.00 42.83 341 GLU B O 1
ATOM 5256 N N . SER B 1 358 ? 19.486 0.097 15.843 1.00 43.09 342 SER B N 1
ATOM 5257 C CA . SER B 1 358 ? 20.516 0.078 16.887 1.00 46.23 342 SER B CA 1
ATOM 5258 C C . SER B 1 358 ? 20.648 1.365 17.728 1.00 46.00 342 SER B C 1
ATOM 5259 O O . SER B 1 358 ? 21.450 1.399 18.672 1.00 48.51 342 SER B O 1
ATOM 5262 N N . ASP B 1 359 ? 19.874 2.407 17.402 1.00 43.40 343 ASP B N 1
ATOM 5263 C CA . ASP B 1 359 ? 19.960 3.701 18.091 1.00 40.01 343 ASP B CA 1
ATOM 5264 C C . ASP B 1 359 ? 18.585 4.367 18.198 1.00 39.90 343 ASP B C 1
ATOM 5265 O O . ASP B 1 359 ? 18.233 5.233 17.389 1.00 39.83 343 ASP B O 1
ATOM 5270 N N . VAL B 1 360 ? 17.833 3.972 19.223 1.00 38.60 344 VAL B N 1
ATOM 5271 C CA . VAL B 1 360 ? 16.479 4.496 19.471 1.00 38.70 344 VAL B CA 1
ATOM 5272 C C . VAL B 1 360 ? 16.463 5.968 19.921 1.00 35.90 344 VAL B C 1
ATOM 5273 O O . VAL B 1 360 ? 15.449 6.649 19.766 1.00 34.76 344 VAL B O 1
ATOM 5277 N N . LEU B 1 361 ? 17.573 6.452 20.475 1.00 33.70 345 LEU B N 1
ATOM 5278 C CA . LEU B 1 361 ? 17.625 7.822 21.002 1.00 34.67 345 LEU B CA 1
ATOM 5279 C C . LEU B 1 361 ? 17.812 8.918 19.953 1.00 32.61 345 LEU B C 1
ATOM 5280 O O . LEU B 1 361 ? 17.518 10.068 20.250 1.00 33.40 345 LEU B O 1
ATOM 5285 N N . ASN B 1 362 ? 18.281 8.586 18.752 1.00 32.12 346 ASN B N 1
ATOM 5286 C CA . ASN B 1 362 ? 18.670 9.622 17.784 1.00 30.60 346 ASN B CA 1
ATOM 5287 C C . ASN B 1 362 ? 17.996 9.547 16.439 1.00 29.92 346 ASN B C 1
ATOM 5288 O O . ASN B 1 362 ? 17.841 8.458 15.886 1.00 28.15 346 ASN B O 1
ATOM 5293 N N . ASN B 1 363 ? 17.633 10.723 15.919 1.00 27.06 347 ASN B N 1
ATOM 5294 C CA . ASN B 1 363 ? 17.358 10.907 14.499 1.00 27.43 347 ASN B CA 1
ATOM 5295 C C . ASN B 1 363 ? 18.654 11.160 13.727 1.00 27.87 347 ASN B C 1
ATOM 5296 O O . ASN B 1 363 ? 19.599 11.778 14.246 1.00 26.90 347 ASN B O 1
ATOM 5301 N N . TYR B 1 364 ? 18.663 10.693 12.478 1.00 27.37 348 TYR B N 1
ATOM 5302 C CA . TYR B 1 364 ? 19.790 10.828 11.564 1.00 28.08 348 TYR B CA 1
ATOM 5303 C C . TYR B 1 364 ? 19.387 11.794 10.456 1.00 29.84 348 TYR B C 1
ATOM 5304 O O . TYR B 1 364 ? 18.669 11.421 9.516 1.00 28.26 348 TYR B O 1
ATOM 5313 N N . TYR B 1 365 ? 19.790 13.062 10.605 1.00 28.24 349 TYR B N 1
ATOM 5314 C CA . TYR B 1 365 ? 19.395 14.114 9.667 1.00 27.24 349 TYR B CA 1
ATOM 5315 C C . TYR B 1 365 ? 20.411 14.162 8.540 1.00 27.77 349 TYR B C 1
ATOM 5316 O O . TYR B 1 365 ? 21.626 14.294 8.790 1.00 26.88 349 TYR B O 1
ATOM 5325 N N . ILE B 1 366 ? 19.921 14.028 7.310 1.00 26.26 350 ILE B N 1
ATOM 5326 C CA . ILE B 1 366 ? 20.784 14.025 6.125 1.00 28.73 350 ILE B CA 1
ATOM 5327 C C . ILE B 1 366 ? 20.473 15.294 5.364 1.00 27.83 350 ILE B C 1
ATOM 5328 O O . ILE B 1 366 ? 19.388 15.445 4.819 1.00 28.32 350 ILE B O 1
ATOM 5333 N N . ALA B 1 367 ? 21.430 16.216 5.348 1.00 28.91 351 ALA B N 1
ATOM 5334 C CA . ALA B 1 367 ? 21.203 17.572 4.842 1.00 27.41 351 ALA B CA 1
ATOM 5335 C C . ALA B 1 367 ? 22.185 17.836 3.718 1.00 28.72 351 ALA B C 1
ATOM 5336 O O . ALA B 1 367 ? 23.394 17.815 3.928 1.00 26.76 351 ALA B O 1
ATOM 5338 N N . ARG B 1 368 ? 21.661 18.078 2.523 1.00 29.81 352 ARG B N 1
ATOM 5339 C CA . ARG B 1 368 ? 22.503 18.227 1.342 1.00 33.04 352 ARG B CA 1
ATOM 5340 C C . ARG B 1 368 ? 22.565 19.692 0.939 1.00 33.70 352 ARG B C 1
ATOM 5341 O O . ARG B 1 368 ? 21.573 20.405 1.037 1.00 36.52 352 ARG B O 1
ATOM 5349 N N . LYS B 1 369 ? 23.748 20.127 0.519 1.00 33.13 353 LYS B N 1
ATOM 5350 C CA . LYS B 1 369 ? 23.970 21.463 -0.034 1.00 32.38 353 LYS B CA 1
ATOM 5351 C C . LYS B 1 369 ? 23.890 21.364 -1.550 1.00 33.68 353 LYS B C 1
ATOM 5352 O O . LYS B 1 369 ? 24.582 20.542 -2.135 1.00 30.49 353 LYS B O 1
ATOM 5358 N N . LEU B 1 370 ? 23.092 22.220 -2.180 1.00 38.45 354 LEU B N 1
ATOM 5359 C CA . LEU B 1 370 ? 22.891 22.165 -3.640 1.00 44.63 354 LEU B CA 1
ATOM 5360 C C . LEU B 1 370 ? 24.205 22.364 -4.404 1.00 41.66 354 LEU B C 1
ATOM 5361 O O . LEU B 1 370 ? 25.127 23.014 -3.903 1.00 35.81 354 LEU B O 1
ATOM 5366 N N . GLU B 1 371 ? 24.320 21.771 -5.594 1.00 40.64 355 GLU B N 1
ATOM 5367 C CA . GLU B 1 371 ? 25.561 21.904 -6.363 1.00 47.02 355 GLU B CA 1
ATOM 5368 C C . GLU B 1 371 ? 25.682 23.293 -7.023 1.00 47.00 355 GLU B C 1
ATOM 5369 O O . GLU B 1 371 ? 26.792 23.721 -7.319 1.00 45.41 355 GLU B O 1
ATOM 5375 N N . HIS B 1 372 ? 24.557 23.990 -7.213 1.00 52.88 356 HIS B N 1
ATOM 5376 C CA . HIS B 1 372 ? 24.524 25.346 -7.807 1.00 63.65 356 HIS B CA 1
ATOM 5377 C C . HIS B 1 372 ? 25.519 25.542 -8.957 1.00 62.52 356 HIS B C 1
ATOM 5378 O O . HIS B 1 372 ? 25.682 26.649 -9.466 1.00 68.54 356 HIS B O 1
ATOM 5385 N N . MET C 1 21 ? 6.801 -15.705 33.512 1.00 62.81 5 MET C N 1
ATOM 5386 C CA . MET C 1 21 ? 8.234 -15.507 33.121 1.00 64.71 5 MET C CA 1
ATOM 5387 C C . MET C 1 21 ? 8.423 -14.171 32.397 1.00 61.82 5 MET C C 1
ATOM 5388 O O . MET C 1 21 ? 7.800 -13.916 31.366 1.00 64.00 5 MET C O 1
ATOM 5393 N N . GLU C 1 22 ? 9.292 -13.330 32.952 1.00 57.25 6 GLU C N 1
ATOM 5394 C CA . GLU C 1 22 ? 9.638 -12.048 32.354 1.00 51.15 6 GLU C CA 1
ATOM 5395 C C . GLU C 1 22 ? 10.569 -12.269 31.155 1.00 50.00 6 GLU C C 1
ATOM 5396 O O . GLU C 1 22 ? 11.582 -12.958 31.263 1.00 46.36 6 GLU C O 1
ATOM 5402 N N . THR C 1 23 ? 10.220 -11.671 30.019 1.00 48.34 7 THR C N 1
ATOM 5403 C CA . THR C 1 23 ? 11.058 -11.724 28.816 1.00 50.61 7 THR C CA 1
ATOM 5404 C C . THR C 1 23 ? 12.125 -10.624 28.815 1.00 51.94 7 THR C C 1
ATOM 5405 O O . THR C 1 23 ? 12.020 -9.646 29.560 1.00 47.13 7 THR C O 1
ATOM 5409 N N . THR C 1 24 ? 13.129 -10.784 27.954 1.00 52.09 8 THR C N 1
ATOM 5410 C CA . THR C 1 24 ? 14.190 -9.782 27.768 1.00 53.26 8 THR C CA 1
ATOM 5411 C C . THR C 1 24 ? 13.617 -8.403 27.407 1.00 53.22 8 THR C C 1
ATOM 5412 O O . THR C 1 24 ? 14.082 -7.382 27.933 1.00 48.71 8 THR C O 1
ATOM 5416 N N . GLU C 1 25 ? 12.603 -8.386 26.536 1.00 51.27 9 GLU C N 1
ATOM 5417 C CA . GLU C 1 25 ? 11.898 -7.150 26.170 1.00 52.68 9 GLU C CA 1
ATOM 5418 C C . GLU C 1 25 ? 11.192 -6.515 27.361 1.00 50.71 9 GLU C C 1
ATOM 5419 O O . GLU C 1 25 ? 11.228 -5.288 27.533 1.00 48.53 9 GLU C O 1
ATOM 5425 N N . GLU C 1 26 ? 10.511 -7.349 28.145 1.00 46.51 10 GLU C N 1
ATOM 5426 C CA . GLU C 1 26 ? 9.787 -6.879 29.326 1.00 46.70 10 GLU C CA 1
ATOM 5427 C C . GLU C 1 26 ? 10.751 -6.324 30.377 1.00 40.75 10 GLU C C 1
ATOM 5428 O O . GLU C 1 26 ? 10.439 -5.331 31.034 1.00 38.84 10 GLU C O 1
ATOM 5434 N N . PHE C 1 27 ? 11.914 -6.954 30.523 1.00 36.93 11 PHE C N 1
ATOM 5435 C CA . PHE C 1 27 ? 12.906 -6.427 31.453 1.00 37.05 11 PHE C CA 1
ATOM 5436 C C . PHE C 1 27 ? 13.486 -5.117 30.936 1.00 36.94 11 PHE C C 1
ATOM 5437 O O . PHE C 1 27 ? 13.657 -4.171 31.703 1.00 33.20 11 PHE C O 1
ATOM 5445 N N . GLY C 1 28 ? 13.799 -5.086 29.638 1.00 37.53 12 GLY C N 1
ATOM 5446 C CA . GLY C 1 28 ? 14.235 -3.868 28.971 1.00 36.27 12 GLY C CA 1
ATOM 5447 C C . GLY C 1 28 ? 13.333 -2.699 29.275 1.00 34.99 12 GLY C C 1
ATOM 5448 O O . GLY C 1 28 ? 13.801 -1.670 29.751 1.00 33.96 12 GLY C O 1
ATOM 5449 N N . ASN C 1 29 ? 12.039 -2.880 29.020 1.00 34.63 13 ASN C N 1
ATOM 5450 C CA . ASN C 1 29 ? 11.030 -1.876 29.318 1.00 36.06 13 ASN C CA 1
ATOM 5451 C C . ASN C 1 29 ? 10.937 -1.484 30.795 1.00 35.18 13 ASN C C 1
ATOM 5452 O O . ASN C 1 29 ? 10.718 -0.308 31.111 1.00 33.37 13 ASN C O 1
ATOM 5457 N N . ARG C 1 30 ? 11.077 -2.466 31.687 1.00 33.61 14 ARG C N 1
ATOM 5458 C CA . ARG C 1 30 ? 11.019 -2.186 33.117 1.00 33.41 14 ARG C CA 1
ATOM 5459 C C . ARG C 1 30 ? 12.223 -1.339 33.557 1.00 31.12 14 ARG C C 1
ATOM 5460 O O . ARG C 1 30 ? 12.059 -0.375 34.312 1.00 32.74 14 ARG C O 1
ATOM 5468 N N . PHE C 1 31 ? 13.419 -1.693 33.101 1.00 30.61 15 PHE C N 1
ATOM 5469 C CA . PHE C 1 31 ? 14.599 -0.945 33.523 1.00 31.56 15 PHE C CA 1
ATOM 5470 C C . PHE C 1 31 ? 14.647 0.463 32.923 1.00 31.51 15 PHE C C 1
ATOM 5471 O O . PHE C 1 31 ? 15.028 1.400 33.612 1.00 28.52 15 PHE C O 1
ATOM 5479 N N . VAL C 1 32 ? 14.220 0.619 31.669 1.00 30.97 16 VAL C N 1
ATOM 5480 C CA . VAL C 1 32 ? 14.046 1.952 31.095 1.00 30.53 16 VAL C CA 1
ATOM 5481 C C . VAL C 1 32 ? 13.033 2.764 31.881 1.00 29.75 16 VAL C C 1
ATOM 5482 O O . VAL C 1 32 ? 13.252 3.944 32.108 1.00 28.86 16 VAL C O 1
ATOM 5486 N N . ALA C 1 33 ? 11.930 2.150 32.314 1.00 29.34 17 ALA C N 1
ATOM 5487 C CA . ALA C 1 33 ? 10.992 2.850 33.187 1.00 28.51 17 ALA C CA 1
ATOM 5488 C C . ALA C 1 33 ? 11.655 3.281 34.507 1.00 26.64 17 ALA C C 1
ATOM 5489 O O . ALA C 1 33 ? 11.353 4.350 35.014 1.00 26.75 17 ALA C O 1
ATOM 5491 N N . ALA C 1 34 ? 12.556 2.461 35.040 1.00 27.67 18 ALA C N 1
ATOM 5492 C CA . ALA C 1 34 ? 13.287 2.817 36.269 1.00 28.28 18 ALA C CA 1
ATOM 5493 C C . ALA C 1 34 ? 14.206 4.023 36.057 1.00 27.85 18 ALA C C 1
ATOM 5494 O O . ALA C 1 34 ? 14.323 4.873 36.929 1.00 27.72 18 ALA C O 1
ATOM 5496 N N . ILE C 1 35 ? 14.868 4.058 34.907 1.00 26.61 19 ILE C N 1
ATOM 5497 C CA . ILE C 1 35 ? 15.697 5.205 34.508 1.00 27.25 19 ILE C CA 1
ATOM 5498 C C . ILE C 1 35 ? 14.871 6.501 34.472 1.00 26.64 19 ILE C C 1
ATOM 5499 O O . ILE C 1 35 ? 15.283 7.527 35.040 1.00 25.80 19 ILE C O 1
ATOM 5504 N N . ASP C 1 36 ? 13.716 6.462 33.806 1.00 26.31 20 ASP C N 1
ATOM 5505 C CA . ASP C 1 36 ? 12.811 7.602 33.808 1.00 27.21 20 ASP C CA 1
ATOM 5506 C C . ASP C 1 36 ? 12.352 7.989 35.210 1.00 27.17 20 ASP C C 1
ATOM 5507 O O . ASP C 1 36 ? 12.275 9.179 35.519 1.00 26.92 20 ASP C O 1
ATOM 5512 N N . SER C 1 37 ? 12.053 6.994 36.054 1.00 27.78 21 SER C N 1
ATOM 5513 C CA . SER C 1 37 ? 11.637 7.254 37.438 1.00 27.75 21 SER C CA 1
ATOM 5514 C C . SER C 1 37 ? 12.734 7.906 38.271 1.00 26.68 21 SER C C 1
ATOM 5515 O O . SER C 1 37 ? 12.450 8.782 39.095 1.00 27.16 21 SER C O 1
ATOM 5518 N N . ALA C 1 38 ? 13.973 7.454 38.076 1.00 26.23 22 ALA C N 1
ATOM 5519 C CA . ALA C 1 38 ? 15.143 8.058 38.731 1.00 26.43 22 ALA C CA 1
ATOM 5520 C C . ALA C 1 38 ? 15.265 9.520 38.359 1.00 26.04 22 ALA C C 1
ATOM 5521 O O . ALA C 1 38 ? 15.492 10.357 39.213 1.00 27.16 22 ALA C O 1
ATOM 5523 N N . GLY C 1 39 ? 15.114 9.815 37.066 1.00 27.64 23 GLY C N 1
ATOM 5524 C CA . GLY C 1 39 ? 15.058 11.201 36.596 1.00 27.00 23 GLY C CA 1
ATOM 5525 C C . GLY C 1 39 ? 13.945 11.994 37.260 1.00 26.53 23 GLY C C 1
ATOM 5526 O O . GLY C 1 39 ? 14.158 13.110 37.749 1.00 24.29 23 GLY C O 1
ATOM 5527 N N . LEU C 1 40 ? 12.751 11.412 37.292 1.00 25.96 24 LEU C N 1
ATOM 5528 C CA . LEU C 1 40 ? 11.603 12.064 37.914 1.00 26.76 24 LEU C CA 1
ATOM 5529 C C . LEU C 1 40 ? 11.853 12.356 39.400 1.00 25.47 24 LEU C C 1
ATOM 5530 O O . LEU C 1 40 ? 11.509 13.436 39.882 1.00 24.82 24 LEU C O 1
ATOM 5535 N N . ALA C 1 41 ? 12.472 11.407 40.107 1.00 25.18 25 ALA C N 1
ATOM 5536 C CA . ALA C 1 41 ? 12.816 11.636 41.512 1.00 26.03 25 ALA C CA 1
ATOM 5537 C C . ALA C 1 41 ? 13.705 12.857 41.674 1.00 25.15 25 ALA C C 1
ATOM 5538 O O . ALA C 1 41 ? 13.486 13.676 42.552 1.00 25.04 25 ALA C O 1
ATOM 5540 N N . ILE C 1 42 ? 14.713 12.984 40.821 1.00 25.92 26 ILE C N 1
ATOM 5541 C CA . ILE C 1 42 ? 15.584 14.163 40.873 1.00 26.10 26 ILE C CA 1
ATOM 5542 C C . ILE C 1 42 ? 14.794 15.453 40.588 1.00 25.79 26 ILE C C 1
ATOM 5543 O O . ILE C 1 42 ? 14.961 16.463 41.287 1.00 25.49 26 ILE C O 1
ATOM 5548 N N . LEU C 1 43 ? 13.919 15.426 39.585 1.00 25.46 27 LEU C N 1
ATOM 5549 C CA . LEU C 1 43 ? 13.091 16.590 39.284 1.00 25.48 27 LEU C CA 1
ATOM 5550 C C . LEU C 1 43 ? 12.235 16.976 40.490 1.00 25.69 27 LEU C C 1
ATOM 5551 O O . LEU C 1 43 ? 12.107 18.157 40.823 1.00 24.88 27 LEU C O 1
ATOM 5556 N N . VAL C 1 44 ? 11.660 15.976 41.153 1.00 25.98 28 VAL C N 1
ATOM 5557 C CA . VAL C 1 44 ? 10.858 16.245 42.355 1.00 25.96 28 VAL C CA 1
ATOM 5558 C C . VAL C 1 44 ? 11.722 16.847 43.465 1.00 25.10 28 VAL C C 1
ATOM 5559 O O . VAL C 1 44 ? 11.294 17.796 44.097 1.00 27.44 28 VAL C O 1
ATOM 5563 N N . SER C 1 45 ? 12.936 16.334 43.673 1.00 25.77 29 SER C N 1
ATOM 5564 C CA . SER C 1 45 ? 13.888 16.959 44.604 1.00 25.72 29 SER C CA 1
ATOM 5565 C C . SER C 1 45 ? 14.162 18.436 44.291 1.00 28.30 29 SER C C 1
ATOM 5566 O O . SER C 1 45 ? 14.111 19.307 45.189 1.00 28.75 29 SER C O 1
ATOM 5569 N N . VAL C 1 46 ? 14.440 18.720 43.023 1.00 26.50 30 VAL C N 1
ATOM 5570 C CA . VAL C 1 46 ? 14.629 20.100 42.562 1.00 27.56 30 VAL C CA 1
ATOM 5571 C C . VAL C 1 46 ? 13.386 20.963 42.820 1.00 27.90 30 VAL C C 1
ATOM 5572 O O . VAL C 1 46 ? 13.504 22.082 43.308 1.00 28.49 30 VAL C O 1
ATOM 5576 N N . GLY C 1 47 ? 12.210 20.433 42.519 1.00 28.90 31 GLY C N 1
ATOM 5577 C CA . GLY C 1 47 ? 10.949 21.154 42.737 1.00 29.56 31 GLY C CA 1
ATOM 5578 C C . GLY C 1 47 ? 10.674 21.484 44.197 1.00 31.06 31 GLY C C 1
ATOM 5579 O O . GLY C 1 47 ? 10.022 22.484 44.503 1.00 29.55 31 GLY C O 1
ATOM 5580 N N . HIS C 1 48 ? 11.165 20.634 45.096 1.00 30.35 32 HIS C N 1
ATOM 5581 C CA . HIS C 1 48 ? 11.049 20.872 46.528 1.00 30.77 32 HIS C CA 1
ATOM 5582 C C . HIS C 1 48 ? 12.010 21.982 46.947 1.00 31.97 32 HIS C C 1
ATOM 5583 O O . HIS C 1 48 ? 11.608 22.972 47.550 1.00 31.41 32 HIS C O 1
ATOM 5590 N N . GLN C 1 49 ? 13.277 21.837 46.577 1.00 31.59 33 GLN C N 1
ATOM 5591 C CA . GLN C 1 49 ? 14.311 22.776 46.999 1.00 30.57 33 GLN C CA 1
ATOM 5592 C C . GLN C 1 49 ? 14.183 24.167 46.366 1.00 33.14 33 GLN C C 1
ATOM 5593 O O . GLN C 1 49 ? 14.663 25.142 46.939 1.00 35.40 33 GLN C O 1
ATOM 5599 N N . THR C 1 50 ? 13.534 24.252 45.202 1.00 32.74 34 THR C N 1
ATOM 5600 C CA . THR C 1 50 ? 13.297 25.533 44.549 1.00 33.14 34 THR C CA 1
ATOM 5601 C C . THR C 1 50 ? 12.026 26.222 45.016 1.00 34.73 34 THR C C 1
ATOM 5602 O O . THR C 1 50 ? 11.862 27.417 44.767 1.00 35.92 34 THR C O 1
ATOM 5606 N N . GLY C 1 51 ? 11.113 25.483 45.646 1.00 35.14 35 GLY C N 1
ATOM 5607 C CA . GLY C 1 51 ? 9.789 26.018 45.971 1.00 33.19 35 GLY C CA 1
ATOM 5608 C C . GLY C 1 51 ? 8.764 25.936 44.844 1.00 33.88 35 GLY C C 1
ATOM 5609 O O . GLY C 1 51 ? 7.628 26.386 45.022 1.00 34.28 35 GLY C O 1
ATOM 5610 N N . LEU C 1 52 ? 9.131 25.355 43.697 1.00 33.25 36 LEU C N 1
ATOM 5611 C CA . LEU C 1 52 ? 8.199 25.230 42.563 1.00 32.88 36 LEU C CA 1
ATOM 5612 C C . LEU C 1 52 ? 6.956 24.417 42.853 1.00 33.65 36 LEU C C 1
ATOM 5613 O O . LEU C 1 52 ? 5.869 24.751 42.363 1.00 32.89 36 LEU C O 1
ATOM 5618 N N . LEU C 1 53 ? 7.100 23.323 43.600 1.00 33.50 37 LEU C N 1
ATOM 5619 C CA . LEU C 1 53 ? 5.932 22.491 43.911 1.00 32.42 37 LEU C CA 1
ATOM 5620 C C . LEU C 1 53 ? 4.958 23.267 44.821 1.00 32.51 37 LEU C C 1
ATOM 5621 O O . LEU C 1 53 ? 3.755 23.242 44.599 1.00 33.64 37 LEU C O 1
ATOM 5626 N N . ASP C 1 54 ? 5.498 23.974 45.808 1.00 31.69 38 ASP C N 1
ATOM 5627 C CA . ASP C 1 54 ? 4.697 24.827 46.704 1.00 34.06 38 ASP C CA 1
ATOM 5628 C C . ASP C 1 54 ? 3.969 25.916 45.910 1.00 36.73 38 ASP C C 1
ATOM 5629 O O . ASP C 1 54 ? 2.764 26.120 46.086 1.00 36.47 38 ASP C O 1
ATOM 5634 N N . THR C 1 55 ? 4.706 26.583 45.018 1.00 36.77 39 THR C N 1
ATOM 5635 C CA . THR C 1 55 ? 4.151 27.624 44.149 1.00 35.79 39 THR C CA 1
ATOM 5636 C C . THR C 1 55 ? 3.001 27.083 43.315 1.00 36.37 39 THR C C 1
ATOM 5637 O O . THR C 1 55 ? 1.929 27.680 43.300 1.00 38.90 39 THR C O 1
ATOM 5641 N N . MET C 1 56 ? 3.192 25.942 42.653 1.00 35.86 40 MET C N 1
ATOM 5642 C CA . MET C 1 56 ? 2.133 25.365 41.801 1.00 36.80 40 MET C CA 1
ATOM 5643 C C . MET C 1 56 ? 0.889 24.901 42.584 1.00 40.17 40 MET C C 1
ATOM 5644 O O . MET C 1 56 ? -0.232 24.912 42.049 1.00 40.85 40 MET C O 1
ATOM 5649 N N . ALA C 1 57 ? 1.081 24.497 43.839 1.00 40.05 41 ALA C N 1
ATOM 5650 C CA . ALA C 1 57 ? -0.047 24.139 44.714 1.00 41.07 41 ALA C CA 1
ATOM 5651 C C . ALA C 1 57 ? -0.990 25.317 44.970 1.00 42.86 41 ALA C C 1
ATOM 5652 O O . ALA C 1 57 ? -2.186 25.109 45.165 1.00 45.25 41 ALA C O 1
ATOM 5654 N N . GLY C 1 58 ? -0.451 26.539 44.967 1.00 44.35 42 GLY C N 1
ATOM 5655 C CA . GLY C 1 58 ? -1.244 27.758 45.153 1.00 47.42 42 GLY C CA 1
ATOM 5656 C C . GLY C 1 58 ? -1.701 28.480 43.891 1.00 49.17 42 GLY C C 1
ATOM 5657 O O . GLY C 1 58 ? -2.246 29.580 43.995 1.00 50.68 42 GLY C O 1
ATOM 5658 N N . LEU C 1 59 ? -1.495 27.883 42.710 1.00 46.91 43 LEU C N 1
ATOM 5659 C CA . LEU C 1 59 ? -1.851 28.521 41.437 1.00 46.31 43 LEU C CA 1
ATOM 5660 C C . LEU C 1 59 ? -2.895 27.725 40.671 1.00 44.70 43 LEU C C 1
ATOM 5661 O O . LEU C 1 59 ? -2.952 26.500 40.786 1.00 44.06 43 LEU C O 1
ATOM 5666 N N . PRO C 1 60 ? -3.706 28.417 39.841 1.00 45.19 44 PRO C N 1
ATOM 5667 C CA . PRO C 1 60 ? -4.513 27.728 38.835 1.00 44.67 44 PRO C CA 1
ATOM 5668 C C . PRO C 1 60 ? -3.632 27.363 37.643 1.00 45.19 44 PRO C C 1
ATOM 5669 O O . PRO C 1 60 ? -2.480 27.806 37.595 1.00 42.20 44 PRO C O 1
ATOM 5673 N N . PRO C 1 61 ? -4.164 26.577 36.680 1.00 45.55 45 PRO C N 1
ATOM 5674 C CA . PRO C 1 61 ? -3.395 26.285 35.468 1.00 45.60 45 PRO C CA 1
ATOM 5675 C C . PRO C 1 61 ? -2.756 27.556 34.907 1.00 47.11 45 PRO C C 1
ATOM 5676 O O . PRO C 1 61 ? -3.443 28.563 34.730 1.00 47.29 45 PRO C O 1
ATOM 5680 N N . ALA C 1 62 ? -1.446 27.501 34.679 1.00 43.26 46 ALA C N 1
ATOM 5681 C CA . ALA C 1 62 ? -0.647 28.672 34.362 1.00 40.93 46 ALA C CA 1
ATOM 5682 C C . ALA C 1 62 ? 0.461 28.321 33.359 1.00 40.54 46 ALA C C 1
ATOM 5683 O O . ALA C 1 62 ? 0.843 27.150 33.221 1.00 38.62 46 ALA C O 1
ATOM 5685 N N . THR C 1 63 ? 0.956 29.343 32.658 1.00 39.01 47 THR C N 1
ATOM 5686 C CA . THR C 1 63 ? 2.032 29.171 31.685 1.00 39.51 47 THR C CA 1
ATOM 5687 C C . THR C 1 63 ? 3.363 29.013 32.417 1.00 37.60 47 THR C C 1
ATOM 5688 O O . THR C 1 63 ? 3.457 29.294 33.615 1.00 38.55 47 THR C O 1
ATOM 5692 N N . SER C 1 64 ? 4.389 28.577 31.689 1.00 36.90 48 SER C N 1
ATOM 5693 C CA . SER C 1 64 ? 5.728 28.459 32.261 1.00 37.06 48 SER C CA 1
ATOM 5694 C C . SER C 1 64 ? 6.197 29.802 32.813 1.00 37.42 48 SER C C 1
ATOM 5695 O O . SER C 1 64 ? 6.725 29.875 33.931 1.00 37.03 48 SER C O 1
ATOM 5698 N N . MET C 1 65 ? 5.979 30.867 32.036 1.00 38.26 49 MET C N 1
ATOM 5699 C CA . MET C 1 65 ? 6.319 32.222 32.466 1.00 39.09 49 MET C CA 1
ATOM 5700 C C . MET C 1 65 ? 5.559 32.652 33.733 1.00 38.04 49 MET C C 1
ATOM 5701 O O . MET C 1 65 ? 6.147 33.225 34.639 1.00 37.64 49 MET C O 1
ATOM 5706 N N . GLU C 1 66 ? 4.271 32.351 33.798 1.00 38.58 50 GLU C N 1
ATOM 5707 C CA . GLU C 1 66 ? 3.458 32.677 34.984 1.00 39.52 50 GLU C CA 1
ATOM 5708 C C . GLU C 1 66 ? 3.959 31.941 36.227 1.00 39.20 50 GLU C C 1
ATOM 5709 O O . GLU C 1 66 ? 4.081 32.531 37.305 1.00 38.10 50 GLU C O 1
ATOM 5715 N N . ILE C 1 67 ? 4.286 30.664 36.053 1.00 35.40 51 ILE C N 1
ATOM 5716 C CA . ILE C 1 67 ? 4.763 29.847 37.173 1.00 36.86 51 ILE C CA 1
ATOM 5717 C C . ILE C 1 67 ? 6.107 30.374 37.654 1.00 36.31 51 ILE C C 1
ATOM 5718 O O . ILE C 1 67 ? 6.298 30.580 38.847 1.00 34.57 51 ILE C O 1
ATOM 5723 N N . ALA C 1 68 ? 7.021 30.621 36.717 1.00 36.76 52 ALA C N 1
ATOM 5724 C CA . ALA C 1 68 ? 8.337 31.169 37.050 1.00 37.05 52 ALA C CA 1
ATOM 5725 C C . ALA C 1 68 ? 8.249 32.513 37.795 1.00 38.90 52 ALA C C 1
ATOM 5726 O O . ALA C 1 68 ? 8.971 32.736 38.770 1.00 39.45 52 ALA C O 1
ATOM 5728 N N . GLU C 1 69 ? 7.367 33.399 37.327 1.00 42.28 53 GLU C N 1
ATOM 5729 C CA . GLU C 1 69 ? 7.154 34.705 37.976 1.00 45.37 53 GLU C CA 1
ATOM 5730 C C . GLU C 1 69 ? 6.653 34.534 39.406 1.00 42.28 53 GLU C C 1
ATOM 5731 O O . GLU C 1 69 ? 7.195 35.144 40.319 1.00 41.64 53 GLU C O 1
ATOM 5737 N N . ALA C 1 70 ? 5.647 33.684 39.592 1.00 42.37 54 ALA C N 1
ATOM 5738 C CA . ALA C 1 70 ? 5.103 33.410 40.931 1.00 41.46 54 ALA C CA 1
ATOM 5739 C C . ALA C 1 70 ? 6.167 32.837 41.857 1.00 41.67 54 ALA C C 1
ATOM 5740 O O . ALA C 1 70 ? 6.232 33.210 43.028 1.00 41.96 54 ALA C O 1
ATOM 5742 N N . ALA C 1 71 ? 7.013 31.953 41.324 1.00 39.62 55 ALA C N 1
ATOM 5743 C CA . ALA C 1 71 ? 8.076 31.298 42.115 1.00 38.71 55 ALA C CA 1
ATOM 5744 C C . ALA C 1 71 ? 9.315 32.165 42.368 1.00 37.71 55 ALA C C 1
ATOM 5745 O O . ALA C 1 71 ? 10.146 31.822 43.205 1.00 36.60 55 ALA C O 1
ATOM 5747 N N . GLY C 1 72 ? 9.461 33.266 41.636 1.00 37.67 56 GLY C N 1
ATOM 5748 C CA . GLY C 1 72 ? 10.660 34.090 41.706 1.00 37.56 56 GLY C CA 1
ATOM 5749 C C . GLY C 1 72 ? 11.889 33.419 41.101 1.00 37.26 56 GLY C C 1
ATOM 5750 O O . GLY C 1 72 ? 13.004 33.617 41.591 1.00 37.56 56 GLY C O 1
ATOM 5751 N N . LEU C 1 73 ? 11.688 32.646 40.030 1.00 37.45 57 LEU C N 1
ATOM 5752 C CA . LEU C 1 73 ? 12.768 31.849 39.424 1.00 36.59 57 LEU C CA 1
ATOM 5753 C C . LEU C 1 73 ? 12.895 32.082 37.922 1.00 38.28 57 LEU C C 1
ATOM 5754 O O . LEU C 1 73 ? 11.996 32.651 37.292 1.00 35.50 57 LEU C O 1
ATOM 5759 N N . GLU C 1 74 ? 14.003 31.598 37.362 1.00 36.11 58 GLU C N 1
ATOM 5760 C CA . GLU C 1 74 ? 14.315 31.785 35.941 1.00 37.96 58 GLU C CA 1
ATOM 5761 C C . GLU C 1 74 ? 13.457 30.912 35.046 1.00 37.78 58 GLU C C 1
ATOM 5762 O O . GLU C 1 74 ? 13.505 29.677 35.145 1.00 36.44 58 GLU C O 1
ATOM 5768 N N . GLU C 1 75 ? 12.707 31.543 34.143 1.00 35.71 59 GLU C N 1
ATOM 5769 C CA . GLU C 1 75 ? 11.712 30.825 33.349 1.00 34.08 59 GLU C CA 1
ATOM 5770 C C . GLU C 1 75 ? 12.287 29.678 32.519 1.00 32.44 59 GLU C C 1
ATOM 5771 O O . GLU C 1 75 ? 11.622 28.660 32.357 1.00 31.90 59 GLU C O 1
ATOM 5777 N N . ARG C 1 76 ? 13.497 29.836 31.981 1.00 30.64 60 ARG C N 1
ATOM 5778 C CA . ARG C 1 76 ? 14.048 28.795 31.111 1.00 30.22 60 ARG C CA 1
ATOM 5779 C C . ARG C 1 76 ? 14.257 27.479 31.866 1.00 29.38 60 ARG C C 1
ATOM 5780 O O . ARG C 1 76 ? 13.988 26.407 31.323 1.00 30.73 60 ARG C O 1
ATOM 5788 N N . TYR C 1 77 ? 14.759 27.593 33.092 1.00 30.63 61 TYR C N 1
ATOM 5789 C CA . TYR C 1 77 ? 14.917 26.454 34.017 1.00 30.85 61 TYR C CA 1
ATOM 5790 C C . TYR C 1 77 ? 13.574 25.853 34.421 1.00 30.65 61 TYR C C 1
ATOM 5791 O O . TYR C 1 77 ? 13.395 24.636 34.368 1.00 30.65 61 TYR C O 1
ATOM 5800 N N . VAL C 1 78 ? 12.617 26.713 34.768 1.00 32.12 62 VAL C N 1
ATOM 5801 C CA . VAL C 1 78 ? 11.247 26.277 35.089 1.00 31.69 62 VAL C CA 1
ATOM 5802 C C . VAL C 1 78 ? 10.619 25.505 33.923 1.00 32.18 62 VAL C C 1
ATOM 5803 O O . VAL C 1 78 ? 10.038 24.442 34.119 1.00 31.30 62 VAL C O 1
ATOM 5807 N N . ARG C 1 79 ? 10.780 26.022 32.701 1.00 31.22 63 ARG C N 1
ATOM 5808 C CA . ARG C 1 79 ? 10.257 25.372 31.495 1.00 29.53 63 ARG C CA 1
ATOM 5809 C C . ARG C 1 79 ? 10.778 23.953 31.320 1.00 27.98 63 ARG C C 1
ATOM 5810 O O . ARG C 1 79 ? 9.992 23.040 31.077 1.00 27.98 63 ARG C O 1
ATOM 5818 N N . GLU C 1 80 ? 12.093 23.766 31.421 1.00 28.51 64 GLU C N 1
ATOM 5819 C CA . GLU C 1 80 ? 12.666 22.443 31.231 1.00 27.96 64 GLU C CA 1
ATOM 5820 C C . GLU C 1 80 ? 12.248 21.457 32.337 1.00 27.74 64 GLU C C 1
ATOM 5821 O O . GLU C 1 80 ? 11.914 20.307 32.042 1.00 25.74 64 GLU C O 1
ATOM 5827 N N . TRP C 1 81 ? 12.244 21.936 33.574 1.00 28.04 65 TRP C N 1
ATOM 5828 C CA . TRP C 1 81 ? 11.702 21.203 34.726 1.00 27.73 65 TRP C CA 1
ATOM 5829 C C . TRP C 1 81 ? 10.239 20.740 34.500 1.00 28.10 65 TRP C C 1
ATOM 5830 O O . TRP C 1 81 ? 9.935 19.549 34.625 1.00 27.11 65 TRP C O 1
ATOM 5841 N N . LEU C 1 82 ? 9.366 21.683 34.142 1.00 27.83 66 LEU C N 1
ATOM 5842 C CA . LEU C 1 82 ? 7.967 21.385 33.807 1.00 29.88 66 LEU C CA 1
ATOM 5843 C C . LEU C 1 82 ? 7.838 20.307 32.746 1.00 30.27 66 LEU C C 1
ATOM 5844 O O . LEU C 1 82 ? 6.950 19.444 32.840 1.00 31.45 66 LEU C O 1
ATOM 5849 N N . GLY C 1 83 ? 8.728 20.342 31.745 1.00 29.65 67 GLY C N 1
ATOM 5850 C CA . GLY C 1 83 ? 8.764 19.318 30.710 1.00 29.96 67 GLY C CA 1
ATOM 5851 C C . GLY C 1 83 ? 8.914 17.900 31.235 1.00 28.41 67 GLY C C 1
ATOM 5852 O O . GLY C 1 83 ? 8.145 17.004 30.899 1.00 28.03 67 GLY C O 1
ATOM 5853 N N . GLY C 1 84 ? 9.928 17.700 32.054 1.00 27.21 68 GLY C N 1
ATOM 5854 C CA . GLY C 1 84 ? 10.176 16.397 32.660 1.00 27.75 68 GLY C CA 1
ATOM 5855 C C . GLY C 1 84 ? 9.101 15.993 33.665 1.00 27.15 68 GLY C C 1
ATOM 5856 O O . GLY C 1 84 ? 8.738 14.821 33.750 1.00 28.26 68 GLY C O 1
ATOM 5857 N N . MET C 1 85 ? 8.590 16.958 34.412 1.00 27.70 69 MET C N 1
ATOM 5858 C CA . MET C 1 85 ? 7.490 16.703 35.362 1.00 28.36 69 MET C CA 1
ATOM 5859 C C . MET C 1 85 ? 6.203 16.292 34.638 1.00 31.16 69 MET C C 1
ATOM 5860 O O . MET C 1 85 ? 5.396 15.511 35.186 1.00 30.53 69 MET C O 1
ATOM 5865 N N . THR C 1 86 ? 6.016 16.812 33.418 1.00 31.28 70 THR C N 1
ATOM 5866 C CA . THR C 1 86 ? 4.882 16.439 32.562 1.00 30.36 70 THR C CA 1
ATOM 5867 C C . THR C 1 86 ? 5.059 15.069 31.942 1.00 31.06 70 THR C C 1
ATOM 5868 O O . THR C 1 86 ? 4.125 14.258 31.970 1.00 31.64 70 THR C O 1
ATOM 5872 N N . THR C 1 87 ? 6.240 14.772 31.391 1.00 31.75 71 THR C N 1
ATOM 5873 C CA . THR C 1 87 ? 6.479 13.439 30.844 1.00 30.72 71 THR C CA 1
ATOM 5874 C C . THR C 1 87 ? 6.473 12.356 31.933 1.00 31.31 71 THR C C 1
ATOM 5875 O O . THR C 1 87 ? 6.100 11.218 31.663 1.00 30.49 71 THR C O 1
ATOM 5879 N N . GLY C 1 88 ? 6.857 12.715 33.154 1.00 31.25 72 GLY C N 1
ATOM 5880 C CA . GLY C 1 88 ? 6.749 11.804 34.292 1.00 32.13 72 GLY C CA 1
ATOM 5881 C C . GLY C 1 88 ? 5.342 11.680 34.878 1.00 34.46 72 GLY C C 1
ATOM 5882 O O . GLY C 1 88 ? 5.145 10.925 35.829 1.00 33.16 72 GLY C O 1
ATOM 5883 N N . GLN C 1 89 ? 4.388 12.450 34.347 1.00 36.13 73 GLN C N 1
ATOM 5884 C CA . GLN C 1 89 ? 2.971 12.404 34.737 1.00 38.13 73 GLN C CA 1
ATOM 5885 C C . GLN C 1 89 ? 2.727 12.761 36.209 1.00 36.28 73 GLN C C 1
ATOM 5886 O O . GLN C 1 89 ? 1.981 12.088 36.934 1.00 34.87 73 GLN C O 1
ATOM 5892 N N . ILE C 1 90 ? 3.368 13.847 36.624 1.00 33.03 74 ILE C N 1
ATOM 5893 C CA . ILE C 1 90 ? 3.038 14.535 37.857 1.00 33.00 74 ILE C CA 1
ATOM 5894 C C . ILE C 1 90 ? 2.366 15.857 37.527 1.00 33.97 74 ILE C C 1
ATOM 5895 O O . ILE C 1 90 ? 1.277 16.148 38.030 1.00 32.36 74 ILE C O 1
ATOM 5900 N N . VAL C 1 91 ? 3.050 16.682 36.727 1.00 34.39 75 VAL C N 1
ATOM 5901 C CA . VAL C 1 91 ? 2.473 17.921 36.196 1.00 34.29 75 VAL C CA 1
ATOM 5902 C C . VAL C 1 91 ? 1.618 17.572 34.980 1.00 35.17 75 VAL C C 1
ATOM 5903 O O . VAL C 1 91 ? 1.949 16.671 34.225 1.00 35.28 75 VAL C O 1
ATOM 5907 N N . GLU C 1 92 ? 0.487 18.261 34.828 1.00 37.72 76 GLU C N 1
ATOM 5908 C CA . GLU C 1 92 ? -0.431 18.034 33.703 1.00 38.32 76 GLU C CA 1
ATOM 5909 C C . GLU C 1 92 ? -0.304 19.245 32.790 1.00 36.82 76 GLU C C 1
ATOM 5910 O O . GLU C 1 92 ? -0.251 20.373 33.278 1.00 35.45 76 GLU C O 1
ATOM 5916 N N . TYR C 1 93 ? -0.277 19.004 31.478 1.00 37.65 77 TYR C N 1
ATOM 5917 C CA . TYR C 1 93 ? -0.041 20.058 30.478 1.00 38.48 77 TYR C CA 1
ATOM 5918 C C . TYR C 1 93 ? -1.183 20.070 29.469 1.00 38.97 77 TYR C C 1
ATOM 5919 O O . TYR C 1 93 ? -1.565 19.021 28.964 1.00 38.98 77 TYR C O 1
ATOM 5928 N N . ASP C 1 94 ? -1.712 21.260 29.197 1.00 42.14 78 ASP C N 1
ATOM 5929 C CA . ASP C 1 94 ? -2.673 21.471 28.116 1.00 45.07 78 ASP C CA 1
ATOM 5930 C C . ASP C 1 94 ? -1.976 22.212 26.968 1.00 43.47 78 ASP C C 1
ATOM 5931 O O . ASP C 1 94 ? -1.639 23.393 27.099 1.00 46.15 78 ASP C O 1
ATOM 5936 N N . ALA C 1 95 ? -1.750 21.510 25.861 1.00 42.15 79 ALA C N 1
ATOM 5937 C CA . ALA C 1 95 ? -1.051 22.086 24.698 1.00 43.90 79 ALA C CA 1
ATOM 5938 C C . ALA C 1 95 ? -1.813 23.253 24.042 1.00 43.95 79 ALA C C 1
ATOM 5939 O O . ALA C 1 95 ? -1.191 24.181 23.540 1.00 44.09 79 ALA C O 1
ATOM 5941 N N . GLY C 1 96 ? -3.146 23.219 24.079 1.00 44.86 80 GLY C N 1
ATOM 5942 C CA . GLY C 1 96 ? -3.964 24.296 23.516 1.00 43.76 80 GLY C CA 1
ATOM 5943 C C . GLY C 1 96 ? -3.698 25.667 24.107 1.00 44.34 80 GLY C C 1
ATOM 5944 O O . GLY C 1 96 ? -3.586 26.642 23.377 1.00 44.27 80 GLY C O 1
ATOM 5945 N N . SER C 1 97 ? -3.588 25.733 25.431 1.00 45.52 81 SER C N 1
ATOM 5946 C CA . SER C 1 97 ? -3.339 26.984 26.154 1.00 44.39 81 SER C CA 1
ATOM 5947 C C . SER C 1 97 ? -1.890 27.152 26.643 1.00 43.32 81 SER C C 1
ATOM 5948 O O . SER C 1 97 ? -1.542 28.200 27.198 1.00 42.86 81 SER C O 1
ATOM 5951 N N . SER C 1 98 ? -1.053 26.133 26.442 1.00 43.05 82 SER C N 1
ATOM 5952 C CA . SER C 1 98 ? 0.302 26.097 27.001 1.00 43.21 82 SER C CA 1
ATOM 5953 C C . SER C 1 98 ? 0.309 26.316 28.522 1.00 40.73 82 SER C C 1
ATOM 5954 O O . SER C 1 98 ? 1.147 27.054 29.047 1.00 40.05 82 SER C O 1
ATOM 5957 N N . THR C 1 99 ? -0.636 25.681 29.220 1.00 38.70 83 THR C N 1
ATOM 5958 C CA . THR C 1 99 ? -0.730 25.801 30.679 1.00 38.31 83 THR C CA 1
ATOM 5959 C C . THR C 1 99 ? -0.417 24.486 31.378 1.00 35.26 83 THR C C 1
ATOM 5960 O O . THR C 1 99 ? -0.693 23.400 30.850 1.00 35.91 83 THR C O 1
ATOM 5964 N N . TYR C 1 100 ? 0.162 24.612 32.568 1.00 35.43 84 TYR C N 1
ATOM 5965 C CA . TYR C 1 100 ? 0.563 23.478 33.400 1.00 36.81 84 TYR C CA 1
ATOM 5966 C C . TYR C 1 100 ? -0.141 23.578 34.751 1.00 37.54 84 TYR C C 1
ATOM 5967 O O . TYR C 1 100 ? -0.352 24.671 35.262 1.00 38.73 84 TYR C O 1
ATOM 5976 N N . SER C 1 101 ? -0.440 22.428 35.338 1.00 39.30 85 SER C N 1
ATOM 5977 C CA . SER C 1 101 ? -1.062 22.363 36.660 1.00 39.59 85 SER C CA 1
ATOM 5978 C C . SER C 1 101 ? -0.510 21.179 37.439 1.00 38.15 85 SER C C 1
ATOM 5979 O O . SER C 1 101 ? -0.159 20.159 36.849 1.00 38.97 85 SER C O 1
ATOM 5982 N N . LEU C 1 102 ? -0.446 21.333 38.760 1.00 38.46 86 LEU C N 1
ATOM 5983 C CA . LEU C 1 102 ? -0.077 20.249 39.680 1.00 36.77 86 LEU C CA 1
ATOM 5984 C C . LEU C 1 102 ? -1.368 19.816 40.371 1.00 36.97 86 LEU C C 1
ATOM 5985 O O . LEU C 1 102 ? -1.844 20.542 41.234 1.00 35.86 86 LEU C O 1
ATOM 5990 N N . PRO C 1 103 ? -1.952 18.663 39.980 1.00 36.40 87 PRO C N 1
ATOM 5991 C CA . PRO C 1 103 ? -3.234 18.287 40.574 1.00 37.30 87 PRO C CA 1
ATOM 5992 C C . PRO C 1 103 ? -3.158 18.119 42.081 1.00 38.47 87 PRO C C 1
ATOM 5993 O O . PRO C 1 103 ? -2.121 17.691 42.604 1.00 36.14 87 PRO C O 1
ATOM 5997 N N . ALA C 1 104 ? -4.265 18.447 42.753 1.00 38.04 88 ALA C N 1
ATOM 5998 C CA . ALA C 1 104 ? -4.331 18.523 44.218 1.00 39.54 88 ALA C CA 1
ATOM 5999 C C . ALA C 1 104 ? -3.901 17.236 44.895 1.00 37.46 88 ALA C C 1
ATOM 6000 O O . ALA C 1 104 ? -3.187 17.277 45.899 1.00 38.89 88 ALA C O 1
ATOM 6002 N N . HIS C 1 105 ? -4.317 16.104 44.328 1.00 36.87 89 HIS C N 1
ATOM 6003 C CA . HIS C 1 105 ? -4.038 14.800 44.920 1.00 38.61 89 HIS C CA 1
ATOM 6004 C C . HIS C 1 105 ? -2.540 14.469 44.939 1.00 39.59 89 HIS C C 1
ATOM 6005 O O . HIS C 1 105 ? -2.081 13.696 45.795 1.00 37.03 89 HIS C O 1
ATOM 6012 N N . ARG C 1 106 ? -1.790 15.050 43.994 1.00 38.26 90 ARG C N 1
ATOM 6013 C CA . ARG C 1 106 ? -0.331 14.926 43.972 1.00 36.74 90 ARG C CA 1
ATOM 6014 C C . ARG C 1 106 ? 0.321 16.029 44.795 1.00 34.39 90 ARG C C 1
ATOM 6015 O O . ARG C 1 106 ? 1.276 15.773 45.523 1.00 33.57 90 ARG C O 1
ATOM 6023 N N . ALA C 1 107 ? -0.204 17.247 44.687 1.00 36.03 91 ALA C N 1
ATOM 6024 C CA . ALA C 1 107 ? 0.304 18.399 45.441 1.00 38.33 91 ALA C CA 1
ATOM 6025 C C . ALA C 1 107 ? 0.301 18.163 46.951 1.00 38.67 91 ALA C C 1
ATOM 6026 O O . ALA C 1 107 ? 1.222 18.598 47.647 1.00 36.37 91 ALA C O 1
ATOM 6028 N N . GLY C 1 108 ? -0.739 17.474 47.432 1.00 39.58 92 GLY C N 1
ATOM 6029 C CA . GLY C 1 108 ? -0.893 17.127 48.845 1.00 41.66 92 GLY C CA 1
ATOM 6030 C C . GLY C 1 108 ? 0.269 16.382 49.486 1.00 42.45 92 GLY C C 1
ATOM 6031 O O . GLY C 1 108 ? 0.493 16.519 50.680 1.00 47.21 92 GLY C O 1
ATOM 6032 N N . MET C 1 109 ? 1.020 15.603 48.716 1.00 42.10 93 MET C N 1
ATOM 6033 C CA . MET C 1 109 ? 2.144 14.848 49.292 1.00 44.36 93 MET C CA 1
ATOM 6034 C C . MET C 1 109 ? 3.508 15.228 48.716 1.00 41.16 93 MET C C 1
ATOM 6035 O O . MET C 1 109 ? 4.482 14.484 48.882 1.00 40.05 93 MET C O 1
ATOM 6040 N N . LEU C 1 110 ? 3.571 16.395 48.074 1.00 37.94 94 LEU C N 1
ATOM 6041 C CA . LEU C 1 110 ? 4.799 16.883 47.456 1.00 37.10 94 LEU C CA 1
ATOM 6042 C C . LEU C 1 110 ? 5.166 18.291 47.911 1.00 36.49 94 LEU C C 1
ATOM 6043 O O . LEU C 1 110 ? 6.102 18.872 47.378 1.00 35.68 94 LEU C O 1
ATOM 6048 N N . THR C 1 111 ? 4.478 18.815 48.931 1.00 35.47 95 THR C N 1
ATOM 6049 C CA . THR C 1 111 ? 4.602 20.220 49.325 1.00 36.78 95 THR C CA 1
ATOM 6050 C C . THR C 1 111 ? 4.818 20.384 50.822 1.00 36.18 95 THR C C 1
ATOM 6051 O O . THR C 1 111 ? 4.464 19.500 51.603 1.00 35.58 95 THR C O 1
ATOM 6055 N N . ARG C 1 112 ? 5.392 21.522 51.203 1.00 36.54 96 ARG C N 1
ATOM 6056 C CA . ARG C 1 112 ? 5.706 21.823 52.606 1.00 38.08 96 ARG C CA 1
ATOM 6057 C C . ARG C 1 112 ? 4.466 21.914 53.494 1.00 40.19 96 ARG C C 1
ATOM 6058 O O . ARG C 1 112 ? 4.573 21.736 54.707 1.00 40.68 96 ARG C O 1
ATOM 6066 N N . ALA C 1 113 ? 3.304 22.178 52.893 1.00 40.52 97 ALA C N 1
ATOM 6067 C CA . ALA C 1 113 ? 2.009 22.066 53.588 1.00 43.96 97 ALA C CA 1
ATOM 6068 C C . ALA C 1 113 ? 1.786 20.705 54.265 1.00 43.36 97 ALA C C 1
ATOM 6069 O O . ALA C 1 113 ? 1.125 20.626 55.304 1.00 44.45 97 ALA C O 1
ATOM 6071 N N . ALA C 1 114 ? 2.350 19.647 53.690 1.00 42.11 98 ALA C N 1
ATOM 6072 C CA . ALA C 1 114 ? 2.246 18.299 54.242 1.00 40.30 98 ALA C CA 1
ATOM 6073 C C . ALA C 1 114 ? 3.244 17.979 55.370 1.00 40.70 98 ALA C C 1
ATOM 6074 O O . ALA C 1 114 ? 3.232 16.871 55.899 1.00 38.11 98 ALA C O 1
ATOM 6076 N N . GLY C 1 115 ? 4.127 18.909 55.717 1.00 39.33 99 GLY C N 1
ATOM 6077 C CA . GLY C 1 115 ? 5.092 18.670 56.784 1.00 39.33 99 GLY C CA 1
ATOM 6078 C C . GLY C 1 115 ? 5.892 17.385 56.597 1.00 39.31 99 GLY C C 1
ATOM 6079 O O . GLY C 1 115 ? 6.476 17.164 55.522 1.00 36.71 99 GLY C O 1
ATOM 6080 N N . PRO C 1 116 ? 5.938 16.520 57.639 1.00 38.23 100 PRO C N 1
ATOM 6081 C CA . PRO C 1 116 ? 6.720 15.284 57.496 1.00 36.94 100 PRO C CA 1
ATOM 6082 C C . PRO C 1 116 ? 6.090 14.224 56.564 1.00 36.49 100 PRO C C 1
ATOM 6083 O O . PRO C 1 116 ? 6.738 13.218 56.271 1.00 37.07 100 PRO C O 1
ATOM 6087 N N . ASP C 1 117 ? 4.860 14.447 56.090 1.00 35.91 101 ASP C N 1
ATOM 6088 C CA . ASP C 1 117 ? 4.280 13.595 55.046 1.00 37.15 101 ASP C CA 1
ATOM 6089 C C . ASP C 1 117 ? 4.632 14.047 53.619 1.00 35.13 101 ASP C C 1
ATOM 6090 O O . ASP C 1 117 ? 4.160 13.444 52.656 1.00 36.53 101 ASP C O 1
ATOM 6095 N N . ASN C 1 118 ? 5.461 15.085 53.491 1.00 34.48 102 ASN C N 1
ATOM 6096 C CA . ASN C 1 118 ? 5.940 15.543 52.182 1.00 32.63 102 ASN C CA 1
ATOM 6097 C C . ASN C 1 118 ? 6.938 14.555 51.611 1.00 31.16 102 ASN C C 1
ATOM 6098 O O . ASN C 1 118 ? 8.100 14.540 52.014 1.00 30.54 102 ASN C O 1
ATOM 6103 N N . LEU C 1 119 ? 6.483 13.741 50.665 1.00 31.41 103 LEU C N 1
ATOM 6104 C CA . LEU C 1 119 ? 7.346 12.741 50.030 1.00 32.24 103 LEU C CA 1
ATOM 6105 C C . LEU C 1 119 ? 8.459 13.339 49.164 1.00 31.96 103 LEU C C 1
ATOM 6106 O O . LEU C 1 119 ? 9.461 12.669 48.905 1.00 30.38 103 LEU C O 1
ATOM 6111 N N . ALA C 1 120 ? 8.295 14.591 48.720 1.00 32.70 104 ALA C N 1
ATOM 6112 C CA . ALA C 1 120 ? 9.346 15.248 47.932 1.00 32.87 104 ALA C CA 1
ATOM 6113 C C . ALA C 1 120 ? 10.648 15.381 48.722 1.00 33.91 104 ALA C C 1
ATOM 6114 O O . ALA C 1 120 ? 11.739 15.394 48.139 1.00 32.54 104 ALA C O 1
ATOM 6116 N N . VAL C 1 121 ? 10.535 15.440 50.050 1.00 32.71 105 VAL C N 1
ATOM 6117 C CA . VAL C 1 121 ? 11.700 15.520 50.920 1.00 34.60 105 VAL C CA 1
ATOM 6118 C C . VAL C 1 121 ? 12.613 14.308 50.715 1.00 33.24 105 VAL C C 1
ATOM 6119 O O . VAL C 1 121 ? 13.831 14.465 50.643 1.00 32.27 105 VAL C O 1
ATOM 6123 N N . ILE C 1 122 ? 12.014 13.121 50.592 1.00 32.54 106 ILE C N 1
ATOM 6124 C CA . ILE C 1 122 ? 12.747 11.854 50.422 1.00 34.47 106 ILE C CA 1
ATOM 6125 C C . ILE C 1 122 ? 13.489 11.805 49.090 1.00 31.96 106 ILE C C 1
ATOM 6126 O O . ILE C 1 122 ? 14.584 11.232 49.002 1.00 29.71 106 ILE C O 1
ATOM 6131 N N . ALA C 1 123 ? 12.883 12.397 48.061 1.00 29.91 107 ALA C N 1
ATOM 6132 C CA . ALA C 1 123 ? 13.517 12.477 46.733 1.00 28.90 107 ALA C CA 1
ATOM 6133 C C . ALA C 1 123 ? 14.914 13.114 46.799 1.00 27.77 107 ALA C C 1
ATOM 6134 O O . ALA C 1 123 ? 15.812 12.742 46.038 1.00 27.58 107 ALA C O 1
ATOM 6136 N N . GLN C 1 124 ? 15.102 14.047 47.723 1.00 28.85 108 GLN C N 1
ATOM 6137 C CA . GLN C 1 124 ? 16.413 14.679 47.910 1.00 29.93 108 GLN C CA 1
ATOM 6138 C C . GLN C 1 124 ? 17.537 13.692 48.153 1.00 28.44 108 GLN C C 1
ATOM 6139 O O . GLN C 1 124 ? 18.683 13.956 47.788 1.00 27.88 108 GLN C O 1
ATOM 6145 N N . PHE C 1 125 ? 17.221 12.570 48.790 1.00 28.56 109 PHE C N 1
ATOM 6146 C CA . PHE C 1 125 ? 18.226 11.530 49.029 1.00 31.36 109 PHE C CA 1
ATOM 6147 C C . PHE C 1 125 ? 18.812 10.877 47.783 1.00 30.77 109 PHE C C 1
ATOM 6148 O O . PHE C 1 125 ? 19.925 10.381 47.823 1.00 30.66 109 PHE C O 1
ATOM 6156 N N . VAL C 1 126 ? 18.128 10.962 46.653 1.00 32.73 110 VAL C N 1
ATOM 6157 C CA . VAL C 1 126 ? 18.654 10.396 45.418 1.00 31.58 110 VAL C CA 1
ATOM 6158 C C . VAL C 1 126 ? 19.949 11.095 45.016 1.00 31.44 110 VAL C C 1
ATOM 6159 O O . VAL C 1 126 ? 20.939 10.419 44.740 1.00 31.17 110 VAL C O 1
ATOM 6163 N N . SER C 1 127 ? 19.943 12.425 44.998 1.00 31.36 111 SER C N 1
ATOM 6164 C CA . SER C 1 127 ? 21.146 13.190 44.667 1.00 32.15 111 SER C CA 1
ATOM 6165 C C . SER C 1 127 ? 22.162 13.097 45.783 1.00 31.04 111 SER C C 1
ATOM 6166 O O . SER C 1 127 ? 23.359 13.009 45.512 1.00 30.60 111 SER C O 1
ATOM 6169 N N . LEU C 1 128 ? 21.701 13.091 47.038 1.00 29.61 112 LEU C N 1
ATOM 6170 C CA . LEU C 1 128 ? 22.650 12.953 48.161 1.00 30.09 112 LEU C CA 1
ATOM 6171 C C . LEU C 1 128 ? 23.441 11.645 48.119 1.00 30.87 112 LEU C C 1
ATOM 6172 O O . LEU C 1 128 ? 24.642 11.642 48.391 1.00 29.44 112 LEU C O 1
ATOM 6177 N N . LEU C 1 129 ? 22.784 10.541 47.768 1.00 30.84 113 LEU C N 1
ATOM 6178 C CA . LEU C 1 129 ? 23.487 9.262 47.584 1.00 32.70 113 LEU C CA 1
ATOM 6179 C C . LEU C 1 129 ? 24.328 9.257 46.309 1.00 32.43 113 LEU C C 1
ATOM 6180 O O . LEU C 1 129 ? 25.421 8.690 46.294 1.00 30.37 113 LEU C O 1
ATOM 6185 N N . GLY C 1 130 ? 23.820 9.888 45.248 1.00 33.26 114 GLY C N 1
ATOM 6186 C CA . GLY C 1 130 ? 24.568 10.063 44.006 1.00 32.01 114 GLY C CA 1
ATOM 6187 C C . GLY C 1 130 ? 25.886 10.786 44.180 1.00 33.19 114 GLY C C 1
ATOM 6188 O O . GLY C 1 130 ? 26.893 10.370 43.607 1.00 35.94 114 GLY C O 1
ATOM 6189 N N . GLU C 1 131 ? 25.885 11.840 44.996 1.00 32.68 115 GLU C N 1
ATOM 6190 C CA . GLU C 1 131 ? 27.104 12.592 45.361 1.00 32.72 115 GLU C CA 1
ATOM 6191 C C . GLU C 1 131 ? 28.227 11.739 45.935 1.00 31.50 115 GLU C C 1
ATOM 6192 O O . GLU C 1 131 ? 29.377 12.171 45.900 1.00 34.75 115 GLU C O 1
ATOM 6198 N N . VAL C 1 132 ? 27.925 10.571 46.505 1.00 28.92 116 VAL C N 1
ATOM 6199 C CA . VAL C 1 132 ? 28.976 9.725 47.096 1.00 28.64 116 VAL C CA 1
ATOM 6200 C C . VAL C 1 132 ? 29.235 8.429 46.346 1.00 26.46 116 VAL C C 1
ATOM 6201 O O . VAL C 1 132 ? 30.059 7.610 46.774 1.00 27.11 116 VAL C O 1
ATOM 6205 N N . GLU C 1 133 ? 28.581 8.255 45.204 1.00 26.79 117 GLU C N 1
ATOM 6206 C CA . GLU C 1 133 ? 28.699 7.016 44.467 1.00 27.40 117 GLU C CA 1
ATOM 6207 C C . GLU C 1 133 ? 30.157 6.608 44.189 1.00 27.13 117 GLU C C 1
ATOM 6208 O O . GLU C 1 133 ? 30.539 5.459 44.422 1.00 27.68 117 GLU C O 1
ATOM 6214 N N . GLN C 1 134 ? 30.957 7.552 43.700 1.00 28.61 118 GLN C N 1
ATOM 6215 C CA . GLN C 1 134 ? 32.345 7.265 43.341 1.00 28.39 118 GLN C CA 1
ATOM 6216 C C . GLN C 1 134 ? 33.171 6.901 44.563 1.00 27.85 118 GLN C C 1
ATOM 6217 O O . GLN C 1 134 ? 33.944 5.958 44.504 1.00 30.06 118 GLN C O 1
ATOM 6223 N N . LYS C 1 135 ? 32.999 7.624 45.669 1.00 29.05 119 LYS C N 1
ATOM 6224 C CA . LYS C 1 135 ? 33.687 7.277 46.931 1.00 29.89 119 LYS C CA 1
ATOM 6225 C C . LYS C 1 135 ? 33.268 5.891 47.445 1.00 29.19 119 LYS C C 1
ATOM 6226 O O . LYS C 1 135 ? 34.098 5.122 47.918 1.00 27.42 119 LYS C O 1
ATOM 6232 N N . VAL C 1 136 ? 31.978 5.565 47.340 1.00 28.16 120 VAL C N 1
ATOM 6233 C CA . VAL C 1 136 ? 31.493 4.231 47.737 1.00 27.76 120 VAL C CA 1
ATOM 6234 C C . VAL C 1 136 ? 32.073 3.136 46.839 1.00 28.38 120 VAL C C 1
ATOM 6235 O O . VAL C 1 136 ? 32.529 2.106 47.340 1.00 28.46 120 VAL C O 1
ATOM 6239 N N . ILE C 1 137 ? 32.073 3.359 45.527 1.00 29.65 121 ILE C N 1
ATOM 6240 C CA . ILE C 1 137 ? 32.651 2.381 44.591 1.00 31.33 121 ILE C CA 1
ATOM 6241 C C . ILE C 1 137 ? 34.113 2.061 44.948 1.00 31.47 121 ILE C C 1
ATOM 6242 O O . ILE C 1 137 ? 34.520 0.907 44.923 1.00 32.32 121 ILE C O 1
ATOM 6247 N N . ARG C 1 138 ? 34.879 3.085 45.291 1.00 33.36 122 ARG C N 1
ATOM 6248 C CA . ARG C 1 138 ? 36.271 2.899 45.698 1.00 36.00 122 ARG C CA 1
ATOM 6249 C C . ARG C 1 138 ? 36.396 1.932 46.884 1.00 35.17 122 ARG C C 1
ATOM 6250 O O . ARG C 1 138 ? 37.327 1.142 46.909 1.00 35.19 122 ARG C O 1
ATOM 6258 N N . CYS C 1 139 ? 35.457 1.987 47.842 1.00 31.27 123 CYS C N 1
ATOM 6259 C CA . CYS C 1 139 ? 35.438 1.058 48.980 1.00 31.22 123 CYS C CA 1
ATOM 6260 C C . CYS C 1 139 ? 35.163 -0.406 48.639 1.00 29.89 123 CYS C C 1
ATOM 6261 O O . CYS C 1 139 ? 35.626 -1.298 49.348 1.00 32.59 123 CYS C O 1
ATOM 6264 N N . PHE C 1 140 ? 34.416 -0.672 47.569 1.00 30.96 124 PHE C N 1
ATOM 6265 C CA . PHE C 1 140 ? 34.255 -2.041 47.070 1.00 32.21 124 PHE C CA 1
ATOM 6266 C C . PHE C 1 140 ? 35.618 -2.649 46.739 1.00 35.44 124 PHE C C 1
ATOM 6267 O O . PHE C 1 140 ? 35.829 -3.847 46.927 1.00 35.70 124 PHE C O 1
ATOM 6275 N N . ARG C 1 141 ? 36.512 -1.812 46.210 1.00 38.08 125 ARG C N 1
ATOM 6276 C CA . ARG C 1 141 ? 37.863 -2.232 45.842 1.00 42.27 125 ARG C CA 1
ATOM 6277 C C . ARG C 1 141 ? 38.814 -2.206 47.033 1.00 41.01 125 ARG C C 1
ATOM 6278 O O . ARG C 1 141 ? 39.535 -3.169 47.257 1.00 43.95 125 ARG C O 1
ATOM 6286 N N . GLU C 1 142 ? 38.792 -1.128 47.808 1.00 40.59 126 GLU C N 1
ATOM 6287 C CA . GLU C 1 142 ? 39.840 -0.875 48.806 1.00 42.07 126 GLU C CA 1
ATOM 6288 C C . GLU C 1 142 ? 39.454 -1.132 50.262 1.00 42.86 126 GLU C C 1
ATOM 6289 O O . GLU C 1 142 ? 40.305 -1.004 51.146 1.00 39.95 126 GLU C O 1
ATOM 6295 N N . GLY C 1 143 ? 38.190 -1.482 50.527 1.00 40.03 127 GLY C N 1
ATOM 6296 C CA . GLY C 1 143 ? 37.717 -1.640 51.909 1.00 36.58 127 GLY C CA 1
ATOM 6297 C C . GLY C 1 143 ? 37.547 -0.312 52.600 1.00 35.11 127 GLY C C 1
ATOM 6298 O O . GLY C 1 143 ? 37.371 0.722 51.943 1.00 35.20 127 GLY C O 1
ATOM 6299 N N . GLY C 1 144 ? 37.592 -0.340 53.930 1.00 34.16 128 GLY C N 1
ATOM 6300 C CA . GLY C 1 144 ? 37.288 0.831 54.742 1.00 34.99 128 GLY C CA 1
ATOM 6301 C C . GLY C 1 1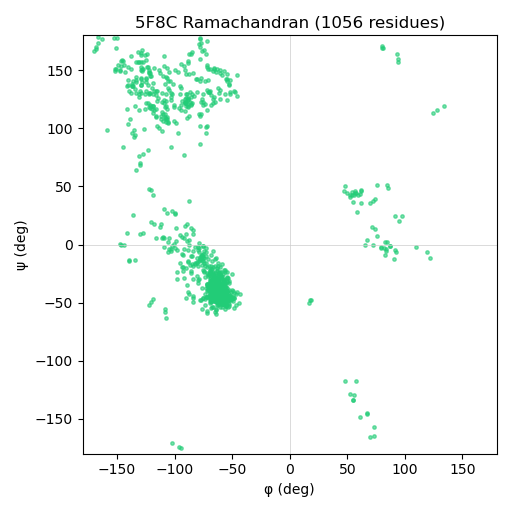44 ? 35.860 1.298 54.494 1.00 35.21 128 GLY C C 1
ATOM 6302 O O . GLY C 1 144 ? 34.974 0.494 54.180 1.00 35.19 128 GLY C O 1
ATOM 6303 N N . GLY C 1 145 ? 35.650 2.602 54.608 1.00 34.97 129 GLY C N 1
ATOM 6304 C CA . GLY C 1 145 ? 34.365 3.200 54.267 1.00 33.97 129 GLY C CA 1
ATOM 6305 C C . GLY C 1 145 ? 34.473 4.680 54.073 1.00 33.64 129 GLY C C 1
ATOM 6306 O O . GLY C 1 145 ? 35.541 5.256 54.253 1.00 33.85 129 GLY C O 1
ATOM 6307 N N . VAL C 1 146 ? 33.361 5.296 53.693 1.00 32.75 130 VAL C N 1
ATOM 6308 C CA . VAL C 1 146 ? 33.284 6.731 53.534 1.00 31.63 130 VAL C CA 1
ATOM 6309 C C . VAL C 1 146 ? 32.958 7.322 54.908 1.00 35.31 130 VAL C C 1
ATOM 6310 O O . VAL C 1 146 ? 31.918 6.981 55.492 1.00 33.58 130 VAL C O 1
ATOM 6314 N N . PRO C 1 147 ? 33.834 8.212 55.432 1.00 34.45 131 PRO C N 1
ATOM 6315 C CA . PRO C 1 147 ? 33.621 8.713 56.795 1.00 34.52 131 PRO C CA 1
ATOM 6316 C C . PRO C 1 147 ? 32.415 9.628 56.952 1.00 33.37 131 PRO C C 1
ATOM 6317 O O . PRO C 1 147 ? 32.003 10.309 56.006 1.00 32.74 131 PRO C O 1
ATOM 6321 N N . TYR C 1 148 ? 31.860 9.606 58.158 1.00 34.34 132 TYR C N 1
ATOM 6322 C CA . TYR C 1 148 ? 30.746 10.462 58.587 1.00 35.73 132 TYR C CA 1
ATOM 6323 C C . TYR C 1 148 ? 30.900 11.921 58.142 1.00 36.72 132 TYR C C 1
ATOM 6324 O O . TYR C 1 148 ? 29.938 12.540 57.678 1.00 34.25 132 TYR C O 1
ATOM 6333 N N . SER C 1 149 ? 32.116 12.462 58.264 1.00 35.39 133 SER C N 1
ATOM 6334 C CA . SER C 1 149 ? 32.398 13.849 57.876 1.00 36.16 133 SER C CA 1
ATOM 6335 C C . SER C 1 149 ? 32.066 14.196 56.415 1.00 35.24 133 SER C C 1
ATOM 6336 O O . SER C 1 149 ? 31.849 15.354 56.093 1.00 36.47 133 SER C O 1
ATOM 6339 N N . GLU C 1 150 ? 32.003 13.198 55.543 1.00 34.65 134 GLU C N 1
ATOM 6340 C CA . GLU C 1 150 ? 31.690 13.415 54.130 1.00 35.24 134 GLU C CA 1
ATOM 6341 C C . GLU C 1 150 ? 30.224 13.721 53.805 1.00 33.58 134 GLU C C 1
ATOM 6342 O O . GLU C 1 150 ? 29.932 14.022 52.662 1.00 33.94 134 GLU C O 1
ATOM 6348 N N . TYR C 1 151 ? 29.316 13.659 54.785 1.00 31.35 135 TYR C N 1
ATOM 6349 C CA . TYR C 1 151 ? 27.869 13.766 54.540 1.00 31.53 135 TYR C CA 1
ATOM 6350 C C . TYR C 1 151 ? 27.157 14.904 55.296 1.00 32.59 135 TYR C C 1
ATOM 6351 O O . TYR C 1 151 ? 26.107 14.666 55.890 1.00 33.69 135 TYR C O 1
ATOM 6360 N N . PRO C 1 152 ? 27.691 16.144 55.274 1.00 34.43 136 PRO C N 1
ATOM 6361 C CA . PRO C 1 152 ? 27.048 17.170 56.109 1.00 34.22 136 PRO C CA 1
ATOM 6362 C C . PRO C 1 152 ? 25.630 17.548 55.657 1.00 33.40 136 PRO C C 1
ATOM 6363 O O . PRO C 1 152 ? 24.747 17.734 56.496 1.00 31.53 136 PRO C O 1
ATOM 6367 N N . ARG C 1 153 ? 25.397 17.627 54.349 1.00 31.45 137 ARG C N 1
ATOM 6368 C CA . ARG C 1 153 ? 24.069 17.978 53.873 1.00 32.21 137 ARG C CA 1
ATOM 6369 C C . ARG C 1 153 ? 23.054 16.850 54.150 1.00 30.64 137 ARG C C 1
ATOM 6370 O O . ARG C 1 153 ? 21.923 17.126 54.566 1.00 29.96 137 ARG C O 1
ATOM 6378 N N . PHE C 1 154 ? 23.480 15.604 53.935 1.00 30.83 138 PHE C N 1
ATOM 6379 C CA . PHE C 1 154 ? 22.694 14.400 54.267 1.00 30.79 138 PHE C CA 1
ATOM 6380 C C . PHE C 1 154 ? 22.243 14.446 55.737 1.00 29.86 138 PHE C C 1
ATOM 6381 O O . PHE C 1 154 ? 21.051 14.330 56.057 1.00 28.55 138 PHE C O 1
ATOM 6389 N N . HIS C 1 155 ? 23.203 14.647 56.627 1.00 29.29 139 HIS C N 1
ATOM 6390 C CA . HIS C 1 155 ? 22.919 14.707 58.070 1.00 30.94 139 HIS C CA 1
ATOM 6391 C C . HIS C 1 155 ? 22.036 15.881 58.489 1.00 32.02 139 HIS C C 1
ATOM 6392 O O . HIS C 1 155 ? 21.176 15.726 59.360 1.00 30.31 139 HIS C O 1
ATOM 6399 N N . LYS C 1 156 ? 22.237 17.039 57.864 1.00 31.94 140 LYS C N 1
ATOM 6400 C CA . LYS C 1 156 ? 21.389 18.209 58.111 1.00 36.31 140 LYS C CA 1
ATOM 6401 C C . LYS C 1 156 ? 19.939 17.916 57.754 1.00 34.58 140 LYS C C 1
ATOM 6402 O O . LYS C 1 156 ? 19.031 18.280 58.507 1.00 32.75 140 LYS C O 1
ATOM 6408 N N . LEU C 1 157 ? 19.727 17.266 56.607 1.00 32.96 141 LEU C N 1
ATOM 6409 C CA . LEU C 1 157 ? 18.374 16.928 56.167 1.00 31.41 141 LEU C CA 1
ATOM 6410 C C . LEU C 1 157 ? 17.716 15.895 57.090 1.00 31.00 141 LEU C C 1
ATOM 6411 O O . LEU C 1 157 ? 16.541 16.045 57.438 1.00 29.68 141 LEU C O 1
ATOM 6416 N N A MET C 1 158 ? 18.465 14.850 57.446 0.70 31.28 142 MET C N 1
ATOM 6417 N N B MET C 1 158 ? 18.465 14.858 57.465 0.30 29.22 142 MET C N 1
ATOM 6418 C CA A MET C 1 158 ? 17.991 13.835 58.404 0.70 33.33 142 MET C CA 1
ATOM 6419 C CA B MET C 1 158 ? 17.973 13.834 58.393 0.30 28.95 142 MET C CA 1
ATOM 6420 C C A MET C 1 158 ? 17.527 14.486 59.706 0.70 31.25 142 MET C C 1
ATOM 6421 C C B MET C 1 158 ? 17.555 14.444 59.736 0.30 29.06 142 MET C C 1
ATOM 6422 O O A MET C 1 158 ? 16.428 14.188 60.195 0.70 30.87 142 MET C O 1
ATOM 6423 O O B MET C 1 158 ? 16.517 14.070 60.289 0.30 29.16 142 MET C O 1
ATOM 6432 N N . ALA C 1 159 ? 18.353 15.386 60.243 1.00 29.38 143 ALA C N 1
ATOM 6433 C CA . ALA C 1 159 ? 18.024 16.112 61.483 1.00 29.89 143 ALA C CA 1
ATOM 6434 C C . ALA C 1 159 ? 16.778 16.989 61.338 1.00 31.72 143 ALA C C 1
ATOM 6435 O O . ALA C 1 159 ? 15.949 17.039 62.246 1.00 30.59 143 ALA C O 1
ATOM 6437 N N . GLU C 1 160 ? 16.620 17.640 60.189 1.00 33.38 144 GLU C N 1
ATOM 6438 C CA . GLU C 1 160 ? 15.408 18.426 59.904 1.00 35.44 144 GLU C CA 1
ATOM 6439 C C . GLU C 1 160 ? 14.148 17.541 59.847 1.00 32.95 144 GLU C C 1
ATOM 6440 O O . GLU C 1 160 ? 13.121 17.885 60.435 1.00 30.11 144 GLU C O 1
ATOM 6446 N N . MET C 1 161 ? 14.232 16.400 59.159 1.00 32.27 145 MET C N 1
ATOM 6447 C CA . MET C 1 161 ? 13.079 15.495 59.045 1.00 32.61 145 MET C CA 1
ATOM 6448 C C . MET C 1 161 ? 12.674 14.897 60.393 1.00 32.26 145 MET C C 1
ATOM 6449 O O . MET C 1 161 ? 11.483 14.837 60.730 1.00 31.85 145 MET C O 1
ATOM 6454 N N . SER C 1 162 ? 13.667 14.437 61.146 1.00 31.36 146 SER C N 1
ATOM 6455 C CA . SER C 1 162 ? 13.401 13.865 62.453 1.00 33.60 146 SER C CA 1
ATOM 6456 C C . SER C 1 162 ? 12.824 14.934 63.397 1.00 32.49 146 SER C C 1
ATOM 6457 O O . SER C 1 162 ? 11.922 14.641 64.178 1.00 30.61 146 SER C O 1
ATOM 6460 N N . GLY C 1 163 ? 13.319 16.177 63.290 1.00 31.80 147 GLY C N 1
ATOM 6461 C CA . GLY C 1 163 ? 12.765 17.303 64.024 1.00 32.18 147 GLY C CA 1
ATOM 6462 C C . GLY C 1 163 ? 11.274 17.476 63.811 1.00 33.32 147 GLY C C 1
ATOM 6463 O O . GLY C 1 163 ? 10.519 17.629 64.778 1.00 32.70 147 GLY C O 1
ATOM 6464 N N . MET C 1 164 ? 10.853 17.427 62.549 1.00 31.81 148 MET C N 1
ATOM 6465 C CA . MET C 1 164 ? 9.438 17.524 62.203 1.00 33.45 148 MET C CA 1
ATOM 6466 C C . MET C 1 164 ? 8.603 16.366 62.744 1.00 32.42 148 MET C C 1
ATOM 6467 O O . MET C 1 164 ? 7.492 16.587 63.230 1.00 31.82 148 MET C O 1
ATOM 6472 N N . VAL C 1 165 ? 9.158 15.155 62.704 1.00 31.50 149 VAL C N 1
ATOM 6473 C CA . VAL C 1 165 ? 8.485 13.968 63.253 1.00 30.67 149 VAL C CA 1
ATOM 6474 C C . VAL C 1 165 ? 8.386 14.020 64.779 1.00 29.96 149 VAL C C 1
ATOM 6475 O O . VAL C 1 165 ? 7.346 13.666 65.333 1.00 28.30 149 VAL C O 1
ATOM 6479 N N . PHE C 1 166 ? 9.464 14.428 65.453 1.00 28.43 150 PHE C N 1
ATOM 6480 C CA . PHE C 1 166 ? 9.413 14.624 66.895 1.00 29.53 150 PHE C CA 1
ATOM 6481 C C . PHE C 1 166 ? 8.340 15.664 67.263 1.00 30.07 150 PHE C C 1
ATOM 6482 O O . PHE C 1 166 ? 7.484 15.399 68.118 1.00 27.96 150 PHE C O 1
ATOM 6490 N N . ASP C 1 167 ? 8.368 16.837 66.615 1.00 29.44 151 ASP C N 1
ATOM 6491 C CA . ASP C 1 167 ? 7.351 17.878 66.885 1.00 31.59 151 ASP C CA 1
ATOM 6492 C C . ASP C 1 167 ? 5.936 17.355 66.716 1.00 30.28 151 ASP C C 1
ATOM 6493 O O . ASP C 1 167 ? 5.057 17.698 67.499 1.00 31.14 151 ASP C O 1
ATOM 6498 N N . ALA C 1 168 ? 5.717 16.530 65.699 1.00 30.78 152 ALA C N 1
ATOM 6499 C CA . ALA C 1 168 ? 4.376 16.048 65.372 1.00 30.73 152 ALA C CA 1
ATOM 6500 C C . ALA C 1 168 ? 3.899 14.920 66.263 1.00 31.09 152 ALA C C 1
ATOM 6501 O O . ALA C 1 168 ? 2.691 14.770 66.465 1.00 31.94 152 ALA C O 1
ATOM 6503 N N . ALA C 1 169 ? 4.824 14.107 66.764 1.00 28.26 153 ALA C N 1
ATOM 6504 C CA . ALA C 1 169 ? 4.444 12.815 67.309 1.00 28.00 153 ALA C CA 1
ATOM 6505 C C . ALA C 1 169 ? 5.128 12.338 68.594 1.00 26.81 153 ALA C C 1
ATOM 6506 O O . ALA C 1 169 ? 4.649 11.364 69.187 1.00 24.98 153 ALA C O 1
ATOM 6508 N N . LEU C 1 170 ? 6.226 12.958 69.032 1.00 26.36 154 LEU C N 1
ATOM 6509 C CA . LEU C 1 170 ? 7.015 12.336 70.127 1.00 27.03 154 LEU C CA 1
ATOM 6510 C C . LEU C 1 170 ? 6.217 12.197 71.431 1.00 28.21 154 LEU C C 1
ATOM 6511 O O . LEU C 1 170 ? 6.138 11.110 72.027 1.00 26.83 154 LEU C O 1
ATOM 6516 N N . ILE C 1 171 ? 5.626 13.305 71.857 1.00 28.47 155 ILE C N 1
ATOM 6517 C CA . ILE C 1 171 ? 4.964 13.384 73.157 1.00 28.36 155 ILE C CA 1
ATOM 6518 C C . ILE C 1 171 ? 3.619 12.663 73.159 1.00 29.32 155 ILE C C 1
ATOM 6519 O O . ILE C 1 171 ? 3.345 11.893 74.073 1.00 29.17 155 ILE C O 1
ATOM 6524 N N . ASP C 1 172 ? 2.807 12.882 72.129 1.00 30.16 156 ASP C N 1
ATOM 6525 C CA . ASP C 1 172 ? 1.437 12.386 72.117 1.00 31.55 156 ASP C CA 1
ATOM 6526 C C . ASP C 1 172 ? 1.270 10.998 71.513 1.00 31.48 156 ASP C C 1
ATOM 6527 O O . ASP C 1 172 ? 0.265 10.353 71.799 1.00 30.72 156 ASP C O 1
ATOM 6532 N N . VAL C 1 173 ? 2.234 10.533 70.699 1.00 27.96 157 VAL C N 1
ATOM 6533 C CA . VAL C 1 173 ? 2.087 9.262 69.956 1.00 28.16 157 VAL C CA 1
ATOM 6534 C C . VAL C 1 173 ? 3.168 8.215 70.296 1.00 26.62 157 VAL C C 1
ATOM 6535 O O . VAL C 1 173 ? 2.842 7.068 70.611 1.00 28.35 157 VAL C O 1
ATOM 6539 N N . VAL C 1 174 ? 4.438 8.610 70.265 1.00 25.86 158 VAL C N 1
ATOM 6540 C CA . VAL C 1 174 ? 5.541 7.674 70.458 1.00 25.66 158 VAL C CA 1
ATOM 6541 C C . VAL C 1 174 ? 5.726 7.276 71.923 1.00 24.88 158 VAL C C 1
ATOM 6542 O O . VAL C 1 174 ? 5.744 6.103 72.233 1.00 25.72 158 VAL C O 1
ATOM 6546 N N . LEU C 1 175 ? 5.903 8.232 72.827 1.00 26.09 159 LEU C N 1
ATOM 6547 C CA . LEU C 1 175 ? 6.188 7.865 74.218 1.00 26.25 159 LEU C CA 1
ATOM 6548 C C . LEU C 1 175 ? 5.033 7.075 74.861 1.00 24.96 159 LEU C C 1
ATOM 6549 O O . LEU C 1 175 ? 5.298 6.139 75.606 1.00 25.22 159 LEU C O 1
ATOM 6554 N N . PRO C 1 176 ? 3.762 7.393 74.515 1.00 27.26 160 PRO C N 1
ATOM 6555 C CA . PRO C 1 176 ? 2.659 6.593 75.045 1.00 28.15 160 PRO C CA 1
ATOM 6556 C C . PRO C 1 176 ? 2.610 5.138 74.593 1.00 28.23 160 PRO C C 1
ATOM 6557 O O . PRO C 1 176 ? 1.892 4.360 75.197 1.00 27.37 160 PRO C O 1
ATOM 6561 N N . LEU C 1 177 ? 3.379 4.736 73.576 1.00 28.36 161 LEU C N 1
ATOM 6562 C CA . LEU C 1 177 ? 3.506 3.307 73.274 1.00 28.11 161 LEU C CA 1
ATOM 6563 C C . LEU C 1 177 ? 4.031 2.497 74.456 1.00 27.71 161 LEU C C 1
ATOM 6564 O O . LEU C 1 177 ? 3.717 1.314 74.576 1.00 29.18 161 LEU C O 1
ATOM 6569 N N . VAL C 1 178 ? 4.851 3.119 75.303 1.00 26.76 162 VAL C N 1
ATOM 6570 C CA . VAL C 1 178 ? 5.459 2.440 76.424 1.00 26.56 162 VAL C CA 1
ATOM 6571 C C . VAL C 1 178 ? 4.499 2.514 77.606 1.00 28.07 162 VAL C C 1
ATOM 6572 O O . VAL C 1 178 ? 4.307 3.593 78.169 1.00 26.64 162 VAL C O 1
ATOM 6576 N N . ASP C 1 179 ? 3.915 1.374 77.984 1.00 28.73 163 ASP C N 1
ATOM 6577 C CA . ASP C 1 179 ? 2.901 1.368 79.041 1.00 31.37 163 ASP C CA 1
ATOM 6578 C C . ASP C 1 179 ? 3.483 1.982 80.312 1.00 30.27 163 ASP C C 1
ATOM 6579 O O . ASP C 1 179 ? 4.598 1.634 80.719 1.00 29.50 163 ASP C O 1
ATOM 6584 N N . GLY C 1 180 ? 2.758 2.935 80.884 1.00 29.54 164 GLY C N 1
ATOM 6585 C CA . GLY C 1 180 ? 3.170 3.593 82.120 1.00 29.73 164 GLY C CA 1
ATOM 6586 C C . GLY C 1 180 ? 4.167 4.735 81.958 1.00 29.90 164 GLY C C 1
ATOM 6587 O O . GLY C 1 180 ? 4.428 5.461 82.922 1.00 29.56 164 GLY C O 1
ATOM 6588 N N . LEU C 1 181 ? 4.726 4.927 80.759 1.00 29.97 165 LEU C N 1
ATOM 6589 C CA . LEU C 1 181 ? 5.805 5.899 80.587 1.00 29.46 165 LEU C CA 1
ATOM 6590 C C . LEU C 1 181 ? 5.360 7.347 80.756 1.00 27.48 165 LEU C C 1
ATOM 6591 O O . LEU C 1 181 ? 6.011 8.073 81.521 1.00 26.85 165 LEU C O 1
ATOM 6596 N N . PRO C 1 182 ? 4.260 7.770 80.084 1.00 28.29 166 PRO C N 1
ATOM 6597 C CA . PRO C 1 182 ? 3.819 9.147 80.304 1.00 30.34 166 PRO C CA 1
ATOM 6598 C C . PRO C 1 182 ? 3.587 9.526 81.791 1.00 33.12 166 PRO C C 1
ATOM 6599 O O . PRO C 1 182 ? 4.065 10.593 82.224 1.00 32.01 166 PRO C O 1
ATOM 6603 N N . ASP C 1 183 ? 2.933 8.660 82.568 1.00 35.03 167 ASP C N 1
ATOM 6604 C CA . ASP C 1 183 ? 2.743 8.922 84.014 1.00 37.06 167 ASP C CA 1
ATOM 6605 C C . ASP C 1 183 ? 4.069 8.976 84.765 1.00 36.25 167 ASP C C 1
ATOM 6606 O O . ASP C 1 183 ? 4.250 9.799 85.667 1.00 36.99 167 ASP C O 1
ATOM 6611 N N . ARG C 1 184 ? 4.985 8.107 84.376 1.00 33.76 168 ARG C N 1
ATOM 6612 C CA . ARG C 1 184 ? 6.326 8.055 84.950 1.00 36.31 168 ARG C CA 1
ATOM 6613 C C . ARG C 1 184 ? 7.085 9.367 84.725 1.00 34.26 168 ARG C C 1
ATOM 6614 O O . ARG C 1 184 ? 7.745 9.884 85.639 1.00 35.57 168 ARG C O 1
ATOM 6622 N N . LEU C 1 185 ? 6.997 9.881 83.501 1.00 32.20 169 LEU C N 1
ATOM 6623 C CA . LEU C 1 185 ? 7.615 11.165 83.133 1.00 32.92 169 LEU C CA 1
ATOM 6624 C C . LEU C 1 185 ? 6.920 12.356 83.796 1.00 33.16 169 LEU C C 1
ATOM 6625 O O . LEU C 1 185 ? 7.591 13.301 84.208 1.00 33.05 169 LEU C O 1
ATOM 6630 N N . ARG C 1 186 ? 5.591 12.303 83.889 1.00 34.50 170 ARG C N 1
ATOM 6631 C CA . ARG C 1 186 ? 4.807 13.307 84.626 1.00 37.17 170 ARG C CA 1
ATOM 6632 C C . ARG C 1 186 ? 5.172 13.388 86.111 1.00 38.04 170 ARG C C 1
ATOM 6633 O O . ARG C 1 186 ? 5.295 14.491 86.651 1.00 36.95 170 ARG C O 1
ATOM 6641 N N . SER C 1 187 ? 5.335 12.231 86.753 1.00 36.79 171 SER C N 1
ATOM 6642 C CA . SER C 1 187 ? 5.712 12.150 88.170 1.00 38.92 171 SER C CA 1
ATOM 6643 C C . SER C 1 187 ? 7.144 12.558 88.405 1.00 36.81 171 SER C C 1
ATOM 6644 O O . SER C 1 187 ? 7.460 13.105 89.456 1.00 37.27 171 SER C O 1
ATOM 6647 N N . GLY C 1 188 ? 8.020 12.234 87.458 1.00 34.35 172 GLY C N 1
ATOM 6648 C CA . GLY C 1 188 ? 9.406 12.675 87.500 1.00 35.13 172 GLY C CA 1
ATOM 6649 C C . GLY C 1 188 ? 10.375 11.527 87.434 1.00 34.07 172 GLY C C 1
ATOM 6650 O O . GLY C 1 188 ? 10.447 10.718 88.354 1.00 33.92 172 GLY C O 1
ATOM 6651 N N . ALA C 1 189 ? 11.122 11.464 86.335 1.00 31.77 173 ALA C N 1
ATOM 6652 C CA . ALA C 1 189 ? 12.087 10.408 86.090 1.00 30.76 173 ALA C CA 1
ATOM 6653 C C . ALA C 1 189 ? 13.412 10.991 85.613 1.00 28.31 173 ALA C C 1
ATOM 6654 O O . ALA C 1 189 ? 13.461 12.102 85.081 1.00 27.82 173 ALA C O 1
ATOM 6656 N N . ASP C 1 190 ? 14.471 10.219 85.801 1.00 27.32 174 ASP C N 1
ATOM 6657 C CA . ASP C 1 190 ? 15.781 10.486 85.212 1.00 27.79 174 ASP C CA 1
ATOM 6658 C C . ASP C 1 190 ? 15.864 9.830 83.834 1.00 27.47 174 ASP C C 1
ATOM 6659 O O . ASP C 1 190 ? 15.717 8.608 83.703 1.00 25.31 174 ASP C O 1
ATOM 6664 N N . VAL C 1 191 ? 16.070 10.661 82.813 1.00 27.58 175 VAL C N 1
ATOM 6665 C CA . VAL C 1 191 ? 15.909 10.254 81.430 1.00 26.76 175 VAL C CA 1
ATOM 6666 C C . VAL C 1 191 ? 17.151 10.636 80.640 1.00 26.66 175 VAL C C 1
ATOM 6667 O O . VAL C 1 191 ? 17.673 11.742 80.809 1.00 26.84 175 VAL C O 1
ATOM 6671 N N . ALA C 1 192 ? 17.615 9.742 79.775 1.00 24.89 176 ALA C N 1
ATOM 6672 C CA . ALA C 1 192 ? 18.743 10.057 78.887 1.00 25.56 176 ALA C CA 1
ATOM 6673 C C . ALA C 1 192 ? 18.389 9.720 77.459 1.00 26.73 176 ALA C C 1
ATOM 6674 O O . ALA C 1 192 ? 17.788 8.671 77.206 1.00 25.61 176 ALA C O 1
ATOM 6676 N N . ASP C 1 193 ? 18.750 10.610 76.530 1.00 26.73 177 ASP C N 1
ATOM 6677 C CA . ASP C 1 193 ? 18.579 10.357 75.114 1.00 26.81 177 ASP C CA 1
ATOM 6678 C C . ASP C 1 193 ? 19.963 10.183 74.498 1.00 29.06 177 ASP C C 1
ATOM 6679 O O . ASP C 1 193 ? 20.768 11.132 74.494 1.00 27.55 177 ASP C O 1
ATOM 6684 N N . PHE C 1 194 ? 20.242 8.966 74.017 1.00 27.98 178 PHE C N 1
ATOM 6685 C CA . PHE C 1 194 ? 21.561 8.596 73.479 1.00 29.03 178 PHE C CA 1
ATOM 6686 C C . PHE C 1 194 ? 21.579 8.931 71.991 1.00 29.72 178 PHE C C 1
ATOM 6687 O O . PHE C 1 194 ? 20.715 8.468 71.239 1.00 30.98 178 PHE C O 1
ATOM 6695 N N . GLY C 1 195 ? 22.570 9.717 71.563 1.00 30.11 179 GLY C N 1
ATOM 6696 C CA . GLY C 1 195 ? 22.673 10.194 70.189 1.00 29.01 179 GLY C CA 1
ATOM 6697 C C . GLY C 1 195 ? 21.682 11.303 69.957 1.00 29.54 179 GLY C C 1
ATOM 6698 O O . GLY C 1 195 ? 20.920 11.271 68.996 1.00 31.11 179 GLY C O 1
ATOM 6699 N N . CYS C 1 196 ? 21.696 12.299 70.840 1.00 30.13 180 CYS C N 1
ATOM 6700 C CA . CYS C 1 196 ? 20.675 13.352 70.862 1.00 30.46 180 CYS C CA 1
ATOM 6701 C C . CYS C 1 196 ? 20.820 14.420 69.767 1.00 31.18 180 CYS C C 1
ATOM 6702 O O . CYS C 1 196 ? 19.916 15.215 69.590 1.00 31.52 180 CYS C O 1
ATOM 6705 N N . GLY C 1 197 ? 21.938 14.437 69.049 1.00 33.67 181 GLY C N 1
ATOM 6706 C CA . GLY C 1 197 ? 22.230 15.510 68.090 1.00 36.70 181 GLY C CA 1
ATOM 6707 C C . GLY C 1 197 ? 22.159 16.849 68.797 1.00 37.84 181 GLY C C 1
ATOM 6708 O O . GLY C 1 197 ? 22.670 16.994 69.918 1.00 40.15 181 GLY C O 1
ATOM 6709 N N . SER C 1 198 ? 21.481 17.804 68.171 1.00 39.17 182 SER C N 1
ATOM 6710 C CA . SER C 1 198 ? 21.298 19.142 68.737 1.00 42.64 182 SER C CA 1
ATOM 6711 C C . SER C 1 198 ? 20.174 19.198 69.791 1.00 43.87 182 SER C C 1
ATOM 6712 O O . SER C 1 198 ? 19.924 20.268 70.372 1.00 44.59 182 SER C O 1
ATOM 6715 N N . GLY C 1 199 ? 19.482 18.074 70.026 1.00 39.63 183 GLY C N 1
ATOM 6716 C CA . GLY C 1 199 ? 18.653 17.924 71.226 1.00 36.63 183 GLY C CA 1
ATOM 6717 C C . GLY C 1 199 ? 17.167 18.200 71.080 1.00 35.15 183 GLY C C 1
ATOM 6718 O O . GLY C 1 199 ? 16.519 18.550 72.068 1.00 35.09 183 GLY C O 1
ATOM 6719 N N . ARG C 1 200 ? 16.618 18.060 69.870 1.00 33.30 184 ARG C N 1
ATOM 6720 C CA . ARG C 1 200 ? 15.190 18.317 69.634 1.00 34.30 184 ARG C CA 1
ATOM 6721 C C . ARG C 1 200 ? 14.298 17.473 70.549 1.00 33.28 184 ARG C C 1
ATOM 6722 O O . ARG C 1 200 ? 13.361 18.000 71.178 1.00 30.92 184 ARG C O 1
ATOM 6730 N N . ALA C 1 201 ? 14.591 16.170 70.611 1.00 31.83 185 ALA C N 1
ATOM 6731 C CA . ALA C 1 201 ? 13.807 15.249 71.455 1.00 30.31 185 ALA C CA 1
ATOM 6732 C C . ALA C 1 201 ? 13.870 15.682 72.914 1.00 29.48 185 ALA C C 1
ATOM 6733 O O . ALA C 1 201 ? 12.835 15.792 73.574 1.00 28.49 185 ALA C O 1
ATOM 6735 N N . VAL C 1 202 ? 15.083 15.921 73.409 1.00 29.37 186 VAL C N 1
ATOM 6736 C CA . VAL C 1 202 ? 15.261 16.360 74.799 1.00 31.15 186 VAL C CA 1
ATOM 6737 C C . VAL C 1 202 ? 14.498 17.658 75.090 1.00 31.82 186 VAL C C 1
ATOM 6738 O O . VAL C 1 202 ? 13.807 17.754 76.093 1.00 30.50 186 VAL C O 1
ATOM 6742 N N . LYS C 1 203 ? 14.611 18.637 74.200 1.00 34.85 187 LYS C N 1
ATOM 6743 C CA . LYS C 1 203 ? 13.902 19.917 74.364 1.00 36.57 187 LYS C CA 1
ATOM 6744 C C . LYS C 1 203 ? 12.402 19.692 74.496 1.00 33.35 187 LYS C C 1
ATOM 6745 O O . LYS C 1 203 ? 11.788 20.197 75.433 1.00 32.03 187 LYS C O 1
ATOM 6751 N N . LEU C 1 204 ? 11.818 18.923 73.571 1.00 32.55 188 LEU C N 1
ATOM 6752 C CA . LEU C 1 204 ? 10.385 18.636 73.618 1.00 31.15 188 LEU C CA 1
ATOM 6753 C C . LEU C 1 204 ? 9.947 17.929 74.901 1.00 31.49 188 LEU C C 1
ATOM 6754 O O . LEU C 1 204 ? 8.919 18.286 75.477 1.00 29.75 188 LEU C O 1
ATOM 6759 N N . MET C 1 205 ? 10.719 16.929 75.338 1.00 30.60 189 MET C N 1
ATOM 6760 C CA . MET C 1 205 ? 10.362 16.147 76.527 1.00 32.33 189 MET C CA 1
ATOM 6761 C C . MET C 1 205 ? 10.517 16.985 77.817 1.00 33.05 189 MET C C 1
ATOM 6762 O O . MET C 1 205 ? 9.644 16.954 78.702 1.00 33.21 189 MET C O 1
ATOM 6767 N N . ALA C 1 206 ? 11.620 17.724 77.908 1.00 32.23 190 ALA C N 1
ATOM 6768 C CA . ALA C 1 206 ? 11.833 18.683 78.995 1.00 33.64 190 ALA C CA 1
ATOM 6769 C C . ALA C 1 206 ? 10.693 19.701 79.119 1.00 35.50 190 ALA C C 1
ATOM 6770 O O . ALA C 1 206 ? 10.266 20.003 80.239 1.00 35.37 190 ALA C O 1
ATOM 6772 N N . GLN C 1 207 ? 10.176 20.188 77.981 1.00 37.70 191 GLN C N 1
ATOM 6773 C CA . GLN C 1 207 ? 9.022 21.115 77.961 1.00 38.01 191 GLN C CA 1
ATOM 6774 C C . GLN C 1 207 ? 7.714 20.450 78.383 1.00 39.74 191 GLN C C 1
ATOM 6775 O O . GLN C 1 207 ? 6.933 21.040 79.141 1.00 35.76 191 GLN C O 1
ATOM 6781 N N . ALA C 1 208 ? 7.468 19.230 77.894 1.00 35.74 192 ALA C N 1
ATOM 6782 C CA . ALA C 1 208 ? 6.266 18.483 78.283 1.00 35.49 192 ALA C CA 1
ATOM 6783 C C . ALA C 1 208 ? 6.276 17.989 79.726 1.00 33.63 192 ALA C C 1
ATOM 6784 O O . ALA C 1 208 ? 5.224 17.890 80.342 1.00 34.03 192 ALA C O 1
ATOM 6786 N N . PHE C 1 209 ? 7.448 17.656 80.255 1.00 32.50 193 PHE C N 1
ATOM 6787 C CA . PHE C 1 209 ? 7.537 16.962 81.525 1.00 31.98 193 PHE C CA 1
ATOM 6788 C C . PHE C 1 209 ? 8.466 17.707 82.472 1.00 31.97 193 PHE C C 1
ATOM 6789 O O . PHE C 1 209 ? 9.616 17.322 82.662 1.00 28.69 193 PHE C O 1
ATOM 6797 N N . GLY C 1 210 ? 7.952 18.793 83.053 1.00 33.28 194 GLY C N 1
ATOM 6798 C CA . GLY C 1 210 ? 8.737 19.661 83.953 1.00 34.69 194 GLY C CA 1
ATOM 6799 C C . GLY C 1 210 ? 9.372 18.983 85.162 1.00 34.35 194 GLY C C 1
ATOM 6800 O O . GLY C 1 210 ? 10.467 19.377 85.601 1.00 36.40 194 GLY C O 1
ATOM 6801 N N . ALA C 1 211 ? 8.700 17.969 85.703 1.00 32.96 195 ALA C N 1
ATOM 6802 C CA . ALA C 1 211 ? 9.217 17.227 86.862 1.00 33.51 195 ALA C CA 1
ATOM 6803 C C . ALA C 1 211 ? 10.348 16.247 86.521 1.00 34.23 195 ALA C C 1
ATOM 6804 O O . ALA C 1 211 ? 11.082 15.807 87.419 1.00 33.53 195 ALA C O 1
ATOM 6806 N N . SER C 1 212 ? 10.502 15.890 85.242 1.00 32.99 196 SER C N 1
ATOM 6807 C CA . SER C 1 212 ? 11.542 14.938 84.857 1.00 32.64 196 SER C CA 1
ATOM 6808 C C . SER C 1 212 ? 12.855 15.635 84.555 1.00 33.47 196 SER C C 1
ATOM 6809 O O . SER C 1 212 ? 12.870 16.833 84.267 1.00 33.29 196 SER C O 1
ATOM 6812 N N . ARG C 1 213 ? 13.944 14.878 84.653 1.00 32.51 197 ARG C N 1
ATOM 6813 C CA . ARG C 1 213 ? 15.297 15.371 84.420 1.00 34.86 197 ARG C CA 1
ATOM 6814 C C . ARG C 1 213 ? 15.842 14.664 83.174 1.00 35.16 197 ARG C C 1
ATOM 6815 O O . ARG C 1 213 ? 15.815 13.436 83.109 1.00 33.48 197 ARG C O 1
ATOM 6823 N N . PHE C 1 214 ? 16.313 15.440 82.193 1.00 32.92 198 PHE C N 1
ATOM 6824 C CA . PHE C 1 214 ? 16.711 14.926 80.883 1.00 31.50 198 PHE C CA 1
ATOM 6825 C C . PHE C 1 214 ? 18.163 15.231 80.568 1.00 32.99 198 PHE C C 1
ATOM 6826 O O . PHE C 1 214 ? 18.602 16.383 80.722 1.00 32.96 198 PHE C O 1
ATOM 6834 N N . THR C 1 215 ? 18.902 14.206 80.138 1.00 29.35 199 THR C N 1
ATOM 6835 C CA . THR C 1 215 ? 20.258 14.365 79.646 1.00 29.13 199 THR C CA 1
ATOM 6836 C C . THR C 1 215 ? 20.355 13.882 78.203 1.00 30.42 199 THR C C 1
ATOM 6837 O O . THR C 1 215 ? 20.088 12.716 77.910 1.00 27.91 199 THR C O 1
ATOM 6841 N N . GLY C 1 216 ? 20.730 14.791 77.303 1.00 29.04 200 GLY C N 1
ATOM 6842 C CA . GLY C 1 216 ? 21.114 14.434 75.939 1.00 30.33 200 GLY C CA 1
ATOM 6843 C C . GLY C 1 216 ? 22.574 14.028 75.870 1.00 30.55 200 GLY C C 1
ATOM 6844 O O . GLY C 1 216 ? 23.455 14.761 76.350 1.00 31.23 200 GLY C O 1
ATOM 6845 N N . ILE C 1 217 ? 22.851 12.877 75.265 1.00 29.26 201 ILE C N 1
ATOM 6846 C CA . ILE C 1 217 ? 24.220 12.417 75.079 1.00 31.44 201 ILE C CA 1
ATOM 6847 C C . ILE C 1 217 ? 24.541 12.331 73.592 1.00 33.84 201 ILE C C 1
ATOM 6848 O O . ILE C 1 217 ? 23.755 11.774 72.820 1.00 32.62 201 ILE C O 1
ATOM 6853 N N . ASP C 1 218 ? 25.694 12.881 73.199 1.00 34.28 202 ASP C N 1
ATOM 6854 C CA . ASP C 1 218 ? 26.141 12.851 71.801 1.00 36.71 202 ASP C CA 1
ATOM 6855 C C . ASP C 1 218 ? 27.668 12.882 71.698 1.00 38.90 202 ASP C C 1
ATOM 6856 O O . ASP C 1 218 ? 28.337 13.439 72.558 1.00 37.35 202 ASP C O 1
ATOM 6861 N N . PHE C 1 219 ? 28.204 12.251 70.655 1.00 42.25 203 PHE C N 1
ATOM 6862 C CA . PHE C 1 219 ? 29.651 12.256 70.371 1.00 45.06 203 PHE C CA 1
ATOM 6863 C C . PHE C 1 219 ? 30.209 13.646 70.018 1.00 43.89 203 PHE C C 1
ATOM 6864 O O . PHE C 1 219 ? 31.375 13.923 70.285 1.00 43.01 203 PHE C O 1
ATOM 6872 N N . SER C 1 220 ? 29.378 14.516 69.444 1.00 43.92 204 SER C N 1
ATOM 6873 C CA . SER C 1 220 ? 29.829 15.837 68.952 1.00 46.44 204 SER C CA 1
ATOM 6874 C C . SER C 1 220 ? 29.816 16.935 70.022 1.00 45.55 204 SER C C 1
ATOM 6875 O O . SER C 1 220 ? 28.772 17.225 70.599 1.00 41.36 204 SER C O 1
ATOM 6878 N N . ASP C 1 221 ? 30.967 17.570 70.261 1.00 48.01 205 ASP C N 1
ATOM 6879 C CA . ASP C 1 221 ? 31.010 18.770 71.122 1.00 48.82 205 ASP C CA 1
ATOM 6880 C C . ASP C 1 221 ? 30.060 19.861 70.618 1.00 47.78 205 ASP C C 1
ATOM 6881 O O . ASP C 1 221 ? 29.305 20.446 71.398 1.00 44.29 205 ASP C O 1
ATOM 6886 N N . GLU C 1 222 ? 30.077 20.108 69.309 1.00 48.85 206 GLU C N 1
ATOM 6887 C CA . GLU C 1 222 ? 29.231 21.153 68.706 1.00 52.01 206 GLU C CA 1
ATOM 6888 C C . GLU C 1 222 ? 27.736 20.880 68.876 1.00 47.29 206 GLU C C 1
ATOM 6889 O O . GLU C 1 222 ? 26.951 21.798 69.102 1.00 45.90 206 GLU C O 1
ATOM 6895 N N . ALA C 1 223 ? 27.350 19.618 68.774 1.00 45.35 207 ALA C N 1
ATOM 6896 C CA . ALA C 1 223 ? 25.973 19.225 69.053 1.00 44.56 207 ALA C CA 1
ATOM 6897 C C . ALA C 1 223 ? 25.605 19.541 70.508 1.00 41.68 207 ALA C C 1
ATOM 6898 O O . ALA C 1 223 ? 24.538 20.100 70.782 1.00 40.89 207 ALA C O 1
ATOM 6900 N N . VAL C 1 224 ? 26.500 19.181 71.423 1.00 39.07 208 VAL C N 1
ATOM 6901 C CA . VAL C 1 224 ? 26.268 19.352 72.864 1.00 40.14 208 VAL C CA 1
ATOM 6902 C C . VAL C 1 224 ? 26.130 20.835 73.225 1.00 41.22 208 VAL C C 1
ATOM 6903 O O . VAL C 1 224 ? 25.207 21.215 73.957 1.00 36.67 208 VAL C O 1
ATOM 6907 N N . ALA C 1 225 ? 27.027 21.671 72.691 1.00 42.82 209 ALA C N 1
ATOM 6908 C CA . ALA C 1 225 ? 26.977 23.123 72.938 1.00 43.48 209 ALA C CA 1
ATOM 6909 C C . ALA C 1 225 ? 25.665 23.726 72.457 1.00 42.75 209 ALA C C 1
ATOM 6910 O O . ALA C 1 225 ? 25.031 24.501 73.175 1.00 48.88 209 ALA C O 1
ATOM 6912 N N . ALA C 1 226 ? 25.247 23.339 71.253 1.00 44.16 210 ALA C N 1
ATOM 6913 C CA . ALA C 1 226 ? 23.982 23.799 70.673 1.00 42.22 210 ALA C CA 1
ATOM 6914 C C . ALA C 1 226 ? 22.779 23.471 71.567 1.00 43.38 210 ALA C C 1
ATOM 6915 O O . ALA C 1 226 ? 21.907 24.322 71.782 1.00 43.20 210 ALA C O 1
ATOM 6917 N N . GLY C 1 227 ? 22.738 22.245 72.096 1.00 42.13 211 GLY C N 1
ATOM 6918 C CA . GLY C 1 227 ? 21.672 21.842 73.019 1.00 42.33 211 GLY C CA 1
ATOM 6919 C C . GLY C 1 227 ? 21.670 22.664 74.304 1.00 41.61 211 GLY C C 1
ATOM 6920 O O . GLY C 1 227 ? 20.629 23.200 74.711 1.00 38.08 211 GLY C O 1
ATOM 6921 N N . THR C 1 228 ? 22.846 22.759 74.928 1.00 42.13 212 THR C N 1
ATOM 6922 C CA . THR C 1 228 ? 23.048 23.555 76.144 1.00 45.93 212 THR C CA 1
ATOM 6923 C C . THR C 1 228 ? 22.631 25.019 75.945 1.00 48.13 212 THR C C 1
ATOM 6924 O O . THR C 1 228 ? 21.879 25.578 76.747 1.00 48.99 212 THR C O 1
ATOM 6928 N N . GLU C 1 229 ? 23.113 25.622 74.864 1.00 52.20 213 GLU C N 1
ATOM 6929 C CA . GLU C 1 229 ? 22.741 27.002 74.520 1.00 57.08 213 GLU C CA 1
ATOM 6930 C C . GLU C 1 229 ? 21.221 27.110 74.344 1.00 55.07 213 GLU C C 1
ATOM 6931 O O . GLU C 1 229 ? 20.588 28.012 74.907 1.00 53.49 213 GLU C O 1
ATOM 6937 N N . GLU C 1 230 ? 20.637 26.177 73.589 1.00 52.59 214 GLU C N 1
ATOM 6938 C CA . GLU C 1 230 ? 19.196 26.199 73.325 1.00 51.69 214 GLU C CA 1
ATOM 6939 C C . GLU C 1 230 ? 18.353 26.031 74.602 1.00 49.79 214 GLU C C 1
ATOM 6940 O O . GLU C 1 230 ? 17.288 26.648 74.730 1.00 47.22 214 GLU C O 1
ATOM 6946 N N . ALA C 1 231 ? 18.829 25.198 75.530 1.00 46.88 215 ALA C N 1
ATOM 6947 C CA . ALA C 1 231 ? 18.145 24.988 76.810 1.00 47.67 215 ALA C CA 1
ATOM 6948 C C . ALA C 1 231 ? 18.212 26.252 77.653 1.00 47.13 215 ALA C C 1
ATOM 6949 O O . ALA C 1 231 ? 17.213 26.653 78.252 1.00 44.70 215 ALA C O 1
ATOM 6951 N N . ALA C 1 232 ? 19.391 26.872 77.687 1.00 49.31 216 ALA C N 1
ATOM 6952 C CA . ALA C 1 232 ? 19.579 28.138 78.403 1.00 50.24 216 ALA C CA 1
ATOM 6953 C C . ALA C 1 232 ? 18.576 29.190 77.913 1.00 52.27 216 ALA C C 1
ATOM 6954 O O . ALA C 1 232 ? 17.820 29.742 78.717 1.00 55.06 216 ALA C O 1
ATOM 6956 N N . ARG C 1 233 ? 18.515 29.421 76.603 1.00 53.90 217 ARG C N 1
ATOM 6957 C CA . ARG C 1 233 ? 17.595 30.442 76.067 1.00 55.75 217 ARG C CA 1
ATOM 6958 C C . ARG C 1 233 ? 16.103 30.095 76.187 1.00 54.79 217 ARG C C 1
ATOM 6959 O O . ARG C 1 233 ? 15.265 30.997 76.133 1.00 50.72 217 ARG C O 1
ATOM 6967 N N . LEU C 1 234 ? 15.770 28.810 76.333 1.00 51.99 218 LEU C N 1
ATOM 6968 C CA . LEU C 1 234 ? 14.377 28.392 76.575 1.00 51.93 218 LEU C CA 1
ATOM 6969 C C . LEU C 1 234 ? 14.036 28.284 78.061 1.00 51.07 218 LEU C C 1
ATOM 6970 O O . LEU C 1 234 ? 12.885 28.012 78.406 1.00 49.28 218 LEU C O 1
ATOM 6975 N N . GLY C 1 235 ? 15.028 28.502 78.929 1.00 49.79 219 GLY C N 1
ATOM 6976 C CA . GLY C 1 235 ? 14.857 28.363 80.370 1.00 51.79 219 GLY C CA 1
ATOM 6977 C C . GLY C 1 235 ? 14.476 26.954 80.784 1.00 50.57 219 GLY C C 1
ATOM 6978 O O . GLY C 1 235 ? 13.551 26.769 81.580 1.00 54.04 219 GLY C O 1
ATOM 6979 N N . LEU C 1 236 ? 15.176 25.969 80.228 1.00 44.70 220 LEU C N 1
ATOM 6980 C CA . LEU C 1 236 ? 14.938 24.559 80.537 1.00 42.99 220 LEU C CA 1
ATOM 6981 C C . LEU C 1 236 ? 16.022 24.067 81.473 1.00 40.87 220 LEU C C 1
ATOM 6982 O O . LEU C 1 236 ? 17.014 23.488 81.030 1.00 41.02 220 LEU C O 1
ATOM 6987 N N . ALA C 1 237 ? 15.834 24.313 82.768 1.00 38.93 221 ALA C N 1
ATOM 6988 C CA . ALA C 1 237 ? 16.785 23.874 83.793 1.00 41.36 221 ALA C CA 1
ATOM 6989 C C . ALA C 1 237 ? 16.831 22.350 83.913 1.00 39.99 221 ALA C C 1
ATOM 6990 O O . ALA C 1 237 ? 17.852 21.792 84.321 1.00 40.23 221 ALA C O 1
ATOM 6992 N N . ASN C 1 238 ? 15.740 21.689 83.523 1.00 38.82 222 ASN C N 1
ATOM 6993 C CA . ASN C 1 238 ? 15.684 20.215 83.506 1.00 38.50 222 ASN C CA 1
ATOM 6994 C C . ASN C 1 238 ? 16.245 19.512 82.253 1.00 40.84 222 ASN C C 1
ATOM 6995 O O . ASN C 1 238 ? 16.028 18.305 82.090 1.00 39.89 222 ASN C O 1
ATOM 7000 N N . ALA C 1 239 ? 16.960 20.237 81.385 1.00 39.67 223 ALA C N 1
ATOM 7001 C CA . ALA C 1 239 ? 17.593 19.651 80.199 1.00 38.77 223 ALA C CA 1
ATOM 7002 C C . ALA C 1 239 ? 19.074 19.969 80.175 1.00 40.43 223 ALA C C 1
ATOM 7003 O O . ALA C 1 239 ? 19.450 21.137 80.082 1.00 40.02 223 ALA C O 1
ATOM 7005 N N . THR C 1 240 ? 19.910 18.939 80.262 1.00 37.85 224 THR C N 1
ATOM 7006 C CA . THR C 1 240 ? 21.360 19.094 80.183 1.00 38.25 224 THR C CA 1
ATOM 7007 C C . THR C 1 240 ? 21.893 18.219 79.055 1.00 38.23 224 THR C C 1
ATOM 7008 O O . THR C 1 240 ? 21.177 17.346 78.552 1.00 35.59 224 THR C O 1
ATOM 7012 N N . PHE C 1 241 ? 23.128 18.479 78.636 1.00 34.96 225 PHE C N 1
ATOM 7013 C CA . PHE C 1 241 ? 23.756 17.768 77.520 1.00 33.89 225 PHE C CA 1
ATOM 7014 C C . PHE C 1 241 ? 25.189 17.425 77.855 1.00 36.28 225 PHE C C 1
ATOM 7015 O O . PHE C 1 241 ? 25.895 18.235 78.454 1.00 36.30 225 PHE C O 1
ATOM 7023 N N . GLU C 1 242 ? 25.615 16.217 77.502 1.00 34.66 226 GLU C N 1
ATOM 7024 C CA . GLU C 1 242 ? 26.965 15.756 77.793 1.00 35.56 226 GLU C CA 1
ATOM 7025 C C . GLU C 1 242 ? 27.555 15.126 76.551 1.00 37.52 226 GLU C C 1
ATOM 7026 O O . GLU C 1 242 ? 26.858 14.428 75.816 1.00 37.31 226 GLU C O 1
ATOM 7032 N N . ARG C 1 243 ? 28.843 15.359 76.319 1.00 37.09 227 ARG C N 1
ATOM 7033 C CA . ARG C 1 243 ? 29.540 14.706 75.230 1.00 38.06 227 ARG C CA 1
ATOM 7034 C C . ARG C 1 243 ? 30.154 13.412 75.719 1.00 37.57 227 ARG C C 1
ATOM 7035 O O . ARG C 1 243 ? 30.899 13.400 76.702 1.00 38.02 227 ARG C O 1
ATOM 7043 N N . HIS C 1 244 ? 29.834 12.316 75.043 1.00 35.71 228 HIS C N 1
ATOM 7044 C CA . HIS C 1 244 ? 30.462 11.032 75.317 1.00 36.32 228 HIS C CA 1
ATOM 7045 C C . HIS C 1 244 ? 30.548 10.241 74.026 1.00 36.94 228 HIS C C 1
ATOM 7046 O O . HIS C 1 244 ? 29.679 10.372 73.168 1.00 35.93 228 HIS C O 1
ATOM 7053 N N . ASP C 1 245 ? 31.580 9.408 73.914 1.00 37.46 229 ASP C N 1
ATOM 7054 C CA . ASP C 1 245 ? 31.592 8.312 72.954 1.00 40.03 229 ASP C CA 1
ATOM 7055 C C . ASP C 1 245 ? 30.603 7.258 73.488 1.00 37.72 229 ASP C C 1
ATOM 7056 O O . ASP C 1 245 ? 30.827 6.668 74.551 1.00 34.32 229 ASP C O 1
ATOM 7061 N N . LEU C 1 246 ? 29.531 7.019 72.732 1.00 36.23 230 LEU C N 1
ATOM 7062 C CA . LEU C 1 246 ? 28.456 6.097 73.141 1.00 35.44 230 LEU C CA 1
ATOM 7063 C C . LEU C 1 246 ? 28.984 4.696 73.447 1.00 35.54 230 LEU C C 1
ATOM 7064 O O . LEU C 1 246 ? 28.467 4.012 74.331 1.00 35.46 230 LEU C O 1
ATOM 7069 N N . ALA C 1 247 ? 30.015 4.277 72.714 1.00 34.24 231 ALA C N 1
ATOM 7070 C CA . ALA C 1 247 ? 30.650 2.984 72.928 1.00 37.67 231 ALA C CA 1
ATOM 7071 C C . ALA C 1 247 ? 31.502 2.932 74.193 1.00 39.93 231 ALA C C 1
ATOM 7072 O O . ALA C 1 247 ? 31.812 1.835 74.655 1.00 37.98 231 ALA C O 1
ATOM 7074 N N . GLU C 1 248 ? 31.850 4.083 74.775 1.00 45.57 232 GLU C N 1
ATOM 7075 C CA . GLU C 1 248 ? 32.741 4.122 75.952 1.00 53.64 232 GLU C CA 1
ATOM 7076 C C . GLU C 1 248 ? 32.072 4.500 77.275 1.00 56.20 232 GLU C C 1
ATOM 7077 O O . GLU C 1 248 ? 32.775 4.626 78.277 1.00 55.58 232 GLU C O 1
ATOM 7083 N N . LEU C 1 249 ? 30.743 4.659 77.303 1.00 58.10 233 LEU C N 1
ATOM 7084 C CA . LEU C 1 249 ? 30.047 5.081 78.540 1.00 61.26 233 LEU C CA 1
ATOM 7085 C C . LEU C 1 249 ? 30.297 4.161 79.739 1.00 59.84 233 LEU C C 1
ATOM 7086 O O . LEU C 1 249 ? 30.522 2.953 79.582 1.00 59.18 233 LEU C O 1
ATOM 7091 N N . ASP C 1 250 ? 30.264 4.775 80.921 1.00 58.39 234 ASP C N 1
ATOM 7092 C CA . ASP C 1 250 ? 30.423 4.097 82.200 1.00 60.53 234 ASP C CA 1
ATOM 7093 C C . ASP C 1 250 ? 29.408 4.574 83.240 1.00 53.21 234 ASP C C 1
ATOM 7094 O O . ASP C 1 250 ? 29.677 4.480 84.435 1.00 54.01 234 ASP C O 1
ATOM 7099 N N . LYS C 1 251 ? 28.251 5.078 82.813 1.00 44.33 235 LYS C N 1
ATOM 7100 C CA . LYS C 1 251 ? 27.194 5.391 83.769 1.00 43.46 235 LYS C CA 1
ATOM 7101 C C . LYS C 1 251 ? 26.635 4.042 84.252 1.00 41.99 235 LYS C C 1
ATOM 7102 O O . LYS C 1 251 ? 26.411 3.130 83.436 1.00 37.58 235 LYS C O 1
ATOM 7108 N N . VAL C 1 252 ? 26.471 3.901 85.569 1.00 38.08 236 VAL C N 1
ATOM 7109 C CA . VAL C 1 252 ? 25.921 2.683 86.172 1.00 36.26 236 VAL C CA 1
ATOM 7110 C C . VAL C 1 252 ? 24.645 3.075 86.902 1.00 34.83 236 VAL C C 1
ATOM 7111 O O . VAL C 1 252 ? 24.690 3.839 87.861 1.00 30.45 236 VAL C O 1
ATOM 7115 N N . GLY C 1 253 ? 23.501 2.604 86.411 1.00 30.72 237 GLY C N 1
ATOM 7116 C CA . GLY C 1 253 ? 22.225 2.836 87.082 1.00 30.12 237 GLY C CA 1
ATOM 7117 C C . GLY C 1 253 ? 21.865 4.289 87.324 1.00 28.88 237 GLY C C 1
ATOM 7118 O O . GLY C 1 253 ? 21.423 4.653 88.421 1.00 28.72 237 GLY C O 1
ATOM 7119 N N . ALA C 1 254 ? 22.035 5.116 86.295 1.00 28.06 238 ALA C N 1
ATOM 7120 C CA . ALA C 1 254 ? 21.748 6.545 86.393 1.00 28.35 238 ALA C CA 1
ATOM 7121 C C . ALA C 1 254 ? 20.340 6.895 85.975 1.00 28.15 238 ALA C C 1
ATOM 7122 O O . ALA C 1 254 ? 19.796 7.870 86.463 1.00 25.81 238 ALA C O 1
ATOM 7124 N N . TYR C 1 255 ? 19.734 6.112 85.069 1.00 25.75 239 TYR C N 1
ATOM 7125 C CA . TYR C 1 255 ? 18.494 6.537 84.413 1.00 27.02 239 TYR C CA 1
ATOM 7126 C C . TYR C 1 255 ? 17.354 5.528 84.560 1.00 26.51 239 TYR C C 1
ATOM 7127 O O . TYR C 1 255 ? 17.576 4.318 84.512 1.00 26.37 239 TYR C O 1
ATOM 7136 N N . ASP C 1 256 ? 16.145 6.063 84.708 1.00 26.48 240 ASP C N 1
ATOM 7137 C CA . ASP C 1 256 ? 14.914 5.274 84.700 1.00 26.70 240 ASP C CA 1
ATOM 7138 C C . ASP C 1 256 ? 14.504 4.950 83.271 1.00 25.91 240 ASP C C 1
ATOM 7139 O O . ASP C 1 256 ? 13.890 3.914 83.029 1.00 26.73 240 ASP C O 1
ATOM 7144 N N . VAL C 1 257 ? 14.787 5.876 82.352 1.00 23.91 241 VAL C N 1
ATOM 7145 C CA . VAL C 1 257 ? 14.349 5.784 80.972 1.00 24.04 241 VAL C CA 1
ATOM 7146 C C . VAL C 1 257 ? 15.499 6.223 80.063 1.00 25.29 241 VAL C C 1
ATOM 7147 O O . VAL C 1 257 ? 16.113 7.269 80.295 1.00 23.75 241 VAL C O 1
ATOM 7151 N N . ILE C 1 258 ? 15.793 5.412 79.057 1.00 23.29 242 ILE C N 1
ATOM 7152 C CA . ILE C 1 258 ? 16.733 5.783 77.993 1.00 23.68 242 ILE C CA 1
ATOM 7153 C C . ILE C 1 258 ? 16.013 5.683 76.660 1.00 24.20 242 ILE C C 1
ATOM 7154 O O . ILE C 1 258 ? 15.362 4.670 76.386 1.00 24.00 242 ILE C O 1
ATOM 7159 N N . THR C 1 259 ? 16.127 6.739 75.848 1.00 23.47 243 THR C N 1
ATOM 7160 C CA . THR C 1 259 ? 15.645 6.744 74.476 1.00 23.82 243 THR C CA 1
ATOM 7161 C C . THR C 1 259 ? 16.829 6.686 73.514 1.00 25.47 243 THR C C 1
ATOM 7162 O O . THR C 1 259 ? 17.887 7.244 73.789 1.00 25.95 243 THR C O 1
ATOM 7166 N N . VAL C 1 260 ? 16.659 5.986 72.401 1.00 25.12 244 VAL C N 1
ATOM 7167 C CA . VAL C 1 260 ? 17.603 6.078 71.286 1.00 25.23 244 VAL C CA 1
ATOM 7168 C C . VAL C 1 260 ? 16.801 6.047 69.992 1.00 25.61 244 VAL C C 1
ATOM 7169 O O . VAL C 1 260 ? 16.134 5.065 69.683 1.00 24.83 244 VAL C O 1
ATOM 7173 N N . PHE C 1 261 ? 16.880 7.147 69.254 1.00 25.49 245 PHE C N 1
ATOM 7174 C CA . PHE C 1 261 ? 16.074 7.370 68.072 1.00 26.75 245 PHE C CA 1
ATOM 7175 C C . PHE C 1 261 ? 16.947 7.236 66.820 1.00 28.73 245 PHE C C 1
ATOM 7176 O O . PHE C 1 261 ? 17.789 8.087 66.544 1.00 28.68 245 PHE C O 1
ATOM 7184 N N . ASP C 1 262 ? 16.781 6.117 66.125 1.00 29.26 246 ASP C N 1
ATOM 7185 C CA . ASP C 1 262 ? 17.446 5.787 64.848 1.00 32.99 246 ASP C CA 1
ATOM 7186 C C . ASP C 1 262 ? 18.966 5.595 64.871 1.00 33.20 246 ASP C C 1
ATOM 7187 O O . ASP C 1 262 ? 19.543 5.248 63.840 1.00 40.09 246 ASP C O 1
ATOM 7192 N N . ALA C 1 263 ? 19.609 5.741 66.023 1.00 31.40 247 ALA C N 1
ATOM 7193 C CA . ALA C 1 263 ? 21.068 5.870 66.088 1.00 31.86 247 ALA C CA 1
ATOM 7194 C C . ALA C 1 263 ? 21.842 4.563 66.132 1.00 31.37 247 ALA C C 1
ATOM 7195 O O . ALA C 1 263 ? 23.015 4.555 65.770 1.00 32.85 247 ALA C O 1
ATOM 7197 N N . ILE C 1 264 ? 21.225 3.465 66.568 1.00 28.34 248 ILE C N 1
ATOM 7198 C CA . ILE C 1 264 ? 21.994 2.246 66.867 1.00 29.13 248 ILE C CA 1
ATOM 7199 C C . ILE C 1 264 ? 22.601 1.586 65.636 1.00 30.29 248 ILE C C 1
ATOM 7200 O O . ILE C 1 264 ? 23.772 1.204 65.665 1.00 29.87 248 ILE C O 1
ATOM 7205 N N . HIS C 1 265 ? 21.834 1.463 64.554 1.00 29.50 249 HIS C N 1
ATOM 7206 C CA . HIS C 1 265 ? 22.345 0.739 63.390 1.00 30.02 249 HIS C CA 1
ATOM 7207 C C . HIS C 1 265 ? 23.554 1.416 62.708 1.00 31.27 249 HIS C C 1
ATOM 7208 O O . HIS C 1 265 ? 24.333 0.724 62.054 1.00 30.31 249 HIS C O 1
ATOM 7215 N N . ASP C 1 266 ? 23.699 2.734 62.872 1.00 31.89 250 ASP C N 1
ATOM 7216 C CA . ASP C 1 266 ? 24.840 3.491 62.305 1.00 35.31 250 ASP C CA 1
ATOM 7217 C C . ASP C 1 266 ? 26.145 3.337 63.096 1.00 34.08 250 ASP C C 1
ATOM 7218 O O . ASP C 1 266 ? 27.212 3.715 62.610 1.00 32.37 250 ASP C O 1
ATOM 7223 N N . GLN C 1 267 ? 26.066 2.798 64.305 1.00 31.40 251 GLN C N 1
ATOM 7224 C CA . GLN C 1 267 ? 27.211 2.767 65.206 1.00 30.51 251 GLN C CA 1
ATOM 7225 C C . GLN C 1 267 ? 28.366 1.914 64.684 1.00 29.37 251 GLN C C 1
ATOM 7226 O O . GLN C 1 267 ? 28.168 0.935 63.960 1.00 28.39 251 GLN C O 1
ATOM 7232 N N . ALA C 1 268 ? 29.580 2.323 65.041 1.00 28.63 252 ALA C N 1
ATOM 7233 C CA . ALA C 1 268 ? 30.775 1.498 64.868 1.00 27.86 252 ALA C CA 1
ATOM 7234 C C . ALA C 1 268 ? 30.688 0.252 65.742 1.00 27.78 252 ALA C C 1
ATOM 7235 O O . ALA C 1 268 ? 31.054 -0.857 65.323 1.00 27.71 252 ALA C O 1
ATOM 7237 N N . GLN C 1 269 ? 30.178 0.437 66.957 1.00 28.59 253 GLN C N 1
ATOM 7238 C CA . GLN C 1 269 ? 30.197 -0.600 67.973 1.00 30.82 253 GLN C CA 1
ATOM 7239 C C . GLN C 1 269 ? 28.811 -0.709 68.625 1.00 29.69 253 GLN C C 1
ATOM 7240 O O . GLN C 1 269 ? 28.668 -0.444 69.810 1.00 27.20 253 GLN C O 1
ATOM 7246 N N . PRO C 1 270 ? 27.786 -1.098 67.833 1.00 28.05 254 PRO C N 1
ATOM 7247 C CA . PRO C 1 270 ? 26.415 -1.147 68.351 1.00 27.98 254 PRO C CA 1
ATOM 7248 C C . PRO C 1 270 ? 26.242 -2.067 69.568 1.00 27.00 254 PRO C C 1
ATOM 7249 O O . PRO C 1 270 ? 25.475 -1.722 70.469 1.00 29.07 254 PRO C O 1
ATOM 7253 N N . ALA C 1 271 ? 26.947 -3.202 69.611 1.00 27.47 255 ALA C N 1
ATOM 7254 C CA . ALA C 1 271 ? 26.809 -4.144 70.738 1.00 28.59 255 ALA C CA 1
ATOM 7255 C C . ALA C 1 271 ? 27.298 -3.511 72.024 1.00 29.97 255 ALA C C 1
ATOM 7256 O O . ALA C 1 271 ? 26.675 -3.653 73.087 1.00 26.91 255 ALA C O 1
ATOM 7258 N N . ARG C 1 272 ? 28.413 -2.792 71.913 1.00 30.74 256 ARG C N 1
ATOM 7259 C CA . ARG C 1 272 ? 28.999 -2.086 73.045 1.00 33.68 256 ARG C CA 1
ATOM 7260 C C . ARG C 1 272 ? 28.074 -0.945 73.489 1.00 30.54 256 ARG C C 1
ATOM 7261 O O . ARG C 1 272 ? 27.880 -0.728 74.685 1.00 29.49 256 ARG C O 1
ATOM 7269 N N . VAL C 1 273 ? 27.486 -0.232 72.532 1.00 27.71 257 VAL C N 1
ATOM 7270 C CA . VAL C 1 273 ? 26.556 0.842 72.869 1.00 27.62 257 VAL C CA 1
ATOM 7271 C C . VAL C 1 273 ? 25.342 0.263 73.624 1.00 25.91 257 VAL C C 1
ATOM 7272 O O . VAL C 1 273 ? 24.898 0.835 74.629 1.00 24.73 257 VAL C O 1
ATOM 7276 N N . LEU C 1 274 ? 24.808 -0.851 73.134 1.00 25.49 258 LEU C N 1
ATOM 7277 C CA . LEU C 1 274 ? 23.621 -1.469 73.778 1.00 25.94 258 LEU C CA 1
ATOM 7278 C C . LEU C 1 274 ? 23.931 -1.948 75.190 1.00 26.18 258 LEU C C 1
ATOM 7279 O O . LEU C 1 274 ? 23.120 -1.798 76.101 1.00 24.96 258 LEU C O 1
ATOM 7284 N N . GLN C 1 275 ? 25.127 -2.499 75.368 1.00 27.35 259 GLN C N 1
ATOM 7285 C CA . GLN C 1 275 ? 25.609 -2.928 76.673 1.00 30.12 259 GLN C CA 1
ATOM 7286 C C . GLN C 1 275 ? 25.738 -1.750 77.619 1.00 29.07 259 GLN C C 1
ATOM 7287 O O . GLN C 1 275 ? 25.383 -1.848 78.794 1.00 28.93 259 GLN C O 1
ATOM 7293 N N . ASN C 1 276 ? 26.235 -0.630 77.105 1.00 28.60 260 ASN C N 1
ATOM 7294 C CA . ASN C 1 276 ? 26.374 0.593 77.902 1.00 29.28 260 ASN C CA 1
ATOM 7295 C C . ASN C 1 276 ? 25.033 1.188 78.301 1.00 27.77 260 ASN C C 1
ATOM 7296 O O . ASN C 1 276 ? 24.891 1.700 79.407 1.00 27.33 260 ASN C O 1
ATOM 7301 N N . ILE C 1 277 ? 24.052 1.093 77.405 1.00 26.97 261 ILE C N 1
ATOM 7302 C CA . ILE C 1 277 ? 22.680 1.466 77.722 1.00 25.27 261 ILE C CA 1
ATOM 7303 C C . ILE C 1 277 ? 22.133 0.608 78.860 1.00 24.74 261 ILE C C 1
ATOM 7304 O O . ILE C 1 277 ? 21.568 1.127 79.822 1.00 23.71 261 ILE C O 1
ATOM 7309 N N . TYR C 1 278 ? 22.283 -0.710 78.740 1.00 26.28 262 TYR C N 1
ATOM 7310 C CA . TYR C 1 278 ? 21.794 -1.630 79.754 1.00 25.53 262 TYR C CA 1
ATOM 7311 C C . TYR C 1 278 ? 22.396 -1.299 81.121 1.00 27.68 262 TYR C C 1
ATOM 7312 O O . TYR C 1 278 ? 21.682 -1.223 82.116 1.00 26.19 262 TYR C O 1
ATOM 7321 N N . ARG C 1 279 ? 23.708 -1.095 81.143 1.00 26.81 263 ARG C N 1
ATOM 7322 C CA . ARG C 1 279 ? 24.431 -0.756 82.382 1.00 28.87 263 ARG C CA 1
ATOM 7323 C C . ARG C 1 279 ? 23.984 0.583 82.980 1.00 27.26 263 ARG C C 1
ATOM 7324 O O . ARG C 1 279 ? 23.853 0.704 84.198 1.00 28.43 263 ARG C O 1
ATOM 7332 N N . ALA C 1 280 ? 23.734 1.576 82.128 1.00 25.78 264 ALA C N 1
ATOM 7333 C CA . ALA C 1 280 ? 23.286 2.899 82.559 1.00 26.30 264 ALA C CA 1
ATOM 7334 C C . ALA C 1 280 ? 21.871 2.921 83.114 1.00 25.47 264 ALA C C 1
ATOM 7335 O O . ALA C 1 280 ? 21.537 3.811 83.900 1.00 24.57 264 ALA C O 1
ATOM 7337 N N . LEU C 1 281 ? 21.034 1.972 82.687 1.00 25.32 265 LEU C N 1
ATOM 7338 C CA . LEU C 1 281 ? 19.656 1.885 83.193 1.00 24.71 265 LEU C CA 1
ATOM 7339 C C . LEU C 1 281 ? 19.601 1.410 84.626 1.00 23.61 265 LEU C C 1
ATOM 7340 O O . LEU C 1 281 ? 20.339 0.516 85.005 1.00 25.14 265 LEU C O 1
ATOM 7345 N N . ARG C 1 282 ? 18.695 1.973 85.416 1.00 23.78 266 ARG C N 1
ATOM 7346 C CA . ARG C 1 282 ? 18.436 1.430 86.740 1.00 26.12 266 ARG C CA 1
ATOM 7347 C C . ARG C 1 282 ? 17.706 0.097 86.615 1.00 25.45 266 ARG C C 1
ATOM 7348 O O . ARG C 1 282 ? 16.959 -0.103 85.660 1.00 24.21 266 ARG C O 1
ATOM 7356 N N . PRO C 1 283 ? 17.899 -0.798 87.589 1.00 25.83 267 PRO C N 1
ATOM 7357 C CA . PRO C 1 283 ? 16.976 -1.933 87.694 1.00 25.16 267 PRO C CA 1
ATOM 7358 C C . PRO C 1 283 ? 15.551 -1.432 87.710 1.00 24.97 267 PRO C C 1
ATOM 7359 O O . PRO C 1 283 ? 15.253 -0.462 88.400 1.00 23.73 267 PRO C O 1
ATOM 7363 N N . GLY C 1 284 ? 14.696 -2.030 86.880 1.00 24.77 268 GLY C N 1
ATOM 7364 C CA . GLY C 1 284 ? 13.329 -1.551 86.703 1.00 24.26 268 GLY C CA 1
ATOM 7365 C C . GLY C 1 284 ? 13.179 -0.476 85.638 1.00 23.82 268 GLY C C 1
ATOM 7366 O O . GLY C 1 284 ? 12.062 -0.041 85.362 1.00 24.22 268 GLY C O 1
ATOM 7367 N N . GLY C 1 285 ? 14.289 -0.069 85.011 1.00 24.07 269 GLY C N 1
ATOM 7368 C CA . GLY C 1 285 ? 14.269 0.955 83.967 1.00 23.66 269 GLY C CA 1
ATOM 7369 C C . GLY C 1 285 ? 13.776 0.419 82.631 1.00 23.62 269 GLY C C 1
ATOM 7370 O O . GLY C 1 285 ? 13.589 -0.797 82.477 1.00 22.36 269 GLY C O 1
ATOM 7371 N N . VAL C 1 286 ? 13.596 1.321 81.666 1.00 23.02 270 VAL C N 1
ATOM 7372 C CA . VAL C 1 286 ? 13.119 0.960 80.324 1.00 22.74 270 VAL C CA 1
ATOM 7373 C C . VAL C 1 286 ? 13.921 1.711 79.263 1.00 23.63 270 VAL C C 1
ATOM 7374 O O . VAL C 1 286 ? 14.204 2.916 79.403 1.00 22.87 270 VAL C O 1
ATOM 7378 N N . LEU C 1 287 ? 14.293 0.971 78.220 1.00 22.89 271 LEU C N 1
ATOM 7379 C CA . LEU C 1 287 ? 14.850 1.514 76.990 1.00 21.86 271 LEU C CA 1
ATOM 7380 C C . LEU C 1 287 ? 13.777 1.513 75.915 1.00 22.46 271 LEU C C 1
ATOM 7381 O O . LEU C 1 287 ? 13.146 0.469 75.674 1.00 20.75 271 LEU C O 1
ATOM 7386 N N . LEU C 1 288 ? 13.610 2.662 75.258 1.00 21.11 272 LEU C N 1
ATOM 7387 C CA . LEU C 1 288 ? 12.869 2.782 74.003 1.00 20.60 272 LEU C CA 1
ATOM 7388 C C . LEU C 1 288 ? 13.873 3.031 72.874 1.00 21.36 272 LEU C C 1
ATOM 7389 O O . LEU C 1 288 ? 14.498 4.088 72.812 1.00 21.93 272 LEU C O 1
ATOM 7394 N N . MET C 1 289 ? 14.049 2.037 72.013 1.00 21.55 273 MET C N 1
ATOM 7395 C CA . MET C 1 289 ? 14.914 2.152 70.840 1.00 21.97 273 MET C CA 1
ATOM 7396 C C . MET C 1 289 ? 14.018 2.183 69.627 1.00 22.77 273 MET C C 1
ATOM 7397 O O . MET C 1 289 ? 13.240 1.255 69.408 1.00 21.64 273 MET C O 1
ATOM 7402 N N . VAL C 1 290 ? 14.113 3.252 68.847 1.00 22.46 274 VAL C N 1
ATOM 7403 C CA . VAL C 1 290 ? 13.387 3.333 67.586 1.00 22.06 274 VAL C CA 1
ATOM 7404 C C . VAL C 1 290 ? 14.401 3.080 66.496 1.00 23.09 274 VAL C C 1
ATOM 7405 O O . VAL C 1 290 ? 15.439 3.728 66.453 1.00 22.60 274 VAL C O 1
ATOM 7409 N N . ASP C 1 291 ? 14.128 2.098 65.648 1.00 22.41 275 ASP C N 1
ATOM 7410 C CA . ASP C 1 291 ? 15.013 1.809 64.523 1.00 24.32 275 ASP C CA 1
ATOM 7411 C C . ASP C 1 291 ? 14.214 1.236 63.359 1.00 24.68 275 ASP C C 1
ATOM 7412 O O . ASP C 1 291 ? 12.981 1.067 63.466 1.00 25.14 275 ASP C O 1
ATOM 7417 N N . ILE C 1 292 ? 14.893 0.969 62.247 1.00 23.35 276 ILE C N 1
ATOM 7418 C CA . ILE C 1 292 ? 14.237 0.754 60.952 1.00 22.93 276 ILE C CA 1
ATOM 7419 C C . ILE C 1 292 ? 13.488 -0.571 60.894 1.00 22.25 276 ILE C C 1
ATOM 7420 O O . ILE C 1 292 ? 14.001 -1.629 61.282 1.00 20.40 276 ILE C O 1
ATOM 7425 N N . LYS C 1 293 ? 12.243 -0.497 60.433 1.00 22.24 277 LYS C N 1
ATOM 7426 C CA . LYS C 1 293 ? 11.428 -1.673 60.232 1.00 23.62 277 LYS C CA 1
ATOM 7427 C C . LYS C 1 293 ? 11.848 -2.414 58.945 1.00 23.83 277 LYS C C 1
ATOM 7428 O O . LYS C 1 293 ? 11.673 -1.905 57.836 1.00 24.40 277 LYS C O 1
ATOM 7434 N N . ALA C 1 294 ? 12.414 -3.609 59.130 1.00 23.42 278 ALA C N 1
ATOM 7435 C CA . ALA C 1 294 ? 12.720 -4.532 58.037 1.00 23.37 278 ALA C CA 1
ATOM 7436 C C . ALA C 1 294 ? 13.071 -5.873 58.658 1.00 23.66 278 ALA C C 1
ATOM 7437 O O . ALA C 1 294 ? 13.243 -5.978 59.890 1.00 22.23 278 ALA C O 1
ATOM 7439 N N . SER C 1 295 ? 13.133 -6.898 57.817 1.00 23.54 279 SER C N 1
ATOM 7440 C CA . SER C 1 295 ? 13.587 -8.222 58.243 1.00 23.33 279 SER C CA 1
ATOM 7441 C C . SER C 1 295 ? 15.091 -8.334 58.135 1.00 22.81 279 SER C C 1
ATOM 7442 O O . SER C 1 295 ? 15.715 -7.747 57.240 1.00 22.34 279 SER C O 1
ATOM 7445 N N . SER C 1 296 ? 15.675 -9.102 59.048 1.00 22.66 280 SER C N 1
ATOM 7446 C CA . SER C 1 296 ? 17.070 -9.495 58.954 1.00 22.93 280 SER C CA 1
ATOM 7447 C C . SER C 1 296 ? 17.310 -10.543 57.864 1.00 24.20 280 SER C C 1
ATOM 7448 O O . SER C 1 296 ? 18.452 -10.835 57.548 1.00 24.58 280 SER C O 1
ATOM 7451 N N . GLN C 1 297 ? 16.249 -11.099 57.294 1.00 25.11 281 GLN C N 1
ATOM 7452 C CA . GLN C 1 297 ? 16.353 -12.076 56.210 1.00 26.06 281 GLN C CA 1
ATOM 7453 C C . GLN C 1 297 ? 15.909 -11.445 54.893 1.00 25.04 281 GLN C C 1
ATOM 7454 O O . GLN C 1 297 ? 14.758 -11.042 54.732 1.00 23.42 281 GLN C O 1
ATOM 7460 N N . LEU C 1 298 ? 16.839 -11.384 53.946 1.00 24.09 282 LEU C N 1
ATOM 7461 C CA . LEU C 1 298 ? 16.621 -10.698 52.676 1.00 24.38 282 LEU C CA 1
ATOM 7462 C C . LEU C 1 298 ? 15.308 -11.064 51.979 1.00 23.92 282 LEU C C 1
ATOM 7463 O O . LEU C 1 298 ? 14.573 -10.196 51.488 1.00 25.42 282 LEU C O 1
ATOM 7468 N N . GLU C 1 299 ? 15.010 -12.356 51.919 1.00 25.42 283 GLU C N 1
ATOM 7469 C CA . GLU C 1 299 ? 13.829 -12.821 51.189 1.00 25.07 283 GLU C CA 1
ATOM 7470 C C . GLU C 1 299 ? 12.520 -12.184 51.681 1.00 26.11 283 GLU C C 1
ATOM 7471 O O . GLU C 1 299 ? 11.606 -11.969 50.901 1.00 27.04 283 GLU C O 1
ATOM 7477 N N . ASP C 1 300 ? 12.448 -11.873 52.973 1.00 25.62 284 ASP C N 1
ATOM 7478 C CA . ASP C 1 300 ? 11.282 -11.201 53.561 1.00 26.02 284 ASP C CA 1
ATOM 7479 C C . ASP C 1 300 ? 11.077 -9.750 53.072 1.00 24.87 284 ASP C C 1
ATOM 7480 O O . ASP C 1 300 ? 9.966 -9.247 53.088 1.00 25.14 284 ASP C O 1
ATOM 7485 N N . ASN C 1 301 ? 12.146 -9.093 52.637 1.00 24.37 285 ASN C N 1
ATOM 7486 C CA . ASN C 1 301 ? 12.098 -7.693 52.222 1.00 24.37 285 ASN C CA 1
ATOM 7487 C C . ASN C 1 301 ? 11.752 -7.490 50.743 1.00 24.56 285 ASN C C 1
ATOM 7488 O O . ASN C 1 301 ? 11.385 -6.393 50.339 1.00 22.76 285 ASN C O 1
ATOM 7493 N N . VAL C 1 302 ? 11.846 -8.560 49.955 1.00 26.63 286 VAL C N 1
ATOM 7494 C CA . VAL C 1 302 ? 11.515 -8.496 48.539 1.00 29.16 286 VAL C CA 1
ATOM 7495 C C . VAL C 1 302 ? 10.022 -8.235 48.411 1.00 30.06 286 VAL C C 1
ATOM 7496 O O . VAL C 1 302 ? 9.213 -8.945 49.004 1.00 32.18 286 VAL C O 1
ATOM 7500 N N . GLY C 1 303 ? 9.669 -7.190 47.677 1.00 31.72 287 GLY C N 1
ATOM 7501 C CA . GLY C 1 303 ? 8.273 -6.832 47.450 1.00 32.63 287 GLY C CA 1
ATOM 7502 C C . GLY C 1 303 ? 7.697 -5.861 48.464 1.00 34.31 287 GLY C C 1
ATOM 7503 O O . GLY C 1 303 ? 6.553 -5.423 48.304 1.00 34.29 287 GLY C O 1
ATOM 7504 N N . VAL C 1 304 ? 8.468 -5.511 49.504 1.00 30.45 288 VAL C N 1
ATOM 7505 C CA . VAL C 1 304 ? 8.025 -4.523 50.457 1.00 29.88 288 VAL C CA 1
ATOM 7506 C C . VAL C 1 304 ? 8.505 -3.163 49.927 1.00 29.29 288 VAL C C 1
ATOM 7507 O O . VAL C 1 304 ? 9.716 -2.999 49.664 1.00 26.22 288 VAL C O 1
ATOM 7511 N N . PRO C 1 305 ? 7.577 -2.192 49.779 1.00 27.83 289 PRO C N 1
ATOM 7512 C CA . PRO C 1 305 ? 7.970 -0.846 49.353 1.00 27.59 289 PRO C CA 1
ATOM 7513 C C . PRO C 1 305 ? 9.065 -0.240 50.251 1.00 26.71 289 PRO C C 1
ATOM 7514 O O . PRO C 1 305 ? 9.084 -0.465 51.466 1.00 24.65 289 PRO C O 1
ATOM 7518 N N . LEU C 1 306 ? 9.987 0.461 49.601 1.00 25.61 290 LEU C N 1
ATOM 7519 C CA . LEU C 1 306 ? 11.156 1.113 50.220 1.00 26.82 290 LEU C CA 1
ATOM 7520 C C . LEU C 1 306 ? 12.336 0.188 50.533 1.00 24.99 290 LEU C C 1
ATOM 7521 O O . LEU C 1 306 ? 13.392 0.684 50.940 1.00 25.60 290 LEU C O 1
ATOM 7526 N N . SER C 1 307 ? 12.220 -1.122 50.287 1.00 23.44 291 SER C N 1
ATOM 7527 C CA . SER C 1 307 ? 13.328 -2.034 50.596 1.00 24.57 291 SER C CA 1
ATOM 7528 C C . SER C 1 307 ? 14.577 -1.694 49.775 1.00 23.79 291 SER C C 1
ATOM 7529 O O . SER C 1 307 ? 15.681 -1.626 50.316 1.00 23.78 291 SER C O 1
ATOM 7532 N N . THR C 1 308 ? 14.402 -1.492 48.482 1.00 23.75 292 THR C N 1
ATOM 7533 C CA . THR C 1 308 ? 15.559 -1.160 47.625 1.00 23.79 292 THR C CA 1
ATOM 7534 C C . THR C 1 308 ? 16.198 0.155 48.093 1.00 23.75 292 THR C C 1
ATOM 7535 O O . THR C 1 308 ? 17.426 0.246 48.263 1.00 23.71 292 THR C O 1
ATOM 7539 N N . TYR C 1 309 ? 15.360 1.146 48.349 1.00 24.74 293 TYR C N 1
ATOM 7540 C CA . TYR C 1 309 ? 15.825 2.430 48.889 1.00 25.19 293 TYR C CA 1
ATOM 7541 C C . TYR C 1 309 ? 16.623 2.258 50.193 1.00 24.91 293 TYR C C 1
ATOM 7542 O O . TYR C 1 309 ? 17.668 2.891 50.374 1.00 23.87 293 TYR C O 1
ATOM 7551 N N . LEU C 1 310 ? 16.139 1.397 51.091 1.00 23.56 294 LEU C N 1
ATOM 7552 C CA . LEU C 1 310 ? 16.839 1.138 52.345 1.00 23.73 294 LEU C CA 1
ATOM 7553 C C . LEU C 1 310 ? 18.179 0.418 52.170 1.00 22.68 294 LEU C C 1
ATOM 7554 O O . LEU C 1 310 ? 19.149 0.775 52.841 1.00 23.07 294 LEU C O 1
ATOM 7559 N N . TYR C 1 311 ? 18.248 -0.586 51.296 1.00 22.55 295 TYR C N 1
ATOM 7560 C CA . TYR C 1 311 ? 19.531 -1.228 51.002 1.00 23.36 295 TYR C CA 1
ATOM 7561 C C . TYR C 1 311 ? 20.527 -0.267 50.332 1.00 23.28 295 TYR C C 1
ATOM 7562 O O . TYR C 1 311 ? 21.726 -0.339 50.602 1.00 22.84 295 TYR C O 1
ATOM 7571 N N . THR C 1 312 ? 20.016 0.624 49.485 1.00 23.85 296 THR C N 1
ATOM 7572 C CA . THR C 1 312 ? 20.852 1.623 48.782 1.00 23.42 296 THR C CA 1
ATOM 7573 C C . THR C 1 312 ? 21.392 2.662 49.783 1.00 24.26 296 THR C C 1
ATOM 7574 O O . THR C 1 312 ? 22.604 2.935 49.821 1.00 24.79 296 THR C O 1
ATOM 7578 N N . THR C 1 313 ? 20.504 3.205 50.621 1.00 24.25 297 THR C N 1
ATOM 7579 C CA . THR C 1 313 ? 20.889 4.117 51.706 1.00 23.86 297 THR C CA 1
ATOM 7580 C C . THR C 1 313 ? 21.923 3.480 52.639 1.00 24.31 297 THR C C 1
ATOM 7581 O O . THR C 1 313 ? 22.870 4.150 53.077 1.00 22.73 297 THR C O 1
ATOM 7585 N N . SER C 1 314 ? 21.734 2.192 52.934 1.00 23.00 298 SER C N 1
ATOM 7586 C CA . SER C 1 314 ? 22.665 1.455 53.766 1.00 23.86 298 SER C CA 1
ATOM 7587 C C . SER C 1 314 ? 24.036 1.362 53.091 1.00 24.39 298 SER C C 1
ATOM 7588 O O . SER C 1 314 ? 25.040 1.759 53.671 1.00 24.65 298 SER C O 1
ATOM 7591 N N . LEU C 1 315 ? 24.055 0.841 51.871 1.00 24.00 299 LEU C N 1
ATOM 7592 C CA . LEU C 1 315 ? 25.305 0.687 51.109 1.00 25.08 299 LEU C CA 1
ATOM 7593 C C . LEU C 1 315 ? 26.110 1.986 51.025 1.00 26.17 299 LEU C C 1
ATOM 7594 O O . LEU C 1 315 ? 27.314 2.009 51.258 1.00 27.87 299 LEU C O 1
ATOM 7599 N N . MET C 1 316 ? 25.411 3.069 50.735 1.00 27.12 300 MET C N 1
ATOM 7600 C CA . MET C 1 316 ? 26.037 4.323 50.374 1.00 27.99 300 MET C CA 1
ATOM 7601 C C . MET C 1 316 ? 26.145 5.308 51.529 1.00 28.32 300 MET C C 1
ATOM 7602 O O . MET C 1 316 ? 26.754 6.358 51.372 1.00 27.75 300 MET C O 1
ATOM 7607 N N . HIS C 1 317 ? 25.577 4.971 52.691 1.00 26.93 301 HIS C N 1
ATOM 7608 C CA . HIS C 1 317 ? 25.715 5.808 53.862 1.00 27.14 301 HIS C CA 1
ATOM 7609 C C . HIS C 1 317 ? 25.830 5.024 55.175 1.00 28.28 301 HIS C C 1
ATOM 7610 O O . HIS C 1 317 ? 26.914 4.948 55.754 1.00 25.90 301 HIS C O 1
ATOM 7625 N N . MET C 1 319 ? 25.850 1.867 56.336 1.00 26.20 303 MET C N 1
ATOM 7626 C CA . MET C 1 319 ? 26.827 0.786 56.489 1.00 25.32 303 MET C CA 1
ATOM 7627 C C . MET C 1 319 ? 28.256 1.344 56.379 1.00 26.81 303 MET C C 1
ATOM 7628 O O . MET C 1 319 ? 29.091 1.087 57.244 1.00 27.61 303 MET C O 1
ATOM 7633 N N . THR C 1 320 ? 28.503 2.117 55.326 1.00 26.95 304 THR C N 1
ATOM 7634 C CA . THR C 1 320 ? 29.865 2.560 54.990 1.00 29.03 304 THR C CA 1
ATOM 7635 C C . THR C 1 320 ? 30.478 3.485 56.065 1.00 28.48 304 THR C C 1
ATOM 7636 O O . THR C 1 320 ? 31.649 3.338 56.386 1.00 29.19 304 THR C O 1
ATOM 7640 N N . VAL C 1 321 ? 29.676 4.371 56.659 1.00 28.08 305 VAL C N 1
ATOM 7641 C CA . VAL C 1 321 ? 30.139 5.232 57.765 1.00 29.49 305 VAL C CA 1
ATOM 7642 C C . VAL C 1 321 ? 30.631 4.412 58.978 1.00 30.38 305 VAL C C 1
ATOM 7643 O O . VAL C 1 321 ? 31.623 4.769 59.626 1.00 31.28 305 VAL C O 1
ATOM 7647 N N . SER C 1 322 ? 29.943 3.317 59.283 1.00 29.55 306 SER C N 1
ATOM 7648 C CA . SER C 1 322 ? 30.374 2.417 60.344 1.00 28.63 306 SER C CA 1
ATOM 7649 C C . SER C 1 322 ? 31.653 1.698 59.933 1.00 30.98 306 SER C C 1
ATOM 7650 O O . SER C 1 322 ? 32.596 1.583 60.727 1.00 30.32 306 SER C O 1
ATOM 7653 N N . LEU C 1 323 ? 31.682 1.213 58.701 1.00 31.21 307 LEU C N 1
ATOM 7654 C CA . LEU C 1 323 ? 32.860 0.513 58.179 1.00 32.31 307 LEU C CA 1
ATOM 7655 C C . LEU C 1 323 ? 34.101 1.412 58.099 1.00 32.88 307 LEU C C 1
ATOM 7656 O O . LEU C 1 323 ? 35.222 0.920 58.222 1.00 35.16 307 LEU C O 1
ATOM 7661 N N . ALA C 1 324 ? 33.892 2.710 57.906 1.00 32.79 308 ALA C N 1
ATOM 7662 C CA . ALA C 1 324 ? 34.978 3.703 57.929 1.00 33.88 308 ALA C CA 1
ATOM 7663 C C . ALA C 1 324 ? 35.761 3.716 59.252 1.00 37.00 308 ALA C C 1
ATOM 7664 O O . ALA C 1 324 ? 36.926 4.119 59.274 1.00 34.75 308 ALA C O 1
ATOM 7666 N N . LEU C 1 325 ? 35.118 3.287 60.341 1.00 37.51 309 LEU C N 1
ATOM 7667 C CA . LEU C 1 325 ? 35.757 3.214 61.660 1.00 39.11 309 LEU C CA 1
ATOM 7668 C C . LEU C 1 325 ? 36.065 1.771 62.072 1.00 38.34 309 LEU C C 1
ATOM 7669 O O . LEU C 1 325 ? 36.127 1.474 63.265 1.00 39.51 309 LEU C O 1
ATOM 7674 N N . ASP C 1 326 ? 36.263 0.876 61.099 1.00 38.67 310 ASP C N 1
ATOM 7675 C CA . ASP C 1 326 ? 36.440 -0.560 61.365 1.00 39.91 310 ASP C CA 1
ATOM 7676 C C . ASP C 1 326 ? 35.296 -1.091 62.232 1.00 37.16 310 ASP C C 1
ATOM 7677 O O . ASP C 1 326 ? 35.508 -1.901 63.134 1.00 34.35 310 ASP C O 1
ATOM 7682 N N . GLY C 1 327 ? 34.086 -0.628 61.927 1.00 33.63 311 GLY C N 1
ATOM 7683 C CA . GLY C 1 327 ? 32.917 -0.913 62.731 1.00 31.47 311 GLY C CA 1
ATOM 7684 C C . GLY C 1 327 ? 32.120 -2.101 62.256 1.00 30.51 311 GLY C C 1
ATOM 7685 O O . GLY C 1 327 ? 32.497 -2.820 61.321 1.00 29.82 311 GLY C O 1
ATOM 7686 N N . ALA C 1 328 ? 30.997 -2.299 62.934 1.00 28.41 312 ALA C N 1
ATOM 7687 C CA . ALA C 1 328 ? 30.153 -3.460 62.729 1.00 27.14 312 ALA C CA 1
ATOM 7688 C C . ALA C 1 328 ? 29.513 -3.491 61.350 1.00 26.33 312 ALA C C 1
ATOM 7689 O O . ALA C 1 328 ? 29.317 -4.568 60.794 1.00 25.89 312 ALA C O 1
ATOM 7691 N N . GLY C 1 329 ? 29.167 -2.321 60.827 1.00 26.27 313 GLY C N 1
ATOM 7692 C CA . GLY C 1 329 ? 28.548 -2.200 59.514 1.00 27.75 313 GLY C CA 1
ATOM 7693 C C . GLY C 1 329 ? 27.262 -2.984 59.378 1.00 26.19 313 GLY C C 1
ATOM 7694 O O . GLY C 1 329 ? 27.037 -3.635 58.367 1.00 26.27 313 GLY C O 1
ATOM 7695 N N . LEU C 1 330 ? 26.404 -2.903 60.395 1.00 26.67 314 LEU C N 1
ATOM 7696 C CA . LEU C 1 330 ? 25.150 -3.668 60.383 1.00 26.34 314 LEU C CA 1
ATOM 7697 C C . LEU C 1 330 ? 24.222 -3.166 59.294 1.00 23.51 314 LEU C C 1
ATOM 7698 O O . LEU C 1 330 ? 23.486 -3.951 58.695 1.00 23.73 314 LEU C O 1
ATOM 7703 N N . GLY C 1 331 ? 24.276 -1.861 59.041 1.00 23.53 315 GLY C N 1
ATOM 7704 C CA . GLY C 1 331 ? 23.495 -1.231 57.990 1.00 23.54 315 GLY C CA 1
ATOM 7705 C C . GLY C 1 331 ? 22.052 -0.943 58.373 1.00 23.69 315 GLY C C 1
ATOM 7706 O O . GLY C 1 331 ? 21.550 -1.406 59.403 1.00 23.62 315 GLY C O 1
ATOM 7707 N N . THR C 1 332 ? 21.394 -0.174 57.510 1.00 24.76 316 THR C N 1
ATOM 7708 C CA . THR C 1 332 ? 20.026 0.286 57.700 1.00 24.88 316 THR C CA 1
ATOM 7709 C C . THR C 1 332 ? 19.036 -0.882 57.823 1.00 23.85 316 THR C C 1
ATOM 7710 O O . THR C 1 332 ? 18.051 -0.760 58.554 1.00 25.90 316 THR C O 1
ATOM 7714 N N . VAL C 1 333 ? 19.310 -1.986 57.126 1.00 23.15 317 VAL C N 1
ATOM 7715 C CA . VAL C 1 333 ? 18.401 -3.138 57.054 1.00 23.45 317 VAL C CA 1
ATOM 7716 C C . VAL C 1 333 ? 18.847 -4.243 58.034 1.00 22.30 317 VAL C C 1
ATOM 7717 O O . VAL C 1 333 ? 18.590 -5.422 57.814 1.00 23.94 317 VAL C O 1
ATOM 7721 N N . TRP C 1 334 ? 19.523 -3.872 59.121 1.00 22.02 318 TRP C N 1
ATOM 7722 C CA . TRP C 1 334 ? 19.922 -4.862 60.137 1.00 23.14 318 TRP C CA 1
ATOM 7723 C C . TRP C 1 334 ? 18.770 -5.771 60.560 1.00 23.03 318 TRP C C 1
ATOM 7724 O O . TRP C 1 334 ? 18.963 -6.972 60.688 1.00 25.04 318 TRP C O 1
ATOM 7735 N N . GLY C 1 335 ? 17.576 -5.194 60.711 1.00 22.13 319 GLY C N 1
ATOM 7736 C CA . GLY C 1 335 ? 16.337 -5.955 60.776 1.00 22.39 319 GLY C CA 1
ATOM 7737 C C . GLY C 1 335 ? 15.885 -6.292 62.188 1.00 22.29 319 GLY C C 1
ATOM 7738 O O . GLY C 1 335 ? 16.672 -6.287 63.143 1.00 20.98 319 GLY C O 1
ATOM 7739 N N . ARG C 1 336 ? 14.600 -6.592 62.305 1.00 22.40 320 ARG C N 1
ATOM 7740 C CA . ARG C 1 336 ? 13.969 -6.869 63.610 1.00 22.26 320 ARG C CA 1
ATOM 7741 C C . ARG C 1 336 ? 14.633 -8.008 64.364 1.00 21.63 320 ARG C C 1
ATOM 7742 O O . ARG C 1 336 ? 14.890 -7.883 65.548 1.00 21.46 320 ARG C O 1
ATOM 7750 N N . GLN C 1 337 ? 14.940 -9.106 63.670 1.00 21.64 321 GLN C N 1
ATOM 7751 C CA . GLN C 1 337 ? 15.394 -10.327 64.341 1.00 22.72 321 GLN C CA 1
ATOM 7752 C C . GLN C 1 337 ? 16.775 -10.098 64.951 1.00 22.44 321 GLN C C 1
ATOM 7753 O O . GLN C 1 337 ? 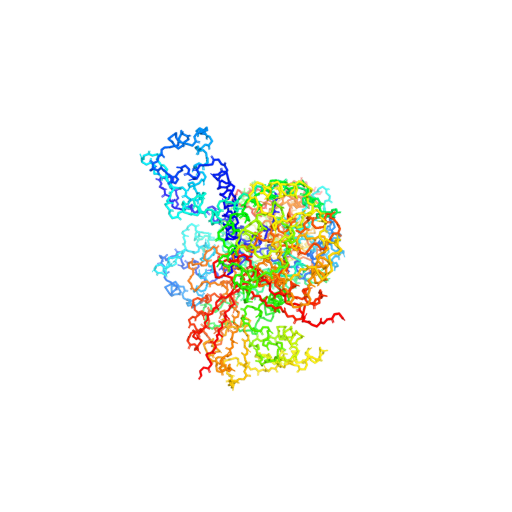17.019 -10.460 66.109 1.00 21.89 321 GLN C O 1
ATOM 7759 N N . LEU C 1 338 ? 17.668 -9.462 64.190 1.00 22.63 322 LEU C N 1
ATOM 7760 C CA . LEU C 1 338 ? 18.993 -9.132 64.698 1.00 22.90 322 LEU C CA 1
ATOM 7761 C C . LEU C 1 338 ? 18.934 -8.080 65.815 1.00 22.88 322 LEU C C 1
ATOM 7762 O O . LEU C 1 338 ? 19.649 -8.190 66.807 1.00 23.48 322 LEU C O 1
ATOM 7767 N N . ALA C 1 339 ? 18.096 -7.057 65.655 1.00 23.05 323 ALA C N 1
ATOM 7768 C CA . ALA C 1 339 ? 17.927 -6.038 66.699 1.00 22.64 323 ALA C CA 1
ATOM 7769 C C . ALA C 1 339 ? 17.469 -6.683 68.022 1.00 23.62 323 ALA C C 1
ATOM 7770 O O . ALA C 1 339 ? 18.017 -6.401 69.088 1.00 21.97 323 ALA C O 1
ATOM 7772 N N . THR C 1 340 ? 16.503 -7.589 67.915 1.00 23.20 324 THR C N 1
ATOM 7773 C CA . THR C 1 340 ? 15.944 -8.272 69.067 1.00 23.94 324 THR C CA 1
ATOM 7774 C C . THR C 1 340 ? 16.996 -9.140 69.760 1.00 25.10 324 THR C C 1
ATOM 7775 O O . THR C 1 340 ? 17.111 -9.105 70.983 1.00 23.57 324 THR C O 1
ATOM 7779 N N . SER C 1 341 ? 17.787 -9.895 68.994 1.00 24.83 325 SER C N 1
ATOM 7780 C CA . SER C 1 341 ? 18.790 -10.757 69.606 1.00 25.33 325 SER C CA 1
ATOM 7781 C C . SER C 1 341 ? 19.961 -9.948 70.188 1.00 24.56 325 SER C C 1
ATOM 7782 O O . SER C 1 341 ? 20.522 -10.317 71.227 1.00 24.82 325 SER C O 1
ATOM 7785 N N . MET C 1 342 ? 20.311 -8.842 69.544 1.00 22.30 326 MET C N 1
ATOM 7786 C CA . MET C 1 342 ? 21.296 -7.917 70.094 1.00 22.97 326 MET C CA 1
ATOM 7787 C C . MET C 1 342 ? 20.865 -7.279 71.416 1.00 22.72 326 MET C C 1
ATOM 7788 O O . MET C 1 342 ? 21.684 -7.124 72.305 1.00 23.89 326 MET C O 1
ATOM 7793 N N . LEU C 1 343 ? 19.583 -6.964 71.563 1.00 23.63 327 LEU C N 1
ATOM 7794 C CA . LEU C 1 343 ? 19.053 -6.517 72.860 1.00 23.92 327 LEU C CA 1
ATOM 7795 C C . LEU C 1 343 ? 19.225 -7.595 73.929 1.00 24.50 327 LEU C C 1
ATOM 7796 O O . LEU C 1 343 ? 19.678 -7.290 75.036 1.00 23.89 327 LEU C O 1
ATOM 7801 N N . ALA C 1 344 ? 18.923 -8.845 73.573 1.00 24.43 328 ALA C N 1
ATOM 7802 C CA . ALA C 1 344 ? 19.196 -9.992 74.455 1.00 25.72 328 ALA C CA 1
ATOM 7803 C C . ALA C 1 344 ? 20.668 -10.093 74.854 1.00 25.53 328 ALA C C 1
ATOM 7804 O O . ALA C 1 344 ? 20.979 -10.206 76.033 1.00 26.57 328 ALA C O 1
ATOM 7806 N N . ASP C 1 345 ? 21.572 -9.984 73.884 1.00 26.20 329 ASP C N 1
ATOM 7807 C CA . ASP C 1 345 ? 23.020 -10.021 74.153 1.00 27.26 329 ASP C CA 1
ATOM 7808 C C . ASP C 1 345 ? 23.466 -8.927 75.127 1.00 27.60 329 ASP C C 1
ATOM 7809 O O . ASP C 1 345 ? 24.389 -9.139 75.909 1.00 28.14 329 ASP C O 1
ATOM 7814 N N . ALA C 1 346 ? 22.812 -7.768 75.075 1.00 25.37 330 ALA C N 1
ATOM 7815 C CA . ALA C 1 346 ? 23.115 -6.647 75.943 1.00 25.65 330 ALA C CA 1
ATOM 7816 C C . ALA C 1 346 ? 22.605 -6.810 77.368 1.00 26.20 330 ALA C C 1
ATOM 7817 O O . ALA C 1 346 ? 22.982 -6.023 78.228 1.00 26.06 330 ALA C O 1
ATOM 7819 N N . GLY C 1 347 ? 21.750 -7.804 77.624 1.00 26.12 331 GLY C N 1
ATOM 7820 C CA . GLY C 1 347 ? 21.242 -8.061 78.965 1.00 26.73 331 GLY C CA 1
ATOM 7821 C C . GLY C 1 347 ? 19.735 -8.024 79.128 1.00 27.31 331 GLY C C 1
ATOM 7822 O O . GLY C 1 347 ? 19.241 -8.415 80.165 1.00 27.64 331 GLY C O 1
ATOM 7823 N N . PHE C 1 348 ? 19.005 -7.535 78.126 1.00 26.88 332 PHE C N 1
ATOM 7824 C CA . PHE C 1 348 ? 17.558 -7.431 78.225 1.00 26.60 332 PHE C CA 1
ATOM 7825 C C . PHE C 1 348 ? 16.930 -8.814 78.049 1.00 28.21 332 PHE C C 1
ATOM 7826 O O . PHE C 1 348 ? 17.208 -9.506 77.069 1.00 29.60 332 PHE C O 1
ATOM 7834 N N . THR C 1 349 ? 16.125 -9.222 79.025 1.00 27.65 333 THR C N 1
ATOM 7835 C CA . THR C 1 349 ? 15.353 -10.466 78.944 1.00 27.64 333 THR C CA 1
ATOM 7836 C C . THR C 1 349 ? 13.869 -10.173 78.690 1.00 29.25 333 THR C C 1
ATOM 7837 O O . THR C 1 349 ? 13.066 -11.114 78.607 1.00 29.19 333 THR C O 1
ATOM 7841 N N . ASP C 1 350 ? 13.511 -8.890 78.537 1.00 25.91 334 ASP C N 1
ATOM 7842 C CA . ASP C 1 350 ? 12.123 -8.474 78.375 1.00 24.94 334 ASP C CA 1
ATOM 7843 C C . ASP C 1 350 ? 12.087 -7.455 77.251 1.00 26.19 334 ASP C C 1
ATOM 7844 O O . ASP C 1 350 ? 12.404 -6.269 77.471 1.00 25.43 334 ASP C O 1
ATOM 7849 N N . VAL C 1 351 ? 11.731 -7.914 76.049 1.00 23.54 335 VAL C N 1
ATOM 7850 C CA . VAL C 1 351 ? 11.725 -7.074 74.862 1.00 24.70 335 VAL C CA 1
ATOM 7851 C C . VAL C 1 351 ? 10.399 -7.226 74.127 1.00 24.90 335 VAL C C 1
ATOM 7852 O O . VAL C 1 351 ? 9.967 -8.349 73.865 1.00 25.15 335 VAL C O 1
ATOM 7856 N N . THR C 1 352 ? 9.764 -6.107 73.801 1.00 25.16 336 THR C N 1
ATOM 7857 C CA . THR C 1 352 ? 8.578 -6.103 72.950 1.00 26.13 336 THR C CA 1
ATOM 7858 C C . THR C 1 352 ? 8.833 -5.189 71.759 1.00 25.38 336 THR C C 1
ATOM 7859 O O . THR C 1 352 ? 9.657 -4.278 71.817 1.00 24.62 336 THR C O 1
ATOM 7863 N N . VAL C 1 353 ? 8.164 -5.476 70.662 1.00 24.05 337 VAL C N 1
ATOM 7864 C CA . VAL C 1 353 ? 8.279 -4.661 69.470 1.00 25.22 337 VAL C CA 1
ATOM 7865 C C . VAL C 1 353 ? 6.906 -4.130 69.207 1.00 26.09 337 VAL C C 1
ATOM 7866 O O . VAL C 1 353 ? 5.972 -4.904 69.014 1.00 27.51 337 VAL C O 1
ATOM 7870 N N . ALA C 1 354 ? 6.788 -2.810 69.223 1.00 25.74 338 ALA C N 1
ATOM 7871 C CA . ALA C 1 354 ? 5.551 -2.143 68.895 1.00 26.45 338 ALA C CA 1
ATOM 7872 C C . ALA C 1 354 ? 5.670 -1.502 67.521 1.00 25.87 338 ALA C C 1
ATOM 7873 O O . ALA C 1 354 ? 6.762 -1.151 67.055 1.00 23.25 338 ALA C O 1
ATOM 7875 N N . GLU C 1 355 ? 4.524 -1.382 66.877 1.00 28.16 339 GLU C N 1
ATOM 7876 C CA . GLU C 1 355 ? 4.387 -0.705 65.595 1.00 30.16 339 GLU C CA 1
ATOM 7877 C C . GLU C 1 355 ? 3.248 0.299 65.680 1.00 31.99 339 GLU C C 1
ATOM 7878 O O . GLU C 1 355 ? 2.368 0.176 66.536 1.00 31.79 339 GLU C O 1
ATOM 7884 N N . ILE C 1 356 ? 3.294 1.303 64.810 1.00 32.18 340 ILE C N 1
ATOM 7885 C CA . ILE C 1 356 ? 2.214 2.269 64.645 1.00 34.69 340 ILE C CA 1
ATOM 7886 C C . ILE C 1 356 ? 1.742 2.121 63.190 1.00 36.88 340 ILE C C 1
ATOM 7887 O O . ILE C 1 356 ? 2.561 2.121 62.277 1.00 35.98 340 ILE C O 1
ATOM 7892 N N . GLU C 1 357 ? 0.431 1.971 62.994 1.00 38.95 341 GLU C N 1
ATOM 7893 C CA . GLU C 1 357 ? -0.174 1.700 61.670 1.00 40.84 341 GLU C CA 1
ATOM 7894 C C . GLU C 1 357 ? 0.311 2.649 60.566 1.00 36.70 341 GLU C C 1
ATOM 7895 O O . GLU C 1 357 ? 0.661 2.220 59.457 1.00 36.24 341 GLU C O 1
ATOM 7901 N N . SER C 1 358 ? 0.356 3.931 60.887 1.00 34.09 342 SER C N 1
ATOM 7902 C CA . SER C 1 358 ? 0.740 4.957 59.919 1.00 34.19 342 SER C CA 1
ATOM 7903 C C . SER C 1 358 ? 2.244 5.041 59.643 1.00 30.57 342 SER C C 1
ATOM 7904 O O . SER C 1 358 ? 2.635 5.760 58.740 1.00 31.70 342 SER C O 1
ATOM 7907 N N . ASP C 1 359 ? 3.079 4.346 60.427 1.00 29.82 343 ASP C N 1
ATOM 7908 C CA . ASP C 1 359 ? 4.539 4.412 60.304 1.00 28.81 343 ASP C CA 1
ATOM 7909 C C . ASP C 1 359 ? 5.038 3.078 59.761 1.00 30.65 343 ASP C C 1
ATOM 7910 O O . ASP C 1 359 ? 5.073 2.078 60.476 1.00 30.32 343 ASP C O 1
ATOM 7915 N N . VAL C 1 360 ? 5.429 3.071 58.490 1.00 30.23 344 VAL C N 1
ATOM 7916 C CA . VAL C 1 360 ? 5.920 1.863 57.839 1.00 31.84 344 VAL C CA 1
ATOM 7917 C C . VAL C 1 360 ? 7.450 1.755 57.933 1.00 30.33 344 VAL C C 1
ATOM 7918 O O . VAL C 1 360 ? 8.041 0.706 57.629 1.00 30.48 344 VAL C O 1
ATOM 7922 N N . LEU C 1 361 ? 8.073 2.830 58.401 1.00 28.57 345 LEU C N 1
ATOM 7923 C CA . LEU C 1 361 ? 9.518 2.985 58.413 1.00 30.11 345 LEU C CA 1
ATOM 7924 C C . LEU C 1 361 ? 10.205 2.457 59.684 1.00 28.07 345 LEU C C 1
ATOM 7925 O O . LEU C 1 361 ? 11.330 1.970 59.612 1.00 26.49 345 LEU C O 1
ATOM 7930 N N . ASN C 1 362 ? 9.555 2.574 60.846 1.00 25.53 346 ASN C N 1
ATOM 7931 C CA . ASN C 1 362 ? 10.227 2.312 62.131 1.00 24.97 346 ASN C CA 1
ATOM 7932 C C . ASN C 1 362 ? 9.570 1.222 62.963 1.00 23.14 346 ASN C C 1
ATOM 7933 O O . ASN C 1 362 ? 8.357 1.081 62.948 1.00 23.77 346 ASN C O 1
ATOM 7938 N N . ASN C 1 363 ? 10.391 0.455 63.669 1.00 22.85 347 ASN C N 1
ATOM 7939 C CA . ASN C 1 363 ? 9.945 -0.362 64.800 1.00 22.64 347 ASN C CA 1
ATOM 7940 C C . ASN C 1 363 ? 10.281 0.360 66.098 1.00 22.57 347 ASN C C 1
ATOM 7941 O O . ASN C 1 363 ? 11.255 1.117 66.174 1.00 22.05 347 ASN C O 1
ATOM 7946 N N . TYR C 1 364 ? 9.455 0.106 67.108 1.00 22.39 348 TYR C N 1
ATOM 7947 C CA . TYR C 1 364 ? 9.589 0.689 68.428 1.00 22.53 348 TYR C CA 1
ATOM 7948 C C . TYR C 1 364 ? 9.889 -0.445 69.414 1.00 22.39 348 TYR C C 1
ATOM 7949 O O . TYR C 1 364 ? 8.988 -1.189 69.812 1.00 22.78 348 TYR C O 1
ATOM 7958 N N . TYR C 1 365 ? 11.157 -0.567 69.799 1.00 20.88 349 TYR C N 1
ATOM 7959 C CA . TYR C 1 365 ? 11.643 -1.667 70.634 1.00 21.68 349 TYR C CA 1
ATOM 7960 C C . TYR C 1 365 ? 11.599 -1.191 72.070 1.00 22.36 349 TYR C C 1
ATOM 7961 O O . TYR C 1 365 ? 12.184 -0.157 72.392 1.00 22.61 349 TYR C O 1
ATOM 7970 N N . ILE C 1 366 ? 10.888 -1.922 72.922 1.00 21.54 350 ILE C N 1
ATOM 7971 C CA . ILE C 1 366 ? 10.708 -1.537 74.300 1.00 22.89 350 ILE C CA 1
ATOM 7972 C C . ILE C 1 366 ? 11.372 -2.630 75.109 1.00 23.38 350 ILE C C 1
ATOM 7973 O O . ILE C 1 366 ? 10.904 -3.775 75.114 1.00 24.01 350 ILE C O 1
ATOM 7978 N N . ALA C 1 367 ? 12.490 -2.289 75.747 1.00 22.85 351 ALA C N 1
ATOM 7979 C CA . ALA C 1 367 ? 13.314 -3.267 76.464 1.00 23.39 351 ALA C CA 1
ATOM 7980 C C . ALA C 1 367 ? 13.361 -2.895 77.935 1.00 23.87 351 ALA C C 1
ATOM 7981 O O . ALA C 1 367 ? 13.824 -1.807 78.282 1.00 22.51 351 ALA C O 1
ATOM 7983 N N . ARG C 1 368 ? 12.809 -3.762 78.792 1.00 24.29 352 ARG C N 1
ATOM 7984 C CA . ARG C 1 368 ? 12.718 -3.480 80.231 1.00 25.34 352 ARG C CA 1
ATOM 7985 C C . ARG C 1 368 ? 13.816 -4.232 80.995 1.00 25.03 352 ARG C C 1
ATOM 7986 O O . ARG C 1 368 ? 14.120 -5.378 80.697 1.00 25.21 352 ARG C O 1
ATOM 7994 N N . LYS C 1 369 ? 14.423 -3.551 81.960 1.00 24.63 353 LYS C N 1
ATOM 7995 C CA . LYS C 1 369 ? 15.457 -4.139 82.818 1.00 24.85 353 LYS C CA 1
ATOM 7996 C C . LYS C 1 369 ? 14.811 -4.657 84.101 1.00 23.59 353 LYS C C 1
ATOM 7997 O O . LYS C 1 369 ? 14.002 -3.944 84.700 1.00 23.27 353 LYS C O 1
ATOM 8003 N N . LEU C 1 370 ? 15.179 -5.874 84.513 1.00 26.64 354 LEU C N 1
ATOM 8004 C CA . LEU C 1 370 ? 14.672 -6.529 85.749 1.00 31.02 354 LEU C CA 1
ATOM 8005 C C . LEU C 1 370 ? 14.884 -5.623 86.978 1.00 29.13 354 LEU C C 1
ATOM 8006 O O . LEU C 1 370 ? 15.876 -4.901 87.044 1.00 24.25 354 LEU C O 1
ATOM 8011 N N . GLU C 1 371 ? 13.976 -5.676 87.950 1.00 27.90 355 GLU C N 1
ATOM 8012 C CA . GLU C 1 371 ? 14.131 -4.878 89.192 1.00 30.38 355 GLU C CA 1
ATOM 8013 C C . GLU C 1 371 ? 15.165 -5.420 90.192 1.00 29.03 355 GLU C C 1
ATOM 8014 O O . GLU C 1 371 ? 15.550 -4.701 91.095 1.00 26.10 355 GLU C O 1
ATOM 8020 N N . HIS C 1 372 ? 15.627 -6.655 90.036 1.00 28.94 356 HIS C N 1
ATOM 8021 C CA . HIS C 1 372 ? 16.585 -7.251 90.979 1.00 34.47 356 HIS C CA 1
ATOM 8022 C C . HIS C 1 372 ? 17.800 -6.332 91.204 1.00 31.45 356 HIS C C 1
ATOM 8023 O O . HIS C 1 372 ? 18.398 -5.865 90.243 1.00 26.45 356 HIS C O 1
ATOM 8030 N N . HIS C 1 373 ? 18.135 -6.070 92.466 1.00 32.40 357 HIS C N 1
ATOM 8031 C CA . HIS C 1 373 ? 19.409 -5.416 92.827 1.00 38.65 357 HIS C CA 1
ATOM 8032 C C . HIS C 1 373 ? 20.531 -6.424 93.036 1.00 42.29 357 HIS C C 1
ATOM 8033 O O . HIS C 1 373 ? 20.270 -7.569 93.385 1.00 46.20 357 HIS C O 1
ATOM 8040 N N . HIS C 1 374 ? 21.774 -5.980 92.875 1.00 51.02 358 HIS C N 1
ATOM 8041 C CA . HIS C 1 374 ? 22.961 -6.827 93.152 1.00 60.12 358 HIS C CA 1
ATOM 8042 C C . HIS C 1 374 ? 22.934 -7.487 94.538 1.00 59.97 358 HIS C C 1
ATOM 8043 O O . HIS C 1 374 ? 23.059 -6.816 95.559 1.00 62.20 358 HIS C O 1
#

InterPro domains:
  IPR025714 Methyltransferase domain [PF13847] (170-285)
  IPR029063 S-adenosyl-L-methionine-dependent methyltransferase superfamily [G3DSA:3.40.50.150] (135-345)
  IPR029063 S-adenosyl-L-methionine-dependent methyltransferase superfamily [SSF53335] (157-348)
  IPR048711 S-adenosylmethionine-dependent methyltransferase Rv2258c-like, winged HTH domain [PF21320] (22-96)
  IPR053173 Class I-like SAM-binding MTase [PTHR45128] (4-353)

Secondary structure (DSSP, 8-state):
---HHHHHHHHHHHHHHHHHHHHHHHHHHTTHHHHHHT--SB-HHHHHHHHTS-HHHHHHHHHHHHHTTSSEEETTTTEEE--HHHHTTTSGGGGGG-THHHHHHHHHHHTTHHHHHHHHHH-S---GGG-HHHHHHHHHHHHHHIIIIIIIIIGGGSTTHHHHHHH--EEEEET-TTSHHHHHHHHH-TTSEEEEEES-HHHHHHHHHHHHHTT-TTEEEEE--TTS----S-EEEEEEES-STT-SSHHHHHHHHHHHEEEEEEEEEEEE---SSHHHHTTSTTHHHHHHHHHH--HHHHHTT-----TT--HHHHHHHHHHTT-SEEEEE--TT-SSEEEEEEE------/---SSS--SS----HHHHHHHHHHHHHHHHHHHHHHHHHHTTHHHHHHTS-SB-HHHHHHHHTS-HHHHHHHHHHHHHTTSSEEETTTTEEE--HHHHTTTSGGGGGG-TTTGGGHHHHHHTTHHHHHHHHHH-S---GGG-HHHHHHHHHHHHHHHHHHIIIIIGGGSTTHHHHHHH--EEEEET-TT-HHHHHHHHH-TTSEEEEEES-HHHHHHHHHHHHHTT-TTEEEEE--TTS----S-EEEEEEES-STT-SSHHHHHHHHHHHEEEEEEEEEEEE---SSHHHHTTSTTHHHHHHHHHH--HHHHHTT-----TT--HHHHHHHHHHTT--EEEEE--TT-TTEEEEEEE----/---HHHHHHHHHHHHHHHHHHHHHHHHHHHSHHHHHHTS-SB-HHHHHHHHTS-HHHHHHHHHHHHHTTSSEEETTTTEEE--HHHHTTTSGGGGGG-THHHHHHHHHHHTTHHHHHHHHHH-S---GGG-HHHHHHHHHHHHHHHHHHIIIIIGGGSTTHHHHHHH--EEEEET-TT-HHHHHHHHH-TTSEEEEEES-HHHHHHHHHHHHHHT-TTEEEEE--GGG----S-EEEEEEES-GGG-SSHHHHHHHHHHHEEEEEEEEEEEE---SSHHHHTTSTTHHHHHHHHHH--HHHHTTT-----TT--HHHHHHHHHHTT-SEEEEE--TT-SSEEEEEEEPP----

Sequence (1068 aa):
METTEEFGNRFVAAIDSAGLAILVSVGHQTGLLDTMAGLPPATSMEIAEAAGLEERYVREWLGGMTTGQIVEYDAGSSTYSLPAHRAGMLTRAAGPDNLAVIAQFVSLLGEVEQKVIRCFREGGGVPYSEYPRFHKLMAEMSGMVFDAALIDVVLPLVDGLPDRLRSGADVADFGCGSGRAVKLMAQAFGASRFTGIDFSDEAVAAGTE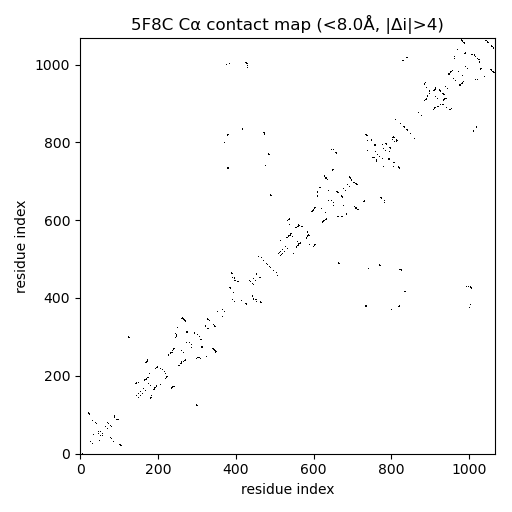EAARLGLANATFERHDLAELDKVGAYDVITVFDAIHDQAQPARVLQNIYRALRPGGVLLMVDIKASSQLEDNVGVPLSTYLYTTSLMHMTVSLALDGAGLGTVWGRQLATSMLADAGFTDVTVAEIESDVLNNYYIARKLEHHHHSSGLVPRGSHMETTEEFGNRFVAAIDSAGLAILVSVGHQTGLLDTMAGLPPATSMEIAEAAGLEERYVREWLGGMTTGQIVEYDAGSSTYSLPAHRAGMLTRAAGPDNLAVIAQFVSLLGEVEQKVIRCFREGGGVPYSEYPRFHKLMAEMSGMVFDAALIDVVLPLVDGLPDRLRSGADVADFGCGSGRAVKLMAQAFGASRFTGIDFSDEAVAAGTEEAARLGLANATFERHDLAELDKVGAYDVITVFDAIHDQAQPARVLQNIYRRALRPGGVLLMVDIKASSQLEDNVGVPLSTYLYTTSLMHMTVSLALDGAGLGTVWGRQLATSMLADAGFTDVTVAEIESDVLNNYYIARKLEHMETTEEFGNRFVAAIDSAGLAILVSVGHQTGLLDTMAGLPPATSMEIAEAAGLEERYVREWLGGMTTGQIVEYDAGSSTYSLPAHRAGMLTRAAGPDNLAVIAQFVSLLGEVEQKVIRCFREGGGVPYSEYPRFHKLMMAEMSGMVFDAALIDVVLPLVDGLPDRLRSGADVADFGCGSGRAVKLMAQAFGASRFTGIDFSDEAVAAGTEEAARLGLANATFERHDLAELDKVGAYDVITVFDAIHDQAQPARVLQNIYRALRPGGVLLMVDIKASSQLEDNVGVPLSTYLYTTSLMHMTVSLALDGAGLGTVWGRQLATSMLADAGFTDVTVAEIESDVLNNYYIARKLEHHH

Nearest PDB structures (foldseek):
  6p3n-assembly1_A-2  TM=7.409E-01  e=2.132E-08  Glaucium flavum
  6p3o-assembly1_A-2  TM=7.143E-01  e=2.249E-08  Glaucium flavum
  6gkz-assembly2_C  TM=7.028E-01  e=1.915E-08  Coptis japonica
  6gkz-assembly1_A  TM=6.959E-01  e=1.463E-08  Coptis japonica
  6p3m-assembly1_A-2  TM=7.061E-01  e=8.620E-08  Glaucium flavum

Foldseek 3Di:
DADPVNVVVVVVVVVLVLVLLVLLLVCAVQVLLVQQLPDDWAALVVSCVSSVHDSVVSVVSLVSCCVVPQWPADPVVNTIHGDNVSSCQSYCVVQLSNCSLVSNVSVQLVVCVVVLVVCVVVNFFDAPVVRPVVVVSVVRSVLSCLVVDVLPHQQVVPPCRLVDLQCEWEEEEEQCQLNSNVVVSLVSRVRYAYEYEHQDPVSQVNNQVVCVVVVSPRYHYDHDDLLDDDAACRTQEYEYEAPQLLAQENLSSLLSVLRNHHAFHKYKYKAWAAALDPVRLVPPPCSVVQVSCLSRVCRNSSNVVGDSCTRRVHDVNVVVSNVVSPFPDWDWDDDPPDNTIIIIMTTHHNDDD/DDPVPDDDPDDDDDPVNVVVVVVVVVLVLVLLVLLLVCAVLVLLVQQLPDDWAALVVSCVSSVHDSVVSVVSQVSCCVVPQWPADPVVNTIHGDNVSSCQDYVVVQLSRPSLLSNVSVQLVVCVVVLVVCVVVNAFDAPVVRPVVVVSVCSNVLSCLVVDVLPHQQVVDPCRNVPLQQEWEEEEEAQFLNSNVVVSLVVRVRYAYEYEHQDVVSQVNNQVVCVVVVSPRYHYDHDQLLDDPAAQQGQEYEYAAPQLLAQENLSSLLSVLRNHAAFGKYWYKAFAAALDPVRLPPPPCSVVQVSCLSSVCRNSSNVVGDSCGRRVHDVNVVVSNVVSPQPDWDWDDDPSPPGIITIMTTHHND/DQDPVNVVVVVVVVVLVLVLLVLLLVCAVQVLLVQLLPDDWDALVVSCVSSVHDSVVSVVSLVSCCVVPQWPADPVVNTIHGDPVSSCQSYCVVQLSNCSLVSNVSVLLVVCPVVLVVCVVVPAFDAPVVRPVVVVSVVRSVLSVLVVDVLPHQQVVDPPRNVVLQCEWEEEEEQQFLNSNVVVSLVVRVRYAYEYEHQDPVSQVNNVVVCVVVVRPRYHYDYDDLLDDDAAQRTQEYEYEAPQLLAQESLSSLLNVLRNHHAFHKYKYKAWAAALDPVRLPPPPCSVVQVSCLSRVCRNSSNVVGDSCTRRVHDVNVVVSNVSSPFPDWDWDDDPVDNTIIIIMTTHHNDDD

GO terms:
  GO:0071456 cellular response to hypoxia (P, IEP)
  GO:0005886 plasma membrane (C, HDA)

B-factor: mean 33.71, std 10.38, range [16.99, 106.57]